Protein AF-G8LY28-F1 (afdb_monomer_lite)

pLDDT: mean 77.8, std 16.33, range [34.12, 98.5]

Structure (mmCIF, N/CA/C/O backbone):
data_AF-G8LY28-F1
#
_entry.id   AF-G8LY28-F1
#
loop_
_atom_site.group_PDB
_atom_site.id
_atom_site.type_symbol
_atom_site.label_atom_id
_atom_site.label_alt_id
_atom_site.label_comp_id
_atom_site.label_asym_id
_atom_site.label_entity_id
_atom_site.label_seq_id
_atom_site.pdbx_PDB_ins_code
_atom_site.Cartn_x
_atom_site.Cartn_y
_atom_site.Cartn_z
_atom_site.occupancy
_atom_site.B_iso_or_equiv
_atom_site.auth_seq_id
_atom_site.auth_comp_id
_atom_site.auth_asym_id
_atom_site.auth_atom_id
_atom_site.pdbx_PDB_model_num
ATOM 1 N N . MET A 1 1 ? 28.890 8.597 -47.815 1.00 50.66 1 MET A N 1
ATOM 2 C CA . MET A 1 1 ? 29.548 8.909 -46.528 1.00 50.66 1 MET A CA 1
ATOM 3 C C . MET A 1 1 ? 30.121 7.610 -45.991 1.00 50.66 1 MET A C 1
ATOM 5 O O . MET A 1 1 ? 29.452 6.596 -46.149 1.00 50.66 1 MET A O 1
ATOM 9 N N . SER A 1 2 ? 31.354 7.601 -45.478 1.00 54.03 2 SER A N 1
ATOM 10 C CA . SER A 1 2 ? 31.939 6.398 -44.869 1.00 54.03 2 SER A CA 1
ATOM 11 C C . SER A 1 2 ? 31.134 5.991 -43.627 1.00 54.03 2 SER A C 1
ATOM 13 O O . SER A 1 2 ? 30.614 6.858 -42.926 1.00 54.03 2 SER A O 1
ATOM 15 N N . GLU A 1 3 ? 31.054 4.688 -43.338 1.00 55.78 3 GLU A N 1
ATOM 16 C CA . GLU A 1 3 ? 30.379 4.094 -42.159 1.00 55.78 3 GLU A CA 1
ATOM 17 C C . GLU A 1 3 ? 30.859 4.662 -40.807 1.00 55.78 3 GLU A C 1
ATOM 19 O O . GLU A 1 3 ? 30.254 4.437 -39.764 1.00 55.78 3 GLU A O 1
ATOM 24 N N . GLN A 1 4 ? 31.944 5.438 -40.810 1.00 58.44 4 GLN A N 1
ATOM 25 C CA . GLN A 1 4 ? 32.496 6.111 -39.640 1.00 58.44 4 GLN A CA 1
ATOM 26 C C . GLN A 1 4 ? 31.625 7.273 -39.118 1.00 58.44 4 GLN A C 1
ATOM 28 O O . GLN A 1 4 ? 31.805 7.676 -37.970 1.00 58.44 4 GLN A O 1
ATOM 33 N N . TYR A 1 5 ? 30.694 7.799 -39.926 1.00 67.06 5 TYR A N 1
ATOM 34 C CA . TYR A 1 5 ? 29.887 8.986 -39.596 1.00 67.06 5 TYR A CA 1
ATOM 35 C C . TYR A 1 5 ? 28.379 8.720 -39.454 1.00 67.06 5 TYR A C 1
ATOM 37 O O . TYR A 1 5 ? 27.598 9.666 -39.477 1.00 67.06 5 TYR A O 1
ATOM 45 N N . SER A 1 6 ? 27.950 7.461 -39.349 1.00 77.81 6 SER A N 1
ATOM 46 C CA . SER A 1 6 ? 26.547 7.113 -39.088 1.00 77.81 6 SER A CA 1
ATOM 47 C C . SER A 1 6 ? 26.377 6.530 -37.695 1.00 77.81 6 SER A C 1
ATOM 49 O O . SER A 1 6 ? 27.221 5.746 -37.259 1.00 77.81 6 SER A O 1
ATOM 51 N N . ASP A 1 7 ? 25.260 6.863 -37.054 1.00 87.38 7 ASP A N 1
ATOM 52 C CA . ASP A 1 7 ? 24.802 6.172 -35.855 1.00 87.38 7 ASP A CA 1
ATOM 53 C C . ASP A 1 7 ? 24.413 4.733 -36.213 1.00 87.38 7 ASP A C 1
ATOM 55 O O . ASP A 1 7 ? 23.784 4.476 -37.247 1.00 87.38 7 ASP A O 1
ATOM 59 N N . VAL A 1 8 ? 24.814 3.784 -35.375 1.00 92.50 8 VAL A N 1
ATOM 60 C CA . VAL A 1 8 ? 24.681 2.349 -35.635 1.00 92.50 8 VAL A CA 1
ATOM 61 C C . VAL A 1 8 ? 24.141 1.645 -34.399 1.00 92.50 8 VAL A C 1
ATOM 63 O O . VAL A 1 8 ? 24.568 1.932 -33.281 1.00 92.50 8 VAL A O 1
ATOM 66 N N . VAL A 1 9 ? 23.230 0.701 -34.628 1.00 95.19 9 VAL A N 1
ATOM 67 C CA . VAL A 1 9 ? 22.677 -0.197 -33.614 1.00 95.19 9 VAL A CA 1
ATOM 68 C C . VAL A 1 9 ? 23.021 -1.632 -33.992 1.00 95.19 9 VAL A C 1
ATOM 70 O O . VAL A 1 9 ? 22.865 -2.024 -35.148 1.00 95.19 9 VAL A O 1
ATOM 73 N N . SER A 1 10 ? 23.480 -2.430 -33.034 1.00 96.12 10 SER A N 1
ATOM 74 C CA . SER A 1 10 ? 23.703 -3.861 -33.227 1.00 96.12 10 SER A CA 1
ATOM 75 C C . SER A 1 10 ? 22.974 -4.702 -32.202 1.00 96.12 10 SER A C 1
ATOM 77 O O . SER A 1 10 ? 22.876 -4.298 -31.050 1.00 96.12 10 SER A O 1
ATOM 79 N N . PHE A 1 11 ? 22.591 -5.907 -32.604 1.00 97.62 11 PHE A N 1
ATOM 80 C CA . PHE A 1 11 ? 21.927 -6.880 -31.749 1.00 97.62 11 PHE A CA 1
ATOM 81 C C . PHE A 1 11 ? 22.709 -8.183 -31.747 1.00 97.62 11 PHE A C 1
ATOM 83 O O . PHE A 1 11 ? 23.014 -8.724 -32.816 1.00 97.62 11 PHE A O 1
ATOM 90 N N . ALA A 1 12 ? 22.987 -8.712 -30.564 1.00 97.12 12 ALA A N 1
ATOM 91 C CA . ALA A 1 12 ? 23.540 -10.046 -30.414 1.00 97.12 12 ALA A CA 1
ATOM 92 C C . ALA A 1 12 ? 22.879 -10.791 -29.257 1.00 97.12 12 ALA A C 1
ATOM 94 O O . ALA A 1 12 ? 22.396 -10.181 -28.314 1.00 97.12 12 ALA A O 1
ATOM 95 N N . ILE A 1 13 ? 22.850 -12.118 -29.335 1.00 96.38 13 ILE A N 1
ATOM 96 C CA . ILE A 1 13 ? 22.366 -12.966 -28.242 1.00 96.38 13 ILE A CA 1
ATOM 97 C C . ILE A 1 13 ? 23.302 -14.155 -28.058 1.00 96.38 13 ILE A C 1
ATOM 99 O O . ILE A 1 13 ? 23.824 -14.690 -29.043 1.00 96.38 13 ILE A O 1
ATOM 103 N N . TYR A 1 14 ? 23.548 -14.561 -26.815 1.00 94.56 14 TYR A N 1
ATOM 104 C CA . TYR A 1 14 ? 24.367 -15.729 -26.501 1.00 94.56 14 TYR A CA 1
ATOM 105 C C . TYR A 1 14 ? 24.056 -16.313 -25.126 1.00 94.56 14 TYR A C 1
ATOM 107 O O . TYR A 1 14 ? 23.357 -15.725 -24.305 1.00 94.56 14 TYR A O 1
ATOM 115 N N . GLY A 1 15 ? 24.641 -17.478 -24.864 1.00 90.50 15 GLY A N 1
ATOM 116 C CA . GLY A 1 15 ? 24.517 -18.157 -23.585 1.00 90.50 15 GLY A CA 1
ATOM 117 C C . GLY A 1 15 ? 23.258 -19.007 -23.485 1.00 90.50 15 GLY A C 1
ATOM 118 O O . GLY A 1 15 ? 22.282 -18.833 -24.214 1.00 90.50 15 GLY A O 1
ATOM 119 N N . GLN A 1 16 ? 23.337 -19.970 -22.577 1.00 88.62 16 GLN A N 1
ATOM 120 C CA . GLN A 1 16 ? 22.248 -20.843 -22.178 1.00 88.62 16 GLN A CA 1
ATOM 121 C C . GLN A 1 16 ? 22.519 -21.243 -20.731 1.00 88.62 16 GLN A C 1
ATOM 123 O O . GLN A 1 16 ? 23.172 -22.251 -20.460 1.00 88.62 16 GLN A O 1
ATOM 128 N N . ASP A 1 17 ? 22.061 -20.416 -19.802 1.00 86.56 17 ASP A N 1
ATOM 129 C CA . ASP A 1 17 ? 22.258 -20.647 -18.378 1.00 86.56 17 ASP A CA 1
ATOM 130 C C . ASP A 1 17 ? 20.928 -21.063 -17.729 1.00 86.56 17 ASP A C 1
ATOM 132 O O . ASP A 1 17 ? 19.919 -20.376 -17.900 1.00 86.56 17 ASP A O 1
ATOM 136 N N . PRO A 1 18 ? 20.876 -22.202 -17.020 1.00 82.25 18 PRO A N 1
ATOM 137 C CA . PRO A 1 18 ? 19.647 -22.644 -16.384 1.00 82.25 18 PRO A CA 1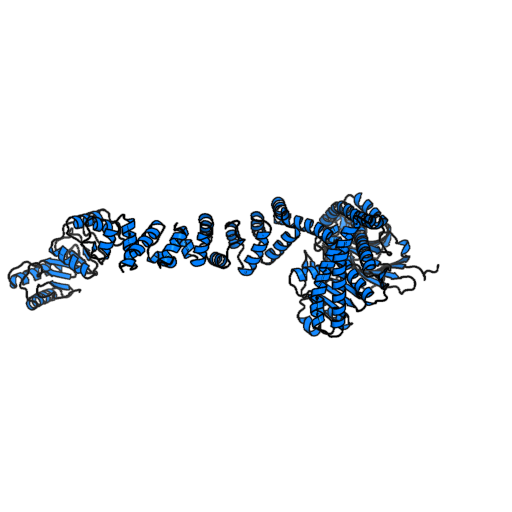
ATOM 138 C C . PRO A 1 18 ? 19.357 -21.935 -15.056 1.00 82.25 18 PRO A C 1
ATOM 140 O O . PRO A 1 18 ? 18.256 -22.113 -14.566 1.00 82.25 18 PRO A O 1
ATOM 143 N N . PHE A 1 19 ? 20.287 -21.209 -14.416 1.00 70.44 19 PHE A N 1
ATOM 144 C CA . PHE A 1 19 ? 20.041 -20.651 -13.074 1.00 70.44 19 PHE A CA 1
ATOM 145 C C . PHE A 1 19 ? 21.019 -19.550 -12.604 1.00 70.44 19 PHE A C 1
ATOM 147 O O . PHE A 1 19 ? 20.589 -18.605 -11.950 1.00 70.44 19 PHE A O 1
ATOM 154 N N . GLY A 1 20 ? 22.324 -19.681 -12.861 1.00 63.56 20 GLY A N 1
ATOM 155 C CA . GLY A 1 20 ? 23.396 -18.902 -12.231 1.00 63.56 20 GLY A CA 1
ATOM 156 C C . GLY A 1 20 ? 23.860 -17.624 -12.941 1.00 63.56 20 GLY A C 1
ATOM 157 O O . GLY A 1 20 ? 24.894 -17.104 -12.533 1.00 63.56 20 GLY A O 1
ATOM 158 N N . LEU A 1 21 ? 23.170 -17.146 -13.989 1.00 66.19 21 LEU A N 1
ATOM 159 C CA . LEU A 1 21 ? 23.538 -15.942 -14.770 1.00 66.19 21 LEU A CA 1
ATOM 160 C C . LEU A 1 21 ? 24.968 -15.975 -15.354 1.00 66.19 21 LEU A C 1
ATOM 162 O O . LEU A 1 21 ? 25.547 -14.950 -15.702 1.00 66.19 21 LEU A O 1
ATOM 166 N N . ASN A 1 22 ? 25.555 -17.166 -15.503 1.00 76.69 22 ASN A N 1
ATOM 167 C CA . ASN A 1 22 ? 26.902 -17.332 -16.043 1.00 76.69 22 ASN A CA 1
ATOM 168 C C . ASN A 1 22 ? 26.842 -17.544 -17.558 1.00 76.69 22 ASN A C 1
ATOM 170 O O . ASN A 1 22 ? 26.911 -18.669 -18.063 1.00 76.69 22 ASN A O 1
ATOM 174 N N . PHE A 1 23 ? 26.716 -16.449 -18.302 1.00 83.25 23 PHE A N 1
ATOM 175 C CA . PHE A 1 23 ? 26.612 -16.506 -19.756 1.00 83.25 23 PHE A CA 1
ATOM 176 C C . PHE A 1 23 ? 27.974 -16.767 -20.405 1.00 83.25 23 PHE A C 1
ATOM 178 O O . PHE A 1 23 ? 28.882 -15.939 -20.381 1.00 83.25 23 PHE A O 1
ATOM 185 N N . THR A 1 24 ? 28.114 -17.938 -21.027 1.00 78.00 24 THR A N 1
ATOM 186 C CA . THR A 1 24 ? 29.304 -18.325 -21.796 1.00 78.00 24 THR A CA 1
ATOM 187 C C . THR A 1 24 ? 28.900 -18.850 -23.170 1.00 78.00 24 THR A C 1
ATOM 189 O O . THR A 1 24 ? 27.778 -19.313 -23.369 1.00 78.00 24 THR A O 1
ATOM 192 N N . GLY A 1 25 ? 29.812 -18.777 -24.140 1.00 82.25 25 GLY A N 1
ATOM 193 C CA . GLY A 1 25 ? 29.595 -19.285 -25.497 1.00 82.25 25 GLY A CA 1
ATOM 194 C C . GLY A 1 25 ? 29.697 -18.213 -26.581 1.00 82.25 25 GLY A C 1
ATOM 195 O O . GLY A 1 25 ? 29.935 -17.040 -26.314 1.00 82.25 25 GLY A O 1
ATOM 196 N N . SER A 1 26 ? 29.569 -18.641 -27.838 1.00 88.12 26 SER A N 1
ATOM 197 C CA . SER A 1 26 ? 29.581 -17.752 -29.006 1.00 88.12 26 SER A CA 1
ATOM 198 C C . SER A 1 26 ? 28.238 -17.043 -29.186 1.00 88.12 26 SER A C 1
ATOM 200 O O . SER A 1 26 ? 27.209 -17.689 -28.996 1.00 88.12 26 SER A O 1
ATOM 202 N N . ARG A 1 27 ? 28.251 -15.809 -29.707 1.00 92.31 27 ARG A N 1
ATOM 203 C CA . ARG A 1 27 ? 27.058 -15.132 -30.252 1.00 92.31 27 ARG A CA 1
ATOM 204 C C . ARG A 1 27 ? 26.339 -16.010 -31.275 1.00 92.31 27 ARG A C 1
ATOM 206 O O . ARG A 1 27 ? 26.961 -16.491 -32.221 1.00 92.31 27 ARG A O 1
ATOM 213 N N . ASP A 1 28 ? 25.045 -16.222 -31.068 1.00 93.31 28 ASP A N 1
ATOM 214 C CA . ASP A 1 28 ? 24.183 -17.000 -31.958 1.00 93.31 28 ASP A CA 1
ATOM 215 C C . ASP A 1 28 ? 23.834 -16.214 -33.219 1.00 93.31 28 ASP A C 1
ATOM 217 O O . ASP A 1 28 ? 23.903 -16.746 -34.325 1.00 93.31 28 ASP A O 1
ATOM 221 N N . PHE A 1 29 ? 23.547 -14.926 -33.053 1.00 95.19 29 PHE A N 1
ATOM 222 C CA . PHE A 1 29 ? 23.546 -13.944 -34.128 1.00 95.19 29 PHE A CA 1
ATOM 223 C C . PHE A 1 29 ? 24.243 -12.664 -33.664 1.00 95.19 29 PHE A C 1
ATOM 225 O O . PHE A 1 29 ? 24.377 -12.407 -32.469 1.00 95.19 29 PHE A O 1
ATOM 232 N N . ASN A 1 30 ? 24.715 -11.880 -34.630 1.00 94.31 30 ASN A N 1
ATOM 233 C CA . ASN A 1 30 ? 25.308 -10.564 -34.421 1.00 94.31 30 ASN A CA 1
ATOM 234 C C . ASN A 1 30 ? 24.987 -9.712 -35.651 1.00 94.31 30 ASN A C 1
ATOM 236 O O . ASN A 1 30 ? 25.624 -9.862 -36.695 1.00 94.31 30 ASN A O 1
ATOM 240 N N . LEU A 1 31 ? 23.950 -8.891 -35.543 1.00 95.69 31 LEU A N 1
ATOM 241 C CA . LEU A 1 31 ? 23.451 -8.044 -36.621 1.00 95.69 31 LEU A CA 1
ATOM 242 C C . LEU A 1 31 ? 23.813 -6.592 -36.348 1.00 95.69 31 LEU A C 1
ATOM 244 O O . LEU A 1 31 ? 23.852 -6.176 -35.196 1.00 95.69 31 LEU A O 1
ATOM 248 N N . GLU A 1 32 ? 24.036 -5.816 -37.402 1.00 95.25 32 GLU A N 1
ATOM 249 C CA . GLU A 1 32 ? 24.336 -4.392 -37.298 1.00 95.25 32 GLU A CA 1
ATOM 250 C C . GLU A 1 32 ? 23.544 -3.613 -38.353 1.00 95.25 32 GLU A C 1
ATOM 252 O O . GLU A 1 32 ? 23.512 -3.987 -39.525 1.00 95.25 32 GLU A O 1
ATOM 257 N N . TYR A 1 33 ? 22.894 -2.537 -37.917 1.00 95.19 33 TYR A N 1
ATOM 258 C CA . TYR A 1 33 ? 22.040 -1.674 -38.723 1.00 95.19 33 TYR A CA 1
ATOM 259 C C . TYR A 1 33 ? 22.451 -0.221 -38.530 1.00 95.19 33 TYR A C 1
ATOM 261 O O . TYR A 1 33 ? 22.824 0.193 -37.430 1.00 95.19 33 TYR A O 1
ATOM 269 N N . LYS A 1 34 ? 22.311 0.603 -39.572 1.00 92.94 34 LYS A N 1
ATOM 270 C CA . LYS A 1 34 ? 22.307 2.051 -39.347 1.00 92.94 34 LYS A CA 1
ATOM 271 C C . LYS A 1 34 ? 21.069 2.383 -38.531 1.00 92.94 34 LYS A C 1
ATOM 273 O O . LYS A 1 34 ? 19.986 1.894 -38.844 1.00 92.94 34 LYS A O 1
ATOM 278 N N . SER A 1 35 ? 21.208 3.235 -37.521 1.00 92.00 35 SER A N 1
ATOM 279 C CA . SER A 1 35 ? 20.084 3.568 -36.641 1.00 92.00 35 SER A CA 1
ATOM 280 C C . SER A 1 35 ? 18.899 4.129 -37.436 1.00 92.00 35 SER A C 1
ATOM 282 O O . SER A 1 35 ? 17.758 3.786 -37.156 1.00 92.00 35 SER A O 1
ATOM 284 N N . VAL A 1 36 ? 19.154 4.911 -38.489 1.00 90.12 36 VAL A N 1
ATOM 285 C CA . VAL A 1 36 ? 18.118 5.468 -39.376 1.00 90.12 36 VAL A CA 1
ATOM 286 C C . VAL A 1 36 ? 17.284 4.406 -40.098 1.00 90.12 36 VAL A C 1
ATOM 288 O O . VAL A 1 36 ? 16.125 4.665 -40.406 1.00 90.12 36 VAL A O 1
ATOM 291 N N . ASP A 1 37 ? 17.826 3.207 -40.329 1.00 92.94 37 ASP A N 1
ATOM 292 C CA . ASP A 1 37 ? 17.098 2.111 -40.982 1.00 92.94 37 ASP A CA 1
ATOM 293 C C . ASP A 1 37 ? 16.100 1.432 -40.026 1.00 92.94 37 ASP A C 1
ATOM 295 O O . ASP A 1 37 ? 15.223 0.688 -40.478 1.00 92.94 37 ASP A O 1
ATOM 299 N N . LEU A 1 38 ? 16.228 1.700 -38.722 1.00 93.81 38 LEU A N 1
ATOM 300 C CA . LEU A 1 38 ? 15.331 1.260 -37.651 1.00 93.81 38 LEU A CA 1
ATOM 301 C C . LEU A 1 38 ? 14.337 2.357 -37.225 1.00 93.81 38 LEU A C 1
ATOM 303 O O . LEU A 1 38 ? 13.468 2.111 -36.391 1.00 93.81 38 LEU A O 1
ATOM 307 N N . PHE A 1 39 ? 14.432 3.566 -37.793 1.00 90.88 39 PHE A N 1
ATOM 308 C CA . PHE A 1 39 ? 13.548 4.674 -37.435 1.00 90.88 39 PHE A CA 1
ATOM 309 C C . PHE A 1 39 ? 12.079 4.321 -37.709 1.00 90.88 39 PHE A C 1
ATOM 311 O O . PHE A 1 39 ? 11.735 3.894 -38.811 1.00 90.88 39 PHE A O 1
ATOM 318 N N . ASN A 1 40 ? 11.213 4.535 -36.710 1.00 87.56 40 ASN A N 1
ATOM 319 C CA . ASN A 1 40 ? 9.778 4.208 -36.744 1.00 87.56 40 ASN A CA 1
ATOM 320 C C . ASN A 1 40 ? 9.458 2.719 -37.012 1.00 87.56 40 ASN A C 1
ATOM 322 O O . ASN A 1 40 ? 8.343 2.388 -37.415 1.00 87.56 40 ASN A O 1
ATOM 326 N N . LYS A 1 41 ? 10.421 1.816 -36.790 1.00 92.56 41 LYS A N 1
ATOM 327 C CA . LYS A 1 41 ? 10.195 0.373 -36.884 1.00 92.56 41 LYS A CA 1
ATOM 328 C C . LYS A 1 41 ? 10.023 -0.243 -35.506 1.00 92.56 41 LYS A C 1
ATOM 330 O O . LYS A 1 41 ? 10.698 0.162 -34.559 1.00 92.56 41 LYS A O 1
ATOM 335 N N . LYS A 1 42 ? 9.149 -1.243 -35.408 1.00 95.56 42 LYS A N 1
ATOM 336 C CA . LYS A 1 42 ? 9.038 -2.096 -34.221 1.00 95.56 42 LYS A CA 1
ATOM 337 C C . LYS A 1 42 ? 10.146 -3.144 -34.266 1.00 95.56 42 LYS A C 1
ATOM 339 O O . LYS A 1 42 ? 10.270 -3.847 -35.268 1.00 95.56 42 LYS A O 1
ATOM 344 N N . VAL A 1 43 ? 10.929 -3.269 -33.199 1.00 98.12 43 VAL A N 1
ATOM 345 C CA . VAL A 1 43 ? 11.979 -4.290 -33.091 1.00 98.12 43 VAL A CA 1
ATOM 346 C C . VAL A 1 43 ? 11.660 -5.188 -31.908 1.00 98.12 43 VAL A C 1
ATOM 348 O O . VAL A 1 43 ? 11.586 -4.710 -30.781 1.00 98.12 43 VAL A O 1
ATOM 351 N N . THR A 1 44 ? 11.475 -6.484 -32.150 1.00 98.44 44 THR A N 1
ATOM 352 C CA . THR A 1 44 ? 11.119 -7.445 -31.098 1.00 98.44 44 THR A CA 1
ATOM 353 C C . THR A 1 44 ? 12.106 -8.597 -31.022 1.00 98.44 44 THR A C 1
ATOM 355 O O . THR A 1 44 ? 12.627 -9.074 -32.033 1.00 98.44 44 THR A O 1
ATOM 358 N N . LEU A 1 45 ? 12.341 -9.061 -29.798 1.00 98.12 45 LEU A N 1
ATOM 359 C CA . LEU A 1 45 ? 13.003 -10.323 -29.501 1.00 98.12 45 LEU A CA 1
ATOM 360 C C . LEU A 1 45 ? 11.969 -11.251 -28.861 1.00 98.12 45 LEU A C 1
ATOM 362 O O . LEU A 1 45 ? 11.398 -10.949 -27.814 1.00 98.12 45 LEU A O 1
ATOM 366 N N . SER A 1 46 ? 11.722 -12.384 -29.505 1.00 96.94 46 SER A N 1
ATOM 367 C CA . SER A 1 46 ? 10.742 -13.385 -29.075 1.00 96.94 46 SER A CA 1
ATOM 368 C C . SER A 1 46 ? 11.304 -14.792 -29.252 1.00 96.94 46 SER A C 1
ATOM 370 O O . SER A 1 46 ? 12.430 -14.960 -29.724 1.00 96.94 46 SER A O 1
ATOM 372 N N . TYR A 1 47 ? 10.536 -15.812 -28.873 1.00 96.88 47 TYR A N 1
ATOM 373 C CA . TYR A 1 47 ? 10.958 -17.205 -28.974 1.00 96.88 47 TYR A CA 1
ATOM 374 C C . TYR A 1 47 ? 9.932 -18.033 -29.737 1.00 96.88 47 TYR A C 1
ATOM 376 O O . TYR A 1 47 ? 8.738 -17.976 -29.456 1.00 96.88 47 TYR A O 1
ATOM 384 N N . GLU A 1 48 ? 10.414 -18.843 -30.673 1.00 96.31 48 GLU A N 1
ATOM 385 C CA . GLU A 1 48 ? 9.596 -19.796 -31.426 1.00 96.31 48 GLU A CA 1
ATOM 386 C C . GLU A 1 48 ? 10.015 -21.235 -31.087 1.00 96.31 48 GLU A C 1
ATOM 388 O O . GLU A 1 48 ? 11.167 -21.443 -30.698 1.00 96.31 48 GLU A O 1
ATOM 393 N N . PRO A 1 49 ? 9.131 -22.241 -31.231 1.00 97.25 49 PRO A N 1
ATOM 394 C CA . PRO A 1 49 ? 9.509 -23.642 -31.039 1.00 97.25 49 PRO A CA 1
ATOM 395 C C . PRO A 1 49 ? 10.699 -24.022 -31.930 1.00 97.25 49 PRO A C 1
ATOM 397 O O . PRO A 1 49 ? 10.728 -23.672 -33.113 1.00 97.25 49 PRO A O 1
ATOM 400 N N . ALA A 1 50 ? 11.686 -24.734 -31.379 1.00 97.38 50 ALA A N 1
ATOM 401 C CA . ALA A 1 50 ? 12.908 -25.065 -32.113 1.00 97.38 50 ALA A CA 1
ATOM 402 C C . ALA A 1 50 ? 12.648 -26.038 -33.276 1.00 97.38 50 ALA A C 1
ATOM 404 O O . ALA A 1 50 ? 13.273 -25.933 -34.334 1.00 97.38 50 ALA A O 1
ATOM 405 N N . THR A 1 51 ? 11.702 -26.963 -33.097 1.00 97.19 51 THR A N 1
ATOM 406 C CA . THR A 1 51 ? 11.317 -27.975 -34.087 1.00 97.19 51 THR A CA 1
ATOM 407 C C . THR A 1 51 ? 9.796 -28.093 -34.241 1.00 97.19 51 THR A C 1
ATOM 409 O O . THR A 1 51 ? 9.015 -27.526 -33.473 1.00 97.19 51 THR A O 1
ATOM 412 N N . LYS A 1 52 ? 9.345 -28.856 -35.249 1.00 97.19 52 LYS A N 1
ATOM 413 C CA . LYS A 1 52 ? 7.914 -29.169 -35.421 1.00 97.19 52 LYS A CA 1
ATOM 414 C C . LYS A 1 52 ? 7.396 -30.045 -34.284 1.00 97.19 52 LYS A C 1
ATOM 416 O O . LYS A 1 52 ? 6.229 -29.948 -33.917 1.00 97.19 52 LYS A O 1
ATOM 421 N N . GLU A 1 53 ? 8.260 -30.893 -33.743 1.00 97.31 53 GLU A N 1
ATOM 422 C CA . GLU A 1 53 ? 7.989 -31.742 -32.596 1.00 97.31 53 GLU A CA 1
ATOM 423 C C . GLU A 1 53 ? 7.775 -30.897 -31.332 1.00 97.31 53 GLU A C 1
ATOM 425 O O . GLU A 1 53 ? 6.779 -31.105 -30.643 1.00 97.31 53 GLU A O 1
ATOM 430 N N . ASP A 1 54 ? 8.627 -29.894 -31.081 1.00 97.88 54 ASP A N 1
ATOM 431 C CA . ASP A 1 54 ? 8.438 -28.935 -29.978 1.00 97.88 54 ASP A CA 1
ATOM 432 C C . ASP A 1 54 ? 7.100 -28.193 -30.111 1.00 97.88 54 ASP A C 1
ATOM 434 O O . ASP A 1 54 ? 6.340 -28.093 -29.147 1.00 97.88 54 ASP A O 1
ATOM 438 N N . ALA A 1 55 ? 6.767 -27.734 -31.325 1.00 96.69 55 ALA A N 1
ATOM 439 C CA . ALA A 1 55 ? 5.499 -27.059 -31.600 1.00 96.69 55 ALA A CA 1
ATOM 440 C C . ALA A 1 55 ? 4.285 -27.963 -31.319 1.00 96.69 55 ALA A C 1
ATOM 442 O O . ALA A 1 55 ? 3.322 -27.522 -30.694 1.00 96.69 55 ALA A O 1
ATOM 443 N N . ALA A 1 56 ? 4.343 -29.236 -31.724 1.00 96.62 56 ALA A N 1
ATOM 444 C CA . ALA A 1 56 ? 3.273 -30.202 -31.478 1.00 96.62 56 ALA A CA 1
ATOM 445 C C . ALA A 1 56 ? 3.108 -30.536 -29.985 1.00 96.62 56 ALA A C 1
ATOM 447 O O . ALA A 1 56 ? 1.992 -30.791 -29.528 1.00 96.62 56 ALA A O 1
ATOM 448 N N . ILE A 1 57 ? 4.201 -30.537 -29.211 1.00 96.75 57 ILE A N 1
ATOM 449 C CA . ILE A 1 57 ? 4.135 -30.699 -27.754 1.00 96.75 57 ILE A CA 1
ATOM 450 C C . ILE A 1 57 ? 3.450 -29.479 -27.133 1.00 96.75 57 ILE A C 1
ATOM 452 O O . ILE A 1 57 ? 2.499 -29.663 -26.379 1.00 96.75 57 ILE A O 1
ATOM 456 N N . ILE A 1 58 ? 3.867 -28.258 -27.477 1.00 94.75 58 ILE A N 1
ATOM 457 C CA . ILE A 1 58 ? 3.247 -27.025 -26.962 1.00 94.75 58 ILE A CA 1
ATOM 458 C C . ILE A 1 58 ? 1.747 -27.000 -27.283 1.00 94.75 58 ILE A C 1
ATOM 460 O O . ILE A 1 58 ? 0.933 -26.824 -26.383 1.00 94.75 58 ILE A O 1
ATOM 464 N N . GLU A 1 59 ? 1.360 -27.284 -28.531 1.00 93.50 59 GLU A N 1
ATOM 465 C CA . GLU A 1 59 ? -0.049 -27.323 -28.946 1.00 93.50 59 GLU A CA 1
ATOM 466 C C . GLU A 1 59 ? -0.863 -28.369 -28.165 1.00 93.50 59 GLU A C 1
ATOM 468 O O . GLU A 1 59 ? -2.000 -28.111 -27.774 1.00 93.50 59 GLU A O 1
ATOM 473 N N . LYS A 1 60 ? -0.277 -29.540 -27.878 1.00 94.75 60 LYS A N 1
ATOM 474 C CA . LYS A 1 60 ? -0.932 -30.594 -27.088 1.00 94.75 60 LYS A CA 1
ATOM 475 C C . LYS A 1 60 ? -1.217 -30.161 -25.647 1.00 94.75 60 LYS A C 1
ATOM 477 O O . LYS A 1 60 ? -2.226 -30.587 -25.086 1.00 94.75 60 LYS A O 1
ATOM 482 N N . TYR A 1 61 ? -0.317 -29.389 -25.042 1.00 92.62 61 TYR A N 1
ATOM 483 C CA . TYR A 1 61 ? -0.493 -28.854 -23.688 1.00 92.62 61 TYR A CA 1
ATOM 484 C C . TYR A 1 61 ? -1.305 -27.550 -23.668 1.00 92.62 61 TYR A C 1
ATOM 486 O O . TYR A 1 61 ? -1.770 -27.156 -22.605 1.00 92.62 61 TYR A O 1
ATOM 494 N N . GLY A 1 62 ? -1.529 -26.928 -24.828 1.00 88.50 62 GLY A N 1
ATOM 495 C CA . GLY A 1 62 ? -2.295 -25.696 -25.012 1.00 88.50 62 GLY A CA 1
ATOM 496 C C . GLY A 1 62 ? -1.396 -24.490 -25.276 1.00 88.50 62 GLY A C 1
ATOM 497 O O . GLY A 1 62 ? -1.607 -23.778 -26.255 1.00 88.50 62 GLY A O 1
ATOM 498 N N . ASP A 1 63 ? -0.372 -24.296 -24.443 1.00 88.25 63 ASP A N 1
ATOM 499 C CA . ASP A 1 63 ? 0.566 -23.174 -24.511 1.00 88.25 63 ASP A CA 1
ATOM 500 C C . ASP A 1 63 ? 1.909 -23.487 -23.811 1.00 88.25 63 ASP A C 1
ATOM 502 O O . ASP A 1 63 ? 2.136 -24.583 -23.286 1.00 88.25 63 ASP A O 1
ATOM 506 N N . ILE A 1 64 ? 2.820 -22.507 -23.815 1.00 91.19 64 ILE A N 1
ATOM 507 C CA . ILE A 1 64 ? 4.147 -22.611 -23.187 1.00 91.19 64 ILE A CA 1
ATOM 508 C C . ILE A 1 64 ? 4.122 -22.541 -21.649 1.00 91.19 64 ILE A C 1
ATOM 510 O O . ILE A 1 64 ? 5.130 -22.854 -21.021 1.00 91.19 64 ILE A O 1
ATOM 514 N N . PHE A 1 65 ? 3.007 -22.133 -21.038 1.00 90.25 65 PHE A N 1
ATOM 515 C CA . PHE A 1 65 ? 2.835 -22.053 -19.580 1.00 90.25 65 PHE A CA 1
ATOM 516 C C . PHE A 1 65 ? 2.311 -23.374 -19.000 1.00 90.25 65 PHE A C 1
ATOM 518 O O . PHE A 1 65 ? 2.506 -23.677 -17.827 1.00 90.25 65 PHE A O 1
ATOM 525 N N . SER A 1 66 ? 1.676 -24.183 -19.845 1.00 90.19 66 SER A N 1
ATOM 526 C CA . SER A 1 66 ? 1.069 -25.465 -19.491 1.00 90.19 66 SER A CA 1
ATOM 527 C C . SER A 1 66 ? 1.992 -26.659 -19.765 1.00 90.19 66 SER A C 1
ATOM 529 O O . SER A 1 66 ? 1.768 -27.755 -19.244 1.00 90.19 66 SER A O 1
ATOM 531 N N . VAL A 1 67 ? 3.035 -26.475 -20.582 1.00 93.25 67 VAL A N 1
ATOM 532 C CA . VAL A 1 67 ? 4.017 -27.520 -20.898 1.00 93.25 67 VAL A CA 1
ATOM 533 C C . VAL A 1 67 ? 5.100 -27.621 -19.809 1.00 93.25 67 VAL A C 1
ATOM 535 O O . VAL A 1 67 ? 5.661 -26.604 -19.398 1.00 93.25 67 VAL A O 1
ATOM 538 N N . PRO A 1 68 ? 5.474 -28.835 -19.357 1.00 94.00 68 PRO A N 1
ATOM 539 C CA . PRO A 1 68 ? 6.679 -29.011 -18.553 1.00 94.00 68 PRO A CA 1
ATOM 540 C C . PRO A 1 68 ? 7.915 -28.509 -19.312 1.00 94.00 68 PRO A C 1
ATOM 542 O O . PRO A 1 68 ? 8.232 -29.019 -20.389 1.00 94.00 68 PRO A O 1
ATOM 545 N N . ALA A 1 69 ? 8.620 -27.523 -18.754 1.00 93.69 69 ALA A N 1
ATOM 546 C CA . ALA A 1 69 ? 9.593 -26.713 -19.495 1.00 93.69 69 ALA A CA 1
ATOM 547 C C . ALA A 1 69 ? 10.733 -27.532 -20.130 1.00 93.69 69 ALA A C 1
ATOM 549 O O . ALA A 1 69 ? 11.151 -27.274 -21.255 1.00 93.69 69 ALA A O 1
ATOM 550 N N . TYR A 1 70 ? 11.190 -28.583 -19.447 1.00 92.12 70 TYR A N 1
ATOM 551 C CA . TYR A 1 70 ? 12.250 -29.476 -19.925 1.00 92.12 70 TYR A CA 1
ATOM 552 C C . TYR A 1 70 ? 11.862 -30.346 -21.137 1.00 92.12 70 TYR A C 1
ATOM 554 O O . TYR A 1 70 ? 12.730 -31.029 -21.680 1.00 92.12 70 TYR A O 1
ATOM 562 N N . LEU A 1 71 ? 10.586 -30.383 -21.546 1.00 95.81 71 LEU A N 1
ATOM 563 C CA . LEU A 1 71 ? 10.134 -31.186 -22.691 1.00 95.81 71 LEU A CA 1
ATOM 564 C C . LEU A 1 71 ? 10.336 -30.502 -24.040 1.00 95.81 71 LEU A C 1
ATOM 566 O O . LEU A 1 71 ? 10.261 -31.190 -25.057 1.00 95.81 71 LEU A O 1
ATOM 570 N N . VAL A 1 72 ? 10.553 -29.185 -24.059 1.00 97.06 72 VAL A N 1
ATOM 571 C CA . VAL A 1 72 ? 10.578 -28.404 -25.298 1.00 97.06 72 VAL A CA 1
ATOM 572 C C . VAL A 1 72 ? 11.764 -27.456 -25.351 1.00 97.06 72 VAL A C 1
ATOM 574 O O . VAL A 1 72 ? 12.226 -26.919 -24.340 1.00 97.06 72 VAL A O 1
ATOM 577 N N . LYS A 1 73 ? 12.259 -27.245 -26.567 1.00 97.31 73 LYS A N 1
ATOM 578 C CA . LYS A 1 73 ? 13.275 -26.243 -26.876 1.00 97.31 73 LYS A CA 1
ATOM 579 C C . LYS A 1 73 ? 12.683 -25.136 -27.734 1.00 97.31 73 LYS A C 1
ATOM 581 O O . LYS A 1 73 ? 11.773 -25.351 -28.533 1.00 97.31 73 LYS A O 1
ATOM 586 N N . MET A 1 74 ? 13.254 -23.951 -27.591 1.00 97.75 74 MET A N 1
ATOM 587 C CA . MET A 1 74 ? 12.889 -22.757 -28.338 1.00 97.75 74 MET A CA 1
ATOM 588 C C . MET A 1 74 ? 14.105 -22.206 -29.082 1.00 97.75 74 MET A C 1
ATOM 590 O O . MET A 1 74 ? 15.243 -22.557 -28.778 1.00 97.75 74 MET A O 1
ATOM 594 N N . VAL A 1 75 ? 13.876 -21.310 -30.034 1.00 97.50 75 VAL A N 1
ATOM 595 C CA . VAL A 1 75 ? 14.913 -20.515 -30.700 1.00 97.50 75 VAL A CA 1
ATOM 596 C C . VAL A 1 75 ? 14.607 -19.029 -30.515 1.00 97.50 75 VAL A C 1
ATOM 598 O O . VAL A 1 75 ? 13.453 -18.638 -30.702 1.00 97.50 75 VAL A O 1
ATOM 601 N N . PRO A 1 76 ? 15.592 -18.183 -30.160 1.00 97.88 76 PRO A N 1
ATOM 602 C CA . PRO A 1 76 ? 15.387 -16.743 -30.126 1.00 97.88 76 PRO A CA 1
ATOM 603 C C . PRO A 1 76 ? 15.246 -16.211 -31.553 1.00 97.88 76 PRO A C 1
ATOM 605 O O . PRO A 1 76 ? 16.003 -16.589 -32.454 1.00 97.88 76 PRO A O 1
ATOM 608 N N . VAL A 1 77 ? 14.284 -15.319 -31.755 1.00 98.19 77 VAL A N 1
ATOM 609 C CA . VAL A 1 77 ? 13.932 -14.731 -33.046 1.00 98.19 77 VAL A CA 1
ATOM 610 C C . VAL A 1 77 ? 13.904 -13.216 -32.904 1.00 98.19 77 VAL A C 1
ATOM 612 O O . VAL A 1 77 ? 13.113 -12.677 -32.131 1.00 98.19 77 VAL A O 1
ATOM 615 N N . LEU A 1 78 ? 14.754 -12.537 -33.676 1.00 98.50 78 LEU A N 1
ATOM 616 C CA . LEU A 1 78 ? 14.732 -11.082 -33.801 1.00 98.50 78 LEU A CA 1
ATOM 617 C C . LEU A 1 78 ? 13.856 -10.707 -34.999 1.00 98.50 78 LEU A C 1
ATOM 619 O O . LEU A 1 78 ? 14.093 -11.197 -36.112 1.00 98.50 78 LEU A O 1
ATOM 623 N N . LYS A 1 79 ? 12.862 -9.843 -34.781 1.00 98.50 79 LYS A N 1
ATOM 624 C CA . LYS A 1 79 ? 11.984 -9.322 -35.833 1.00 98.50 79 LYS A CA 1
ATOM 625 C C . LYS A 1 79 ? 12.097 -7.806 -35.944 1.00 98.50 79 LYS A C 1
ATOM 627 O O . LYS A 1 79 ? 12.283 -7.115 -34.946 1.00 98.50 79 LYS A O 1
ATOM 632 N N . ILE A 1 80 ? 11.972 -7.301 -37.168 1.00 98.06 80 ILE A N 1
ATOM 633 C CA . ILE A 1 80 ? 11.853 -5.873 -37.478 1.00 98.06 80 ILE A CA 1
ATOM 634 C C . ILE A 1 80 ? 10.570 -5.697 -38.291 1.00 98.06 80 ILE A C 1
ATOM 636 O O . ILE A 1 80 ? 10.428 -6.307 -39.346 1.00 98.06 80 ILE A O 1
ATOM 640 N N . ASP A 1 81 ? 9.627 -4.900 -37.786 1.00 94.88 81 ASP A N 1
ATOM 641 C CA . ASP A 1 81 ? 8.274 -4.729 -38.342 1.00 94.88 81 ASP A CA 1
ATOM 642 C C . ASP A 1 81 ? 7.565 -6.064 -38.647 1.00 94.88 81 ASP A C 1
ATOM 644 O O . ASP A 1 81 ? 6.892 -6.225 -39.664 1.00 94.88 81 ASP A O 1
ATOM 648 N N . GLY A 1 82 ? 7.732 -7.044 -37.754 1.00 95.12 82 GLY A N 1
ATOM 649 C CA . GLY A 1 82 ? 7.155 -8.386 -37.877 1.00 95.12 82 GLY A CA 1
ATOM 650 C C . GLY A 1 82 ? 7.938 -9.345 -38.785 1.00 95.12 82 GLY A C 1
ATOM 651 O O . GLY A 1 82 ? 7.702 -10.552 -38.740 1.00 95.12 82 GLY A O 1
ATOM 652 N N . GLU A 1 83 ? 8.915 -8.866 -39.562 1.00 97.19 83 GLU A N 1
ATOM 653 C CA . GLU A 1 83 ? 9.767 -9.719 -40.396 1.00 97.19 83 GLU A CA 1
ATOM 654 C C . GLU A 1 83 ? 10.926 -10.307 -39.582 1.00 97.19 83 GLU A C 1
ATOM 656 O O . GLU A 1 83 ? 11.697 -9.577 -38.961 1.00 97.19 83 GLU A O 1
ATOM 661 N N . THR A 1 84 ? 11.093 -11.633 -39.604 1.00 97.88 84 THR A N 1
ATOM 662 C CA . THR A 1 84 ? 12.244 -12.302 -38.980 1.00 97.88 84 THR A CA 1
ATOM 663 C C . THR A 1 84 ? 13.544 -11.957 -39.701 1.00 97.88 84 THR A C 1
ATOM 665 O O . THR A 1 84 ? 13.763 -12.389 -40.830 1.00 97.88 84 THR A O 1
ATOM 668 N N . VAL A 1 85 ? 14.450 -11.271 -39.003 1.00 97.94 85 VAL A N 1
ATOM 669 C CA . VAL A 1 85 ? 15.772 -10.887 -39.527 1.00 97.94 85 VAL A CA 1
ATOM 670 C C . VAL A 1 85 ? 16.915 -11.747 -38.984 1.00 97.94 85 VAL A C 1
ATOM 672 O O . VAL A 1 85 ? 17.960 -11.852 -39.623 1.00 97.94 85 VAL A O 1
ATOM 675 N N . ALA A 1 86 ? 16.722 -12.406 -37.836 1.00 97.50 86 ALA A N 1
ATOM 676 C CA . ALA A 1 86 ? 17.648 -13.411 -37.315 1.00 97.50 86 ALA A CA 1
ATOM 677 C C . ALA A 1 86 ? 16.942 -14.491 -36.492 1.00 97.50 86 ALA A C 1
ATOM 679 O O . ALA A 1 86 ? 15.908 -14.256 -35.868 1.00 97.50 86 ALA A O 1
ATOM 680 N N . ARG A 1 87 ? 17.563 -15.675 -36.471 1.00 97.31 87 ARG A N 1
ATOM 681 C CA . ARG A 1 87 ? 17.243 -16.800 -35.587 1.00 97.31 87 ARG A CA 1
ATOM 682 C C . ARG A 1 87 ? 18.527 -17.272 -34.914 1.00 97.31 87 ARG A C 1
ATOM 684 O O . ARG A 1 87 ? 19.547 -17.389 -35.594 1.00 97.31 87 ARG A O 1
ATOM 691 N N . GLY A 1 88 ? 18.485 -17.517 -33.607 1.00 95.56 88 GLY A N 1
ATOM 692 C CA . GLY A 1 88 ? 19.613 -18.091 -32.870 1.00 95.56 88 GLY A CA 1
ATOM 693 C C . GLY A 1 88 ? 19.603 -19.619 -32.844 1.00 95.56 88 GLY A C 1
ATOM 694 O O . GLY A 1 88 ? 18.960 -20.261 -33.678 1.00 95.56 88 GLY A O 1
ATOM 695 N N . LYS A 1 89 ? 20.340 -20.209 -31.896 1.00 94.50 89 LYS A N 1
ATOM 696 C CA . LYS A 1 89 ? 20.382 -21.667 -31.704 1.00 94.50 89 LYS A CA 1
ATOM 697 C C . LYS A 1 89 ? 19.240 -22.140 -30.806 1.00 94.50 89 LYS A C 1
ATOM 699 O O . LYS A 1 89 ? 18.527 -21.336 -30.216 1.00 94.50 89 LYS A O 1
ATOM 704 N N . GLU A 1 90 ? 19.053 -23.457 -30.734 1.00 95.88 90 GLU A N 1
ATOM 705 C CA . GLU A 1 90 ? 18.091 -24.064 -29.811 1.00 95.88 90 GLU A CA 1
ATOM 706 C C . GLU A 1 90 ? 18.509 -23.863 -28.347 1.00 95.88 90 GLU A C 1
ATOM 708 O O . GLU A 1 90 ? 19.672 -24.042 -27.988 1.00 95.88 90 GLU A O 1
ATOM 713 N N . VAL A 1 91 ? 17.543 -23.522 -27.499 1.00 95.50 91 VAL A N 1
ATOM 714 C CA . VAL A 1 91 ? 17.724 -23.245 -26.071 1.00 95.50 91 VAL A CA 1
ATOM 715 C C . VAL A 1 91 ? 16.555 -23.858 -25.305 1.00 95.50 91 VAL A C 1
ATOM 717 O O . VAL A 1 91 ? 15.425 -23.875 -25.791 1.00 95.50 91 VAL A O 1
ATOM 720 N N . GLY A 1 92 ? 16.805 -24.399 -24.113 1.00 95.00 92 GLY A N 1
ATOM 721 C CA . GLY A 1 92 ? 15.735 -24.949 -23.273 1.00 95.00 92 GLY A CA 1
ATOM 722 C C . GLY A 1 92 ? 14.737 -23.871 -22.835 1.00 95.00 92 GLY A C 1
ATOM 723 O O . GLY A 1 92 ? 15.142 -22.754 -22.508 1.00 95.00 92 GLY A O 1
ATOM 724 N N . LEU A 1 93 ? 13.442 -24.196 -22.805 1.00 96.00 93 LEU A N 1
ATOM 725 C CA . LEU A 1 93 ? 12.412 -23.278 -22.312 1.00 96.00 93 LEU A CA 1
ATOM 726 C C . LEU A 1 93 ? 12.678 -22.899 -20.839 1.00 96.00 93 LEU A C 1
ATOM 728 O O . LEU A 1 93 ? 13.022 -23.755 -20.024 1.00 96.00 93 LEU A O 1
ATOM 732 N N . GLY A 1 94 ? 12.558 -21.611 -20.499 1.00 92.75 94 GLY A N 1
ATOM 733 C CA . GLY A 1 94 ? 12.832 -21.085 -19.155 1.00 92.75 94 GLY A CA 1
ATOM 734 C C . GLY A 1 94 ? 14.312 -20.876 -18.807 1.00 92.75 94 GLY A C 1
ATOM 735 O O . GLY A 1 94 ? 14.601 -20.369 -17.726 1.00 92.75 94 GLY A O 1
ATOM 736 N N . TYR A 1 95 ? 15.250 -21.228 -19.695 1.00 93.38 95 TYR A N 1
ATOM 737 C CA . TYR A 1 95 ? 16.669 -20.883 -19.531 1.00 93.38 95 TYR A CA 1
ATOM 738 C C . TYR A 1 95 ? 16.877 -19.374 -19.727 1.00 93.38 95 TYR A C 1
ATOM 740 O O . TYR A 1 95 ? 16.030 -18.684 -20.294 1.00 93.38 95 TYR A O 1
ATOM 748 N N . ARG A 1 96 ? 18.022 -18.855 -19.287 1.00 92.25 96 ARG A N 1
ATOM 749 C CA . ARG A 1 96 ? 18.429 -17.459 -19.472 1.00 92.25 96 ARG A CA 1
ATOM 750 C C . ARG A 1 96 ? 19.485 -17.324 -20.568 1.00 92.25 96 ARG A C 1
ATOM 752 O O . ARG A 1 96 ? 20.322 -18.214 -20.749 1.00 92.25 96 ARG A O 1
ATOM 759 N N . GLN A 1 97 ? 19.467 -16.190 -21.260 1.00 94.25 97 GLN A N 1
ATOM 760 C CA . GLN A 1 97 ? 20.479 -15.776 -22.234 1.00 94.25 97 GLN A CA 1
ATOM 761 C C . GLN A 1 97 ? 20.885 -14.318 -21.993 1.00 94.25 97 GLN A C 1
ATOM 763 O O . GLN A 1 97 ? 20.112 -13.551 -21.422 1.00 94.25 97 GLN A O 1
ATOM 768 N N . GLN A 1 98 ? 22.061 -13.933 -22.489 1.00 93.50 98 GLN A N 1
ATOM 769 C CA . GLN A 1 98 ? 22.465 -12.535 -22.573 1.00 93.50 98 GLN A CA 1
ATOM 770 C C . GLN A 1 98 ? 22.065 -11.976 -23.937 1.00 93.50 98 GLN A C 1
ATOM 772 O O . GLN A 1 98 ? 22.476 -12.508 -24.973 1.00 93.50 98 GLN A O 1
ATOM 777 N N . PHE A 1 99 ? 21.301 -10.890 -23.936 1.00 95.56 99 PHE A N 1
ATOM 778 C CA . PHE A 1 99 ? 21.028 -10.062 -25.101 1.00 95.56 99 PHE A CA 1
ATOM 779 C C . PHE A 1 99 ? 21.875 -8.789 -25.038 1.00 95.56 99 PHE A C 1
ATOM 781 O O . PHE A 1 99 ? 21.877 -8.083 -24.037 1.00 95.56 99 PHE A O 1
ATOM 788 N N . GLU A 1 100 ? 22.617 -8.507 -26.102 1.00 95.69 100 GLU A N 1
ATOM 789 C CA . GLU A 1 100 ? 23.473 -7.331 -26.230 1.00 95.69 100 GLU A CA 1
ATOM 790 C C . GLU A 1 100 ? 22.860 -6.344 -27.224 1.00 95.69 100 GLU A C 1
ATOM 792 O O . GLU A 1 100 ? 22.650 -6.682 -28.397 1.00 95.69 100 GLU A O 1
ATOM 797 N N . ILE A 1 101 ? 22.667 -5.101 -26.780 1.00 96.06 101 ILE A N 1
ATOM 798 C CA . ILE A 1 101 ? 22.323 -3.966 -27.637 1.00 96.06 101 ILE A CA 1
ATOM 799 C C . ILE A 1 101 ? 23.547 -3.061 -27.718 1.00 96.06 101 ILE A C 1
ATOM 801 O O . ILE A 1 101 ? 24.005 -2.488 -26.735 1.00 96.06 101 ILE A O 1
ATOM 805 N N . GLY A 1 102 ? 24.122 -2.953 -28.911 1.00 94.75 102 GLY A N 1
ATOM 806 C CA . GLY A 1 102 ? 25.279 -2.102 -29.147 1.00 94.75 102 GLY A CA 1
ATOM 807 C C . GLY A 1 102 ? 24.876 -0.792 -29.799 1.00 94.75 102 GLY A C 1
ATOM 808 O O . GLY A 1 102 ? 24.421 -0.823 -30.937 1.00 94.75 102 GLY A O 1
ATOM 809 N N . ILE A 1 103 ? 25.104 0.344 -29.144 1.00 92.69 103 ILE A N 1
ATOM 810 C CA . ILE A 1 103 ? 24.808 1.676 -29.687 1.00 92.69 103 ILE A CA 1
ATOM 811 C C . ILE A 1 103 ? 26.117 2.410 -29.956 1.00 92.69 103 ILE A C 1
ATOM 813 O O . ILE A 1 103 ? 26.984 2.537 -29.094 1.00 92.69 103 ILE A O 1
ATOM 817 N N . LYS A 1 104 ? 26.281 2.898 -31.182 1.00 90.12 104 LYS A N 1
ATOM 818 C CA . LYS A 1 104 ? 27.431 3.704 -31.586 1.00 90.12 104 LYS A CA 1
ATOM 819 C C . LYS A 1 104 ? 26.940 5.008 -32.191 1.00 90.12 104 LYS A C 1
ATOM 821 O O . LYS A 1 104 ? 26.471 5.007 -33.325 1.00 90.12 104 LYS A O 1
ATOM 826 N N . SER A 1 105 ? 27.117 6.103 -31.460 1.00 84.94 105 SER A N 1
ATOM 827 C CA . SER A 1 105 ? 26.918 7.457 -31.982 1.00 84.94 105 SER A CA 1
ATOM 828 C C . SER A 1 105 ? 28.086 7.865 -32.889 1.00 84.94 105 SER A C 1
ATOM 830 O O . SER A 1 105 ? 29.234 7.446 -32.686 1.00 84.94 105 SER A O 1
ATOM 832 N N . ALA A 1 106 ? 27.826 8.699 -33.893 1.00 79.12 106 ALA A N 1
ATOM 833 C CA . ALA A 1 106 ? 28.840 9.183 -34.821 1.00 79.12 106 ALA A CA 1
ATOM 834 C C . ALA A 1 106 ? 30.014 9.846 -34.074 1.00 79.12 106 ALA A C 1
ATOM 836 O O . ALA A 1 106 ? 29.841 10.755 -33.264 1.00 79.12 106 ALA A O 1
ATOM 837 N N . GLY A 1 107 ? 31.237 9.382 -34.350 1.00 77.69 107 GLY A N 1
ATOM 838 C CA . GLY A 1 107 ? 32.453 9.882 -33.697 1.00 77.69 107 GLY A CA 1
ATOM 839 C C . GLY A 1 107 ? 32.680 9.408 -32.254 1.00 77.69 107 GLY A C 1
ATOM 840 O O . GLY A 1 107 ? 33.690 9.791 -31.668 1.00 77.69 107 GLY A O 1
ATOM 841 N N . GLN A 1 108 ? 31.806 8.564 -31.695 1.00 82.94 108 GLN A N 1
ATOM 842 C CA . GLN A 1 108 ? 31.950 7.991 -30.353 1.00 82.94 108 GLN A CA 1
ATOM 843 C C . GLN A 1 108 ? 32.287 6.493 -30.403 1.00 82.94 108 GLN A C 1
ATOM 845 O O . GLN A 1 108 ? 32.146 5.821 -31.433 1.00 82.94 108 GLN A O 1
ATOM 850 N N . SER A 1 109 ? 32.783 5.964 -29.281 1.00 85.56 109 SER A N 1
ATOM 851 C CA . SER A 1 109 ? 32.952 4.522 -29.096 1.00 85.56 109 SER A CA 1
ATOM 852 C C . SER A 1 109 ? 31.596 3.826 -29.035 1.00 85.56 109 SER A C 1
ATOM 854 O O . SER A 1 109 ? 30.611 4.406 -28.589 1.00 85.56 109 SER A O 1
ATOM 856 N N . LYS A 1 110 ? 31.564 2.565 -29.471 1.00 89.25 110 LYS A N 1
ATOM 857 C CA . LYS A 1 110 ? 30.381 1.718 -29.336 1.00 89.25 110 LYS A CA 1
ATOM 858 C C . LYS A 1 110 ? 30.199 1.336 -27.870 1.00 89.25 110 LYS A C 1
ATOM 860 O O . LYS A 1 110 ? 31.114 0.778 -27.268 1.00 89.25 110 LYS A O 1
ATOM 865 N N . GLU A 1 111 ? 29.032 1.641 -27.342 1.00 91.00 111 GLU A N 1
ATOM 866 C CA . GLU A 1 111 ? 28.550 1.206 -26.041 1.00 91.00 111 GLU A CA 1
ATOM 867 C C . GLU A 1 111 ? 27.826 -0.131 -26.211 1.00 91.00 111 GLU A C 1
ATOM 869 O O . GLU A 1 111 ? 27.147 -0.331 -27.219 1.00 91.00 111 GLU A O 1
ATOM 874 N N . ILE A 1 112 ? 28.017 -1.060 -25.273 1.00 92.12 112 ILE A N 1
ATOM 875 C CA . ILE A 1 112 ? 27.335 -2.357 -25.257 1.00 92.12 112 ILE A CA 1
ATOM 876 C C . ILE A 1 112 ? 26.505 -2.421 -23.982 1.00 92.12 112 ILE A C 1
ATOM 878 O O . ILE A 1 112 ? 27.060 -2.378 -22.885 1.00 92.12 112 ILE A O 1
ATOM 882 N N . ILE A 1 113 ? 25.197 -2.528 -24.162 1.00 91.00 113 ILE A N 1
ATOM 883 C CA . ILE A 1 113 ? 24.199 -2.706 -23.115 1.00 91.00 113 ILE A CA 1
ATOM 884 C C . ILE A 1 113 ? 23.905 -4.202 -23.021 1.00 91.00 113 ILE A C 1
ATOM 886 O O . ILE A 1 113 ? 23.662 -4.844 -24.046 1.00 91.00 113 ILE A O 1
ATOM 890 N N . ASN A 1 114 ? 23.947 -4.750 -21.809 1.00 90.50 114 ASN A N 1
ATOM 891 C CA . ASN A 1 114 ? 23.737 -6.170 -21.540 1.00 90.50 114 ASN A CA 1
ATOM 892 C C . ASN A 1 114 ? 22.408 -6.373 -20.818 1.00 90.50 114 ASN A C 1
ATOM 894 O O . ASN A 1 114 ? 22.208 -5.825 -19.742 1.00 90.50 114 ASN A O 1
ATOM 898 N N . ASN A 1 115 ? 21.550 -7.206 -21.397 1.00 90.00 115 ASN A N 1
ATOM 899 C CA . ASN A 1 115 ? 20.221 -7.514 -20.892 1.00 90.00 115 ASN A CA 1
ATOM 900 C C . ASN A 1 115 ? 20.040 -9.015 -20.655 1.00 90.00 115 ASN A C 1
ATOM 902 O O . ASN A 1 115 ? 20.360 -9.828 -21.527 1.00 90.00 115 ASN A O 1
ATOM 906 N N . ASP A 1 116 ? 19.499 -9.387 -19.497 1.00 88.50 116 ASP A N 1
ATOM 907 C CA . ASP A 1 116 ? 19.259 -10.784 -19.131 1.00 88.50 116 ASP A CA 1
ATOM 908 C C . ASP A 1 116 ? 17.850 -11.217 -19.537 1.00 88.50 116 ASP A C 1
ATOM 910 O O . ASP A 1 116 ? 16.850 -10.910 -18.876 1.00 88.50 116 ASP A O 1
ATOM 914 N N . VAL A 1 117 ? 17.764 -12.001 -20.608 1.00 92.06 117 VAL A N 1
ATOM 915 C CA . VAL A 1 117 ? 16.490 -12.432 -21.191 1.00 92.06 117 VAL A CA 1
ATOM 916 C C . VAL A 1 117 ? 16.163 -13.880 -20.833 1.00 92.06 117 VAL A C 1
ATOM 918 O O . VAL A 1 117 ? 17.045 -14.732 -20.714 1.00 92.06 117 VAL A O 1
ATOM 921 N N . VAL A 1 118 ? 14.877 -14.172 -20.640 1.00 92.94 118 VAL A N 1
ATOM 922 C CA . VAL A 1 118 ? 14.372 -15.503 -20.276 1.00 92.94 118 VAL A CA 1
ATOM 923 C C . VAL A 1 118 ? 13.692 -16.126 -21.488 1.00 92.94 118 VAL A C 1
ATOM 925 O O . VAL A 1 118 ? 12.765 -15.544 -22.054 1.00 92.94 118 VAL A O 1
ATOM 928 N N . VAL A 1 119 ? 14.120 -17.332 -21.855 1.00 95.50 119 VAL A N 1
ATOM 929 C CA . VAL A 1 119 ? 13.574 -18.098 -22.978 1.00 95.50 119 VAL A CA 1
ATOM 930 C C . VAL A 1 119 ? 12.094 -18.374 -22.754 1.00 95.50 119 VAL A C 1
ATOM 932 O O . VAL A 1 119 ? 11.711 -19.000 -21.765 1.00 95.50 119 VAL A O 1
ATOM 935 N N . GLY A 1 120 ? 11.278 -17.935 -23.710 1.00 93.94 120 GLY A N 1
ATOM 936 C CA . GLY A 1 120 ? 9.821 -17.971 -23.625 1.00 93.94 120 GLY A CA 1
ATOM 937 C C . GLY A 1 120 ? 9.189 -16.646 -23.201 1.00 93.94 120 GLY A C 1
ATOM 938 O O . GLY A 1 120 ? 7.983 -16.631 -23.049 1.00 93.94 120 GLY A O 1
ATOM 939 N N . SER A 1 121 ? 9.963 -15.570 -23.013 1.00 94.81 121 SER A N 1
ATOM 940 C CA . SER A 1 121 ? 9.458 -14.196 -22.824 1.00 94.81 121 SER A CA 1
ATOM 941 C C . SER A 1 121 ? 9.249 -13.459 -24.150 1.00 94.81 121 SER A C 1
ATOM 943 O O . SER A 1 121 ? 9.690 -13.913 -25.204 1.00 94.81 121 SER A O 1
ATOM 945 N N . TYR A 1 122 ? 8.622 -12.284 -24.095 1.00 95.56 122 TYR A N 1
ATOM 946 C CA . TYR A 1 122 ? 8.441 -11.411 -25.256 1.00 95.56 122 TYR A CA 1
ATOM 947 C C . TYR A 1 122 ? 9.012 -10.024 -24.960 1.00 95.56 122 TYR A C 1
ATOM 949 O O . TYR A 1 122 ? 8.646 -9.432 -23.948 1.00 95.56 122 TYR A O 1
ATOM 957 N N . TYR A 1 123 ? 9.880 -9.499 -25.826 1.00 96.81 123 TYR A N 1
ATOM 958 C CA . TYR A 1 123 ? 10.549 -8.209 -25.634 1.00 96.81 123 TYR A CA 1
ATOM 959 C C . TYR A 1 123 ? 10.401 -7.314 -26.867 1.00 96.81 123 TYR A C 1
ATOM 961 O O . TYR A 1 123 ? 10.458 -7.787 -28.003 1.00 96.81 123 TYR A O 1
ATOM 969 N N . ASN A 1 124 ? 10.266 -6.014 -26.638 1.00 97.38 124 ASN A N 1
ATOM 970 C CA . ASN A 1 124 ? 10.309 -4.946 -27.625 1.00 97.38 124 ASN A CA 1
ATOM 971 C C . ASN A 1 124 ? 11.422 -3.960 -27.256 1.00 97.38 124 ASN A C 1
ATOM 973 O O . ASN A 1 124 ? 11.519 -3.536 -26.107 1.00 97.38 124 ASN A O 1
ATOM 977 N N . ILE A 1 125 ? 12.211 -3.572 -28.253 1.00 97.06 125 ILE A N 1
ATOM 978 C CA . ILE A 1 125 ? 13.286 -2.593 -28.139 1.00 97.06 125 ILE A CA 1
ATOM 979 C C . ILE A 1 125 ? 12.763 -1.264 -28.690 1.00 97.06 125 ILE A C 1
ATOM 981 O O . ILE A 1 125 ? 12.502 -1.123 -29.889 1.00 97.06 125 ILE A O 1
ATOM 985 N N . GLY A 1 126 ? 12.575 -0.290 -27.805 1.00 94.88 126 GLY A N 1
ATOM 986 C CA . GLY A 1 126 ? 12.058 1.034 -28.115 1.00 94.88 126 GLY A CA 1
ATOM 987 C C . GLY A 1 126 ? 13.173 2.053 -28.295 1.00 94.88 126 GLY A C 1
ATOM 988 O O . GLY A 1 126 ? 13.952 2.289 -27.385 1.00 94.88 126 GLY A O 1
ATOM 989 N N . PHE A 1 127 ? 13.211 2.721 -29.449 1.00 94.25 127 PHE A N 1
ATOM 990 C CA . PHE A 1 127 ? 14.188 3.779 -29.726 1.00 94.25 127 PHE A CA 1
ATOM 991 C C . PHE A 1 127 ? 13.572 5.178 -29.676 1.00 94.25 127 PHE A C 1
ATOM 993 O O . PHE A 1 127 ? 12.493 5.415 -30.236 1.00 94.25 127 PHE A O 1
ATOM 1000 N N . ASN A 1 128 ? 14.314 6.130 -29.110 1.00 91.88 128 ASN A N 1
ATOM 1001 C CA . ASN A 1 128 ? 14.029 7.558 -29.174 1.00 91.88 128 ASN A CA 1
ATOM 1002 C C . ASN A 1 128 ? 15.179 8.304 -29.864 1.00 91.88 128 ASN A C 1
ATOM 1004 O O . ASN A 1 128 ? 16.288 8.409 -29.344 1.00 91.88 128 ASN A O 1
ATOM 1008 N N . TYR A 1 129 ? 14.883 8.852 -31.044 1.00 89.62 129 TYR A N 1
ATOM 1009 C CA . TYR A 1 129 ? 15.846 9.530 -31.919 1.00 89.62 129 TYR A CA 1
ATOM 1010 C C . TYR A 1 129 ? 15.972 11.035 -31.661 1.00 89.62 129 TYR A C 1
ATOM 1012 O O . TYR A 1 129 ? 16.568 11.718 -32.487 1.00 89.62 129 TYR A O 1
ATOM 1020 N N . GLN A 1 130 ? 15.346 11.536 -30.588 1.00 84.69 130 GLN A N 1
ATOM 1021 C CA . GLN A 1 130 ? 15.402 12.891 -30.009 1.00 84.69 130 GLN A CA 1
ATOM 1022 C C . GLN A 1 130 ? 14.017 13.252 -29.460 1.00 84.69 130 GLN A C 1
ATOM 1024 O O . GLN A 1 130 ? 13.902 13.871 -28.404 1.00 84.69 130 GLN A O 1
ATOM 1029 N N . LYS A 1 131 ? 12.970 12.884 -30.202 1.00 84.38 131 LYS A N 1
ATOM 1030 C CA . LYS A 1 131 ? 11.567 13.080 -29.848 1.00 84.38 131 LYS A CA 1
ATOM 1031 C C . LYS A 1 131 ? 10.726 11.995 -30.509 1.00 84.38 131 LYS A C 1
ATOM 1033 O O . LYS A 1 131 ? 10.981 11.649 -31.661 1.00 84.38 131 LYS A O 1
ATOM 1038 N N . ILE A 1 132 ? 9.702 11.521 -29.806 1.00 85.75 132 ILE A N 1
ATOM 1039 C CA . ILE A 1 132 ? 8.660 10.682 -30.401 1.00 85.75 132 ILE A CA 1
ATOM 1040 C C . ILE A 1 132 ? 7.648 11.589 -31.095 1.00 85.75 132 ILE A C 1
ATOM 1042 O O . ILE A 1 132 ? 7.099 12.514 -30.493 1.00 85.75 132 ILE A O 1
ATOM 1046 N N . SER A 1 133 ? 7.434 11.360 -32.386 1.00 79.81 133 SER A N 1
ATOM 1047 C CA . SER A 1 133 ? 6.483 12.142 -33.172 1.00 79.81 133 SER A CA 1
ATOM 1048 C C . SER A 1 133 ? 5.037 11.702 -32.923 1.00 79.81 133 SER A C 1
ATOM 1050 O O . SER A 1 133 ? 4.763 10.541 -32.629 1.00 79.81 133 SER A O 1
ATOM 1052 N N . GLU A 1 134 ? 4.080 12.616 -33.110 1.00 72.50 134 GLU A N 1
ATOM 1053 C CA . GLU A 1 134 ? 2.649 12.271 -33.047 1.00 72.50 134 GLU A CA 1
ATOM 1054 C C . GLU A 1 134 ? 2.290 11.168 -34.053 1.00 72.50 134 GLU A C 1
ATOM 1056 O O . GLU A 1 134 ? 1.512 10.271 -33.744 1.00 72.50 134 GLU A O 1
ATOM 1061 N N . PHE A 1 135 ? 2.915 11.199 -35.233 1.00 81.31 135 PHE A N 1
ATOM 1062 C CA . PHE A 1 135 ? 2.718 10.197 -36.273 1.00 81.31 135 PHE A CA 1
ATOM 1063 C C . PHE A 1 135 ? 3.083 8.778 -35.809 1.00 81.31 135 PHE A C 1
ATOM 1065 O O . PHE A 1 135 ? 2.360 7.839 -36.132 1.00 81.31 135 PHE A O 1
ATOM 1072 N N . GLU A 1 136 ? 4.171 8.615 -35.045 1.00 84.75 136 GLU A N 1
ATOM 1073 C CA . GLU A 1 136 ? 4.559 7.317 -34.475 1.00 84.75 136 GLU A CA 1
ATOM 1074 C C . GLU A 1 136 ? 3.467 6.777 -33.544 1.00 84.75 136 GLU A C 1
ATOM 1076 O O . GLU A 1 136 ? 3.008 5.647 -33.719 1.00 84.75 136 GLU A O 1
ATOM 1081 N N . ILE A 1 137 ? 2.997 7.604 -32.603 1.00 78.12 137 ILE A N 1
ATOM 1082 C CA . ILE A 1 137 ? 1.954 7.220 -31.641 1.00 78.12 137 ILE A CA 1
ATOM 1083 C C . ILE A 1 137 ? 0.630 6.916 -32.347 1.00 78.12 137 ILE A C 1
ATOM 1085 O O . ILE A 1 137 ? -0.007 5.910 -32.036 1.00 78.12 137 ILE A O 1
ATOM 1089 N N . ASP A 1 138 ? 0.220 7.735 -33.319 1.00 77.50 138 ASP A N 1
ATOM 1090 C CA . ASP A 1 138 ? -1.011 7.521 -34.085 1.00 77.50 138 ASP A CA 1
ATOM 1091 C C . ASP A 1 138 ? -0.965 6.230 -34.906 1.00 77.50 138 ASP A C 1
ATOM 1093 O O . ASP A 1 138 ? -1.959 5.503 -34.971 1.00 77.50 138 ASP A O 1
ATOM 1097 N N . ASN A 1 139 ? 0.180 5.920 -35.517 1.00 84.25 139 ASN A N 1
ATOM 1098 C CA . ASN A 1 139 ? 0.353 4.701 -36.299 1.00 84.25 139 ASN A CA 1
ATOM 1099 C C . ASN A 1 139 ? 0.214 3.447 -35.423 1.00 84.25 139 ASN A C 1
ATOM 1101 O O . ASN A 1 139 ? -0.542 2.539 -35.765 1.00 84.25 139 ASN A O 1
ATOM 1105 N N . ILE A 1 140 ? 0.888 3.425 -34.269 1.00 84.19 140 ILE A N 1
ATOM 1106 C CA . ILE A 1 140 ? 0.801 2.321 -33.300 1.00 84.19 140 ILE A CA 1
ATOM 1107 C C . ILE A 1 140 ? -0.631 2.198 -32.763 1.00 84.19 140 ILE A C 1
ATOM 1109 O O . ILE A 1 140 ? -1.221 1.119 -32.759 1.00 84.19 140 ILE A O 1
ATOM 1113 N N . SER A 1 141 ? -1.231 3.329 -32.393 1.00 73.94 141 SER A N 1
ATOM 1114 C CA . SER A 1 141 ? -2.602 3.410 -31.883 1.00 73.94 141 SER A CA 1
ATOM 1115 C C . SER A 1 141 ? -3.633 2.840 -32.854 1.00 73.94 141 SER A C 1
ATOM 1117 O O . SER A 1 141 ? -4.522 2.095 -32.450 1.00 73.94 141 SER A O 1
ATOM 1119 N N . ASN A 1 142 ? -3.537 3.187 -34.140 1.00 81.75 142 ASN A N 1
ATOM 1120 C CA . ASN A 1 142 ? -4.480 2.706 -35.148 1.00 81.75 142 ASN A CA 1
ATOM 1121 C C . ASN A 1 142 ? -4.350 1.194 -35.359 1.00 81.75 142 ASN A C 1
ATOM 1123 O O . ASN A 1 142 ? -5.368 0.519 -35.471 1.00 81.75 142 ASN A O 1
ATOM 1127 N N . LYS A 1 143 ? -3.124 0.648 -35.331 1.00 84.88 143 LYS A N 1
ATOM 1128 C CA . LYS A 1 143 ? -2.918 -0.806 -35.381 1.00 84.88 143 LYS A CA 1
ATOM 1129 C C . LYS A 1 143 ? -3.591 -1.503 -34.201 1.00 84.88 143 LYS A C 1
ATOM 1131 O O . LYS A 1 143 ? -4.303 -2.473 -34.415 1.00 84.88 143 LYS A O 1
ATOM 1136 N N . LEU A 1 144 ? -3.411 -0.993 -32.982 1.00 79.06 144 LEU A N 1
ATOM 1137 C CA . LEU A 1 144 ? -3.971 -1.598 -31.768 1.00 79.06 144 LEU A CA 1
ATOM 1138 C C . LEU A 1 144 ? -5.506 -1.536 -31.704 1.00 79.06 144 LEU A C 1
ATOM 1140 O O . LEU A 1 144 ? -6.126 -2.447 -31.156 1.00 79.06 144 LEU A O 1
ATOM 1144 N N . LYS A 1 145 ? -6.130 -0.495 -32.271 1.00 73.81 145 LYS A N 1
ATOM 1145 C CA . LYS A 1 145 ? -7.597 -0.336 -32.291 1.00 73.81 145 LYS A CA 1
ATOM 1146 C C . LYS A 1 145 ? -8.317 -1.388 -33.136 1.00 73.81 145 LYS A C 1
ATOM 1148 O O . LYS A 1 145 ? -9.434 -1.770 -32.796 1.00 73.81 145 LYS A O 1
ATOM 1153 N N . ASP A 1 146 ? -7.694 -1.849 -34.216 1.00 74.62 146 ASP A N 1
ATOM 1154 C CA . ASP A 1 146 ? -8.326 -2.768 -35.170 1.00 74.62 146 ASP A CA 1
ATOM 1155 C C . ASP A 1 146 ? -8.156 -4.254 -34.788 1.00 74.62 146 ASP A C 1
ATOM 1157 O O . ASP A 1 146 ? -8.693 -5.143 -35.461 1.00 74.62 146 ASP A O 1
ATOM 1161 N N . LEU A 1 147 ? -7.433 -4.548 -33.700 1.00 78.62 147 LEU A N 1
ATOM 1162 C CA . LEU A 1 147 ? -7.163 -5.911 -33.242 1.00 78.62 147 LEU A CA 1
ATOM 1163 C C . LEU A 1 147 ? -8.297 -6.472 -32.378 1.00 78.62 147 LEU A C 1
ATOM 1165 O O . LEU A 1 147 ? -8.921 -5.784 -31.573 1.00 78.62 147 LEU A O 1
ATOM 1169 N N . LYS A 1 148 ? -8.534 -7.780 -32.522 1.00 78.88 148 LYS A N 1
ATOM 1170 C CA . LYS A 1 148 ? -9.377 -8.560 -31.611 1.00 78.88 148 LYS A CA 1
ATOM 1171 C C . LYS A 1 148 ? -8.483 -9.372 -30.690 1.00 78.88 148 LYS A C 1
ATOM 1173 O O . LYS A 1 148 ? -7.753 -10.242 -31.161 1.00 78.88 148 LYS A O 1
ATOM 1178 N N . TYR A 1 149 ? -8.577 -9.106 -29.397 1.00 73.81 149 TYR A N 1
ATOM 1179 C CA . TYR A 1 149 ? -7.737 -9.747 -28.397 1.00 73.81 149 TYR A CA 1
ATOM 1180 C C . TYR A 1 149 ? -8.381 -11.042 -27.901 1.00 73.81 149 TYR A C 1
ATOM 1182 O O . TYR A 1 149 ? -9.560 -11.075 -27.545 1.00 73.81 149 TYR A O 1
ATOM 1190 N N . THR A 1 150 ? -7.609 -12.125 -27.914 1.00 74.56 150 THR A N 1
ATOM 1191 C CA . THR A 1 150 ? -7.993 -13.427 -27.356 1.00 74.56 150 THR A CA 1
ATOM 1192 C C . THR A 1 150 ? -6.800 -14.001 -26.600 1.00 74.56 150 THR A C 1
ATOM 1194 O O . THR A 1 150 ? -5.661 -13.688 -26.933 1.00 74.56 150 THR A O 1
ATOM 1197 N N . GLU A 1 151 ? -7.028 -14.873 -25.618 1.00 73.56 151 GLU A N 1
ATOM 1198 C CA . GLU A 1 151 ? -5.932 -15.529 -24.880 1.00 73.56 151 GLU A CA 1
ATOM 1199 C C . GLU A 1 151 ? -4.983 -16.321 -25.790 1.00 73.56 151 GLU A C 1
ATOM 1201 O O . GLU A 1 151 ? -3.799 -16.453 -25.493 1.00 73.56 151 GLU A O 1
ATOM 1206 N N . LYS A 1 152 ? -5.486 -16.819 -26.925 1.00 78.25 152 LYS A N 1
ATOM 1207 C CA . LYS A 1 152 ? -4.688 -17.561 -27.902 1.00 78.25 152 LYS A CA 1
ATOM 1208 C C . LYS A 1 152 ? -3.802 -16.646 -28.748 1.00 78.25 152 LYS A C 1
ATOM 1210 O O . LYS A 1 152 ? -2.675 -17.014 -29.063 1.00 78.25 152 LYS A O 1
ATOM 1215 N N . ASP A 1 153 ? -4.323 -15.486 -29.141 1.00 83.81 153 ASP A N 1
ATOM 1216 C CA . ASP A 1 153 ? -3.668 -14.599 -30.108 1.00 83.81 153 ASP A CA 1
ATOM 1217 C C . ASP A 1 153 ? -2.840 -13.497 -29.432 1.00 83.81 153 ASP A C 1
ATOM 1219 O O . ASP A 1 153 ? -1.975 -12.900 -30.075 1.00 83.81 153 ASP A O 1
ATOM 1223 N N . ILE A 1 154 ? -3.071 -13.234 -28.139 1.00 82.50 154 ILE A N 1
ATOM 1224 C CA . ILE A 1 154 ? -2.395 -12.162 -27.401 1.00 82.50 154 ILE A CA 1
ATOM 1225 C C . ILE A 1 154 ? -0.886 -12.367 -27.358 1.00 82.50 154 ILE A C 1
ATOM 1227 O O . ILE A 1 154 ? -0.139 -11.405 -27.492 1.00 82.50 154 ILE A O 1
ATOM 1231 N N . TYR A 1 155 ? -0.427 -13.616 -27.261 1.00 87.50 155 TYR A N 1
ATOM 1232 C CA . TYR A 1 155 ? 0.987 -13.974 -27.160 1.00 87.50 155 TYR A CA 1
ATOM 1233 C C . TYR A 1 155 ? 1.703 -14.001 -28.525 1.00 87.50 155 TYR A C 1
ATOM 1235 O O . TYR A 1 155 ? 2.338 -14.987 -28.900 1.00 87.50 155 TYR A O 1
ATOM 1243 N N . SER A 1 156 ? 1.559 -12.924 -29.299 1.00 91.44 156 SER A N 1
ATOM 1244 C CA . SER A 1 156 ? 2.064 -12.780 -30.671 1.00 91.44 156 SER A CA 1
ATOM 1245 C C . SER A 1 156 ? 2.781 -11.447 -30.897 1.00 91.44 156 SER A C 1
ATOM 1247 O O . SER A 1 156 ? 2.690 -10.519 -30.088 1.00 91.44 156 SER A O 1
ATOM 1249 N N . ASP A 1 157 ? 3.479 -11.330 -32.030 1.00 93.62 157 ASP A N 1
ATOM 1250 C CA . ASP A 1 157 ? 4.147 -10.081 -32.408 1.00 93.62 157 ASP A CA 1
ATOM 1251 C C . ASP A 1 157 ? 3.137 -8.983 -32.736 1.00 93.62 157 ASP A C 1
ATOM 1253 O O . ASP A 1 157 ? 3.331 -7.814 -32.395 1.00 93.62 157 ASP A O 1
ATOM 1257 N N . GLU A 1 158 ? 2.052 -9.377 -33.399 1.00 91.00 158 GLU A N 1
ATOM 1258 C CA . GLU A 1 158 ? 0.981 -8.505 -33.853 1.00 91.00 158 GLU A CA 1
ATOM 1259 C C . GLU A 1 158 ? 0.210 -7.886 -32.685 1.00 91.00 158 GLU A C 1
ATOM 1261 O O . GLU A 1 158 ? -0.206 -6.735 -32.797 1.00 91.00 158 GLU A O 1
ATOM 1266 N N . GLN A 1 159 ? 0.037 -8.619 -31.576 1.00 89.81 159 GLN A N 1
ATOM 1267 C CA . GLN A 1 159 ? -0.682 -8.135 -30.394 1.00 89.81 159 GLN A CA 1
ATOM 1268 C C . GLN A 1 159 ? 0.281 -7.688 -29.288 1.00 89.81 159 GLN A C 1
ATOM 1270 O O . GLN A 1 159 ? 0.519 -6.490 -29.139 1.00 89.81 159 GLN A O 1
ATOM 1275 N N . LEU A 1 160 ? 0.873 -8.618 -28.530 1.00 89.50 160 LEU A N 1
ATOM 1276 C CA . LEU A 1 160 ? 1.761 -8.283 -27.411 1.00 89.50 160 LEU A CA 1
ATOM 1277 C C . LEU A 1 160 ? 2.972 -7.459 -27.855 1.00 89.50 160 LEU A C 1
ATOM 1279 O O . LEU A 1 160 ? 3.299 -6.475 -27.198 1.00 89.50 160 LEU A O 1
ATOM 1283 N N . GLY A 1 161 ? 3.594 -7.785 -28.991 1.00 93.69 161 GLY A N 1
ATOM 1284 C CA . GLY A 1 161 ? 4.702 -6.984 -29.519 1.00 93.69 161 GLY A CA 1
ATOM 1285 C C . GLY A 1 161 ? 4.314 -5.519 -29.766 1.00 93.69 161 GLY A C 1
ATOM 1286 O O . GLY A 1 161 ? 5.070 -4.612 -29.422 1.00 93.69 161 GLY A O 1
ATOM 1287 N N . GLU A 1 162 ? 3.124 -5.261 -30.318 1.00 90.94 162 GLU A N 1
ATOM 1288 C CA . GLU A 1 162 ? 2.643 -3.895 -30.567 1.00 90.94 162 GLU A CA 1
ATOM 1289 C C . GLU A 1 162 ? 2.219 -3.172 -29.274 1.00 90.94 162 GLU A C 1
ATOM 1291 O O . GLU A 1 162 ? 2.450 -1.971 -29.150 1.00 90.94 162 GLU A O 1
ATOM 1296 N N . ILE A 1 163 ? 1.677 -3.893 -28.283 1.00 86.62 163 ILE A N 1
ATOM 1297 C CA . ILE A 1 163 ? 1.375 -3.356 -26.942 1.00 86.62 163 ILE A CA 1
ATOM 1298 C C . ILE A 1 163 ? 2.657 -2.881 -26.247 1.00 86.62 163 ILE A C 1
ATOM 1300 O O . ILE A 1 163 ? 2.707 -1.767 -25.723 1.00 86.62 163 ILE A O 1
ATOM 1304 N N . LEU A 1 164 ? 3.710 -3.702 -26.269 1.00 92.31 164 LEU A N 1
ATOM 1305 C CA . LEU A 1 164 ? 5.005 -3.344 -25.688 1.00 92.31 164 LEU A CA 1
ATOM 1306 C C . LEU A 1 164 ? 5.629 -2.149 -26.435 1.00 92.31 164 LEU A C 1
ATOM 1308 O O . LEU A 1 164 ? 6.115 -1.209 -25.808 1.00 92.31 164 LEU A O 1
ATOM 1312 N N . ASN A 1 165 ? 5.524 -2.118 -27.770 1.00 92.88 165 ASN A N 1
ATOM 1313 C CA . ASN A 1 165 ? 5.953 -0.974 -28.583 1.00 92.88 165 ASN A CA 1
ATOM 1314 C C . ASN A 1 165 ? 5.210 0.322 -28.226 1.00 92.88 165 ASN A C 1
ATOM 1316 O O . ASN A 1 165 ? 5.825 1.385 -28.118 1.00 92.88 165 ASN A O 1
ATOM 1320 N N . PHE A 1 166 ? 3.899 0.240 -27.990 1.00 86.12 166 PHE A N 1
ATOM 1321 C CA . PHE A 1 166 ? 3.109 1.374 -27.523 1.00 86.12 166 PHE A CA 1
ATOM 1322 C C . PHE A 1 166 ? 3.587 1.888 -26.165 1.00 86.12 166 PHE A C 1
ATOM 1324 O O . PHE A 1 166 ? 3.774 3.096 -26.021 1.00 86.12 166 PHE A O 1
ATOM 1331 N N . ALA A 1 167 ? 3.840 0.998 -25.200 1.00 83.88 167 ALA A N 1
ATOM 1332 C CA . ALA A 1 167 ? 4.350 1.378 -23.884 1.00 83.88 167 ALA A CA 1
ATOM 1333 C C . ALA A 1 167 ? 5.706 2.101 -23.994 1.00 83.88 167 ALA A C 1
ATOM 1335 O O . ALA A 1 167 ? 5.857 3.209 -23.481 1.00 83.88 167 ALA A O 1
ATOM 1336 N N . ALA A 1 168 ? 6.657 1.544 -24.752 1.00 91.62 168 ALA A N 1
ATOM 1337 C CA . ALA A 1 168 ? 7.982 2.140 -24.940 1.00 91.62 168 ALA A CA 1
ATOM 1338 C C . ALA A 1 168 ? 7.922 3.537 -25.582 1.00 91.62 168 ALA A C 1
ATOM 1340 O O . ALA A 1 168 ? 8.587 4.480 -25.147 1.00 91.62 168 ALA A O 1
ATOM 1341 N N . LYS A 1 169 ? 7.107 3.695 -26.632 1.00 89.12 169 LYS A N 1
ATOM 1342 C CA . LYS A 1 169 ? 6.975 4.973 -27.345 1.00 89.12 169 LYS A CA 1
ATOM 1343 C C . LYS A 1 169 ? 6.218 6.016 -26.530 1.00 89.12 169 LYS A C 1
ATOM 1345 O O . LYS A 1 169 ? 6.586 7.187 -26.578 1.00 89.12 169 LYS A O 1
ATOM 1350 N N . SER A 1 170 ? 5.213 5.602 -25.765 1.00 79.44 170 SER A N 1
ATOM 1351 C CA . SER A 1 170 ? 4.462 6.492 -24.872 1.00 79.44 170 SER A CA 1
ATOM 1352 C C . SER A 1 170 ? 5.344 7.001 -23.734 1.00 79.44 170 SER A C 1
ATOM 1354 O O . SER A 1 170 ? 5.398 8.209 -23.520 1.00 79.44 170 SER A O 1
ATOM 1356 N N . TYR A 1 171 ? 6.143 6.120 -23.117 1.00 84.12 171 TYR A N 1
ATOM 1357 C CA . TYR A 1 171 ? 7.152 6.500 -22.125 1.00 84.12 171 TYR A CA 1
ATOM 1358 C C . TYR A 1 171 ? 8.060 7.632 -22.633 1.00 84.12 171 TYR A C 1
ATOM 1360 O O . TYR A 1 171 ? 8.163 8.692 -22.015 1.00 84.12 171 TYR A O 1
ATOM 1368 N N . PHE A 1 172 ? 8.677 7.453 -23.808 1.00 88.50 172 PHE A N 1
ATOM 1369 C CA . PHE A 1 172 ? 9.573 8.470 -24.363 1.00 88.50 172 PHE A CA 1
ATOM 1370 C C . PHE A 1 172 ? 8.851 9.742 -24.826 1.00 88.50 172 PHE A C 1
ATOM 1372 O O . PHE A 1 172 ? 9.453 10.818 -24.798 1.00 88.50 172 PHE A O 1
ATOM 1379 N N . ALA A 1 173 ? 7.592 9.646 -25.263 1.00 78.62 173 ALA A N 1
ATOM 1380 C CA . ALA A 1 173 ? 6.785 10.808 -25.628 1.00 78.62 173 ALA A CA 1
ATOM 1381 C C . ALA A 1 173 ? 6.455 11.669 -24.398 1.00 78.62 173 ALA A C 1
ATOM 1383 O O . ALA A 1 173 ? 6.637 12.887 -24.436 1.00 78.62 173 ALA A O 1
ATOM 1384 N N . GLU A 1 174 ? 6.021 11.034 -23.308 1.00 73.50 174 GLU A N 1
ATOM 1385 C CA . GLU A 1 174 ? 5.707 11.686 -22.035 1.00 73.50 174 GLU A CA 1
ATOM 1386 C C . GLU A 1 174 ? 6.954 12.306 -21.403 1.00 73.50 174 GLU A C 1
ATOM 1388 O O . GLU A 1 174 ? 6.953 13.497 -21.086 1.00 73.50 174 GLU A O 1
ATOM 1393 N N . LEU A 1 175 ? 8.052 11.548 -21.315 1.00 77.81 175 LEU A N 1
ATOM 1394 C CA . LEU A 1 175 ? 9.313 12.062 -20.784 1.00 77.81 175 LEU A CA 1
ATOM 1395 C C . LEU A 1 175 ? 9.849 13.222 -21.630 1.00 77.81 175 LEU A C 1
ATOM 1397 O O . LEU A 1 175 ? 10.297 14.230 -21.093 1.00 77.81 175 LEU A O 1
ATOM 1401 N N . GLY A 1 176 ? 9.780 13.113 -22.961 1.00 75.50 176 GLY A N 1
ATOM 1402 C CA . GLY A 1 176 ? 10.215 14.173 -23.870 1.00 75.50 176 GLY A CA 1
ATOM 1403 C C . GLY A 1 176 ? 9.430 15.474 -23.689 1.00 75.50 176 GLY A C 1
ATOM 1404 O O . GLY A 1 176 ? 10.011 16.554 -23.762 1.00 75.50 176 GLY A O 1
ATOM 1405 N N . PHE A 1 177 ? 8.128 15.380 -23.413 1.00 69.62 177 PHE A N 1
ATOM 1406 C CA . PHE A 1 177 ? 7.304 16.541 -23.089 1.00 69.62 177 PHE A CA 1
ATOM 1407 C C . PHE A 1 177 ? 7.739 17.205 -21.776 1.00 69.62 177 PHE A C 1
ATOM 1409 O O . PHE A 1 177 ? 7.913 18.423 -21.736 1.00 69.62 177 PHE A O 1
ATOM 1416 N N . MET A 1 178 ? 7.939 16.416 -20.719 1.00 69.31 178 MET A N 1
ATOM 1417 C CA . MET A 1 178 ? 8.353 16.929 -19.407 1.00 69.31 178 MET A CA 1
ATOM 1418 C C . MET A 1 178 ? 9.719 17.602 -19.482 1.00 69.31 178 MET A C 1
ATOM 1420 O O . MET A 1 178 ? 9.881 18.730 -19.018 1.00 69.31 178 MET A O 1
ATOM 1424 N N . ASP A 1 179 ? 10.658 16.945 -20.156 1.00 74.06 179 ASP A N 1
ATOM 1425 C CA . ASP A 1 179 ? 12.005 17.436 -20.412 1.00 74.06 179 ASP A CA 1
ATOM 1426 C C . ASP A 1 179 ? 12.022 18.776 -21.147 1.00 74.06 179 ASP A C 1
ATOM 1428 O O . ASP A 1 179 ? 12.759 19.679 -20.760 1.00 74.06 179 ASP A O 1
ATOM 1432 N N . GLU A 1 180 ? 11.197 18.945 -22.186 1.00 72.00 180 GLU A N 1
ATOM 1433 C CA . GLU A 1 180 ? 11.084 20.220 -22.907 1.00 72.00 180 GLU A CA 1
ATOM 1434 C C . GLU A 1 180 ? 10.608 21.354 -21.982 1.00 72.00 180 GLU A C 1
ATOM 1436 O O . GLU A 1 180 ? 11.123 22.473 -22.060 1.00 72.00 180 GLU A O 1
ATOM 1441 N N . VAL A 1 181 ? 9.664 21.069 -21.078 1.00 63.00 181 VAL A N 1
ATOM 1442 C CA . VAL A 1 181 ? 9.147 22.058 -20.120 1.00 63.00 181 VAL A CA 1
ATOM 1443 C C . VAL A 1 181 ? 10.212 22.448 -19.096 1.00 63.00 181 VAL A C 1
ATOM 1445 O O . VAL A 1 181 ? 10.422 23.643 -18.876 1.00 63.00 181 VAL A O 1
ATOM 1448 N N . ILE A 1 182 ? 10.903 21.481 -18.481 1.00 65.00 182 ILE A N 1
ATOM 1449 C CA . ILE A 1 182 ? 11.951 21.798 -17.498 1.00 65.00 182 ILE A CA 1
ATOM 1450 C C . ILE A 1 182 ? 13.185 22.420 -18.148 1.00 65.00 182 ILE A C 1
ATOM 1452 O O . ILE A 1 182 ? 13.797 23.301 -17.547 1.00 65.00 182 ILE A O 1
ATOM 1456 N N . ALA A 1 183 ? 13.518 22.046 -19.387 1.00 72.00 183 ALA A N 1
ATOM 1457 C CA . ALA A 1 183 ? 14.651 22.618 -20.103 1.00 72.00 183 ALA A CA 1
ATOM 1458 C C . ALA A 1 183 ? 14.498 24.131 -20.285 1.00 72.00 183 ALA A C 1
ATOM 1460 O O . ALA A 1 183 ? 15.429 24.896 -20.025 1.00 72.00 183 ALA A O 1
ATOM 1461 N N . GLU A 1 184 ? 13.309 24.570 -20.704 1.00 69.38 184 GLU A N 1
ATOM 1462 C CA . GLU A 1 184 ? 13.026 25.989 -20.916 1.00 69.38 184 GLU A CA 1
ATOM 1463 C C . GLU A 1 184 ? 13.097 26.787 -19.608 1.00 69.38 184 GLU A C 1
ATOM 1465 O O . GLU A 1 184 ? 13.562 27.923 -19.582 1.00 69.38 184 GLU A O 1
ATOM 1470 N N . GLN A 1 185 ? 12.688 26.169 -18.508 1.00 59.00 185 GLN A N 1
ATOM 1471 C CA . GLN A 1 185 ? 12.533 26.817 -17.210 1.00 59.00 185 GLN A CA 1
ATOM 1472 C C . GLN A 1 185 ? 13.833 26.912 -16.430 1.00 59.00 185 GLN A C 1
ATOM 1474 O O . GLN A 1 185 ? 14.139 27.940 -15.835 1.00 59.00 185 GLN A O 1
ATOM 1479 N N . MET A 1 186 ? 14.644 25.864 -16.517 1.00 69.12 186 MET A N 1
ATOM 1480 C CA . MET A 1 186 ? 16.011 25.856 -16.010 1.00 69.12 186 MET A CA 1
ATOM 1481 C C . MET A 1 186 ? 16.960 26.624 -16.932 1.00 69.12 186 MET A C 1
ATOM 1483 O O . MET A 1 186 ? 18.159 26.661 -16.685 1.00 69.12 186 MET A O 1
ATOM 1487 N N . ASN A 1 187 ? 16.442 27.224 -18.010 1.00 73.31 187 ASN A N 1
ATOM 1488 C CA . ASN A 1 187 ? 17.222 27.945 -19.003 1.00 73.31 187 ASN A CA 1
ATOM 1489 C C . ASN A 1 187 ? 18.408 27.105 -19.519 1.00 73.31 187 ASN A C 1
ATOM 1491 O O . ASN A 1 187 ? 19.524 27.594 -19.690 1.00 73.31 187 ASN A O 1
ATOM 1495 N N . VAL A 1 188 ? 18.173 25.819 -19.786 1.00 83.12 188 VAL A N 1
ATOM 1496 C CA . VAL A 1 188 ? 19.163 24.910 -20.374 1.00 83.12 188 VAL A CA 1
ATOM 1497 C C . VAL A 1 188 ? 18.845 24.639 -21.843 1.00 83.12 188 VAL A C 1
ATOM 1499 O O . VAL A 1 188 ? 17.726 24.809 -22.327 1.00 83.12 188 VAL A O 1
ATOM 1502 N N . SER A 1 189 ? 19.865 24.237 -22.589 1.00 90.44 189 SER A N 1
ATOM 1503 C CA . SER A 1 189 ? 19.750 23.649 -23.916 1.00 90.44 189 SER A CA 1
ATOM 1504 C C . SER A 1 189 ? 20.051 22.163 -23.804 1.00 90.44 189 SER A C 1
ATOM 1506 O O . SER A 1 189 ? 21.092 21.783 -23.267 1.00 90.44 189 SER A O 1
ATOM 1508 N N . VAL A 1 190 ? 19.160 21.334 -24.339 1.00 87.56 190 VAL A N 1
ATOM 1509 C CA . VAL A 1 190 ? 19.229 19.877 -24.212 1.00 87.56 190 VAL A CA 1
ATOM 1510 C C . VAL A 1 190 ? 19.243 19.246 -25.594 1.00 87.56 190 VAL A C 1
ATOM 1512 O O . VAL A 1 190 ? 18.413 19.566 -26.443 1.00 87.56 190 VAL A O 1
ATOM 1515 N N . VAL A 1 191 ? 20.178 18.328 -25.814 1.00 88.12 191 VAL A N 1
ATOM 1516 C CA . VAL A 1 191 ? 20.224 17.452 -26.989 1.00 88.12 191 VAL A CA 1
ATOM 1517 C C . VAL A 1 191 ? 20.294 16.018 -26.489 1.00 88.12 191 VAL A C 1
ATOM 1519 O O . VAL A 1 191 ? 21.056 15.721 -25.574 1.00 88.12 191 VAL A O 1
ATOM 1522 N N . ARG A 1 192 ? 19.496 15.121 -27.062 1.00 86.25 192 ARG A N 1
ATOM 1523 C CA . ARG A 1 192 ? 19.525 13.697 -26.722 1.00 86.25 192 ARG A CA 1
ATOM 1524 C C . ARG A 1 192 ? 20.411 12.968 -27.720 1.00 86.25 192 ARG A C 1
ATOM 1526 O O . ARG A 1 192 ? 20.491 13.339 -28.890 1.00 86.25 192 ARG A O 1
ATOM 1533 N N . GLN A 1 193 ? 21.081 11.927 -27.247 1.00 86.81 193 GLN A N 1
ATOM 1534 C CA . GLN A 1 193 ? 21.628 10.925 -28.155 1.00 86.81 193 GLN A CA 1
ATOM 1535 C C . GLN A 1 193 ? 20.532 9.908 -28.510 1.00 86.81 193 GLN A C 1
ATOM 1537 O O . GLN A 1 193 ? 19.389 10.045 -28.073 1.00 86.81 193 GLN A O 1
ATOM 1542 N N . LEU A 1 194 ? 20.866 8.889 -29.309 1.00 89.94 194 LEU A N 1
ATOM 1543 C CA . LEU A 1 194 ? 19.965 7.759 -29.520 1.00 89.94 194 LEU A CA 1
ATOM 1544 C C . LEU A 1 194 ? 19.711 7.055 -28.182 1.00 89.94 194 LEU A C 1
ATOM 1546 O O . LEU A 1 194 ? 20.609 6.408 -27.641 1.00 89.94 194 LEU A O 1
ATOM 1550 N N . ASN A 1 195 ? 18.498 7.203 -27.667 1.00 91.81 195 ASN A N 1
ATOM 1551 C CA . ASN A 1 195 ? 18.077 6.600 -26.411 1.00 91.81 195 ASN A CA 1
ATOM 1552 C C . ASN A 1 195 ? 17.271 5.337 -26.687 1.00 91.81 195 ASN A C 1
ATOM 1554 O O . ASN A 1 195 ? 16.661 5.196 -27.754 1.00 91.81 195 ASN A O 1
ATOM 1558 N N . GLU A 1 196 ? 17.296 4.421 -25.733 1.00 93.19 196 GLU A N 1
ATOM 1559 C CA . GLU A 1 196 ? 16.738 3.089 -25.879 1.00 93.19 196 GLU A CA 1
ATOM 1560 C C . GLU A 1 196 ? 16.150 2.597 -24.552 1.00 93.19 196 GLU A C 1
ATOM 1562 O O . GLU A 1 196 ? 16.604 2.986 -23.473 1.00 93.19 196 GLU A O 1
ATOM 1567 N N . CYS A 1 197 ? 15.075 1.822 -24.662 1.00 93.31 197 CYS A N 1
ATOM 1568 C CA . CYS A 1 197 ? 14.505 1.061 -23.563 1.00 93.31 197 CYS A CA 1
ATOM 1569 C C . CYS A 1 197 ? 13.994 -0.294 -24.056 1.00 93.31 197 CYS A C 1
ATOM 1571 O O . CYS A 1 197 ? 13.493 -0.411 -25.183 1.00 93.31 197 CYS A O 1
ATOM 1573 N N . ILE A 1 198 ? 14.011 -1.290 -23.176 1.00 94.62 198 ILE A N 1
ATOM 1574 C CA . ILE A 1 198 ? 13.343 -2.566 -23.390 1.00 94.62 198 ILE A CA 1
ATOM 1575 C C . ILE A 1 198 ? 12.012 -2.557 -22.657 1.00 94.62 198 ILE A C 1
ATOM 1577 O O . ILE A 1 198 ? 11.923 -2.296 -21.468 1.00 94.62 198 ILE A O 1
ATOM 1581 N N . THR A 1 199 ? 10.955 -2.912 -23.372 1.00 94.00 199 THR A N 1
ATOM 1582 C CA . THR A 1 199 ? 9.654 -3.247 -22.784 1.00 94.00 199 THR A CA 1
ATOM 1583 C C . THR A 1 199 ? 9.408 -4.724 -22.997 1.00 94.00 199 THR A C 1
ATOM 1585 O O . THR A 1 199 ? 9.663 -5.240 -24.083 1.00 94.00 199 THR A O 1
ATOM 1588 N N . GLY A 1 200 ? 8.919 -5.440 -21.996 1.00 93.44 200 GLY A N 1
ATOM 1589 C CA . GLY A 1 200 ? 8.753 -6.878 -22.125 1.00 93.44 200 GLY A CA 1
ATOM 1590 C C . GLY A 1 200 ? 7.645 -7.456 -21.276 1.00 93.44 200 GLY A C 1
ATOM 1591 O O . GLY A 1 200 ? 7.242 -6.895 -20.266 1.00 93.44 200 GLY A O 1
ATOM 1592 N N . PHE A 1 201 ? 7.184 -8.627 -21.689 1.00 91.50 201 PHE A N 1
ATOM 1593 C CA . PHE A 1 201 ? 6.481 -9.563 -20.834 1.00 91.50 201 PHE A CA 1
ATOM 1594 C C . PHE A 1 201 ? 7.460 -10.672 -20.460 1.00 91.50 201 PHE A C 1
ATOM 1596 O O . PHE A 1 201 ? 7.781 -11.546 -21.276 1.00 91.50 201 PHE A O 1
ATOM 1603 N N . ARG A 1 202 ? 7.971 -10.606 -19.232 1.00 89.69 202 ARG A N 1
ATOM 1604 C CA . ARG A 1 202 ? 8.993 -11.526 -18.735 1.00 89.69 202 ARG A CA 1
ATOM 1605 C C . ARG A 1 202 ? 8.327 -12.693 -18.024 1.00 89.69 202 ARG A C 1
ATOM 1607 O O . ARG A 1 202 ? 7.686 -12.492 -16.998 1.00 89.69 202 ARG A O 1
ATOM 1614 N N . VAL A 1 203 ? 8.505 -13.909 -18.534 1.00 90.31 203 VAL A N 1
ATOM 1615 C CA . VAL A 1 203 ? 7.979 -15.125 -17.892 1.00 90.31 203 VAL A CA 1
ATOM 1616 C C . VAL A 1 203 ? 8.809 -15.515 -16.674 1.00 90.31 203 VAL A C 1
ATOM 1618 O O . VAL A 1 203 ? 10.011 -15.251 -16.608 1.00 90.31 203 VAL A O 1
ATOM 1621 N N . ASN A 1 204 ? 8.173 -16.192 -15.720 1.00 87.69 204 ASN A N 1
ATOM 1622 C CA . ASN A 1 204 ? 8.848 -16.735 -14.547 1.00 87.69 204 ASN A CA 1
ATOM 1623 C C . ASN A 1 204 ? 9.060 -18.238 -14.716 1.00 87.69 204 ASN A C 1
ATOM 1625 O O . ASN A 1 204 ? 8.112 -18.963 -15.000 1.00 87.69 204 ASN A O 1
ATOM 1629 N N . ALA A 1 205 ? 10.282 -18.718 -14.492 1.00 88.12 205 ALA A N 1
ATOM 1630 C CA . ALA A 1 205 ? 10.585 -20.145 -14.479 1.00 88.12 205 ALA A CA 1
ATOM 1631 C C . ALA A 1 205 ? 10.699 -20.655 -13.035 1.00 88.12 205 ALA A C 1
ATOM 1633 O O . ALA A 1 205 ? 11.382 -20.047 -12.208 1.00 88.12 205 ALA A O 1
ATOM 1634 N N . LYS A 1 206 ? 10.055 -21.786 -12.735 1.00 87.12 206 LYS A N 1
ATOM 1635 C CA . LYS A 1 206 ? 10.281 -22.547 -11.500 1.00 87.12 206 LYS A CA 1
ATOM 1636 C C . LYS A 1 206 ? 11.298 -23.647 -11.752 1.00 87.12 206 LYS A C 1
ATOM 1638 O O . LYS A 1 206 ? 11.277 -24.302 -12.796 1.00 87.12 206 LYS A O 1
ATOM 1643 N N . TYR A 1 207 ? 12.142 -23.886 -10.754 1.00 83.69 207 TYR A N 1
ATOM 1644 C CA . TYR A 1 207 ? 13.270 -24.800 -10.861 1.00 83.69 207 TYR A CA 1
ATOM 1645 C C . TYR A 1 207 ? 13.127 -25.981 -9.908 1.00 83.69 207 TYR A C 1
ATOM 1647 O O . TYR A 1 207 ? 12.789 -25.812 -8.737 1.00 83.69 207 TYR A O 1
ATOM 1655 N N . LEU A 1 208 ? 13.468 -27.172 -10.395 1.00 84.62 208 LEU A N 1
ATOM 1656 C CA . LEU A 1 208 ? 13.699 -28.357 -9.575 1.00 84.62 208 LEU A CA 1
ATOM 1657 C C . LEU A 1 208 ? 15.083 -28.906 -9.922 1.00 84.62 208 LEU A C 1
ATOM 1659 O O . LEU A 1 208 ? 15.386 -29.113 -11.094 1.00 84.62 208 LEU A O 1
ATOM 1663 N N . PHE A 1 209 ? 15.942 -29.094 -8.915 1.00 82.44 209 PHE A N 1
ATOM 1664 C CA . PHE A 1 209 ? 17.350 -29.476 -9.109 1.00 82.44 209 PHE A CA 1
ATOM 1665 C C . PHE A 1 209 ? 18.071 -28.603 -10.157 1.00 82.44 209 PHE A C 1
ATOM 1667 O O . PHE A 1 209 ? 18.729 -29.115 -11.060 1.00 82.44 209 PHE A O 1
ATOM 1674 N N . MET A 1 210 ? 17.912 -27.275 -10.052 1.00 80.56 210 MET A N 1
ATOM 1675 C CA . MET A 1 210 ? 18.506 -26.277 -10.963 1.00 80.56 210 MET A CA 1
ATOM 1676 C C . MET A 1 210 ? 18.089 -26.418 -12.439 1.00 80.56 210 MET A C 1
ATOM 1678 O O . MET A 1 210 ? 18.753 -25.882 -13.317 1.00 80.56 210 MET A O 1
ATOM 1682 N N . THR A 1 211 ? 16.999 -27.132 -12.727 1.00 84.94 211 THR A N 1
ATOM 1683 C CA . THR A 1 211 ? 16.446 -27.285 -14.079 1.00 84.94 211 THR A CA 1
ATOM 1684 C C . THR A 1 211 ? 15.069 -26.625 -14.138 1.00 84.94 211 THR A C 1
ATOM 1686 O O . THR A 1 211 ? 14.265 -26.883 -13.235 1.00 84.94 211 THR A O 1
ATOM 1689 N N . PRO A 1 212 ? 14.763 -25.796 -15.156 1.00 89.56 212 PRO A N 1
ATOM 1690 C CA . PRO A 1 212 ? 13.411 -25.285 -15.353 1.00 89.56 212 PRO A CA 1
ATOM 1691 C C . PRO A 1 212 ? 12.413 -26.434 -15.521 1.00 89.56 212 PRO A C 1
ATOM 1693 O O . PRO A 1 212 ? 12.610 -27.323 -16.352 1.00 89.56 212 PRO A O 1
ATOM 1696 N N . VAL A 1 213 ? 11.333 -26.420 -14.743 1.00 91.56 213 VAL A N 1
ATOM 1697 C CA . VAL A 1 213 ? 10.273 -27.441 -14.819 1.00 91.56 213 VAL A CA 1
ATOM 1698 C C . VAL A 1 213 ? 8.912 -26.884 -15.199 1.00 91.56 213 VAL A C 1
ATOM 1700 O O . VAL A 1 213 ? 8.120 -27.602 -15.802 1.00 91.56 213 VAL A O 1
ATOM 1703 N N . GLU A 1 214 ? 8.654 -25.617 -14.900 1.00 89.94 214 GLU A N 1
ATOM 1704 C CA . GLU A 1 214 ? 7.370 -24.957 -15.124 1.00 89.94 214 GLU A CA 1
ATOM 1705 C C . GLU A 1 214 ? 7.629 -23.489 -15.466 1.00 89.94 214 GLU A C 1
ATOM 1707 O O . GLU A 1 214 ? 8.509 -22.865 -14.863 1.00 89.94 214 GLU A O 1
ATOM 1712 N N . LEU A 1 215 ? 6.864 -22.947 -16.413 1.00 89.94 215 LEU A N 1
ATOM 1713 C CA . LEU A 1 215 ? 6.790 -21.512 -16.663 1.00 89.94 215 LEU A CA 1
ATOM 1714 C C . LEU A 1 215 ? 5.451 -20.994 -16.155 1.00 89.94 215 LEU A C 1
ATOM 1716 O O . LEU A 1 215 ? 4.413 -21.586 -16.424 1.00 89.94 215 LEU A O 1
ATOM 1720 N N . THR A 1 216 ? 5.461 -19.854 -15.478 1.00 82.44 216 THR A N 1
ATOM 1721 C CA . THR A 1 216 ? 4.235 -19.122 -15.161 1.00 82.44 216 THR A CA 1
ATOM 1722 C C . THR A 1 216 ? 4.254 -17.760 -15.833 1.00 82.44 216 THR A C 1
ATOM 1724 O O . THR A 1 216 ? 5.323 -17.214 -16.134 1.00 82.44 216 THR A O 1
ATOM 1727 N N . GLY A 1 217 ? 3.062 -17.182 -16.001 1.00 72.44 217 GLY A N 1
ATOM 1728 C CA . GLY A 1 217 ? 2.925 -15.766 -16.325 1.00 72.44 217 GLY A CA 1
ATOM 1729 C C . GLY A 1 217 ? 3.768 -14.908 -15.375 1.00 72.44 217 GLY A C 1
ATOM 1730 O O . GLY A 1 217 ? 3.962 -15.256 -14.198 1.00 72.44 217 GLY A O 1
ATOM 1731 N N . GLY A 1 218 ? 4.353 -13.842 -15.908 1.00 76.88 218 GLY A N 1
ATOM 1732 C CA . GLY A 1 218 ? 5.207 -12.942 -15.140 1.00 76.88 218 GLY A CA 1
ATOM 1733 C C . GLY A 1 218 ? 4.841 -11.483 -15.350 1.00 76.88 218 GLY A C 1
ATOM 1734 O O . GLY A 1 218 ? 3.667 -11.174 -15.510 1.00 76.88 218 GLY A O 1
ATOM 1735 N N . GLY A 1 219 ? 5.808 -10.579 -15.236 1.00 81.06 219 GLY A N 1
ATOM 1736 C CA . GLY A 1 219 ? 5.546 -9.138 -15.210 1.00 81.06 219 GLY A CA 1
ATOM 1737 C C . GLY A 1 219 ? 5.612 -8.499 -16.592 1.00 81.06 219 GLY A C 1
ATOM 1738 O O . GLY A 1 219 ? 6.438 -8.891 -17.422 1.00 81.06 219 GLY A O 1
ATOM 1739 N N . LEU A 1 220 ? 4.775 -7.485 -16.813 1.00 85.25 220 LEU A N 1
ATOM 1740 C CA . LEU A 1 220 ? 5.060 -6.468 -17.822 1.00 85.25 220 LEU A CA 1
ATOM 1741 C C . LEU A 1 220 ? 6.109 -5.533 -17.237 1.00 85.25 220 LEU A C 1
ATOM 1743 O O . LEU A 1 220 ? 5.916 -5.047 -16.131 1.00 85.25 220 LEU A O 1
ATOM 1747 N N . TYR A 1 221 ? 7.208 -5.295 -17.933 1.00 85.25 221 TYR A N 1
ATOM 1748 C CA . TYR A 1 221 ? 8.283 -4.459 -17.415 1.00 85.25 221 TYR A CA 1
ATOM 1749 C C . TYR A 1 221 ? 8.843 -3.542 -18.491 1.00 85.25 221 TYR A C 1
ATOM 1751 O O . TYR A 1 221 ? 8.754 -3.832 -19.683 1.00 85.25 221 TYR A O 1
ATOM 1759 N N . ILE A 1 222 ? 9.396 -2.423 -18.048 1.00 89.06 222 ILE A N 1
ATOM 1760 C CA . ILE A 1 222 ? 10.158 -1.471 -18.838 1.00 89.06 222 ILE A CA 1
ATOM 1761 C C . ILE A 1 222 ? 11.513 -1.294 -18.164 1.00 89.06 222 ILE A C 1
ATOM 1763 O O . ILE A 1 222 ? 11.577 -1.135 -16.952 1.00 89.06 222 ILE A O 1
ATOM 1767 N N . ASP A 1 223 ? 12.580 -1.333 -18.939 1.00 89.19 223 ASP A N 1
ATOM 1768 C CA . ASP A 1 223 ? 13.932 -1.035 -18.491 1.00 89.19 223 ASP A CA 1
ATOM 1769 C C . ASP A 1 223 ? 14.519 0.003 -19.438 1.00 89.19 223 ASP A C 1
ATOM 1771 O O . ASP A 1 223 ? 14.549 -0.202 -20.654 1.00 89.19 223 ASP A O 1
ATOM 1775 N N . VAL A 1 224 ? 14.881 1.166 -18.907 1.00 90.06 224 VAL A N 1
ATOM 1776 C CA . VAL A 1 224 ? 15.392 2.283 -19.702 1.00 90.06 224 VAL A CA 1
ATOM 1777 C C . VAL A 1 224 ? 16.905 2.257 -19.614 1.00 90.06 224 VAL A C 1
ATOM 1779 O O . VAL A 1 224 ? 17.546 3.120 -19.017 1.00 90.06 224 VAL A O 1
ATOM 1782 N N . ASP A 1 225 ? 17.459 1.246 -20.275 1.00 82.56 225 ASP A N 1
ATOM 1783 C CA . ASP A 1 225 ? 18.884 0.941 -20.304 1.00 82.56 225 ASP A CA 1
ATOM 1784 C C . ASP A 1 225 ? 19.757 2.147 -20.679 1.00 82.56 225 ASP A C 1
ATOM 1786 O O . ASP A 1 225 ? 20.886 2.297 -20.201 1.00 82.56 225 ASP A O 1
ATOM 1790 N N . ARG A 1 226 ? 19.255 3.019 -21.568 1.00 88.12 226 ARG A N 1
ATOM 1791 C CA . ARG A 1 226 ? 20.014 4.169 -22.060 1.00 88.12 226 ARG A CA 1
ATOM 1792 C C . ARG A 1 226 ? 19.155 5.399 -22.314 1.00 88.12 226 ARG A C 1
ATOM 1794 O O . ARG A 1 226 ? 18.515 5.537 -23.358 1.00 88.12 226 ARG A O 1
ATOM 1801 N N . ASN A 1 227 ? 19.284 6.396 -21.440 1.00 89.44 227 ASN A N 1
ATOM 1802 C CA . ASN A 1 227 ? 18.677 7.716 -21.615 1.00 89.44 227 ASN A CA 1
ATOM 1803 C C . ASN A 1 227 ? 19.716 8.845 -21.484 1.00 89.44 227 ASN A C 1
ATOM 1805 O O . ASN A 1 227 ? 19.843 9.492 -20.449 1.00 89.44 227 ASN A O 1
ATOM 1809 N N . VAL A 1 228 ? 20.496 9.074 -22.545 1.00 86.62 228 VAL A N 1
ATOM 1810 C CA . VAL A 1 228 ? 21.649 9.984 -22.523 1.00 86.62 228 VAL A CA 1
ATOM 1811 C C . VAL A 1 228 ? 21.280 11.376 -23.031 1.00 86.62 228 VAL A C 1
ATOM 1813 O O . VAL A 1 228 ? 20.742 11.549 -24.132 1.00 86.62 228 VAL A O 1
ATOM 1816 N N . TYR A 1 229 ? 21.668 12.382 -22.248 1.00 85.00 229 TYR A N 1
ATOM 1817 C CA . TYR A 1 229 ? 21.494 13.798 -22.550 1.00 85.00 229 TYR A CA 1
ATOM 1818 C C . TYR A 1 229 ? 22.835 14.513 -22.680 1.00 85.00 229 TYR A C 1
ATOM 1820 O O . TYR A 1 229 ? 23.826 14.188 -22.034 1.00 85.00 229 TYR A O 1
ATOM 1828 N N . SER A 1 230 ? 22.854 15.538 -23.518 1.00 87.44 230 SER A N 1
ATOM 1829 C CA . SER A 1 230 ? 23.855 16.595 -23.526 1.00 87.44 230 SER A CA 1
ATOM 1830 C C . SER A 1 230 ? 23.156 17.879 -23.111 1.00 87.44 230 SER A C 1
ATOM 1832 O O . SER A 1 230 ? 22.343 18.416 -23.865 1.00 87.44 230 SER A O 1
ATOM 1834 N N . VAL A 1 231 ? 23.446 18.334 -21.895 1.00 88.00 231 VAL A N 1
ATOM 1835 C CA . VAL A 1 231 ? 22.777 19.470 -21.255 1.00 88.00 231 VAL A CA 1
ATOM 1836 C C . VAL A 1 231 ? 23.779 20.598 -21.072 1.00 88.00 231 VAL A C 1
ATOM 1838 O O . VAL A 1 231 ? 24.887 20.382 -20.584 1.00 88.00 231 VAL A O 1
ATOM 1841 N N . VAL A 1 232 ? 23.393 21.804 -21.477 1.00 90.44 232 VAL A N 1
ATOM 1842 C CA . VAL A 1 232 ? 24.201 23.012 -21.298 1.00 90.44 232 VAL A CA 1
ATOM 1843 C C . VAL A 1 232 ? 23.311 24.132 -20.785 1.00 90.44 232 VAL A C 1
ATOM 1845 O O . VAL A 1 232 ? 22.372 24.533 -21.467 1.00 90.44 232 VAL A O 1
ATOM 1848 N N . SER A 1 233 ? 23.623 24.678 -19.613 1.00 88.81 233 SER A N 1
ATOM 1849 C CA . SER A 1 233 ? 23.006 25.918 -19.135 1.00 88.81 233 SER A CA 1
ATOM 1850 C C . SER A 1 233 ? 23.301 27.076 -20.083 1.00 88.81 233 SER A C 1
ATOM 1852 O O . SER A 1 233 ? 24.455 27.324 -20.442 1.00 88.81 233 SER A O 1
ATOM 1854 N N . LYS A 1 234 ? 22.254 27.811 -20.469 1.00 88.19 234 LYS A N 1
ATOM 1855 C CA . LYS A 1 234 ? 22.370 29.020 -21.295 1.00 88.19 234 LYS A CA 1
ATOM 1856 C C . LYS A 1 234 ? 23.038 30.166 -20.520 1.00 88.19 234 LYS A C 1
ATOM 1858 O O . LYS A 1 234 ? 23.607 31.055 -21.148 1.00 88.19 234 LYS A O 1
ATOM 1863 N N . ASP A 1 235 ? 23.053 30.087 -19.188 1.00 86.81 235 ASP A N 1
ATOM 1864 C CA . ASP A 1 235 ? 23.739 31.026 -18.292 1.00 86.81 235 ASP A CA 1
ATOM 1865 C C . ASP A 1 235 ? 25.167 30.574 -17.925 1.00 86.81 235 ASP A C 1
ATOM 1867 O O . ASP A 1 235 ? 25.899 31.290 -17.242 1.00 86.81 235 ASP A O 1
ATOM 1871 N N . GLY A 1 236 ? 25.598 29.397 -18.398 1.00 83.56 236 GLY A N 1
ATOM 1872 C CA . GLY A 1 236 ? 26.928 28.839 -18.137 1.00 83.56 236 GLY A CA 1
ATOM 1873 C C . GLY A 1 236 ? 27.089 28.180 -16.763 1.00 83.56 236 GLY A C 1
ATOM 1874 O O . GLY A 1 236 ? 28.198 27.763 -16.422 1.00 83.56 236 GLY A O 1
ATOM 1875 N N . ASP A 1 237 ? 26.006 28.053 -15.994 1.00 80.56 237 ASP A N 1
ATOM 1876 C CA . ASP A 1 237 ? 26.008 27.373 -14.702 1.00 80.56 237 ASP A CA 1
ATOM 1877 C C . ASP A 1 237 ? 25.954 25.843 -14.868 1.00 80.56 237 ASP A C 1
ATOM 1879 O O . ASP A 1 237 ? 24.987 25.262 -15.375 1.00 80.56 237 ASP A O 1
ATOM 1883 N N . LYS A 1 238 ? 27.024 25.169 -14.436 1.00 77.31 238 LYS A N 1
ATOM 1884 C CA . LYS A 1 238 ? 27.119 23.705 -14.493 1.00 77.31 238 LYS A CA 1
ATOM 1885 C C . LYS A 1 238 ? 26.146 23.028 -13.538 1.00 77.31 238 LYS A C 1
ATOM 1887 O O . LYS A 1 238 ? 25.683 21.938 -13.865 1.00 77.31 238 LYS A O 1
ATOM 1892 N N . ASP A 1 239 ? 25.812 23.674 -12.426 1.00 70.69 239 ASP A N 1
ATOM 1893 C CA . ASP A 1 239 ? 24.886 23.117 -11.446 1.00 70.69 239 ASP A CA 1
ATOM 1894 C C . ASP A 1 239 ? 23.509 23.013 -12.075 1.00 70.69 239 ASP A C 1
ATOM 1896 O O . ASP A 1 239 ? 22.986 21.918 -12.208 1.00 70.69 239 ASP A O 1
ATOM 1900 N N . THR A 1 240 ? 23.008 24.104 -12.654 1.00 69.44 240 THR A N 1
ATOM 1901 C CA . THR A 1 240 ? 21.767 24.114 -13.442 1.00 69.44 240 THR A CA 1
ATOM 1902 C C . THR A 1 240 ? 21.677 22.970 -14.475 1.00 69.44 240 THR A C 1
ATOM 1904 O O . THR A 1 240 ? 20.601 22.413 -14.690 1.00 69.44 240 THR A O 1
ATOM 1907 N N . SER A 1 241 ? 22.798 22.561 -15.084 1.00 79.81 241 SER A N 1
ATOM 1908 C CA . SER A 1 241 ? 22.825 21.424 -16.023 1.00 79.81 241 SER A CA 1
ATOM 1909 C C . SER A 1 241 ? 22.713 20.063 -15.318 1.00 79.81 241 SER A C 1
ATOM 1911 O O . SER A 1 241 ? 21.972 19.203 -15.787 1.00 79.81 241 SER A O 1
ATOM 1913 N N . SER A 1 242 ? 23.410 19.879 -14.191 1.00 71.88 242 SER A N 1
ATOM 1914 C CA . SER A 1 242 ? 23.304 18.686 -13.330 1.00 71.88 242 SER A CA 1
ATOM 1915 C C . SER A 1 242 ? 21.885 18.522 -12.777 1.00 71.88 242 SER A C 1
ATOM 1917 O O . SER A 1 242 ? 21.281 17.457 -12.880 1.00 71.88 242 SER A O 1
ATOM 1919 N N . ASN A 1 243 ? 21.292 19.620 -12.318 1.00 68.81 243 ASN A N 1
ATOM 1920 C CA . ASN A 1 243 ? 19.951 19.671 -11.739 1.00 68.81 243 ASN A CA 1
ATOM 1921 C C . ASN A 1 243 ? 18.886 19.195 -12.724 1.00 68.81 243 ASN A C 1
ATOM 1923 O O . ASN A 1 243 ? 17.971 18.461 -12.356 1.00 68.81 243 ASN A O 1
ATOM 1927 N N . TYR A 1 244 ? 19.015 19.614 -13.986 1.00 74.00 244 TYR A N 1
ATOM 1928 C CA . TYR A 1 244 ? 18.133 19.160 -15.050 1.00 74.00 244 TYR A CA 1
ATOM 1929 C C . TYR A 1 244 ? 18.225 17.637 -15.210 1.00 74.00 244 TYR A C 1
ATOM 1931 O O . TYR A 1 244 ? 17.198 16.981 -15.362 1.00 74.00 244 TYR A O 1
ATOM 1939 N N . MET A 1 245 ? 19.434 17.063 -15.160 1.00 76.69 245 MET A N 1
ATOM 1940 C CA . MET A 1 245 ? 19.620 15.616 -15.316 1.00 76.69 245 MET A CA 1
ATOM 1941 C C . MET A 1 245 ? 19.012 14.833 -14.150 1.00 76.69 245 MET A C 1
ATOM 1943 O O . MET A 1 245 ? 18.340 13.835 -14.395 1.00 76.69 245 MET A O 1
ATOM 1947 N N . ILE A 1 246 ? 19.153 15.325 -12.916 1.00 72.25 246 ILE A N 1
ATOM 1948 C CA . ILE A 1 246 ? 18.528 14.726 -11.726 1.00 72.25 246 ILE A CA 1
ATOM 1949 C C . ILE A 1 246 ? 16.998 14.760 -11.843 1.00 72.25 246 ILE A C 1
ATOM 1951 O O . ILE A 1 246 ? 16.336 13.741 -11.649 1.00 72.25 246 ILE A O 1
ATOM 1955 N N . ALA A 1 247 ? 16.432 15.916 -12.205 1.00 69.56 247 ALA A N 1
ATOM 1956 C CA . ALA A 1 247 ? 14.988 16.083 -12.356 1.00 69.56 247 ALA A CA 1
ATOM 1957 C C . ALA A 1 247 ? 14.426 15.189 -13.473 1.00 69.56 247 ALA A C 1
ATOM 1959 O O . ALA A 1 247 ? 13.453 14.464 -13.262 1.00 69.56 247 ALA A O 1
ATOM 1960 N N . SER A 1 248 ? 15.074 15.190 -14.640 1.00 77.12 248 SER A N 1
ATOM 1961 C CA . SER A 1 248 ? 14.712 14.341 -15.778 1.00 77.12 248 SER A CA 1
ATOM 1962 C C . SER A 1 248 ? 14.814 12.851 -15.431 1.00 77.12 248 SER A C 1
ATOM 1964 O O . SER A 1 248 ? 13.913 12.082 -15.759 1.00 77.12 248 SER A O 1
ATOM 1966 N N . GLY A 1 249 ? 15.853 12.438 -14.698 1.00 78.00 249 GLY A N 1
ATOM 1967 C CA . GLY A 1 249 ? 16.022 11.060 -14.235 1.00 78.00 249 GLY A CA 1
ATOM 1968 C C . GLY A 1 249 ? 14.923 10.613 -13.268 1.00 78.00 249 GLY A C 1
ATOM 1969 O O . GLY A 1 249 ? 14.360 9.533 -13.435 1.00 78.00 249 GLY A O 1
ATOM 1970 N N . MET A 1 250 ? 14.545 11.458 -12.301 1.00 71.81 250 MET A N 1
ATOM 1971 C CA . MET A 1 250 ? 13.446 11.159 -11.371 1.00 71.81 250 MET A CA 1
ATOM 1972 C C . MET A 1 250 ? 12.105 11.048 -12.099 1.00 71.81 250 MET A C 1
ATOM 1974 O O . MET A 1 250 ? 11.333 10.131 -11.825 1.00 71.81 250 MET A O 1
ATOM 1978 N N . MET A 1 251 ? 11.836 11.945 -13.054 1.00 72.62 251 MET A N 1
ATOM 1979 C CA . MET A 1 251 ? 10.644 11.860 -13.906 1.00 72.62 251 MET A CA 1
ATOM 1980 C C . MET A 1 251 ? 10.656 10.595 -14.757 1.00 72.62 251 MET A C 1
ATOM 1982 O O . MET A 1 251 ? 9.640 9.909 -14.845 1.00 72.62 251 MET A O 1
ATOM 1986 N N . GLY A 1 252 ? 11.810 10.263 -15.337 1.00 78.69 252 GLY A N 1
ATOM 1987 C CA . GLY A 1 252 ? 12.022 9.037 -16.090 1.00 78.69 252 GLY A CA 1
ATOM 1988 C C . GLY A 1 252 ? 11.697 7.808 -15.252 1.00 78.69 252 GLY A C 1
ATOM 1989 O O . GLY A 1 252 ? 10.879 6.999 -15.673 1.00 78.69 252 GLY A O 1
ATOM 1990 N N . SER A 1 253 ? 12.236 7.702 -14.038 1.00 83.62 253 SER A N 1
ATOM 1991 C CA . SER A 1 253 ? 11.953 6.559 -13.166 1.00 83.62 253 SER A CA 1
ATOM 1992 C C . SER A 1 253 ? 10.508 6.536 -12.658 1.00 83.62 253 SER A C 1
ATOM 1994 O O . SER A 1 253 ? 9.900 5.475 -12.535 1.00 83.62 253 SER A O 1
ATOM 1996 N N . ALA A 1 254 ? 9.881 7.685 -12.404 1.00 74.75 254 ALA A N 1
ATOM 1997 C CA . ALA A 1 254 ? 8.451 7.723 -12.097 1.00 74.75 254 ALA A CA 1
ATOM 1998 C C . ALA A 1 254 ? 7.591 7.242 -13.283 1.00 74.75 254 ALA A C 1
ATOM 2000 O O . ALA A 1 254 ? 6.599 6.536 -13.102 1.00 74.75 254 ALA A O 1
ATOM 2001 N N . LEU A 1 255 ? 7.980 7.579 -14.511 1.00 76.31 255 LEU A N 1
ATOM 2002 C CA . LEU A 1 255 ? 7.268 7.139 -15.705 1.00 76.31 255 LEU A CA 1
ATOM 2003 C C . LEU A 1 255 ? 7.346 5.626 -15.937 1.00 76.31 255 LEU A C 1
ATOM 2005 O O . LEU A 1 255 ? 6.424 5.066 -16.527 1.00 76.31 255 LEU A O 1
ATOM 2009 N N . GLU A 1 256 ? 8.391 4.956 -15.449 1.00 83.00 256 GLU A N 1
ATOM 2010 C CA . GLU A 1 256 ? 8.570 3.508 -15.614 1.00 83.00 256 GLU A CA 1
ATOM 2011 C C . GLU A 1 256 ? 7.477 2.684 -14.925 1.00 83.00 256 GLU A C 1
ATOM 2013 O O . GLU A 1 256 ? 7.036 1.678 -15.479 1.00 83.00 256 GLU A O 1
ATOM 2018 N N . HIS A 1 257 ? 6.984 3.109 -13.755 1.00 75.12 257 HIS A N 1
ATOM 2019 C CA . HIS A 1 257 ? 5.792 2.484 -13.171 1.00 75.12 257 HIS A CA 1
ATOM 2020 C C . HIS A 1 257 ? 4.521 3.050 -13.808 1.00 75.12 257 HIS A C 1
ATOM 2022 O O . HIS A 1 257 ? 3.649 2.286 -14.220 1.00 75.12 257 HIS A O 1
ATOM 2028 N N . SER A 1 258 ? 4.443 4.379 -13.961 1.00 70.62 258 SER A N 1
ATOM 2029 C CA . SER A 1 258 ? 3.256 5.075 -14.469 1.00 70.62 258 SER A CA 1
ATOM 2030 C C . SER A 1 258 ? 2.765 4.493 -15.790 1.00 70.62 258 SER A C 1
ATOM 2032 O O . SER A 1 258 ? 1.574 4.239 -15.927 1.00 70.62 258 SER A O 1
ATOM 2034 N N . ILE A 1 259 ? 3.652 4.215 -16.751 1.00 73.12 259 ILE A N 1
ATOM 2035 C CA . ILE A 1 259 ? 3.232 3.698 -18.057 1.00 73.12 259 ILE A CA 1
ATOM 2036 C C . ILE A 1 259 ? 2.502 2.356 -17.941 1.00 73.12 259 ILE A C 1
ATOM 2038 O O . ILE A 1 259 ? 1.497 2.137 -18.617 1.00 73.12 259 ILE A O 1
ATOM 2042 N N . TRP A 1 260 ? 2.945 1.475 -17.042 1.00 73.00 260 TRP A N 1
ATOM 2043 C CA . TRP A 1 260 ? 2.264 0.210 -16.792 1.00 73.00 260 TRP A CA 1
ATOM 2044 C C . TRP A 1 260 ? 0.969 0.407 -16.017 1.00 73.00 260 TRP A C 1
ATOM 2046 O O . TRP A 1 260 ? -0.007 -0.267 -16.332 1.00 73.00 260 TRP A O 1
ATOM 2056 N N . GLU A 1 261 ? 0.892 1.354 -15.084 1.00 67.69 261 GLU A N 1
ATOM 2057 C CA . GLU A 1 261 ? -0.375 1.693 -14.419 1.00 67.69 261 GLU A CA 1
ATOM 2058 C C . GLU A 1 261 ? -1.396 2.282 -15.399 1.00 67.69 261 GLU A C 1
ATOM 2060 O O . GLU A 1 261 ? -2.578 1.950 -15.335 1.00 67.69 261 GLU A O 1
ATOM 2065 N N . GLN A 1 262 ? -0.948 3.106 -16.346 1.00 58.88 262 GLN A N 1
ATOM 2066 C CA . GLN A 1 262 ? -1.780 3.684 -17.401 1.00 58.88 262 GLN A CA 1
ATOM 2067 C C . GLN A 1 262 ? -2.285 2.608 -18.365 1.00 58.88 262 GLN A C 1
ATOM 2069 O O . GLN A 1 262 ? -3.473 2.558 -18.677 1.00 58.88 262 GLN A O 1
ATOM 2074 N N . VAL A 1 263 ? -1.383 1.738 -18.829 1.00 60.66 263 VAL A N 1
ATOM 2075 C CA . VAL A 1 263 ? -1.690 0.684 -19.803 1.00 60.66 263 VAL A CA 1
ATOM 2076 C C . VAL A 1 263 ? -2.542 -0.414 -19.171 1.00 60.66 263 VAL A C 1
ATOM 2078 O O . VAL A 1 263 ? -3.507 -0.863 -19.785 1.00 60.66 263 VAL A O 1
ATOM 2081 N N . THR A 1 264 ? -2.219 -0.829 -17.943 1.00 63.91 264 THR A N 1
ATOM 2082 C CA . THR A 1 264 ? -2.816 -2.007 -17.292 1.00 63.91 264 THR A CA 1
ATOM 2083 C C . THR A 1 264 ? -3.897 -1.698 -16.270 1.00 63.91 264 THR A C 1
ATOM 2085 O O . THR A 1 264 ? -4.688 -2.576 -15.920 1.00 63.91 264 THR A O 1
ATOM 2088 N N . GLY A 1 265 ? -3.945 -0.465 -15.771 1.00 55.03 265 GLY A N 1
ATOM 2089 C CA . GLY A 1 265 ? -4.781 -0.097 -14.638 1.00 55.03 265 GLY A CA 1
ATOM 2090 C C . GLY A 1 265 ? -4.359 -0.763 -13.332 1.00 55.03 265 GLY A C 1
ATOM 2091 O O . GLY A 1 265 ? -5.104 -0.647 -12.367 1.00 55.03 265 GLY A O 1
ATOM 2092 N N . VAL A 1 266 ? -3.230 -1.477 -13.283 1.00 62.50 266 VAL A N 1
ATOM 2093 C CA . VAL A 1 266 ? -2.713 -2.131 -12.080 1.00 62.50 266 VAL A CA 1
ATOM 2094 C C . VAL A 1 266 ? -1.474 -1.413 -11.588 1.00 62.50 266 VAL A C 1
ATOM 2096 O O . VAL A 1 266 ? -0.666 -0.958 -12.385 1.00 62.50 266 VAL A O 1
ATOM 2099 N N . GLU A 1 267 ? -1.342 -1.360 -10.266 1.00 66.38 267 GLU A N 1
ATOM 2100 C CA . GLU A 1 267 ? -0.186 -0.834 -9.555 1.00 66.38 267 GLU A CA 1
ATOM 2101 C C . GLU A 1 267 ? 1.106 -1.406 -10.149 1.00 66.38 267 GLU A C 1
ATOM 2103 O O . GLU A 1 267 ? 1.200 -2.604 -10.446 1.00 66.38 267 GLU A O 1
ATOM 2108 N N . ALA A 1 268 ? 2.093 -0.551 -10.346 1.00 73.62 268 ALA A N 1
ATOM 2109 C CA . ALA A 1 268 ? 3.391 -0.916 -10.888 1.00 73.62 268 ALA A CA 1
ATOM 2110 C C . ALA A 1 268 ? 4.492 -0.400 -9.962 1.00 73.62 268 ALA A C 1
ATOM 2112 O O . ALA A 1 268 ? 4.236 0.355 -9.029 1.00 73.62 268 ALA A O 1
ATOM 2113 N N . ILE A 1 269 ? 5.720 -0.837 -10.198 1.00 82.06 269 ILE A N 1
ATOM 2114 C CA . ILE A 1 269 ? 6.884 -0.517 -9.390 1.00 82.06 269 ILE A CA 1
ATOM 2115 C C . ILE A 1 269 ? 7.937 0.189 -10.229 1.00 82.06 269 ILE A C 1
ATOM 2117 O O . ILE A 1 269 ? 8.094 -0.106 -11.410 1.00 82.06 269 ILE A O 1
ATOM 2121 N N . SER A 1 270 ? 8.645 1.116 -9.601 1.00 85.50 270 SER A N 1
ATOM 2122 C CA . SER A 1 270 ? 9.907 1.709 -10.039 1.00 85.50 270 SER A CA 1
ATOM 2123 C C . SER A 1 270 ? 10.633 2.225 -8.798 1.00 85.50 270 SER A C 1
ATOM 2125 O O . SER A 1 270 ? 10.054 2.232 -7.706 1.00 85.50 270 SER A O 1
ATOM 2127 N N . THR A 1 271 ? 11.873 2.690 -8.926 1.00 85.88 271 THR A N 1
ATOM 2128 C CA . THR A 1 271 ? 12.633 3.228 -7.786 1.00 85.88 271 THR A CA 1
ATOM 2129 C C . THR A 1 271 ? 11.881 4.338 -7.065 1.00 85.88 271 THR A C 1
ATOM 2131 O O . THR A 1 271 ? 11.753 4.305 -5.844 1.00 85.88 271 THR A O 1
ATOM 2134 N N . ILE A 1 272 ? 11.324 5.290 -7.816 1.00 81.06 272 ILE A N 1
ATOM 2135 C CA . ILE A 1 272 ? 10.563 6.402 -7.237 1.00 81.06 272 ILE A CA 1
ATOM 2136 C C . ILE A 1 272 ? 9.300 5.906 -6.530 1.00 81.06 272 ILE A C 1
ATOM 2138 O O . ILE A 1 272 ? 8.976 6.413 -5.459 1.00 81.06 272 ILE A O 1
ATOM 2142 N N . LYS A 1 273 ? 8.627 4.877 -7.065 1.00 78.69 273 LYS A N 1
ATOM 2143 C CA . LYS A 1 273 ? 7.449 4.293 -6.411 1.00 78.69 273 LYS A CA 1
ATOM 2144 C C . LYS A 1 273 ? 7.798 3.598 -5.097 1.00 78.69 273 LYS A C 1
ATOM 2146 O O . LYS A 1 273 ? 7.059 3.719 -4.126 1.00 78.69 273 LYS A O 1
ATOM 2151 N N . VAL A 1 2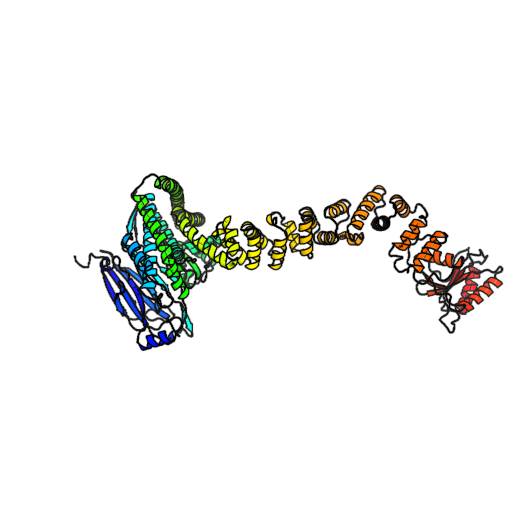74 ? 8.928 2.892 -5.052 1.00 84.94 274 VAL A N 1
ATOM 2152 C CA . VAL A 1 274 ? 9.416 2.259 -3.820 1.00 84.94 274 VAL A CA 1
ATOM 2153 C C . VAL A 1 274 ? 9.716 3.309 -2.755 1.00 84.94 274 VAL A C 1
ATOM 2155 O O . VAL A 1 274 ? 9.288 3.147 -1.617 1.00 84.94 274 VAL A O 1
ATOM 2158 N N . LEU A 1 275 ? 10.405 4.394 -3.120 1.00 79.56 275 LEU A N 1
ATOM 2159 C CA . LEU A 1 275 ? 10.714 5.477 -2.184 1.00 79.56 275 LEU A CA 1
ATOM 2160 C C . LEU A 1 275 ? 9.445 6.207 -1.709 1.00 79.56 275 LEU A C 1
ATOM 2162 O O . LEU A 1 275 ? 9.337 6.514 -0.526 1.00 79.56 275 LEU A O 1
ATOM 2166 N N . GLU A 1 276 ? 8.458 6.420 -2.588 1.00 74.06 276 GLU A N 1
ATOM 2167 C CA . GLU A 1 276 ? 7.142 6.960 -2.206 1.00 74.06 276 GLU A CA 1
ATOM 2168 C C . GLU A 1 276 ? 6.455 6.060 -1.169 1.00 74.06 276 GLU A C 1
ATOM 2170 O O . GLU A 1 276 ? 5.991 6.541 -0.139 1.00 74.06 276 GLU A O 1
ATOM 2175 N N . ILE A 1 277 ? 6.419 4.746 -1.404 1.00 75.06 277 ILE A N 1
ATOM 2176 C CA . ILE A 1 277 ? 5.782 3.794 -0.485 1.00 75.06 277 ILE A CA 1
ATOM 2177 C C . ILE A 1 277 ? 6.542 3.709 0.835 1.00 75.06 277 ILE A C 1
ATOM 2179 O O . ILE A 1 277 ? 5.910 3.682 1.886 1.00 75.06 277 ILE A O 1
ATOM 2183 N N . ALA A 1 278 ? 7.875 3.704 0.802 1.00 79.75 278 ALA A N 1
ATOM 2184 C CA . ALA A 1 278 ? 8.682 3.738 2.014 1.00 79.75 278 ALA A CA 1
ATOM 2185 C C . ALA A 1 278 ? 8.324 4.960 2.873 1.00 79.75 278 ALA A C 1
ATOM 2187 O O . ALA A 1 278 ? 8.074 4.816 4.065 1.00 79.75 278 ALA A O 1
ATOM 2188 N N . GLN A 1 279 ? 8.172 6.134 2.253 1.00 69.38 279 GLN A N 1
ATOM 2189 C CA . GLN A 1 279 ? 7.707 7.337 2.940 1.00 69.38 279 GLN A CA 1
ATOM 2190 C C . GLN A 1 279 ? 6.277 7.194 3.486 1.00 69.38 279 GLN A C 1
ATOM 2192 O O . GLN A 1 279 ? 6.025 7.550 4.633 1.00 69.38 279 GLN A O 1
ATOM 2197 N N . GLU A 1 280 ? 5.329 6.691 2.687 1.00 67.75 280 GLU A N 1
ATOM 2198 C CA . GLU A 1 280 ? 3.934 6.493 3.120 1.00 67.75 280 GLU A CA 1
ATOM 2199 C C . GLU A 1 280 ? 3.796 5.505 4.290 1.00 67.75 280 GLU A C 1
ATOM 2201 O O . GLU A 1 280 ? 2.802 5.547 5.025 1.00 67.75 280 GLU A O 1
ATOM 2206 N N . GLU A 1 281 ? 4.756 4.592 4.421 1.00 75.19 281 GLU A N 1
ATOM 2207 C CA . GLU A 1 281 ? 4.791 3.527 5.420 1.00 75.19 281 GLU A CA 1
ATOM 2208 C C . GLU A 1 281 ? 5.737 3.836 6.592 1.00 75.19 281 GLU A C 1
ATOM 2210 O O . GLU A 1 281 ? 5.989 2.950 7.406 1.00 75.19 281 GLU A O 1
ATOM 2215 N N . ASP A 1 282 ? 6.224 5.080 6.698 1.00 78.25 282 ASP A N 1
ATOM 2216 C CA . ASP A 1 282 ? 7.167 5.544 7.725 1.00 78.25 282 ASP A CA 1
ATOM 2217 C C . ASP A 1 282 ? 8.468 4.706 7.790 1.00 78.25 282 ASP A C 1
ATOM 2219 O O . ASP A 1 282 ? 9.138 4.632 8.824 1.00 78.25 282 ASP A O 1
ATOM 2223 N N . ILE A 1 283 ? 8.852 4.080 6.670 1.00 83.75 283 ILE A N 1
ATOM 2224 C CA . ILE A 1 283 ? 10.123 3.369 6.504 1.00 83.75 283 ILE A CA 1
ATOM 2225 C C . ILE A 1 283 ? 11.222 4.417 6.268 1.00 83.75 283 ILE A C 1
ATOM 2227 O O . ILE A 1 283 ? 11.120 5.207 5.323 1.00 83.75 283 ILE A O 1
ATOM 2231 N N . PRO A 1 284 ? 12.302 4.435 7.073 1.00 86.06 284 PRO A N 1
ATOM 2232 C CA . PRO A 1 284 ? 13.376 5.406 6.903 1.00 86.06 284 PRO A CA 1
ATOM 2233 C C . PRO A 1 284 ? 14.011 5.332 5.511 1.00 86.06 284 PRO A C 1
ATOM 2235 O O . PRO A 1 284 ? 14.299 4.250 5.006 1.00 86.06 284 PRO A O 1
ATOM 2238 N N . ILE A 1 285 ? 14.291 6.485 4.907 1.00 82.75 285 ILE A N 1
ATOM 2239 C CA . ILE A 1 285 ? 15.062 6.590 3.663 1.00 82.75 285 ILE A CA 1
ATOM 2240 C C . ILE A 1 285 ? 16.410 7.206 4.009 1.00 82.75 285 ILE A C 1
ATOM 2242 O O . ILE A 1 285 ? 16.476 8.235 4.675 1.00 82.75 285 ILE A O 1
ATOM 2246 N N . TYR A 1 286 ? 17.494 6.571 3.573 1.00 84.38 286 TYR A N 1
ATOM 2247 C CA . TYR A 1 286 ? 18.850 7.020 3.842 1.00 84.38 286 TYR A CA 1
ATOM 2248 C C . TYR A 1 286 ? 19.529 7.519 2.578 1.00 84.38 286 TYR A C 1
ATOM 2250 O O . TYR A 1 286 ? 19.569 6.822 1.567 1.00 84.38 286 TYR A O 1
ATOM 2258 N N . THR A 1 287 ? 20.171 8.677 2.694 1.00 82.81 287 THR A N 1
ATOM 2259 C CA . THR A 1 287 ? 21.275 9.059 1.816 1.00 82.81 287 THR A CA 1
ATOM 2260 C C . THR A 1 287 ? 22.574 8.520 2.406 1.00 82.81 287 THR A C 1
ATOM 2262 O O . THR A 1 287 ? 22.848 8.713 3.596 1.00 82.81 287 THR A O 1
ATOM 2265 N N . LEU A 1 288 ? 23.331 7.810 1.575 1.00 86.19 288 LEU A N 1
ATOM 2266 C CA . LEU A 1 288 ? 24.562 7.109 1.900 1.00 86.19 288 LEU A CA 1
ATOM 2267 C C . LEU A 1 288 ? 25.678 7.587 0.978 1.00 86.19 288 LEU A C 1
ATOM 2269 O O . LEU A 1 288 ? 25.546 7.625 -0.246 1.00 86.19 288 LEU A O 1
ATOM 2273 N N . SER A 1 289 ? 26.815 7.890 1.574 1.00 84.44 289 SER A N 1
ATOM 2274 C CA . SER A 1 289 ? 28.059 8.201 0.892 1.00 84.44 289 SER A CA 1
ATOM 2275 C C . SER A 1 289 ? 29.206 7.496 1.604 1.00 84.44 289 SER A C 1
ATOM 2277 O O . SER A 1 289 ? 29.029 6.786 2.595 1.00 84.44 289 SER A O 1
ATOM 2279 N N . LYS A 1 290 ? 30.434 7.710 1.129 1.00 86.19 290 LYS A N 1
ATOM 2280 C CA . LYS A 1 290 ? 31.616 7.119 1.767 1.00 86.19 290 LYS A CA 1
ATOM 2281 C C . LYS A 1 290 ? 31.804 7.589 3.217 1.00 86.19 290 LYS A C 1
ATOM 2283 O O . LYS A 1 290 ? 32.541 6.962 3.969 1.00 86.19 290 LYS A O 1
ATOM 2288 N N . ILE A 1 291 ? 31.167 8.700 3.578 1.00 82.69 291 ILE A N 1
ATOM 2289 C CA . ILE A 1 291 ? 31.272 9.352 4.878 1.00 82.69 291 ILE A CA 1
ATOM 2290 C C . ILE A 1 291 ? 30.512 8.562 5.956 1.00 82.69 291 ILE A C 1
ATOM 2292 O O . ILE A 1 291 ? 31.043 8.350 7.041 1.00 82.69 291 ILE A O 1
ATOM 2296 N N . ASP A 1 292 ? 29.299 8.097 5.661 1.00 77.75 292 ASP A N 1
ATOM 2297 C CA . ASP A 1 292 ? 28.349 7.574 6.652 1.00 77.75 292 ASP A CA 1
ATOM 2298 C C . ASP A 1 292 ? 27.887 6.133 6.391 1.00 77.75 292 ASP A C 1
ATOM 2300 O O . ASP A 1 292 ? 27.226 5.538 7.245 1.00 77.75 292 ASP A O 1
ATOM 2304 N N . PHE A 1 293 ? 28.262 5.539 5.254 1.00 87.50 293 PHE A N 1
ATOM 2305 C CA . PHE A 1 293 ? 27.877 4.171 4.911 1.00 87.50 293 PHE A CA 1
ATOM 2306 C C . PHE A 1 293 ? 28.272 3.152 5.982 1.00 87.50 293 PHE A C 1
ATOM 2308 O O . PHE A 1 293 ? 27.459 2.306 6.337 1.00 87.50 293 PHE A O 1
ATOM 2315 N N . GLU A 1 294 ? 29.470 3.253 6.564 1.00 86.62 294 GLU A N 1
ATOM 2316 C CA . GLU A 1 294 ? 29.910 2.301 7.593 1.00 86.62 294 GLU A CA 1
ATOM 2317 C C . GLU A 1 294 ? 29.070 2.359 8.879 1.00 86.62 294 GLU A C 1
ATOM 2319 O O . GLU A 1 294 ? 28.921 1.335 9.538 1.00 86.62 294 GLU A O 1
ATOM 2324 N N . GLU A 1 295 ? 28.494 3.516 9.222 1.00 84.56 295 GLU A N 1
ATOM 2325 C CA . GLU A 1 295 ? 27.615 3.668 10.392 1.00 84.56 295 GLU A CA 1
ATOM 2326 C C . GLU A 1 295 ? 26.163 3.276 10.077 1.00 84.56 295 GLU A C 1
ATOM 2328 O O . GLU A 1 295 ? 25.442 2.752 10.928 1.00 84.56 295 GLU A O 1
ATOM 2333 N N . LYS A 1 296 ? 25.704 3.560 8.854 1.00 84.75 296 LYS A N 1
ATOM 2334 C CA . LYS A 1 296 ? 24.306 3.371 8.454 1.00 84.75 296 LYS A CA 1
ATOM 2335 C C . LYS A 1 296 ? 24.021 2.005 7.831 1.00 84.75 296 LYS A C 1
ATOM 2337 O O . LYS A 1 296 ? 22.864 1.603 7.846 1.00 84.75 296 LYS A O 1
ATOM 2342 N N . LYS A 1 297 ? 25.020 1.268 7.328 1.00 87.12 297 LYS A N 1
ATOM 2343 C CA . LYS A 1 297 ? 24.807 -0.033 6.661 1.00 87.12 297 LYS A CA 1
ATOM 2344 C C . LYS A 1 297 ? 24.088 -1.051 7.549 1.00 87.12 297 LYS A C 1
ATOM 2346 O O . LYS A 1 297 ? 23.244 -1.782 7.053 1.00 87.12 297 LYS A O 1
ATOM 2351 N N . ASP A 1 298 ? 24.362 -1.047 8.855 1.00 88.62 298 ASP A N 1
ATOM 2352 C CA . ASP A 1 298 ? 23.744 -1.975 9.810 1.00 88.62 298 ASP A CA 1
ATOM 2353 C C . ASP A 1 298 ? 22.271 -1.613 10.104 1.00 88.62 298 ASP A C 1
ATOM 2355 O O . ASP A 1 298 ? 21.552 -2.395 10.721 1.00 88.62 298 ASP A O 1
ATOM 2359 N N . LYS A 1 299 ? 21.814 -0.430 9.660 1.00 90.75 299 LYS A N 1
ATOM 2360 C CA . LYS A 1 299 ? 20.416 0.030 9.727 1.00 90.75 299 LYS A CA 1
ATOM 2361 C C . LYS A 1 299 ? 19.614 -0.359 8.475 1.00 90.75 299 LYS A C 1
ATOM 2363 O O . LYS A 1 299 ? 18.417 -0.099 8.435 1.00 90.75 299 LYS A O 1
ATOM 2368 N N . LEU A 1 300 ? 20.258 -0.942 7.458 1.00 93.06 300 LEU A N 1
ATOM 2369 C CA . LEU A 1 300 ? 19.611 -1.405 6.231 1.00 93.06 300 LEU A CA 1
ATOM 2370 C C . LEU A 1 300 ? 19.243 -2.887 6.365 1.00 93.06 300 LEU A C 1
ATOM 2372 O O . LEU A 1 300 ? 20.116 -3.747 6.475 1.00 93.06 300 LEU A O 1
ATOM 2376 N N . ASN A 1 301 ? 17.954 -3.194 6.299 1.00 93.62 301 ASN A N 1
ATOM 2377 C CA . ASN A 1 301 ? 17.422 -4.549 6.245 1.00 93.62 301 ASN A CA 1
ATOM 2378 C C . ASN A 1 301 ? 17.083 -4.926 4.793 1.00 93.62 301 ASN A C 1
ATOM 2380 O O . ASN A 1 301 ? 15.917 -5.002 4.407 1.00 93.62 301 ASN A O 1
ATOM 2384 N N . LEU A 1 302 ? 18.126 -5.116 3.981 1.00 92.81 302 LEU A N 1
ATOM 2385 C CA . LEU A 1 302 ? 18.034 -5.405 2.546 1.00 92.81 302 LEU A CA 1
ATOM 2386 C C . LEU A 1 302 ? 18.779 -6.700 2.202 1.00 92.81 302 LEU A C 1
ATOM 2388 O O . LEU A 1 302 ? 19.665 -7.139 2.938 1.00 92.81 302 LEU A O 1
ATOM 2392 N N . SER A 1 303 ? 18.470 -7.303 1.052 1.00 89.44 303 SER A N 1
ATOM 2393 C CA . SER A 1 303 ? 19.218 -8.468 0.561 1.00 89.44 303 SER A CA 1
ATOM 2394 C C . SER A 1 303 ? 20.726 -8.201 0.383 1.00 89.44 303 SER A C 1
ATOM 2396 O O . SER A 1 303 ? 21.155 -7.116 -0.015 1.00 89.44 303 SER A O 1
ATOM 2398 N N . ASN A 1 304 ? 21.551 -9.231 0.617 1.00 87.81 304 ASN A N 1
ATOM 2399 C CA . ASN A 1 304 ? 23.016 -9.131 0.527 1.00 87.81 304 ASN A CA 1
ATOM 2400 C C . ASN A 1 304 ? 23.510 -8.614 -0.833 1.00 87.81 304 ASN A C 1
ATOM 2402 O O . ASN A 1 304 ? 24.484 -7.869 -0.876 1.00 87.81 304 ASN A O 1
ATOM 2406 N N . SER A 1 305 ? 22.843 -8.989 -1.931 1.00 84.19 305 SER A N 1
ATOM 2407 C CA . SER A 1 305 ? 23.185 -8.508 -3.274 1.00 84.19 305 SER A CA 1
ATOM 2408 C C . SER A 1 305 ? 23.000 -6.996 -3.399 1.00 84.19 305 SER A C 1
ATOM 2410 O O . SER A 1 305 ? 23.880 -6.314 -3.911 1.00 84.19 305 SER A O 1
ATOM 2412 N N . VAL A 1 306 ? 21.900 -6.457 -2.865 1.00 89.31 306 VAL A N 1
ATOM 2413 C CA . VAL A 1 306 ? 21.637 -5.011 -2.875 1.00 89.31 306 VAL A CA 1
ATOM 2414 C C . VAL A 1 306 ? 22.656 -4.279 -2.001 1.00 89.31 306 VAL A C 1
ATOM 2416 O O . VAL A 1 306 ? 23.218 -3.274 -2.426 1.00 89.31 306 VAL A O 1
ATOM 2419 N N . ILE A 1 307 ? 22.970 -4.803 -0.811 1.00 91.69 307 ILE A N 1
ATOM 2420 C CA . ILE A 1 307 ? 24.002 -4.218 0.062 1.00 91.69 307 ILE A CA 1
ATOM 2421 C C . ILE A 1 307 ? 25.376 -4.185 -0.625 1.00 91.69 307 ILE A C 1
ATOM 2423 O O . ILE A 1 307 ? 26.096 -3.192 -0.503 1.00 91.69 307 ILE A O 1
ATOM 2427 N N . GLU A 1 308 ? 25.743 -5.233 -1.364 1.00 89.94 308 GLU A N 1
ATOM 2428 C CA . GLU A 1 308 ? 26.998 -5.286 -2.120 1.00 89.94 308 GLU A CA 1
ATOM 2429 C C . GLU A 1 308 ? 27.036 -4.237 -3.242 1.00 89.94 308 GLU A C 1
ATOM 2431 O O . GLU A 1 308 ? 28.025 -3.511 -3.377 1.00 89.94 308 GLU A O 1
ATOM 2436 N N . GLU A 1 309 ? 25.952 -4.089 -4.007 1.00 88.50 309 GLU A N 1
ATOM 2437 C CA . GLU A 1 309 ? 25.836 -3.059 -5.046 1.00 88.50 309 GLU A CA 1
ATOM 2438 C C . GLU A 1 309 ? 25.948 -1.639 -4.476 1.00 88.50 309 GLU A C 1
ATOM 2440 O O . GLU A 1 309 ? 26.720 -0.821 -4.989 1.00 88.50 309 GLU A O 1
ATOM 2445 N N . ILE A 1 310 ? 25.245 -1.362 -3.374 1.00 92.31 310 ILE A N 1
ATOM 2446 C CA . ILE A 1 310 ? 25.306 -0.078 -2.666 1.00 92.31 310 ILE A CA 1
ATOM 2447 C C . ILE A 1 310 ? 26.724 0.177 -2.152 1.00 92.31 310 ILE A C 1
ATOM 2449 O O . ILE A 1 310 ? 27.267 1.265 -2.354 1.00 92.31 310 ILE A O 1
ATOM 2453 N N . SER A 1 311 ? 27.362 -0.826 -1.541 1.00 92.69 311 SER A N 1
ATOM 2454 C CA . SER A 1 311 ? 28.736 -0.710 -1.049 1.00 92.69 311 SER A CA 1
ATOM 2455 C C . SER A 1 311 ? 29.712 -0.382 -2.179 1.00 92.69 311 SER A C 1
ATOM 2457 O O . SER A 1 311 ? 30.545 0.516 -2.043 1.00 92.69 311 SER A O 1
ATOM 2459 N N . ASN A 1 312 ? 29.592 -1.052 -3.327 1.00 90.69 312 ASN A N 1
ATOM 2460 C CA . ASN A 1 312 ? 30.433 -0.804 -4.498 1.00 90.69 312 ASN A CA 1
ATOM 2461 C C . ASN A 1 312 ? 30.223 0.603 -5.075 1.00 90.69 312 ASN A C 1
ATOM 2463 O O . ASN A 1 312 ? 31.199 1.287 -5.414 1.00 90.69 312 ASN A O 1
ATOM 2467 N N . ALA A 1 313 ? 28.972 1.063 -5.153 1.00 90.00 313 ALA A N 1
ATOM 2468 C CA . ALA A 1 313 ? 28.636 2.414 -5.590 1.00 90.00 313 ALA A CA 1
ATOM 2469 C C . ALA A 1 313 ? 29.246 3.474 -4.660 1.00 90.00 313 ALA A C 1
ATOM 2471 O O . ALA A 1 313 ? 29.979 4.356 -5.120 1.00 90.00 313 ALA A O 1
ATOM 2472 N N . VAL A 1 314 ? 29.024 3.335 -3.353 1.00 91.06 314 VAL A N 1
ATOM 2473 C CA . VAL A 1 314 ? 29.557 4.237 -2.328 1.00 91.06 314 VAL A CA 1
ATOM 2474 C C . VAL A 1 314 ? 31.089 4.260 -2.335 1.00 91.06 314 VAL A C 1
ATOM 2476 O O . VAL A 1 314 ? 31.706 5.329 -2.328 1.00 91.06 314 VAL A O 1
ATOM 2479 N N . ASN A 1 315 ? 31.734 3.093 -2.408 1.00 90.31 315 ASN A N 1
ATOM 2480 C CA . ASN A 1 315 ? 33.194 2.988 -2.460 1.00 90.31 315 ASN A CA 1
ATOM 2481 C C . ASN A 1 315 ? 33.793 3.645 -3.711 1.00 90.31 315 ASN A C 1
ATOM 2483 O O . ASN A 1 315 ? 34.921 4.147 -3.659 1.00 90.31 315 ASN A O 1
ATOM 2487 N N . SER A 1 316 ? 33.021 3.700 -4.799 1.00 89.31 316 SER A N 1
ATOM 2488 C CA . SER A 1 316 ? 33.368 4.396 -6.042 1.00 89.31 316 SER A CA 1
ATOM 2489 C C . SER A 1 316 ? 33.139 5.914 -5.979 1.00 89.31 316 SER A C 1
ATOM 2491 O O . SER A 1 316 ? 33.322 6.598 -6.983 1.00 89.31 316 SER A O 1
ATOM 2493 N N . GLY A 1 317 ? 32.762 6.456 -4.816 1.00 85.19 317 GLY A N 1
ATOM 2494 C CA . GLY A 1 317 ? 32.535 7.886 -4.604 1.00 85.19 317 GLY A CA 1
ATOM 2495 C C . GLY A 1 317 ? 31.160 8.379 -5.055 1.00 85.19 317 GLY A C 1
ATOM 2496 O O . GLY A 1 317 ? 30.962 9.590 -5.117 1.00 85.19 317 GLY A O 1
ATOM 2497 N N . LYS A 1 318 ? 30.234 7.465 -5.368 1.00 86.81 318 LYS A N 1
ATOM 2498 C CA . LYS A 1 318 ? 28.841 7.795 -5.683 1.00 86.81 318 LYS A CA 1
ATOM 2499 C C . LYS A 1 318 ? 28.031 7.966 -4.401 1.00 86.81 318 LYS A C 1
ATOM 2501 O O . LYS A 1 318 ? 28.414 7.469 -3.340 1.00 86.81 318 LYS A O 1
ATOM 2506 N N . ILE A 1 319 ? 26.900 8.647 -4.522 1.00 83.88 319 ILE A N 1
ATOM 2507 C CA . ILE A 1 319 ? 25.902 8.767 -3.461 1.00 83.88 319 ILE A CA 1
ATOM 2508 C C . ILE A 1 319 ? 24.755 7.808 -3.764 1.00 83.88 319 ILE A C 1
ATOM 2510 O O . ILE A 1 319 ? 24.366 7.645 -4.922 1.00 83.88 319 ILE A O 1
ATOM 2514 N N . VAL A 1 320 ? 24.241 7.161 -2.722 1.00 88.25 320 VAL A N 1
ATOM 2515 C CA . VAL A 1 320 ? 23.113 6.239 -2.807 1.00 88.25 320 VAL A CA 1
ATOM 2516 C C . VAL A 1 320 ? 21.964 6.746 -1.949 1.00 88.25 320 VAL A C 1
ATOM 2518 O O . VAL A 1 320 ? 22.169 7.039 -0.779 1.00 88.25 320 VAL A O 1
ATOM 2521 N N . ILE A 1 321 ? 20.761 6.819 -2.508 1.00 85.50 321 ILE A N 1
ATOM 2522 C CA . ILE A 1 321 ? 19.524 7.060 -1.753 1.00 85.50 321 ILE A CA 1
ATOM 2523 C C . ILE A 1 321 ? 18.743 5.753 -1.724 1.00 85.50 321 ILE A C 1
ATOM 2525 O O . ILE A 1 321 ? 18.500 5.186 -2.784 1.00 85.50 321 ILE A O 1
ATOM 2529 N N . VAL A 1 322 ? 18.357 5.263 -0.549 1.00 90.31 322 VAL A N 1
ATOM 2530 C CA . VAL A 1 322 ? 17.763 3.926 -0.403 1.00 90.31 322 VAL A CA 1
ATOM 2531 C C . VAL A 1 322 ? 16.762 3.857 0.749 1.00 90.31 322 VAL A C 1
ATOM 2533 O O . VAL A 1 322 ? 16.991 4.446 1.804 1.00 90.31 322 VAL A O 1
ATOM 2536 N N . ALA A 1 323 ? 15.664 3.121 0.564 1.00 90.25 323 ALA A N 1
ATOM 2537 C CA . ALA A 1 323 ? 14.767 2.752 1.660 1.00 90.25 323 ALA A CA 1
ATOM 2538 C C . ALA A 1 323 ? 15.452 1.742 2.598 1.00 90.25 323 ALA A C 1
ATOM 2540 O O . ALA A 1 323 ? 16.106 0.810 2.140 1.00 90.25 323 ALA A O 1
ATOM 2541 N N . ALA A 1 324 ? 15.309 1.917 3.910 1.00 91.19 324 ALA A N 1
ATOM 2542 C CA . ALA A 1 324 ? 15.972 1.082 4.909 1.00 91.19 324 ALA A CA 1
ATOM 2543 C C . ALA A 1 324 ? 15.502 -0.377 4.889 1.00 91.19 324 ALA A C 1
ATOM 2545 O O . ALA A 1 324 ? 16.238 -1.256 5.327 1.00 91.19 324 ALA A O 1
ATOM 2546 N N . GLU A 1 325 ? 14.302 -0.632 4.375 1.00 93.56 325 GLU A N 1
ATOM 2547 C CA . GLU A 1 325 ? 13.684 -1.952 4.308 1.00 93.56 325 GLU A CA 1
ATOM 2548 C C . GLU A 1 325 ? 13.129 -2.207 2.901 1.00 93.56 325 GLU A C 1
ATOM 2550 O O . GLU A 1 325 ? 12.820 -1.274 2.154 1.00 93.56 325 GLU A O 1
ATOM 2555 N N . GLU A 1 326 ? 13.000 -3.483 2.535 1.00 91.88 326 GLU A N 1
ATOM 2556 C CA . GLU A 1 326 ? 12.281 -3.874 1.322 1.00 91.88 326 GLU A CA 1
ATOM 2557 C C . GLU A 1 326 ? 10.783 -3.566 1.470 1.00 91.88 326 GLU A C 1
ATOM 2559 O O . GLU A 1 326 ? 10.177 -3.837 2.507 1.00 91.88 326 GLU A O 1
ATOM 2564 N N . VAL A 1 327 ? 10.169 -3.020 0.420 1.00 86.19 327 VAL A N 1
ATOM 2565 C CA . VAL A 1 327 ? 8.734 -2.716 0.393 1.00 86.19 327 VAL A CA 1
ATOM 2566 C C . VAL A 1 327 ? 7.975 -3.793 -0.371 1.00 86.19 327 VAL A C 1
ATOM 2568 O O . VAL A 1 327 ? 8.499 -4.399 -1.309 1.00 86.19 327 VAL A O 1
ATOM 2571 N N . GLN A 1 328 ? 6.708 -3.991 -0.008 1.00 81.81 328 GLN A N 1
ATOM 2572 C CA . GLN A 1 328 ? 5.810 -4.901 -0.713 1.00 81.81 328 GLN A CA 1
ATOM 2573 C C . GLN A 1 328 ? 4.756 -4.132 -1.516 1.00 81.81 328 GLN A C 1
ATOM 2575 O O . GLN A 1 328 ? 3.979 -3.342 -0.970 1.00 81.81 328 GLN A O 1
ATOM 2580 N N . VAL A 1 329 ? 4.684 -4.431 -2.814 1.00 72.50 329 VAL A N 1
ATOM 2581 C CA . VAL A 1 329 ? 3.733 -3.842 -3.763 1.00 72.50 329 VAL A CA 1
ATOM 2582 C C . VAL A 1 329 ? 3.134 -4.960 -4.603 1.00 72.50 329 VAL A C 1
ATOM 2584 O O . VAL A 1 329 ? 3.831 -5.583 -5.396 1.00 72.50 329 VAL A O 1
ATOM 2587 N N . GLY A 1 330 ? 1.843 -5.244 -4.419 1.00 73.00 330 GLY A N 1
ATOM 2588 C CA . GLY A 1 330 ? 1.207 -6.399 -5.059 1.00 73.00 330 GLY A CA 1
ATOM 2589 C C . GLY A 1 330 ? 1.923 -7.719 -4.727 1.00 73.00 330 GLY A C 1
ATOM 2590 O O . GLY A 1 330 ? 2.084 -8.067 -3.556 1.00 73.00 330 GLY A O 1
ATOM 2591 N N . ASP A 1 331 ? 2.349 -8.431 -5.772 1.00 72.94 331 ASP A N 1
ATOM 2592 C CA . ASP A 1 331 ? 3.149 -9.663 -5.713 1.00 72.94 331 ASP A CA 1
ATOM 2593 C C . ASP A 1 331 ? 4.666 -9.396 -5.661 1.00 72.94 331 ASP A C 1
ATOM 2595 O O . ASP A 1 331 ? 5.451 -10.335 -5.494 1.00 72.94 331 ASP A O 1
ATOM 2599 N N . TRP A 1 332 ? 5.096 -8.148 -5.860 1.00 82.00 332 TRP A N 1
ATOM 2600 C CA . TRP A 1 332 ? 6.500 -7.751 -5.846 1.00 82.00 332 TRP A CA 1
ATOM 2601 C C . TRP A 1 332 ? 6.948 -7.369 -4.429 1.00 82.00 332 TRP A C 1
ATOM 2603 O O . TRP A 1 332 ? 6.235 -6.688 -3.692 1.00 82.00 332 TRP A O 1
ATOM 2613 N N . SER A 1 333 ? 8.153 -7.801 -4.059 1.00 84.25 333 SER A N 1
ATOM 2614 C CA . SER A 1 333 ? 8.827 -7.434 -2.813 1.00 84.25 333 SER A CA 1
ATOM 2615 C C . SER A 1 333 ? 10.277 -7.126 -3.129 1.00 84.25 333 SER A C 1
ATOM 2617 O O . SER A 1 333 ? 10.916 -7.901 -3.849 1.00 84.25 333 SER A O 1
ATOM 2619 N N . GLY A 1 334 ? 10.788 -6.018 -2.603 1.00 88.69 334 GLY A N 1
ATOM 2620 C CA . GLY A 1 334 ? 12.152 -5.628 -2.899 1.00 88.69 334 GLY A CA 1
ATOM 2621 C C . GLY A 1 334 ? 12.553 -4.229 -2.453 1.00 88.69 334 GLY A C 1
ATOM 2622 O O . GLY A 1 334 ? 11.771 -3.473 -1.883 1.00 88.69 334 GLY A O 1
ATOM 2623 N N . ALA A 1 335 ? 13.802 -3.883 -2.746 1.00 90.06 335 ALA A N 1
ATOM 2624 C CA . ALA A 1 335 ? 14.397 -2.584 -2.462 1.00 90.06 335 ALA A CA 1
ATOM 2625 C C . ALA A 1 335 ? 14.345 -1.667 -3.689 1.00 90.06 335 ALA A C 1
ATOM 2627 O O . ALA A 1 335 ? 14.432 -2.132 -4.825 1.00 90.06 335 ALA A O 1
ATOM 2628 N N . GLY A 1 336 ? 14.286 -0.360 -3.462 1.00 88.56 336 GLY A N 1
ATOM 2629 C CA . GLY A 1 336 ? 14.473 0.666 -4.483 1.00 88.56 336 GLY A CA 1
ATOM 2630 C C . GLY A 1 336 ? 15.556 1.632 -4.027 1.00 88.56 336 GLY A C 1
ATOM 2631 O O . GLY A 1 336 ? 15.538 2.076 -2.876 1.00 88.56 336 GLY A O 1
ATOM 2632 N N . TYR A 1 337 ? 16.515 1.926 -4.903 1.00 89.75 337 TYR A N 1
ATOM 2633 C CA . TYR A 1 337 ? 17.617 2.833 -4.594 1.00 89.75 337 TYR A CA 1
ATOM 2634 C C . TYR A 1 337 ? 18.095 3.610 -5.816 1.00 89.75 337 TYR A C 1
ATOM 2636 O O . TYR A 1 337 ? 18.083 3.121 -6.942 1.00 89.75 337 TYR A O 1
ATOM 2644 N N . ILE A 1 338 ? 18.534 4.841 -5.581 1.00 87.88 338 ILE A N 1
ATOM 2645 C CA . ILE A 1 338 ? 19.106 5.729 -6.592 1.00 87.88 338 ILE A CA 1
ATOM 2646 C C . ILE A 1 338 ? 20.613 5.743 -6.386 1.00 87.88 338 ILE A C 1
ATOM 2648 O O . ILE A 1 338 ? 21.069 5.958 -5.268 1.00 87.88 338 ILE A O 1
ATOM 2652 N N . VAL A 1 339 ? 21.386 5.551 -7.452 1.00 88.44 339 VAL A N 1
ATOM 2653 C CA . VAL A 1 339 ? 22.850 5.637 -7.440 1.00 88.44 339 VAL A CA 1
ATOM 2654 C C . VAL A 1 339 ? 23.279 6.799 -8.321 1.00 88.44 339 VAL A C 1
ATOM 2656 O O . VAL A 1 339 ? 23.121 6.730 -9.534 1.00 88.44 339 VAL A O 1
ATOM 2659 N N . MET A 1 340 ? 23.856 7.846 -7.739 1.00 84.88 340 MET A N 1
ATOM 2660 C CA . MET A 1 340 ? 24.106 9.114 -8.428 1.00 84.88 340 MET A CA 1
ATOM 2661 C C . MET A 1 340 ? 25.560 9.575 -8.313 1.00 84.88 340 MET A C 1
ATOM 2663 O O . MET A 1 340 ? 26.197 9.413 -7.268 1.00 84.88 340 MET A O 1
ATOM 2667 N N . ASP A 1 341 ? 26.082 10.166 -9.388 1.00 81.88 341 ASP A N 1
ATOM 2668 C CA . ASP A 1 341 ? 27.381 10.843 -9.408 1.00 81.88 341 ASP A CA 1
ATOM 2669 C C . ASP A 1 341 ? 27.262 12.380 -9.364 1.00 81.88 341 ASP A C 1
ATOM 2671 O O . ASP A 1 341 ? 26.172 12.947 -9.416 1.00 81.88 341 ASP A O 1
ATOM 2675 N N . ASP A 1 342 ? 28.407 13.064 -9.276 1.00 72.50 342 ASP A N 1
ATOM 2676 C CA . ASP A 1 342 ? 28.490 14.531 -9.160 1.00 72.50 342 ASP A CA 1
ATOM 2677 C C . ASP A 1 342 ? 27.956 15.299 -10.362 1.00 72.50 342 ASP A C 1
ATOM 2679 O O . ASP A 1 342 ? 27.672 16.495 -10.270 1.00 72.50 342 ASP A O 1
ATOM 2683 N N . SER A 1 343 ? 27.913 14.645 -11.522 1.00 71.12 343 SER A N 1
ATOM 2684 C CA . SER A 1 343 ? 27.439 15.279 -12.739 1.00 71.12 343 SER A CA 1
ATOM 2685 C C . SER A 1 343 ? 25.921 15.373 -12.765 1.00 71.12 343 SER A C 1
ATOM 2687 O O . SER A 1 343 ? 25.417 16.155 -13.559 1.00 71.12 343 SER A O 1
ATOM 2689 N N . GLY A 1 344 ? 25.217 14.634 -11.896 1.00 69.56 344 GLY A N 1
ATOM 2690 C CA . GLY A 1 344 ? 23.766 14.454 -11.934 1.00 69.56 344 GLY A CA 1
ATOM 2691 C C . GLY A 1 344 ? 23.343 13.232 -12.752 1.00 69.56 344 GLY A C 1
ATOM 2692 O O . GLY A 1 344 ? 22.150 12.993 -12.919 1.00 69.56 344 GLY A O 1
ATOM 2693 N N . ALA A 1 345 ? 24.300 12.449 -13.265 1.00 81.44 345 ALA A N 1
ATOM 2694 C CA . ALA A 1 345 ? 24.005 11.158 -13.863 1.00 81.44 345 ALA A CA 1
ATOM 2695 C C . ALA A 1 345 ? 23.648 10.162 -12.753 1.00 81.44 345 ALA A C 1
ATOM 2697 O O . ALA A 1 345 ? 24.395 9.989 -11.784 1.00 81.44 345 ALA A O 1
ATOM 2698 N N . ALA A 1 346 ? 22.496 9.512 -12.897 1.00 83.81 346 ALA A N 1
ATOM 2699 C CA . ALA A 1 346 ? 21.956 8.611 -11.893 1.00 83.81 346 ALA A CA 1
ATOM 2700 C C . ALA A 1 346 ? 21.392 7.336 -12.525 1.00 83.81 346 ALA A C 1
ATOM 2702 O O . ALA A 1 346 ? 20.809 7.374 -13.607 1.00 83.81 346 ALA A O 1
ATOM 2703 N N . GLY A 1 347 ? 21.568 6.216 -11.827 1.00 86.00 347 GLY A N 1
ATOM 2704 C CA . GLY A 1 347 ? 20.831 4.978 -12.050 1.00 86.00 347 GLY A CA 1
ATOM 2705 C C . GLY A 1 347 ? 19.702 4.862 -11.031 1.00 86.00 347 GLY A C 1
ATOM 2706 O O . GLY A 1 347 ? 19.913 5.123 -9.844 1.00 86.00 347 GLY A O 1
ATOM 2707 N N . TYR A 1 348 ? 18.519 4.473 -11.492 1.00 86.62 348 TYR A N 1
ATOM 2708 C CA . TYR A 1 348 ? 17.331 4.277 -10.667 1.00 86.62 348 TYR A CA 1
ATOM 2709 C C . TYR A 1 348 ? 17.056 2.778 -10.620 1.00 86.62 348 TYR A C 1
ATOM 2711 O O . TYR A 1 348 ? 16.598 2.189 -11.591 1.00 86.62 348 TYR A O 1
ATOM 2719 N N . MET A 1 349 ? 17.427 2.154 -9.506 1.00 87.38 349 MET A N 1
ATOM 2720 C CA . MET A 1 349 ? 17.490 0.704 -9.369 1.00 87.38 349 MET A CA 1
ATOM 2721 C C . MET A 1 349 ? 1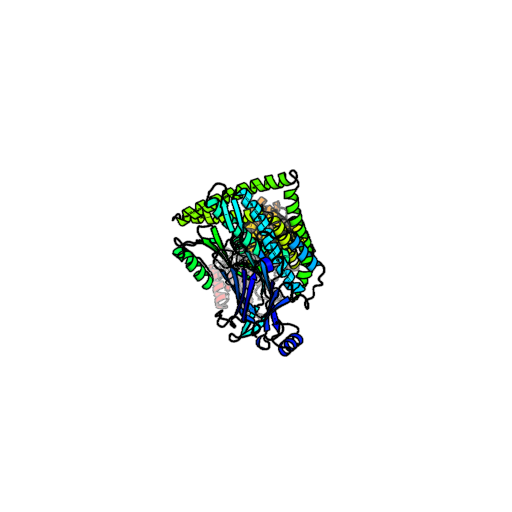6.307 0.160 -8.568 1.00 87.38 349 MET A C 1
ATOM 2723 O O . MET A 1 349 ? 15.870 0.771 -7.582 1.00 87.38 349 MET A O 1
ATOM 2727 N N . ILE A 1 350 ? 15.837 -1.026 -8.950 1.00 84.25 350 ILE A N 1
ATOM 2728 C CA . ILE A 1 350 ? 14.985 -1.888 -8.127 1.00 84.25 350 ILE A CA 1
ATOM 2729 C C . ILE A 1 350 ? 15.673 -3.245 -7.926 1.00 84.25 350 ILE A C 1
ATOM 2731 O O . ILE A 1 350 ? 16.370 -3.757 -8.807 1.00 84.25 350 ILE A O 1
ATOM 2735 N N . SER A 1 351 ? 15.500 -3.851 -6.752 1.00 73.44 351 SER A N 1
ATOM 2736 C CA . SER A 1 351 ? 16.113 -5.143 -6.438 1.00 73.44 351 SER A CA 1
ATOM 2737 C C . SER A 1 351 ? 15.657 -6.225 -7.419 1.00 73.44 351 SER A C 1
ATOM 2739 O O . SER A 1 351 ? 14.479 -6.300 -7.773 1.00 73.44 351 SER A O 1
ATOM 2741 N N . GLY A 1 352 ? 16.589 -7.092 -7.815 1.00 62.25 352 GLY A N 1
ATOM 2742 C CA . GLY A 1 352 ? 16.412 -8.026 -8.932 1.00 62.25 352 GLY A CA 1
ATOM 2743 C C . GLY A 1 352 ? 17.309 -7.719 -10.136 1.00 62.25 352 GLY A C 1
ATOM 2744 O O . GLY A 1 352 ? 17.227 -8.442 -11.129 1.00 62.25 352 GLY A O 1
ATOM 2745 N N . GLY A 1 353 ? 18.171 -6.698 -10.025 1.00 54.62 353 GLY A N 1
ATOM 2746 C CA . GLY A 1 353 ? 19.168 -6.324 -11.033 1.00 54.62 353 GLY A CA 1
ATOM 2747 C C . GLY A 1 353 ? 18.589 -5.531 -12.204 1.00 54.62 353 GLY A C 1
ATOM 2748 O O . GLY A 1 353 ? 19.110 -5.638 -13.307 1.00 54.62 353 GLY A O 1
ATOM 2749 N N . ILE A 1 354 ? 17.490 -4.804 -11.985 1.00 56.09 354 ILE A N 1
ATOM 2750 C CA . ILE A 1 354 ? 16.756 -4.068 -13.023 1.00 56.09 354 ILE A CA 1
ATOM 2751 C C . ILE A 1 354 ? 16.878 -2.569 -12.720 1.00 56.09 354 ILE A C 1
ATOM 2753 O O . ILE A 1 354 ? 16.658 -2.153 -11.578 1.00 56.09 354 ILE A O 1
ATOM 2757 N N . ALA A 1 355 ? 17.212 -1.764 -13.729 1.00 54.66 355 ALA A N 1
ATOM 2758 C CA . ALA A 1 355 ? 17.252 -0.301 -13.653 1.00 54.66 355 ALA A CA 1
ATOM 2759 C C . ALA A 1 355 ? 15.988 0.296 -14.302 1.00 54.66 355 ALA A C 1
ATOM 2761 O O . ALA A 1 355 ? 16.064 1.082 -15.241 1.00 54.66 355 ALA A O 1
ATOM 2762 N N . GLY A 1 356 ? 14.816 -0.146 -13.833 1.00 55.06 356 GLY A N 1
ATOM 2763 C CA . GLY A 1 356 ? 13.551 0.056 -14.535 1.00 55.06 356 GLY A CA 1
ATOM 2764 C C . GLY A 1 356 ? 12.307 -0.159 -13.673 1.00 55.06 356 GLY A C 1
ATOM 2765 O O . GLY A 1 356 ? 12.364 -0.197 -12.442 1.00 55.06 356 GLY A O 1
ATOM 2766 N N . GLY A 1 357 ? 11.159 -0.341 -14.326 1.00 52.28 357 GLY A N 1
ATOM 2767 C CA . GLY A 1 357 ? 9.866 -0.560 -13.684 1.00 52.28 357 GLY A CA 1
ATOM 2768 C C . GLY A 1 357 ? 9.118 -1.793 -14.179 1.00 52.28 357 GLY A C 1
ATOM 2769 O O . GLY A 1 357 ? 9.372 -2.321 -15.256 1.00 52.28 357 GLY A O 1
ATOM 2770 N N . SER A 1 358 ? 8.173 -2.284 -13.380 1.00 60.41 358 SER A N 1
ATOM 2771 C CA . SER A 1 358 ? 7.398 -3.497 -13.679 1.00 60.41 358 SER A CA 1
ATOM 2772 C C . SER A 1 358 ? 5.985 -3.417 -13.121 1.00 60.41 358 SER A C 1
ATOM 2774 O O . SER A 1 358 ? 5.761 -2.789 -12.096 1.00 60.41 358 SER A O 1
ATOM 2776 N N . SER A 1 359 ? 5.024 -4.115 -13.723 1.00 51.66 359 SER A N 1
ATOM 2777 C CA . SER A 1 359 ? 3.740 -4.392 -13.084 1.00 51.66 359 SER A CA 1
ATOM 2778 C C . SER A 1 359 ? 3.975 -5.069 -11.732 1.00 51.66 359 SER A C 1
ATOM 2780 O O . SER A 1 359 ? 4.830 -5.951 -11.614 1.00 51.66 359 SER A O 1
ATOM 2782 N N . SER A 1 360 ? 3.219 -4.659 -10.713 1.00 50.91 360 SER A N 1
ATOM 2783 C CA . SER A 1 360 ? 3.353 -5.200 -9.354 1.00 50.91 360 SER A CA 1
ATOM 2784 C C . SER A 1 360 ? 2.680 -6.563 -9.186 1.00 50.91 360 SER A C 1
ATOM 2786 O O . SER A 1 360 ? 2.952 -7.265 -8.219 1.00 50.91 360 SER A O 1
ATOM 2788 N N . ILE A 1 361 ? 1.815 -6.958 -10.125 1.00 46.72 361 ILE A N 1
ATOM 2789 C CA . ILE A 1 361 ? 1.168 -8.273 -10.153 1.00 46.72 361 ILE A CA 1
ATOM 2790 C C . ILE A 1 361 ? 1.691 -9.115 -11.312 1.00 46.72 361 ILE A C 1
ATOM 2792 O O . ILE A 1 361 ? 2.150 -8.584 -12.333 1.00 46.72 361 ILE A O 1
ATOM 2796 N N . LYS A 1 362 ? 1.553 -10.436 -11.181 1.00 62.25 362 LYS A N 1
ATOM 2797 C CA . LYS A 1 362 ? 1.775 -11.367 -12.293 1.00 62.25 362 LYS A CA 1
ATOM 2798 C C . LYS A 1 362 ? 0.664 -11.231 -13.333 1.00 62.25 362 LYS A C 1
ATOM 2800 O O . LYS A 1 362 ? -0.515 -11.358 -13.017 1.00 62.25 362 LYS A O 1
ATOM 2805 N N . ALA A 1 363 ? 1.056 -11.024 -14.582 1.00 54.38 363 ALA A N 1
ATOM 2806 C CA . ALA A 1 363 ? 0.181 -11.056 -15.737 1.00 54.38 363 ALA A CA 1
ATOM 2807 C C . ALA A 1 363 ? 0.138 -12.482 -16.315 1.00 54.38 363 ALA A C 1
ATOM 2809 O O . ALA A 1 363 ? 1.162 -13.063 -16.685 1.00 54.38 363 ALA A O 1
ATOM 2810 N N . ASP A 1 364 ? -1.057 -13.062 -16.377 1.00 63.97 364 ASP A N 1
ATOM 2811 C CA . ASP A 1 364 ? -1.340 -14.289 -17.121 1.00 63.97 364 ASP A CA 1
ATOM 2812 C C . ASP A 1 364 ? -1.947 -13.964 -18.501 1.00 63.97 364 ASP A C 1
ATOM 2814 O O . ASP A 1 364 ? -2.137 -12.801 -18.868 1.00 63.97 364 ASP A O 1
ATOM 2818 N N . LEU A 1 365 ? -2.230 -14.990 -19.309 1.00 61.44 365 LEU A N 1
ATOM 2819 C CA . LEU A 1 365 ? -2.791 -14.796 -20.651 1.00 61.44 365 LEU A CA 1
ATOM 2820 C C . LEU A 1 365 ? -4.166 -14.115 -20.629 1.00 61.44 365 LEU A C 1
ATOM 2822 O O . LEU A 1 365 ? -4.446 -13.283 -21.494 1.00 61.44 365 LEU A O 1
ATOM 2826 N N . ALA A 1 366 ? -4.999 -14.418 -19.631 1.00 54.50 366 ALA A N 1
ATOM 2827 C CA . ALA A 1 366 ? -6.308 -13.795 -19.459 1.00 54.50 366 ALA A CA 1
ATOM 2828 C C . ALA A 1 366 ? -6.178 -12.300 -19.126 1.00 54.50 366 ALA A C 1
ATOM 2830 O O . ALA A 1 366 ? -6.896 -11.464 -19.682 1.00 54.50 366 ALA A O 1
ATOM 2831 N N . PHE A 1 367 ? -5.225 -11.939 -18.265 1.00 58.59 367 PHE A N 1
ATOM 2832 C CA . PHE A 1 367 ? -4.884 -10.557 -17.958 1.00 58.59 367 PHE A CA 1
ATOM 2833 C C . PHE A 1 367 ? -4.416 -9.806 -19.205 1.00 58.59 367 PHE A C 1
ATOM 2835 O O . PHE A 1 367 ? -4.931 -8.726 -19.489 1.00 58.59 367 PHE A O 1
ATOM 2842 N N . LEU A 1 368 ? -3.502 -10.384 -19.991 1.00 58.56 368 LEU A N 1
ATOM 2843 C CA . LEU A 1 368 ? -3.017 -9.765 -21.228 1.00 58.56 368 LEU A CA 1
ATOM 2844 C C . LEU A 1 368 ? -4.126 -9.628 -22.288 1.00 58.56 368 LEU A C 1
ATOM 2846 O O . LEU A 1 368 ? -4.182 -8.627 -23.000 1.00 58.56 368 LEU A O 1
ATOM 2850 N N . ALA A 1 369 ? -5.035 -10.599 -22.403 1.00 56.09 369 ALA A N 1
ATOM 2851 C CA . ALA A 1 369 ? -6.162 -10.500 -23.332 1.00 56.09 369 ALA A CA 1
ATOM 2852 C C . ALA A 1 369 ? -7.127 -9.370 -22.926 1.00 56.09 369 ALA A C 1
ATOM 2854 O O . ALA A 1 369 ? -7.558 -8.584 -23.772 1.00 56.09 369 ALA A O 1
ATOM 2855 N N . ASN A 1 370 ? -7.410 -9.237 -21.625 1.00 53.84 370 ASN A N 1
ATOM 2856 C CA . ASN A 1 370 ? -8.198 -8.132 -21.070 1.00 53.84 370 ASN A CA 1
ATOM 2857 C C . ASN A 1 370 ? -7.508 -6.771 -21.237 1.00 53.84 370 ASN A C 1
ATOM 2859 O O . ASN A 1 370 ? -8.175 -5.770 -21.502 1.00 53.84 370 ASN A O 1
ATOM 2863 N N . LEU A 1 371 ? -6.178 -6.744 -21.134 1.00 57.81 371 LEU A N 1
ATOM 2864 C CA . LEU A 1 371 ? -5.361 -5.560 -21.373 1.00 57.81 371 LEU A CA 1
ATOM 2865 C C . LEU A 1 371 ? -5.560 -5.013 -22.787 1.00 57.81 371 LEU A C 1
ATOM 2867 O O . LEU A 1 371 ? -5.764 -3.814 -22.960 1.00 57.81 371 LEU A O 1
ATOM 2871 N N . GLY A 1 372 ? -5.557 -5.891 -23.790 1.00 51.81 372 GLY A N 1
ATOM 2872 C CA . GLY A 1 372 ? -5.791 -5.505 -25.178 1.00 51.81 372 GLY A CA 1
ATOM 2873 C C . GLY A 1 372 ? -7.126 -4.779 -25.384 1.00 51.81 372 GLY A C 1
ATOM 2874 O O . GLY A 1 372 ? -7.175 -3.762 -26.075 1.00 51.81 372 GLY A O 1
ATOM 2875 N N . PHE A 1 373 ? -8.197 -5.224 -24.713 1.00 49.84 373 PHE A N 1
ATOM 2876 C CA . PHE A 1 373 ? -9.488 -4.523 -24.741 1.00 49.84 373 PHE A CA 1
ATOM 2877 C C . PHE A 1 373 ? -9.429 -3.133 -24.080 1.00 49.84 373 PHE A C 1
ATOM 2879 O O . PHE A 1 373 ? -10.051 -2.205 -24.589 1.00 49.84 373 PHE A O 1
ATOM 2886 N N . GLY A 1 374 ? -8.675 -2.971 -22.984 1.00 45.94 374 GLY A N 1
ATOM 2887 C CA . GLY A 1 374 ? -8.523 -1.694 -22.268 1.00 45.94 374 GLY A CA 1
ATOM 2888 C C . GLY A 1 374 ? -7.582 -0.687 -22.944 1.00 45.94 374 GLY A C 1
ATOM 2889 O O . GLY A 1 374 ? -7.802 0.520 -22.861 1.00 45.94 374 GLY A O 1
ATOM 2890 N N . ILE A 1 375 ? -6.568 -1.160 -23.672 1.00 50.41 375 ILE A N 1
ATOM 2891 C CA . ILE A 1 375 ? -5.606 -0.314 -24.396 1.00 50.41 375 ILE A CA 1
ATOM 2892 C C . ILE A 1 375 ? -6.293 0.564 -25.449 1.00 50.41 375 ILE A C 1
ATOM 2894 O O . ILE A 1 375 ? -5.875 1.702 -25.652 1.00 50.41 375 ILE A O 1
ATOM 2898 N N . ALA A 1 376 ? -7.380 0.099 -26.073 1.00 46.91 376 ALA A N 1
ATOM 2899 C CA . ALA A 1 376 ? -8.157 0.906 -27.016 1.00 46.91 376 ALA A CA 1
ATOM 2900 C C . ALA A 1 376 ? -8.740 2.189 -26.377 1.00 46.91 376 ALA A C 1
ATOM 2902 O O . ALA A 1 376 ? -8.782 3.227 -27.045 1.00 46.91 376 ALA A O 1
ATOM 2903 N N . ASP A 1 377 ? -9.106 2.138 -25.089 1.00 44.16 377 ASP A N 1
ATOM 2904 C CA . ASP A 1 377 ? -9.595 3.284 -24.306 1.00 44.16 377 ASP A CA 1
ATOM 2905 C C . ASP A 1 377 ? -8.435 4.194 -23.840 1.00 44.16 377 ASP A C 1
ATOM 2907 O O . ASP A 1 377 ? -8.532 5.425 -23.867 1.00 44.16 377 ASP A O 1
ATOM 2911 N N . VAL A 1 378 ? -7.292 3.608 -23.457 1.00 47.28 378 VAL A N 1
ATOM 2912 C CA . VAL A 1 378 ? -6.072 4.345 -23.057 1.00 47.28 378 VAL A CA 1
ATOM 2913 C C . VAL A 1 378 ? -5.481 5.121 -24.239 1.00 47.28 378 VAL A C 1
ATOM 2915 O O . VAL A 1 378 ? -5.071 6.272 -24.089 1.00 47.28 378 VAL A O 1
ATOM 2918 N N . VAL A 1 379 ? -5.531 4.551 -25.446 1.00 50.03 379 VAL A N 1
ATOM 2919 C CA . VAL A 1 379 ? -5.112 5.198 -26.699 1.00 50.03 379 VAL A CA 1
ATOM 2920 C C . VAL A 1 379 ? -5.831 6.536 -26.931 1.00 50.03 379 VAL A C 1
ATOM 2922 O O . VAL A 1 379 ? -5.217 7.491 -27.407 1.00 50.03 379 VAL A O 1
ATOM 2925 N N . GLU A 1 380 ? -7.119 6.656 -26.591 1.00 47.22 380 GLU A N 1
ATOM 2926 C CA . GLU A 1 380 ? -7.841 7.935 -26.715 1.00 47.22 380 GLU A CA 1
ATOM 2927 C C . GLU A 1 380 ? -7.386 8.976 -25.685 1.00 47.22 380 GLU A C 1
ATOM 2929 O O . GLU A 1 380 ? -7.375 10.173 -25.976 1.00 47.22 380 GLU A O 1
ATOM 2934 N N . SER A 1 381 ? -6.920 8.518 -24.524 1.00 42.28 381 SER A N 1
ATOM 2935 C CA . SER A 1 381 ? -6.367 9.345 -23.445 1.00 42.28 381 SER A CA 1
ATOM 2936 C C . SER A 1 381 ? -4.990 9.910 -23.817 1.00 42.28 381 SER A C 1
ATOM 2938 O O . SER A 1 381 ? -4.738 11.103 -23.654 1.00 42.28 381 SER A O 1
ATOM 2940 N N . VAL A 1 382 ? -4.122 9.088 -24.415 1.00 46.91 382 VAL A N 1
ATOM 2941 C CA . VAL A 1 382 ? -2.795 9.506 -24.910 1.00 46.91 382 VAL A CA 1
ATOM 2942 C C . VAL A 1 382 ? -2.917 10.496 -26.082 1.00 46.91 382 VAL A C 1
ATOM 2944 O O . VAL A 1 382 ? -2.148 11.455 -26.176 1.00 46.91 382 VAL A O 1
ATOM 2947 N N . LYS A 1 383 ? -3.955 10.371 -26.925 1.00 48.22 383 LYS A N 1
ATOM 2948 C CA . LYS A 1 383 ? -4.285 11.390 -27.944 1.00 48.22 383 LYS A CA 1
ATOM 2949 C C . LYS A 1 383 ? -4.693 12.740 -27.339 1.00 48.22 383 LYS A C 1
ATOM 2951 O O . LYS A 1 383 ? -4.442 13.770 -27.957 1.00 48.22 383 LYS A O 1
ATOM 2956 N N . LEU A 1 384 ? -5.284 12.783 -26.139 1.00 42.00 384 LEU A N 1
ATOM 2957 C CA . LEU A 1 384 ? -5.572 14.047 -25.439 1.00 42.00 384 LEU A CA 1
ATOM 2958 C C . LEU A 1 384 ? -4.291 14.725 -24.931 1.00 42.00 384 LEU A C 1
ATOM 2960 O O . LEU A 1 384 ? -4.209 15.953 -24.962 1.00 42.00 384 LEU A O 1
ATOM 2964 N N . ILE A 1 385 ? -3.277 13.943 -24.547 1.00 43.00 385 ILE A N 1
ATOM 2965 C CA . ILE A 1 385 ? -1.935 14.449 -24.220 1.00 43.00 385 ILE A CA 1
ATOM 2966 C C . ILE A 1 385 ? -1.283 15.043 -25.484 1.00 43.00 385 ILE A C 1
ATOM 2968 O O . ILE A 1 385 ? -0.801 16.176 -25.437 1.00 43.00 385 ILE A O 1
ATOM 2972 N N . SER A 1 386 ? -1.381 14.377 -26.648 1.00 44.00 386 SER A N 1
ATOM 2973 C CA . SER A 1 386 ? -0.913 14.944 -27.934 1.00 44.00 386 SER A CA 1
ATOM 2974 C C . SER A 1 386 ? -1.681 16.216 -28.343 1.00 44.00 386 SER A C 1
ATOM 2976 O O . SER A 1 386 ? -1.093 17.173 -28.858 1.00 44.00 386 SER A O 1
ATOM 2978 N N . LEU A 1 387 ? -2.985 16.289 -28.050 1.00 42.62 387 LEU A N 1
ATOM 2979 C CA . LEU A 1 387 ? -3.804 17.490 -28.241 1.00 42.62 387 LEU A CA 1
ATOM 2980 C C . LEU A 1 387 ? -3.388 18.638 -27.300 1.00 42.62 387 LEU A C 1
ATOM 2982 O O . LEU A 1 387 ? -3.413 19.804 -27.699 1.00 42.62 387 LEU A O 1
ATOM 2986 N N . GLY A 1 388 ? -2.964 18.320 -26.073 1.00 42.03 388 GLY A N 1
ATOM 2987 C CA . GLY A 1 388 ? -2.373 19.265 -25.120 1.00 42.03 388 GLY A CA 1
ATOM 2988 C C . GLY A 1 388 ? -1.052 19.858 -25.622 1.00 42.03 388 GLY A C 1
ATOM 2989 O O . GLY A 1 388 ? -0.858 21.075 -25.550 1.00 42.03 388 GLY A O 1
ATOM 2990 N N . ILE A 1 389 ? -0.202 19.034 -26.251 1.00 44.75 389 ILE A N 1
ATOM 2991 C CA . ILE A 1 389 ? 1.024 19.475 -26.944 1.00 44.75 389 ILE A CA 1
ATOM 2992 C C . ILE A 1 389 ? 0.689 20.474 -28.073 1.00 44.75 389 ILE A C 1
ATOM 2994 O O . ILE A 1 389 ? 1.379 21.481 -28.239 1.00 44.75 389 ILE A O 1
ATOM 2998 N N . LYS A 1 390 ? -0.413 20.270 -28.815 1.00 45.09 390 LYS A N 1
ATOM 2999 C CA . LYS A 1 390 ? -0.895 21.212 -29.852 1.00 45.09 390 LYS A CA 1
ATOM 3000 C C . LYS A 1 390 ? -1.399 22.538 -29.281 1.00 45.09 390 LYS A C 1
ATOM 3002 O O . LYS A 1 390 ? -1.187 23.588 -29.889 1.00 45.09 390 LYS A O 1
ATOM 3007 N N . ALA A 1 391 ? -2.060 22.515 -28.125 1.00 41.25 391 ALA A N 1
ATOM 3008 C CA . ALA A 1 391 ? -2.591 23.721 -27.492 1.00 41.25 391 ALA A CA 1
ATOM 3009 C C . ALA A 1 391 ? -1.479 24.691 -27.041 1.00 41.25 391 ALA A C 1
ATOM 3011 O O . ALA A 1 391 ? -1.661 25.909 -27.134 1.00 41.25 391 ALA A O 1
ATOM 3012 N N . LEU A 1 392 ? -0.311 24.164 -26.648 1.00 43.69 392 LEU A N 1
ATOM 3013 C CA . LEU A 1 392 ? 0.890 24.943 -26.308 1.00 43.69 392 LEU A CA 1
ATOM 3014 C C . LEU A 1 392 ? 1.477 25.710 -27.503 1.00 43.69 392 LEU A C 1
ATOM 3016 O O . LEU A 1 392 ? 2.026 26.795 -27.324 1.00 43.69 392 LEU A O 1
ATOM 3020 N N . ALA A 1 393 ? 1.312 25.200 -28.727 1.00 41.72 393 ALA A N 1
ATOM 3021 C CA . ALA A 1 393 ? 1.845 25.832 -29.932 1.00 41.72 393 ALA A CA 1
ATOM 3022 C C . ALA A 1 393 ? 0.956 26.963 -30.503 1.00 41.72 393 ALA A C 1
ATOM 3024 O O . ALA A 1 393 ? 1.429 27.715 -31.356 1.00 41.72 393 ALA A O 1
ATOM 3025 N N . ILE A 1 394 ? -0.320 27.098 -30.086 1.00 40.72 394 ILE A N 1
ATOM 3026 C CA . ILE A 1 394 ? -1.321 27.868 -30.864 1.00 40.72 394 ILE A CA 1
ATOM 3027 C C . ILE A 1 394 ? -2.077 28.983 -30.090 1.00 40.72 394 ILE A C 1
ATOM 3029 O O . ILE A 1 394 ? -2.516 29.928 -30.745 1.00 40.72 394 ILE A O 1
ATOM 3033 N N . SER A 1 395 ? -2.230 29.003 -28.747 1.00 40.41 395 SER A N 1
ATOM 3034 C CA . SER A 1 395 ? -2.993 30.115 -28.103 1.00 40.41 395 SER A CA 1
ATOM 3035 C C . SER A 1 395 ? -2.571 30.561 -26.685 1.00 40.41 395 SER A C 1
ATOM 3037 O O . SER A 1 395 ? -2.447 29.767 -25.759 1.00 40.41 395 SER A O 1
ATOM 3039 N N . ARG A 1 396 ? -2.421 31.886 -26.499 1.00 46.50 396 ARG A N 1
ATOM 3040 C CA . ARG A 1 396 ? -1.889 32.574 -25.299 1.00 46.50 396 ARG A CA 1
ATOM 3041 C C . ARG A 1 396 ? -2.917 32.952 -24.205 1.00 46.50 396 ARG A C 1
ATOM 3043 O O . ARG A 1 396 ? -2.614 33.838 -23.421 1.00 46.50 396 ARG A O 1
ATOM 3050 N N . ILE A 1 397 ? -4.127 32.381 -24.125 1.00 40.06 397 ILE A N 1
ATOM 3051 C CA . ILE A 1 397 ? -5.126 32.831 -23.110 1.00 40.06 397 ILE A CA 1
ATOM 3052 C C . ILE A 1 397 ? -5.616 31.707 -22.183 1.00 40.06 397 ILE A C 1
ATOM 3054 O O . ILE A 1 397 ? -5.641 31.918 -20.975 1.00 40.06 397 ILE A O 1
ATOM 3058 N N . LEU A 1 398 ? -5.897 30.495 -22.681 1.00 34.69 398 LEU A N 1
ATOM 3059 C CA . LEU A 1 398 ? -6.153 29.338 -21.799 1.00 34.69 398 LEU A CA 1
ATOM 3060 C C . LEU A 1 398 ? -4.857 28.757 -21.216 1.00 34.69 398 LEU A C 1
ATOM 3062 O O . LEU A 1 398 ? -4.847 28.307 -20.075 1.00 34.69 398 LEU A O 1
ATOM 3066 N N . GLY A 1 399 ? -3.752 28.857 -21.963 1.00 35.47 399 GLY A N 1
ATOM 3067 C CA . GLY A 1 399 ? -2.423 28.510 -21.472 1.00 35.47 399 GLY A CA 1
ATOM 3068 C C . GLY A 1 399 ? -2.007 29.348 -20.265 1.00 35.47 399 GLY A C 1
ATOM 3069 O O . GLY A 1 399 ? -1.353 28.823 -19.391 1.00 35.47 399 GLY A O 1
ATOM 3070 N N . VAL A 1 400 ? -2.425 30.613 -20.135 1.00 35.62 400 VAL A N 1
ATOM 3071 C CA . VAL A 1 400 ? -1.914 31.528 -19.093 1.00 35.62 400 VAL A CA 1
ATOM 3072 C C . VAL A 1 400 ? -2.334 31.141 -17.670 1.00 35.62 400 VAL A C 1
ATOM 3074 O O . VAL A 1 400 ? -1.558 31.359 -16.752 1.00 35.62 400 VAL A O 1
ATOM 3077 N N . ILE A 1 401 ? -3.501 30.525 -17.453 1.00 34.12 401 ILE A N 1
ATOM 3078 C CA . ILE A 1 401 ? -3.924 30.091 -16.104 1.00 34.12 401 ILE A CA 1
ATOM 3079 C C . ILE A 1 401 ? -3.176 28.815 -15.689 1.00 34.12 401 ILE A C 1
ATOM 3081 O O . ILE A 1 401 ? -2.654 28.748 -14.577 1.00 34.12 401 ILE A O 1
ATOM 3085 N N . THR A 1 402 ? -3.033 27.852 -16.604 1.00 39.31 402 THR A N 1
ATOM 3086 C CA . THR A 1 402 ? -2.199 26.653 -16.410 1.00 39.31 402 THR A CA 1
ATOM 3087 C C . THR A 1 402 ? -0.714 27.008 -16.307 1.00 39.31 402 THR A C 1
ATOM 3089 O O . THR A 1 402 ? 0.007 26.390 -15.539 1.00 39.31 402 THR A O 1
ATOM 3092 N N . ILE A 1 403 ? -0.264 28.043 -17.024 1.00 38.72 403 ILE A N 1
ATOM 3093 C CA . ILE A 1 403 ? 1.104 28.570 -17.004 1.00 38.72 403 ILE A CA 1
ATOM 3094 C C . ILE A 1 403 ? 1.359 29.378 -15.735 1.00 38.72 403 ILE A C 1
ATOM 3096 O O . ILE A 1 403 ? 2.437 29.251 -15.204 1.00 38.72 403 ILE A O 1
ATOM 3100 N N . ILE A 1 404 ? 0.436 30.176 -15.191 1.00 35.88 404 ILE A N 1
ATOM 3101 C CA . ILE A 1 404 ? 0.692 30.911 -13.934 1.00 35.88 404 ILE A CA 1
ATOM 3102 C C . ILE A 1 404 ? 0.730 29.946 -12.747 1.00 35.88 404 ILE A C 1
ATOM 3104 O O . ILE A 1 404 ? 1.637 30.029 -11.926 1.00 35.88 404 ILE A O 1
ATOM 3108 N N . VAL A 1 405 ? -0.212 29.001 -12.676 1.00 37.03 405 VAL A N 1
ATOM 3109 C CA . VAL A 1 405 ? -0.207 27.949 -11.648 1.00 37.03 405 VAL A CA 1
ATOM 3110 C C . VAL A 1 405 ? 1.009 27.036 -11.835 1.00 37.03 405 VAL A C 1
ATOM 3112 O O . VAL A 1 405 ? 1.728 26.776 -10.876 1.00 37.03 405 VAL A O 1
ATOM 3115 N N . GLY A 1 406 ? 1.302 26.655 -13.081 1.00 38.91 406 GLY A N 1
ATOM 3116 C CA . GLY A 1 406 ? 2.501 25.920 -13.469 1.00 38.91 406 GLY A CA 1
ATOM 3117 C C . GLY A 1 406 ? 3.789 26.652 -13.101 1.00 38.91 406 GLY A C 1
ATOM 3118 O O . GLY A 1 406 ? 4.623 26.045 -12.466 1.00 38.91 406 GLY A O 1
ATOM 3119 N N . LEU A 1 407 ? 3.934 27.949 -13.394 1.00 38.34 407 LEU A N 1
ATOM 3120 C CA . LEU A 1 407 ? 5.105 28.787 -13.083 1.00 38.34 407 LEU A CA 1
ATOM 3121 C C . LEU A 1 407 ? 5.296 28.998 -11.576 1.00 38.34 407 LEU A C 1
ATOM 3123 O O . LEU A 1 407 ? 6.431 29.133 -11.133 1.00 38.34 407 LEU A O 1
ATOM 3127 N N . VAL A 1 408 ? 4.219 29.027 -10.782 1.00 39.62 408 VAL A N 1
ATOM 3128 C CA . VAL A 1 408 ? 4.302 29.105 -9.313 1.00 39.62 408 VAL A CA 1
ATOM 3129 C C . VAL A 1 408 ? 4.739 27.764 -8.721 1.00 39.62 408 VAL A C 1
ATOM 3131 O O . VAL A 1 408 ? 5.693 27.738 -7.950 1.00 39.62 408 VAL A O 1
ATOM 3134 N N . PHE A 1 409 ? 4.103 26.652 -9.107 1.00 42.88 409 PHE A N 1
ATOM 3135 C CA . PHE A 1 409 ? 4.514 25.312 -8.660 1.00 42.88 409 PHE A CA 1
ATOM 3136 C C . PHE A 1 409 ? 5.918 24.947 -9.136 1.00 42.88 409 PHE A C 1
ATOM 3138 O O . PHE A 1 409 ? 6.703 24.360 -8.402 1.00 42.88 409 PHE A O 1
ATOM 3145 N N . LEU A 1 410 ? 6.261 25.380 -10.337 1.00 42.31 410 LEU A N 1
ATOM 3146 C CA . LEU A 1 410 ? 7.577 25.225 -10.911 1.00 42.31 410 LEU A CA 1
ATOM 3147 C C . LEU A 1 410 ? 8.618 26.135 -10.253 1.00 42.31 410 LEU A C 1
ATOM 3149 O O . LEU A 1 410 ? 9.730 25.688 -10.029 1.00 42.31 410 LEU A O 1
ATOM 3153 N N . GLY A 1 411 ? 8.288 27.380 -9.901 1.00 40.16 411 GLY A N 1
ATOM 3154 C CA . GLY A 1 411 ? 9.184 28.239 -9.122 1.00 40.16 411 GLY A CA 1
ATOM 3155 C C . GLY A 1 411 ? 9.490 27.647 -7.743 1.00 40.16 411 GLY A C 1
ATOM 3156 O O . GLY A 1 411 ? 10.629 27.710 -7.288 1.00 40.16 411 GLY A O 1
ATOM 3157 N N . LEU A 1 412 ? 8.497 27.007 -7.114 1.00 43.78 412 LEU A N 1
ATOM 3158 C CA . LEU A 1 412 ? 8.671 26.244 -5.874 1.00 43.78 412 LEU A CA 1
ATOM 3159 C C . LEU A 1 412 ? 9.525 24.984 -6.091 1.00 43.78 412 LEU A C 1
ATOM 3161 O O . LEU A 1 412 ? 10.416 24.722 -5.290 1.00 43.78 412 LEU A O 1
ATOM 3165 N N . ALA A 1 413 ? 9.313 24.256 -7.192 1.00 45.84 413 ALA A N 1
ATOM 3166 C CA . ALA A 1 413 ? 10.094 23.066 -7.537 1.00 45.84 413 ALA A CA 1
ATOM 3167 C C . ALA A 1 413 ? 11.552 23.402 -7.857 1.00 45.84 413 ALA A C 1
ATOM 3169 O O . ALA A 1 413 ? 12.452 22.702 -7.421 1.00 45.84 413 ALA A O 1
ATOM 3170 N N . LEU A 1 414 ? 11.806 24.504 -8.564 1.00 45.56 414 LEU A N 1
ATOM 3171 C CA . LEU A 1 414 ? 13.155 24.972 -8.879 1.00 45.56 414 LEU A CA 1
ATOM 3172 C C . LEU A 1 414 ? 13.891 25.490 -7.637 1.00 45.56 414 LEU A C 1
ATOM 3174 O O . LEU A 1 414 ? 15.096 25.286 -7.524 1.00 45.56 414 LEU A O 1
ATOM 3178 N N . TYR A 1 415 ? 13.180 26.129 -6.702 1.00 49.19 415 TYR A N 1
ATOM 3179 C CA . TYR A 1 415 ? 13.744 26.558 -5.420 1.00 49.19 415 TYR A CA 1
ATOM 3180 C C . TYR A 1 415 ? 14.083 25.370 -4.508 1.00 49.19 415 TYR A C 1
ATOM 3182 O O . TYR A 1 415 ? 15.164 25.339 -3.927 1.00 49.19 415 TYR A O 1
ATOM 3190 N N . SER A 1 416 ? 13.195 24.377 -4.416 1.00 47.50 416 SER A N 1
ATOM 3191 C CA . SER A 1 416 ? 13.459 23.155 -3.649 1.00 47.50 416 SER A CA 1
ATOM 3192 C C . SER A 1 416 ? 14.557 22.319 -4.311 1.00 47.50 416 SER A C 1
ATOM 3194 O O . SER A 1 416 ? 15.507 21.947 -3.642 1.00 47.50 416 SER A O 1
ATOM 3196 N N . LEU A 1 417 ? 14.561 22.152 -5.638 1.00 48.66 417 LEU A N 1
ATOM 3197 C CA . LEU A 1 417 ? 15.674 21.501 -6.342 1.00 48.66 417 LEU A CA 1
ATOM 3198 C C . LEU A 1 417 ? 17.007 22.189 -6.033 1.00 48.66 417 LEU A C 1
ATOM 3200 O O . LEU A 1 417 ? 17.948 21.496 -5.664 1.00 48.66 417 LEU A O 1
ATOM 3204 N N . TRP A 1 418 ? 17.075 23.528 -6.116 1.00 50.56 418 TRP A N 1
ATOM 3205 C CA . TRP A 1 418 ? 18.263 24.319 -5.758 1.00 50.56 418 TRP A CA 1
ATOM 3206 C C . TRP A 1 418 ? 18.783 23.999 -4.347 1.00 50.56 418 TRP A C 1
ATOM 3208 O O . TRP A 1 418 ? 19.992 23.821 -4.165 1.00 50.56 418 TRP A O 1
ATOM 3218 N N . ASN A 1 419 ? 17.885 23.881 -3.364 1.00 55.72 419 ASN A N 1
ATOM 3219 C CA . ASN A 1 419 ? 18.238 23.506 -1.995 1.00 55.72 419 ASN A CA 1
ATOM 3220 C C . ASN A 1 419 ? 18.795 22.074 -1.925 1.00 55.72 419 ASN A C 1
ATOM 3222 O O . ASN A 1 419 ? 19.870 21.893 -1.353 1.00 55.72 419 ASN A O 1
ATOM 3226 N N . THR A 1 420 ? 18.171 21.096 -2.596 1.00 54.41 420 THR A N 1
ATOM 3227 C CA . THR A 1 420 ? 18.648 19.698 -2.672 1.00 54.41 420 THR A CA 1
ATOM 3228 C C . THR A 1 420 ? 20.102 19.638 -3.143 1.00 54.41 420 THR A C 1
ATOM 3230 O O . THR A 1 420 ? 20.899 18.870 -2.617 1.00 54.41 420 THR A O 1
ATOM 3233 N N . ILE A 1 421 ? 20.502 20.465 -4.111 1.00 52.69 421 ILE A N 1
ATOM 3234 C CA . ILE A 1 421 ? 21.871 20.426 -4.656 1.00 52.69 421 ILE A CA 1
ATOM 3235 C C . ILE A 1 421 ? 22.878 21.110 -3.737 1.00 52.69 421 ILE A C 1
ATOM 3237 O O . ILE A 1 421 ? 24.018 20.652 -3.644 1.00 52.69 421 ILE A O 1
ATOM 3241 N N . SER A 1 422 ? 22.487 22.202 -3.070 1.00 60.56 422 SER A N 1
ATOM 3242 C CA . SER A 1 422 ? 23.340 22.815 -2.045 1.00 60.56 422 SER A CA 1
ATOM 3243 C C . SER A 1 422 ? 23.622 21.795 -0.946 1.00 60.56 422 SER A C 1
ATOM 3245 O O . SER A 1 422 ? 24.780 21.505 -0.659 1.00 60.56 422 SER A O 1
ATOM 3247 N N . LEU A 1 423 ? 22.564 21.151 -0.449 1.00 63.75 423 LEU A N 1
ATOM 3248 C CA . LEU A 1 423 ? 22.642 20.111 0.570 1.00 63.75 423 LEU A CA 1
ATOM 3249 C C . LEU A 1 423 ? 23.450 18.899 0.092 1.00 63.75 423 LEU A C 1
ATOM 3251 O O . LEU A 1 423 ? 24.286 18.391 0.829 1.00 63.75 423 LEU A O 1
ATOM 3255 N N . TYR A 1 424 ? 23.296 18.487 -1.170 1.00 59.59 424 TYR A N 1
ATOM 3256 C CA . TYR A 1 424 ? 24.099 17.435 -1.801 1.00 59.59 424 TYR A CA 1
ATOM 3257 C C . TYR A 1 424 ? 25.598 17.768 -1.822 1.00 59.59 424 TYR A C 1
ATOM 3259 O O . TYR A 1 424 ? 26.434 16.920 -1.497 1.00 59.59 424 TYR A O 1
ATOM 3267 N N . LYS A 1 425 ? 25.961 19.001 -2.195 1.00 65.44 425 LYS A N 1
ATOM 3268 C CA . LYS A 1 425 ? 27.360 19.447 -2.245 1.00 65.44 425 LYS A CA 1
ATOM 3269 C C . LYS A 1 425 ? 27.975 19.543 -0.859 1.00 65.44 425 LYS A C 1
ATOM 3271 O O . LYS A 1 425 ? 29.108 19.098 -0.675 1.00 65.44 425 LYS A O 1
ATOM 3276 N N . ASP A 1 426 ? 27.243 20.107 0.092 1.00 70.06 426 ASP A N 1
ATOM 3277 C CA . ASP A 1 426 ? 27.695 20.265 1.471 1.00 70.06 426 ASP A CA 1
ATOM 3278 C C . ASP A 1 426 ? 27.849 18.889 2.139 1.00 70.06 426 ASP A C 1
ATOM 3280 O O . ASP A 1 426 ? 28.905 18.586 2.704 1.00 70.06 426 ASP A O 1
ATOM 3284 N N . TYR A 1 427 ? 26.885 17.988 1.921 1.00 68.06 427 TYR A N 1
ATOM 3285 C CA . TYR A 1 427 ? 26.934 16.599 2.376 1.00 68.06 427 TYR A CA 1
ATOM 3286 C C . TYR A 1 427 ? 28.136 15.833 1.812 1.00 68.06 427 TYR A C 1
ATOM 3288 O O . TYR A 1 427 ? 28.890 15.211 2.563 1.00 68.06 427 TYR A O 1
ATOM 3296 N N . LYS A 1 428 ? 28.414 15.945 0.507 1.00 61.88 428 LYS A N 1
ATOM 3297 C CA . LYS A 1 428 ? 29.603 15.324 -0.099 1.00 61.88 428 LYS A CA 1
ATOM 3298 C C . LYS A 1 428 ? 30.920 15.892 0.453 1.00 61.88 428 LYS A C 1
ATOM 3300 O O . LYS A 1 428 ? 31.932 15.189 0.502 1.00 61.88 428 LYS A O 1
ATOM 3305 N N . ASN A 1 429 ? 30.920 17.154 0.874 1.00 72.50 429 ASN A N 1
ATOM 3306 C CA . ASN A 1 429 ? 32.084 17.818 1.456 1.00 72.50 429 ASN A CA 1
ATOM 3307 C C . ASN A 1 429 ? 32.269 17.538 2.961 1.00 72.50 429 ASN A C 1
ATOM 3309 O O . ASN A 1 429 ? 33.229 18.045 3.544 1.00 72.50 429 ASN A O 1
ATOM 3313 N N . GLY A 1 430 ? 31.425 16.698 3.576 1.00 65.62 430 GLY A N 1
ATOM 3314 C CA . GLY A 1 430 ? 31.571 16.257 4.967 1.00 65.62 430 GLY A CA 1
ATOM 3315 C C . GLY A 1 430 ? 30.540 16.817 5.948 1.00 65.62 430 GLY A C 1
ATOM 3316 O O . GLY A 1 430 ? 30.699 16.589 7.148 1.00 65.62 430 GLY A O 1
ATOM 3317 N N . ASP A 1 431 ? 29.520 17.540 5.478 1.00 74.25 431 ASP A N 1
ATOM 3318 C CA . ASP A 1 431 ? 28.451 18.074 6.327 1.00 74.25 431 ASP A CA 1
ATOM 3319 C C . ASP A 1 431 ? 27.348 17.027 6.571 1.00 74.25 431 ASP A C 1
ATOM 3321 O O . ASP A 1 431 ? 26.514 16.738 5.713 1.00 74.25 431 ASP A O 1
ATOM 3325 N N . TYR A 1 432 ? 27.347 16.427 7.762 1.00 65.88 432 TYR A N 1
ATOM 3326 C CA . TYR A 1 432 ? 26.381 15.390 8.129 1.00 65.88 432 TYR A CA 1
ATOM 3327 C C . TYR A 1 432 ? 24.957 15.926 8.345 1.00 65.88 432 TYR A C 1
ATOM 3329 O O . TYR A 1 432 ? 24.007 15.169 8.138 1.00 65.88 432 TYR A O 1
ATOM 3337 N N . GLU A 1 433 ? 24.795 17.190 8.755 1.00 69.31 433 GLU A N 1
ATOM 3338 C CA . GLU A 1 433 ? 23.476 17.805 8.975 1.00 69.31 433 GLU A CA 1
ATOM 3339 C C . GLU A 1 433 ? 22.792 18.068 7.628 1.00 69.31 433 GLU A C 1
ATOM 3341 O O . GLU A 1 433 ? 21.626 17.707 7.448 1.00 69.31 433 GLU A O 1
ATOM 3346 N N . ALA A 1 434 ? 23.563 18.522 6.633 1.00 64.50 434 ALA A N 1
ATOM 3347 C CA . ALA A 1 434 ? 23.091 18.676 5.257 1.00 64.50 434 ALA A CA 1
ATOM 3348 C C . ALA A 1 434 ? 22.561 17.360 4.652 1.00 64.50 434 ALA A C 1
ATOM 3350 O O . ALA A 1 434 ? 21.636 17.370 3.843 1.00 64.50 434 ALA A O 1
ATOM 3351 N N . GLY A 1 435 ? 23.098 16.208 5.070 1.00 55.94 435 GLY A N 1
ATOM 3352 C CA . GLY A 1 435 ? 22.635 14.891 4.625 1.00 55.94 435 GLY A CA 1
ATOM 3353 C C . GLY A 1 435 ? 21.240 14.494 5.119 1.00 55.94 435 GLY A C 1
ATOM 3354 O O . GLY A 1 435 ? 20.573 13.710 4.446 1.00 55.94 435 GLY A O 1
ATOM 3355 N N . GLN A 1 436 ? 20.799 15.008 6.272 1.00 59.00 436 GLN A N 1
ATOM 3356 C CA . GLN A 1 436 ? 19.445 14.779 6.799 1.00 59.00 436 GLN A CA 1
ATOM 3357 C C . GLN A 1 436 ? 18.435 15.719 6.132 1.00 59.00 436 GLN A C 1
ATOM 3359 O O . GLN A 1 436 ? 17.393 15.262 5.667 1.00 59.00 436 GLN A O 1
ATOM 3364 N N . GLU A 1 437 ? 18.783 17.001 5.987 1.00 61.78 437 GLU A N 1
ATOM 3365 C CA . GLU A 1 437 ? 17.956 17.979 5.264 1.00 61.78 437 GLU A CA 1
ATOM 3366 C C . GLU A 1 437 ? 17.773 17.591 3.785 1.00 61.78 437 GLU A C 1
ATOM 3368 O O . GLU A 1 437 ? 16.701 17.780 3.211 1.00 61.78 437 GLU A O 1
ATOM 3373 N N . LEU A 1 438 ? 18.790 16.967 3.176 1.00 60.88 438 LEU A N 1
ATOM 3374 C CA . LEU A 1 438 ? 18.729 16.442 1.811 1.00 60.88 438 LEU A CA 1
ATOM 3375 C C . LEU A 1 438 ? 17.629 15.386 1.631 1.00 60.88 438 LEU A C 1
ATOM 3377 O O . LEU A 1 438 ? 17.015 15.326 0.569 1.00 60.88 438 LEU A O 1
ATOM 3381 N N . ILE A 1 439 ? 17.386 14.546 2.643 1.00 55.12 439 ILE A N 1
ATOM 3382 C CA . ILE A 1 439 ? 16.350 13.503 2.593 1.00 55.12 439 ILE A CA 1
ATOM 3383 C C . ILE A 1 439 ? 14.963 14.154 2.595 1.00 55.12 439 ILE A C 1
ATOM 3385 O O . ILE A 1 439 ? 14.127 13.808 1.764 1.00 55.12 439 ILE A O 1
ATOM 3389 N N . GLU A 1 440 ? 14.725 15.122 3.481 1.00 57.34 440 GLU A N 1
ATOM 3390 C CA . GLU A 1 440 ? 13.431 15.810 3.580 1.00 57.34 440 GLU A CA 1
ATOM 3391 C C . GLU A 1 440 ? 13.092 16.603 2.308 1.00 57.34 440 GLU A C 1
ATOM 3393 O O . GLU A 1 440 ? 11.962 16.538 1.814 1.00 57.34 440 GLU A O 1
ATOM 3398 N N . ASP A 1 441 ? 14.073 17.304 1.736 1.00 58.62 441 ASP A N 1
ATOM 3399 C CA . ASP A 1 441 ? 13.892 18.108 0.524 1.00 58.62 441 ASP A CA 1
ATOM 3400 C C . ASP A 1 441 ? 13.743 17.233 -0.739 1.00 58.62 441 ASP A C 1
ATOM 3402 O O . ASP A 1 441 ? 12.924 17.522 -1.614 1.00 58.62 441 ASP A O 1
ATOM 3406 N N . LEU A 1 442 ? 14.432 16.086 -0.802 1.00 54.09 442 LEU A N 1
ATOM 3407 C CA . LEU A 1 442 ? 14.244 15.083 -1.853 1.00 54.09 442 LEU A CA 1
ATOM 3408 C C . LEU A 1 442 ? 12.818 14.507 -1.858 1.00 54.09 442 LEU A C 1
ATOM 3410 O O . LEU A 1 442 ? 12.204 14.386 -2.921 1.00 54.09 442 LEU A O 1
ATOM 3414 N N . LEU A 1 443 ? 12.280 14.167 -0.681 1.00 50.06 443 LEU A N 1
ATOM 3415 C CA . LEU A 1 443 ? 10.920 13.634 -0.535 1.00 50.06 443 LEU A CA 1
ATOM 3416 C C . LEU A 1 443 ? 9.867 14.655 -0.977 1.00 50.06 443 LEU A C 1
ATOM 3418 O O . LEU A 1 443 ? 8.907 14.316 -1.677 1.00 50.06 443 LEU A O 1
ATOM 3422 N N . TRP A 1 444 ? 10.086 15.928 -0.644 1.00 51.06 444 TRP A N 1
ATOM 3423 C CA . TRP A 1 444 ? 9.256 17.031 -1.121 1.00 51.06 444 TRP A CA 1
ATOM 3424 C C . TRP A 1 444 ? 9.323 17.190 -2.646 1.00 51.06 444 TRP A C 1
ATOM 3426 O O . TRP A 1 444 ? 8.286 17.342 -3.299 1.00 51.06 444 TRP A O 1
ATOM 3436 N N . ASN A 1 445 ? 10.518 17.099 -3.233 1.00 52.31 445 ASN A N 1
ATOM 3437 C CA . ASN A 1 445 ? 10.730 17.256 -4.672 1.00 52.31 445 ASN A CA 1
ATOM 3438 C C . ASN A 1 445 ? 10.142 16.122 -5.512 1.00 52.31 445 ASN A C 1
ATOM 3440 O O . ASN A 1 445 ? 9.602 16.391 -6.588 1.00 52.31 445 ASN A O 1
ATOM 3444 N N . ILE A 1 446 ? 10.178 14.876 -5.031 1.00 49.44 446 ILE A N 1
ATOM 3445 C CA . ILE A 1 446 ? 9.510 13.742 -5.687 1.00 49.44 446 ILE A CA 1
ATOM 3446 C C . ILE A 1 446 ? 7.993 13.990 -5.747 1.00 49.44 446 ILE A C 1
ATOM 3448 O O . ILE A 1 446 ? 7.396 13.940 -6.827 1.00 49.44 446 ILE A O 1
ATOM 3452 N N . GLY A 1 447 ? 7.373 14.350 -4.617 1.00 47.75 447 GLY A N 1
ATOM 3453 C CA . GLY A 1 447 ? 5.937 14.648 -4.551 1.00 47.75 447 GLY A CA 1
ATOM 3454 C C . GLY A 1 447 ? 5.526 15.864 -5.393 1.00 47.75 447 GLY A C 1
ATOM 3455 O O . GLY A 1 447 ? 4.501 15.841 -6.081 1.00 47.75 447 GLY A O 1
ATOM 3456 N N . LEU A 1 448 ? 6.345 16.917 -5.399 1.00 48.78 448 LEU A N 1
ATOM 3457 C CA . LEU A 1 448 ? 6.107 18.142 -6.164 1.00 48.78 448 LEU A CA 1
ATOM 3458 C C . LEU A 1 448 ? 6.315 17.945 -7.672 1.00 48.78 448 LEU A C 1
ATOM 3460 O O . LEU A 1 448 ? 5.549 18.493 -8.467 1.00 48.78 448 LEU A O 1
ATOM 3464 N N . THR A 1 449 ? 7.289 17.126 -8.076 1.00 48.06 449 THR A N 1
ATOM 3465 C CA . THR A 1 449 ? 7.521 16.727 -9.474 1.00 48.06 449 THR A CA 1
ATOM 3466 C C . THR A 1 449 ? 6.311 15.981 -10.028 1.00 48.06 449 THR A C 1
ATOM 3468 O O . THR A 1 449 ? 5.768 16.355 -11.070 1.00 48.06 449 THR A O 1
ATOM 3471 N N . LEU A 1 450 ? 5.799 14.998 -9.286 1.00 47.38 450 LEU A N 1
ATOM 3472 C CA . LEU A 1 450 ? 4.574 14.291 -9.656 1.00 47.38 450 LEU A CA 1
ATOM 3473 C C . LEU A 1 450 ? 3.372 15.252 -9.733 1.00 47.38 450 LEU A C 1
ATOM 3475 O O . LEU A 1 450 ? 2.563 15.166 -10.661 1.00 47.38 450 LEU A O 1
ATOM 3479 N N . ALA A 1 451 ? 3.254 16.204 -8.800 1.00 43.81 451 ALA A N 1
ATOM 3480 C CA . ALA A 1 451 ? 2.149 17.163 -8.747 1.00 43.81 451 ALA A CA 1
ATOM 3481 C C . ALA A 1 451 ? 2.149 18.202 -9.888 1.00 43.81 451 ALA A C 1
ATOM 3483 O O . ALA A 1 451 ? 1.094 18.467 -10.468 1.00 43.81 451 ALA A O 1
ATOM 3484 N N . THR A 1 452 ? 3.312 18.770 -10.219 1.00 44.81 452 THR A N 1
ATOM 3485 C CA . THR A 1 452 ? 3.459 19.974 -11.062 1.00 44.81 452 THR A CA 1
ATOM 3486 C C . THR A 1 452 ? 3.262 19.704 -12.554 1.00 44.81 452 THR A C 1
ATOM 3488 O O . THR A 1 452 ? 2.671 20.526 -13.254 1.00 44.81 452 THR A O 1
ATOM 3491 N N . PHE A 1 453 ? 3.695 18.546 -13.058 1.00 45.75 453 PHE A N 1
ATOM 3492 C CA . PHE A 1 453 ? 3.659 18.234 -14.496 1.00 45.75 453 PHE A CA 1
ATOM 3493 C C . PHE A 1 453 ? 2.364 17.556 -14.963 1.00 45.75 453 PHE A C 1
ATOM 3495 O O . PHE A 1 453 ? 2.284 17.067 -16.086 1.00 45.75 453 PHE A O 1
ATOM 3502 N N . GLY A 1 454 ? 1.330 17.512 -14.117 1.00 41.78 454 GLY A N 1
ATOM 3503 C CA . GLY A 1 454 ? 0.065 16.857 -14.455 1.00 41.78 454 GLY A CA 1
ATOM 3504 C C . GLY A 1 454 ? 0.137 15.325 -14.498 1.00 41.78 454 GLY A C 1
ATOM 3505 O O . GLY A 1 454 ? -0.886 14.694 -14.765 1.00 41.78 454 GLY A O 1
ATOM 3506 N N . LEU A 1 455 ? 1.281 14.705 -14.160 1.00 43.34 455 LEU A N 1
ATOM 3507 C CA . LEU A 1 455 ? 1.313 13.261 -13.912 1.00 43.34 455 LEU A CA 1
ATOM 3508 C C . LEU A 1 455 ? 0.423 12.923 -12.731 1.00 43.34 455 LEU A C 1
ATOM 3510 O O . LEU A 1 455 ? -0.293 11.946 -12.808 1.00 43.34 455 LEU A O 1
ATOM 3514 N N . SER A 1 456 ? 0.394 13.730 -11.665 1.00 40.44 456 SER A N 1
ATOM 3515 C CA . SER A 1 456 ? -0.453 13.416 -10.515 1.00 40.44 456 SER A CA 1
ATOM 3516 C C . SER A 1 456 ? -1.932 13.414 -10.863 1.00 40.44 456 SER A C 1
ATOM 3518 O O . SER A 1 456 ? -2.651 12.647 -10.257 1.00 40.44 456 SER A O 1
ATOM 3520 N N . SER A 1 457 ? -2.431 14.217 -11.807 1.00 41.53 457 SER A N 1
ATOM 3521 C CA . SER A 1 457 ? -3.850 14.172 -12.188 1.00 41.53 457 SER A CA 1
ATOM 3522 C C . SER A 1 457 ? -4.166 12.976 -13.090 1.00 41.53 457 SER A C 1
ATOM 3524 O O . SER A 1 457 ? -5.254 12.419 -12.964 1.00 41.53 457 SER A O 1
ATOM 3526 N N . LEU A 1 458 ? -3.222 12.540 -13.934 1.00 40.66 458 LEU A N 1
ATOM 3527 C CA . LEU A 1 458 ? -3.308 11.301 -14.721 1.00 40.66 458 LEU A CA 1
ATOM 3528 C C . LEU A 1 458 ? -3.148 10.048 -13.839 1.00 40.66 458 LEU A C 1
ATOM 3530 O O . LEU A 1 458 ? -4.031 9.198 -13.820 1.00 40.66 458 LEU A O 1
ATOM 3534 N N . LEU A 1 459 ? -2.096 9.972 -13.023 1.00 41.34 459 LEU A N 1
ATOM 3535 C CA . LEU A 1 459 ? -1.878 8.955 -11.993 1.00 41.34 459 LEU A CA 1
ATOM 3536 C C . LEU A 1 459 ? -3.030 8.928 -10.994 1.00 41.34 459 LEU A C 1
ATOM 3538 O O . LEU A 1 459 ? -3.556 7.862 -10.743 1.00 41.34 459 LEU A O 1
ATOM 3542 N N . LYS A 1 460 ? -3.516 10.064 -10.474 1.00 46.72 460 LYS A N 1
ATOM 3543 C CA . LYS A 1 460 ? -4.715 10.087 -9.613 1.00 46.72 460 LYS A CA 1
ATOM 3544 C C . LYS A 1 460 ? -5.945 9.618 -10.367 1.00 46.72 460 LYS A C 1
ATOM 3546 O O . LYS A 1 460 ? -6.774 8.967 -9.755 1.00 46.72 460 LYS A O 1
ATOM 3551 N N . TYR A 1 461 ? -6.091 9.905 -11.660 1.00 45.00 461 TYR A N 1
ATOM 3552 C CA . TYR A 1 461 ? -7.200 9.377 -12.458 1.00 45.00 461 TYR A CA 1
ATOM 3553 C C . TYR A 1 461 ? -7.150 7.840 -12.555 1.00 45.00 461 TYR A C 1
ATOM 3555 O O . TYR A 1 461 ? -8.167 7.180 -12.319 1.00 45.00 461 TYR A O 1
ATOM 3563 N N . PHE A 1 462 ? -5.975 7.260 -12.821 1.00 45.22 462 PHE A N 1
ATOM 3564 C CA . PHE A 1 462 ? -5.785 5.807 -12.899 1.00 45.22 462 PHE A CA 1
ATOM 3565 C C . PHE A 1 462 ? -5.784 5.127 -11.525 1.00 45.22 462 PHE A C 1
ATOM 3567 O O . PHE A 1 462 ? -6.530 4.173 -11.330 1.00 45.22 462 PHE A O 1
ATOM 3574 N N . ALA A 1 463 ? -5.068 5.664 -10.540 1.00 46.22 463 ALA A N 1
ATOM 3575 C CA . ALA A 1 463 ? -5.101 5.245 -9.143 1.00 46.22 463 ALA A CA 1
ATOM 3576 C C . ALA A 1 463 ? -6.515 5.345 -8.564 1.00 46.22 463 ALA A C 1
ATOM 3578 O O . ALA A 1 463 ? -6.928 4.451 -7.839 1.00 46.22 463 ALA A O 1
ATOM 3579 N N . LYS A 1 464 ? -7.313 6.356 -8.937 1.00 53.38 464 LYS A N 1
ATOM 3580 C CA . LYS A 1 464 ? -8.742 6.433 -8.590 1.00 53.38 464 LYS A CA 1
ATOM 3581 C C . LYS A 1 464 ? -9.531 5.294 -9.218 1.00 53.38 464 LYS A C 1
ATOM 3583 O O . LYS A 1 464 ? -10.357 4.710 -8.528 1.00 53.38 464 LYS A O 1
ATOM 3588 N N . ARG A 1 465 ? -9.289 4.940 -10.487 1.00 52.22 465 ARG A N 1
ATOM 3589 C CA . ARG A 1 465 ? -9.935 3.777 -11.125 1.00 52.22 465 ARG A CA 1
ATOM 3590 C C . ARG A 1 465 ? -9.517 2.452 -10.488 1.00 52.22 465 ARG A C 1
ATOM 3592 O O . ARG A 1 465 ? -10.385 1.624 -10.223 1.00 52.22 465 ARG A O 1
ATOM 3599 N N . LEU A 1 466 ? -8.228 2.255 -10.229 1.00 49.56 466 LEU A N 1
ATOM 3600 C CA . LEU A 1 466 ? -7.695 1.049 -9.601 1.00 49.56 466 LEU A CA 1
ATOM 3601 C C . LEU A 1 466 ? -8.184 0.915 -8.161 1.00 49.56 466 LEU A C 1
ATOM 3603 O O . LEU A 1 466 ? -8.700 -0.133 -7.785 1.00 49.56 466 LEU A O 1
ATOM 3607 N N . ALA A 1 467 ? -8.079 1.985 -7.375 1.00 55.41 467 ALA A N 1
ATOM 3608 C CA . ALA A 1 467 ? -8.608 2.034 -6.024 1.00 55.41 467 ALA A CA 1
ATOM 3609 C C . ALA A 1 467 ? -10.112 1.770 -6.034 1.00 55.41 467 ALA A C 1
ATOM 3611 O O . ALA A 1 467 ? -10.575 0.934 -5.274 1.00 55.41 467 ALA A O 1
ATOM 3612 N N . LEU A 1 468 ? -10.878 2.376 -6.949 1.00 63.84 468 LEU A N 1
ATOM 3613 C CA . LEU A 1 468 ? -12.308 2.099 -7.076 1.00 63.84 468 LEU A CA 1
ATOM 3614 C C . LEU A 1 468 ? -12.586 0.628 -7.417 1.00 63.84 468 LEU A C 1
ATOM 3616 O O . LEU A 1 468 ? -13.521 0.054 -6.863 1.00 63.84 468 LEU A O 1
ATOM 3620 N N . LYS A 1 469 ? -11.779 -0.001 -8.279 1.00 61.53 469 LYS A N 1
ATOM 3621 C CA . LYS A 1 469 ? -11.890 -1.432 -8.595 1.00 61.53 469 LYS A CA 1
ATOM 3622 C C . LYS A 1 469 ? -11.596 -2.301 -7.367 1.00 61.53 469 LYS A C 1
ATOM 3624 O O . LYS A 1 469 ? -12.439 -3.115 -7.009 1.00 61.53 469 LYS A O 1
ATOM 3629 N N . LYS A 1 470 ? -10.473 -2.079 -6.676 1.00 63.72 470 LYS A N 1
ATOM 3630 C CA . LYS A 1 470 ? -10.112 -2.814 -5.450 1.00 63.72 470 LYS A CA 1
ATOM 3631 C C . LYS A 1 470 ? -11.151 -2.604 -4.342 1.00 63.72 470 LYS A C 1
ATOM 3633 O O . LYS A 1 470 ? -11.579 -3.555 -3.705 1.00 63.72 470 LYS A O 1
ATOM 3638 N N . LEU A 1 471 ? -11.642 -1.379 -4.159 1.00 71.94 471 LEU A N 1
ATOM 3639 C CA . LEU A 1 471 ? -12.737 -1.081 -3.231 1.00 71.94 471 LEU A CA 1
ATOM 3640 C C . LEU A 1 471 ? -14.038 -1.777 -3.639 1.00 71.94 471 LEU A C 1
ATOM 3642 O O . LEU A 1 471 ? -14.791 -2.203 -2.775 1.00 71.94 471 LEU A O 1
ATOM 3646 N N . THR A 1 472 ? -14.305 -1.922 -4.937 1.00 74.62 472 THR A N 1
ATOM 3647 C CA . THR A 1 472 ? -15.462 -2.677 -5.441 1.00 74.62 472 THR A CA 1
ATOM 3648 C C . THR A 1 472 ? -15.318 -4.173 -5.168 1.00 74.62 472 THR A C 1
ATOM 3650 O O . THR A 1 472 ? -16.310 -4.818 -4.849 1.00 74.62 472 THR A O 1
ATOM 3653 N N . GLU A 1 473 ? -14.107 -4.724 -5.244 1.00 71.38 473 GLU A N 1
ATOM 3654 C CA . GLU A 1 473 ? -13.822 -6.119 -4.882 1.00 71.38 473 GLU A CA 1
ATOM 3655 C C . GLU A 1 473 ? -13.996 -6.362 -3.374 1.00 71.38 473 GLU A C 1
ATOM 3657 O O . GLU A 1 473 ? -14.597 -7.360 -2.986 1.00 71.38 473 GLU A O 1
ATOM 3662 N N . ILE A 1 474 ? -13.538 -5.429 -2.531 1.00 74.38 474 ILE A N 1
ATOM 3663 C CA . ILE A 1 474 ? -13.627 -5.536 -1.064 1.00 74.38 474 ILE A CA 1
ATOM 3664 C C . ILE A 1 474 ? -15.065 -5.281 -0.581 1.00 74.38 474 ILE A C 1
ATOM 3666 O O . ILE A 1 474 ? -15.641 -6.067 0.169 1.00 74.38 474 ILE A O 1
ATOM 3670 N N . PHE A 1 475 ? -15.670 -4.171 -1.007 1.00 83.75 475 PHE A N 1
ATOM 3671 C CA . PHE A 1 475 ? -16.936 -3.685 -0.455 1.00 83.75 475 PHE A CA 1
ATOM 3672 C C . PHE A 1 475 ? -18.165 -4.049 -1.293 1.00 83.75 475 PHE A C 1
ATOM 3674 O O . PHE A 1 475 ? -19.288 -4.054 -0.784 1.00 83.75 475 PHE A O 1
ATOM 3681 N N . GLY A 1 476 ? -17.982 -4.397 -2.564 1.00 82.00 476 GLY A N 1
ATOM 3682 C CA . GLY A 1 476 ? -19.058 -4.450 -3.547 1.00 82.00 476 GLY A CA 1
ATOM 3683 C C . GLY A 1 476 ? -19.349 -3.075 -4.156 1.00 82.00 476 GLY A C 1
ATOM 3684 O O . GLY A 1 476 ? -19.092 -2.022 -3.569 1.00 82.00 476 GLY A O 1
ATOM 3685 N N . GLU A 1 477 ? -19.921 -3.082 -5.360 1.00 82.75 477 GLU A N 1
ATOM 3686 C CA . GLU A 1 477 ? -20.042 -1.889 -6.211 1.00 82.75 477 GLU A CA 1
ATOM 3687 C C . GLU A 1 477 ? -20.847 -0.750 -5.565 1.00 82.75 477 GLU A C 1
ATOM 3689 O O . GLU A 1 477 ? -20.476 0.419 -5.673 1.00 82.75 477 GLU A O 1
ATOM 3694 N N . ASN A 1 478 ? -21.930 -1.084 -4.858 1.00 85.12 478 ASN A N 1
ATOM 3695 C CA . ASN A 1 478 ? -22.802 -0.092 -4.226 1.00 85.12 478 ASN A CA 1
ATOM 3696 C C . ASN A 1 478 ? -22.088 0.678 -3.108 1.00 85.12 478 ASN A C 1
ATOM 3698 O O . ASN A 1 478 ? -22.185 1.902 -3.033 1.00 85.12 478 ASN A O 1
ATOM 3702 N N . VAL A 1 479 ? -21.357 -0.039 -2.257 1.00 83.81 479 VAL A N 1
ATOM 3703 C CA . VAL A 1 479 ? -20.678 0.527 -1.088 1.00 83.81 479 VAL A CA 1
ATOM 3704 C C . VAL A 1 479 ? -19.478 1.352 -1.532 1.00 83.81 479 VAL A C 1
ATOM 3706 O O . VAL A 1 479 ? -19.355 2.514 -1.148 1.00 83.81 479 VAL A O 1
ATOM 3709 N N . ALA A 1 480 ? -18.658 0.804 -2.435 1.00 82.75 480 ALA A N 1
ATOM 3710 C CA . ALA A 1 480 ? -17.519 1.512 -3.005 1.00 82.75 480 ALA A CA 1
ATOM 3711 C C . ALA A 1 480 ? -17.944 2.841 -3.654 1.00 82.75 480 ALA A C 1
ATOM 3713 O O . ALA A 1 480 ? -17.334 3.877 -3.392 1.00 82.75 480 ALA A O 1
ATOM 3714 N N . LYS A 1 481 ? -19.033 2.854 -4.438 1.00 84.62 481 LYS A N 1
ATOM 3715 C CA . LYS A 1 481 ? -19.564 4.091 -5.040 1.00 84.62 481 LYS A CA 1
ATOM 3716 C C . LYS A 1 481 ? -20.088 5.089 -4.009 1.00 84.62 481 LYS A C 1
ATOM 3718 O O . LYS A 1 481 ? -19.890 6.287 -4.191 1.00 84.62 481 LYS A O 1
ATOM 3723 N N . ASN A 1 482 ? -20.755 4.627 -2.951 1.00 84.38 482 ASN A N 1
ATOM 3724 C CA . ASN A 1 482 ? -21.279 5.519 -1.916 1.00 84.38 482 ASN A CA 1
ATOM 3725 C C . ASN A 1 482 ? -20.158 6.206 -1.129 1.00 84.38 482 ASN A C 1
ATOM 3727 O O . ASN A 1 482 ? -20.202 7.423 -0.963 1.00 84.38 482 ASN A O 1
ATOM 3731 N N . ILE A 1 483 ? -19.136 5.459 -0.701 1.00 83.94 483 ILE A N 1
ATOM 3732 C CA . ILE A 1 483 ? -18.014 6.016 0.072 1.00 83.94 483 ILE A CA 1
ATOM 3733 C C . ILE A 1 483 ? -17.214 7.000 -0.790 1.00 83.94 483 ILE A C 1
ATOM 3735 O O . ILE A 1 483 ? -16.899 8.111 -0.366 1.00 83.94 483 ILE A O 1
ATOM 3739 N N . THR A 1 484 ? -16.947 6.628 -2.044 1.00 82.12 484 THR A N 1
ATOM 3740 C CA . THR A 1 484 ? -16.145 7.446 -2.972 1.00 82.12 484 THR A CA 1
ATOM 3741 C C . THR A 1 484 ? -16.902 8.628 -3.586 1.00 82.12 484 THR A C 1
ATOM 3743 O O . THR A 1 484 ? -16.359 9.370 -4.405 1.00 82.12 484 THR A O 1
ATOM 3746 N N . LYS A 1 485 ? -18.162 8.845 -3.185 1.00 82.94 485 LYS A N 1
ATOM 3747 C CA . LYS A 1 485 ? -18.942 10.030 -3.560 1.00 82.94 485 LYS A CA 1
ATOM 3748 C C . LYS A 1 485 ? -18.448 11.290 -2.849 1.00 82.94 485 LYS A C 1
ATOM 3750 O O . LYS A 1 485 ? -18.478 12.366 -3.440 1.00 82.94 485 LYS A O 1
ATOM 3755 N N . ASN A 1 486 ? -18.019 11.137 -1.596 1.00 75.56 486 ASN A N 1
ATOM 3756 C CA . ASN A 1 486 ? -17.616 12.238 -0.719 1.00 75.56 486 ASN A CA 1
ATOM 3757 C C . ASN A 1 486 ? -16.116 12.210 -0.370 1.00 75.56 486 ASN A C 1
ATOM 3759 O O . ASN A 1 486 ? -15.631 13.136 0.270 1.00 75.56 486 ASN A O 1
ATOM 3763 N N . ALA A 1 487 ? -15.386 11.176 -0.794 1.00 77.12 487 ALA A N 1
ATOM 3764 C CA . ALA A 1 487 ? -13.947 11.029 -0.601 1.00 77.12 487 ALA A CA 1
ATOM 3765 C C . ALA A 1 487 ? -13.288 10.481 -1.875 1.00 77.12 487 ALA A C 1
ATOM 3767 O O . ALA A 1 487 ? -13.913 9.750 -2.644 1.00 77.12 487 ALA A O 1
ATOM 3768 N N . GLU A 1 488 ? -12.017 10.807 -2.107 1.00 76.44 488 GLU A N 1
ATOM 3769 C CA . GLU A 1 488 ? -11.287 10.256 -3.248 1.00 76.44 488 GLU A CA 1
ATOM 3770 C C . GLU A 1 488 ? -11.021 8.757 -3.051 1.00 76.44 488 GLU A C 1
ATOM 3772 O O . GLU A 1 488 ? -10.600 8.317 -1.982 1.00 76.44 488 GLU A O 1
ATOM 3777 N N . ALA A 1 489 ? -11.251 7.955 -4.098 1.00 69.50 489 ALA A N 1
ATOM 3778 C CA . ALA A 1 489 ? -11.155 6.492 -4.013 1.00 69.50 489 ALA A CA 1
ATOM 3779 C C . ALA A 1 489 ? -9.780 6.014 -3.535 1.00 69.50 489 ALA A C 1
ATOM 3781 O O . ALA A 1 489 ? -9.682 5.043 -2.789 1.00 69.50 489 ALA A O 1
ATOM 3782 N N . TYR A 1 490 ? -8.727 6.720 -3.934 1.00 60.72 490 TYR A N 1
ATOM 3783 C CA . TYR A 1 490 ? -7.368 6.411 -3.517 1.00 60.72 490 TYR A CA 1
ATOM 3784 C C . TYR A 1 490 ? -7.160 6.585 -2.007 1.00 60.72 490 TYR A C 1
ATOM 3786 O O . TYR A 1 490 ? -6.605 5.694 -1.368 1.00 60.72 490 TYR A O 1
ATOM 3794 N N . ASP A 1 491 ? -7.670 7.667 -1.415 1.00 73.19 491 ASP A N 1
ATOM 3795 C CA . ASP A 1 491 ? -7.530 7.919 0.024 1.00 73.19 491 ASP A CA 1
ATOM 3796 C C . ASP A 1 491 ? -8.286 6.874 0.851 1.00 73.19 491 ASP A C 1
ATOM 3798 O O . ASP A 1 491 ? -7.773 6.385 1.857 1.00 73.19 491 ASP A O 1
ATOM 3802 N N . VAL A 1 492 ? -9.471 6.469 0.384 1.00 79.38 492 VAL A N 1
ATOM 3803 C CA . VAL A 1 492 ? -10.255 5.389 1.001 1.00 79.38 492 VAL A CA 1
ATOM 3804 C C . VAL A 1 492 ? -9.476 4.073 0.948 1.00 79.38 492 VAL A C 1
ATOM 3806 O O . VAL A 1 492 ? -9.324 3.401 1.963 1.00 79.38 492 VAL A O 1
ATOM 3809 N N . TYR A 1 493 ? -8.940 3.707 -0.219 1.00 72.50 493 TYR A N 1
ATOM 3810 C CA . TYR A 1 493 ? -8.152 2.483 -0.373 1.00 72.50 493 TYR A CA 1
ATOM 3811 C C . TYR A 1 493 ? -6.877 2.494 0.485 1.00 72.50 493 TYR A C 1
ATOM 3813 O O . TYR A 1 493 ? -6.516 1.470 1.069 1.00 72.50 493 TYR A O 1
ATOM 3821 N N . ARG A 1 494 ? -6.223 3.653 0.625 1.00 72.56 494 ARG A N 1
ATOM 3822 C CA . ARG A 1 494 ? -5.060 3.819 1.503 1.00 72.56 494 ARG A CA 1
ATOM 3823 C C . ARG A 1 494 ? -5.420 3.560 2.971 1.00 72.56 494 ARG A C 1
ATOM 3825 O O . ARG A 1 494 ? -4.707 2.800 3.624 1.00 72.56 494 ARG A O 1
ATOM 3832 N N . ALA A 1 495 ? -6.523 4.125 3.469 1.00 81.62 495 ALA A N 1
ATOM 3833 C CA . ALA A 1 495 ? -7.004 3.865 4.831 1.00 81.62 495 ALA A CA 1
ATOM 3834 C C . ALA A 1 495 ? -7.265 2.363 5.052 1.00 81.62 495 ALA A C 1
ATOM 3836 O O . ALA A 1 495 ? -6.782 1.775 6.018 1.00 81.62 495 ALA A O 1
ATOM 3837 N N . VAL A 1 496 ? -7.911 1.697 4.088 1.00 83.00 496 VAL A N 1
ATOM 3838 C CA . VAL A 1 496 ? -8.136 0.241 4.125 1.00 83.00 496 VAL A CA 1
ATOM 3839 C C . VAL A 1 496 ? -6.823 -0.544 4.225 1.00 83.00 496 VAL A C 1
ATOM 3841 O O . VAL A 1 496 ? -6.718 -1.448 5.054 1.00 83.00 496 VAL A O 1
ATOM 3844 N N . LYS A 1 497 ? -5.798 -0.196 3.431 1.00 77.06 497 LYS A N 1
ATOM 3845 C CA . LYS A 1 497 ? -4.480 -0.863 3.479 1.00 77.06 497 LYS A CA 1
ATOM 3846 C C . LYS A 1 497 ? -3.846 -0.741 4.869 1.00 77.06 497 LYS A C 1
ATOM 3848 O O . LYS A 1 497 ? -3.324 -1.730 5.384 1.00 77.06 497 LYS A O 1
ATOM 3853 N N . LYS A 1 498 ? -3.910 0.446 5.483 1.00 82.19 498 LYS A N 1
ATOM 3854 C CA . LYS A 1 498 ? -3.375 0.694 6.831 1.00 82.19 498 LYS A CA 1
ATOM 3855 C C . LYS A 1 498 ? -4.106 -0.129 7.890 1.00 82.19 498 LYS A C 1
ATOM 3857 O O . LYS A 1 498 ? -3.458 -0.808 8.679 1.00 82.19 498 LYS A O 1
ATOM 3862 N N . ILE A 1 499 ? -5.436 -0.151 7.855 1.00 89.00 499 ILE A N 1
ATOM 3863 C CA . ILE A 1 499 ? -6.261 -0.912 8.805 1.00 89.00 499 ILE A CA 1
ATOM 3864 C C . ILE A 1 499 ? -6.025 -2.424 8.663 1.00 89.00 499 ILE A C 1
ATOM 3866 O O . ILE A 1 499 ? -5.856 -3.125 9.661 1.00 89.00 499 ILE A O 1
ATOM 3870 N N . ARG A 1 500 ? -5.908 -2.929 7.429 1.00 83.50 500 ARG A N 1
ATOM 3871 C CA . ARG A 1 500 ? -5.602 -4.342 7.162 1.00 83.50 500 ARG A CA 1
ATOM 3872 C C . ARG A 1 500 ? -4.243 -4.758 7.730 1.00 83.50 500 ARG A C 1
ATOM 3874 O O . ARG A 1 500 ? -4.117 -5.845 8.286 1.00 83.50 500 ARG A O 1
ATOM 3881 N N . LYS A 1 501 ? -3.227 -3.890 7.642 1.00 81.50 501 LYS A N 1
ATOM 3882 C CA . LYS A 1 501 ? -1.906 -4.131 8.254 1.00 81.50 501 LYS A CA 1
ATOM 3883 C C . LYS A 1 501 ? -1.965 -4.250 9.779 1.00 81.50 501 LYS A C 1
ATOM 3885 O O . LYS A 1 501 ? -1.140 -4.946 10.358 1.00 81.50 501 LYS A O 1
ATOM 3890 N N . LEU A 1 502 ? -2.955 -3.629 10.421 1.00 87.31 502 LEU A N 1
ATOM 3891 C CA . LEU A 1 502 ? -3.213 -3.778 11.857 1.00 87.31 502 LEU A CA 1
ATOM 3892 C C . LEU A 1 502 ? -3.951 -5.087 12.204 1.00 87.31 502 LEU A C 1
ATOM 3894 O O . LEU A 1 502 ? -4.301 -5.307 13.363 1.00 87.31 502 LEU A O 1
ATOM 3898 N N . GLY A 1 503 ? -4.191 -5.958 11.219 1.00 88.38 503 GLY A N 1
ATOM 3899 C CA . GLY A 1 503 ? -4.799 -7.275 11.401 1.00 88.38 503 GLY A CA 1
ATOM 3900 C C . GLY A 1 503 ? -6.326 -7.280 11.416 1.00 88.38 503 GLY A C 1
ATOM 3901 O O . GLY A 1 503 ? -6.900 -8.268 11.859 1.00 88.38 503 GLY A O 1
ATOM 3902 N N . VAL A 1 504 ? -6.977 -6.204 10.963 1.00 93.38 504 VAL A N 1
ATOM 3903 C CA . VAL A 1 504 ? -8.444 -6.134 10.860 1.00 93.38 504 VAL A CA 1
ATOM 3904 C C . VAL A 1 504 ? -8.903 -6.760 9.544 1.00 93.38 504 VAL A C 1
ATOM 3906 O O . VAL A 1 504 ? -8.336 -6.478 8.483 1.00 93.38 504 VAL A O 1
ATOM 3909 N N . SER A 1 505 ? -9.932 -7.601 9.607 1.00 93.00 505 SER A N 1
ATOM 3910 C CA . SER A 1 505 ? -10.504 -8.270 8.437 1.00 93.00 505 SER A CA 1
ATOM 3911 C C . SER A 1 505 ? -11.310 -7.339 7.521 1.00 93.00 505 SER A C 1
ATOM 3913 O O . SER A 1 505 ? -11.908 -6.347 7.944 1.00 93.00 505 SER A O 1
ATOM 3915 N N . ASP A 1 506 ? -11.342 -7.676 6.230 1.00 88.81 506 ASP A N 1
ATOM 3916 C CA . ASP A 1 506 ? -11.999 -6.874 5.189 1.00 88.81 506 ASP A CA 1
ATOM 3917 C C . ASP A 1 506 ? -13.504 -6.683 5.419 1.00 88.81 506 ASP A C 1
ATOM 3919 O O . ASP A 1 506 ? -14.065 -5.655 5.044 1.00 88.81 506 ASP A O 1
ATOM 3923 N N . ASP A 1 507 ? -14.166 -7.651 6.044 1.00 91.19 507 ASP A N 1
ATOM 3924 C CA . ASP A 1 5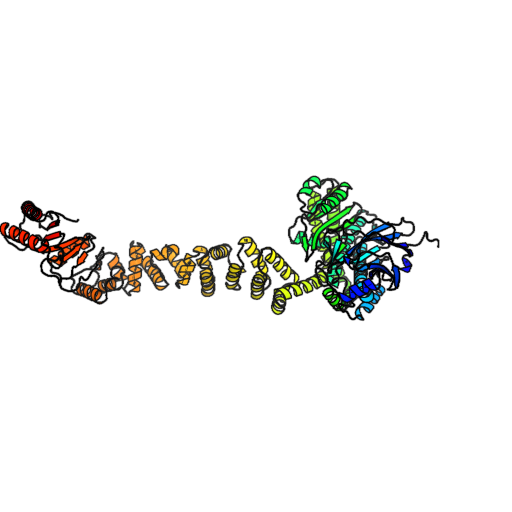07 ? -15.584 -7.601 6.378 1.00 91.19 507 ASP A CA 1
ATOM 3925 C C . ASP A 1 507 ? -15.881 -6.680 7.566 1.00 91.19 507 ASP A C 1
ATOM 3927 O O . ASP A 1 507 ? -16.877 -5.960 7.518 1.00 91.19 507 ASP A O 1
ATOM 3931 N N . VAL A 1 508 ? -15.001 -6.601 8.570 1.00 93.44 508 VAL A N 1
ATOM 3932 C CA . VAL A 1 508 ? -15.107 -5.563 9.612 1.00 93.44 508 VAL A CA 1
ATOM 3933 C C . VAL A 1 508 ? -14.877 -4.180 9.008 1.00 93.44 508 VAL A C 1
ATOM 3935 O O . VAL A 1 508 ? -15.681 -3.274 9.221 1.00 93.44 508 VAL A O 1
ATOM 3938 N N . ILE A 1 509 ? -13.827 -4.015 8.194 1.00 92.69 509 ILE A N 1
ATOM 3939 C CA . ILE A 1 509 ? -13.548 -2.749 7.495 1.00 92.69 509 ILE A CA 1
ATOM 3940 C C . ILE A 1 509 ? -14.771 -2.314 6.679 1.00 92.69 509 ILE A C 1
ATOM 3942 O O . ILE A 1 509 ? -15.166 -1.148 6.720 1.00 92.69 509 ILE A O 1
ATOM 3946 N N . LYS A 1 510 ? -15.395 -3.257 5.965 1.00 90.81 510 LYS A N 1
ATOM 3947 C CA . LYS A 1 510 ? -16.605 -3.016 5.183 1.00 90.81 510 LYS A CA 1
ATOM 3948 C C . LYS A 1 510 ? -17.764 -2.514 6.043 1.00 90.81 510 LYS A C 1
ATOM 3950 O O . LYS A 1 510 ? -18.398 -1.548 5.637 1.00 90.81 510 LYS A O 1
ATOM 3955 N N . GLU A 1 511 ? -18.033 -3.113 7.201 1.00 90.81 511 GLU A N 1
ATOM 3956 C CA . GLU A 1 511 ? -19.126 -2.681 8.090 1.00 90.81 511 GLU A CA 1
ATOM 3957 C C . GLU A 1 511 ? -18.949 -1.232 8.567 1.00 90.81 511 GLU A C 1
ATOM 3959 O O . GLU A 1 511 ? -19.895 -0.441 8.524 1.00 90.81 511 GLU A O 1
ATOM 3964 N N . PHE A 1 512 ? -17.727 -0.847 8.945 1.00 90.50 512 PHE A N 1
ATOM 3965 C CA . PHE A 1 512 ? -17.414 0.542 9.303 1.00 90.50 512 PHE A CA 1
ATOM 3966 C C . PHE A 1 512 ? -17.591 1.494 8.116 1.00 90.50 512 PHE A C 1
ATOM 3968 O O . PHE A 1 512 ? -18.170 2.577 8.262 1.00 90.50 512 PHE A O 1
ATOM 3975 N N . ALA A 1 513 ? -17.125 1.085 6.936 1.00 87.81 513 ALA A N 1
ATOM 3976 C CA . ALA A 1 513 ? -17.204 1.888 5.725 1.00 87.81 513 ALA A CA 1
ATOM 3977 C C . ALA A 1 513 ? -18.654 2.066 5.229 1.00 87.81 513 ALA A C 1
ATOM 3979 O O . ALA A 1 513 ? -19.036 3.158 4.808 1.00 87.81 513 ALA A O 1
ATOM 3980 N N . GLU A 1 514 ? -19.477 1.013 5.300 1.00 87.44 514 GLU A N 1
ATOM 3981 C CA . GLU A 1 514 ? -20.901 1.029 4.934 1.00 87.44 514 GLU A CA 1
ATOM 3982 C C . GLU A 1 514 ? -21.705 1.999 5.792 1.00 87.44 514 GLU A C 1
ATOM 3984 O O . GLU A 1 514 ? -22.625 2.650 5.291 1.00 87.44 514 GLU A O 1
ATOM 3989 N N . ARG A 1 515 ? -21.358 2.093 7.078 1.00 81.50 515 ARG A N 1
ATOM 3990 C CA . ARG A 1 515 ? -22.132 2.862 8.042 1.00 81.50 515 ARG A CA 1
ATOM 3991 C C . ARG A 1 515 ? -21.904 4.367 7.912 1.00 81.50 515 ARG A C 1
ATOM 3993 O O . ARG A 1 515 ? -22.865 5.128 7.906 1.00 81.50 515 ARG A O 1
ATOM 4000 N N . MET A 1 516 ? -20.646 4.796 7.798 1.00 75.62 516 MET A N 1
ATOM 4001 C CA . MET A 1 516 ? -20.282 6.217 7.936 1.00 75.62 516 MET A CA 1
ATOM 4002 C C . MET A 1 516 ? -19.262 6.719 6.905 1.00 75.62 516 MET A C 1
ATOM 4004 O O . MET A 1 516 ? -18.843 7.874 6.951 1.00 75.62 516 MET A O 1
ATOM 4008 N N . GLY A 1 517 ? -18.879 5.898 5.928 1.00 84.38 517 GLY A N 1
ATOM 4009 C CA . GLY A 1 517 ? -17.982 6.324 4.861 1.00 84.38 517 GLY A CA 1
ATOM 4010 C C . GLY A 1 517 ? -16.504 6.297 5.248 1.00 84.38 517 GLY A C 1
ATOM 4011 O O . GLY A 1 517 ? -16.016 5.333 5.822 1.00 84.38 517 GLY A O 1
ATOM 4012 N N . LYS A 1 518 ? -15.758 7.327 4.840 1.00 84.94 518 LYS A N 1
ATOM 4013 C CA . LYS A 1 518 ? -14.293 7.379 4.982 1.00 84.94 518 LYS A CA 1
ATOM 4014 C C . LYS A 1 518 ? -13.851 7.759 6.398 1.00 84.94 518 LYS A C 1
ATOM 4016 O O . LYS A 1 518 ? -12.843 7.247 6.868 1.00 84.94 518 LYS A O 1
ATOM 4021 N N . ASP A 1 519 ? -14.619 8.596 7.089 1.00 85.06 519 ASP A N 1
ATOM 4022 C CA . ASP A 1 519 ? -14.247 9.109 8.414 1.00 85.06 519 ASP A CA 1
ATOM 4023 C C . ASP A 1 519 ? -14.227 8.000 9.481 1.00 85.06 519 ASP A C 1
ATOM 4025 O O . ASP A 1 519 ? -13.382 8.008 10.375 1.00 85.06 519 ASP A O 1
ATOM 4029 N N . SER A 1 520 ? -15.088 6.983 9.351 1.00 85.25 520 SER A N 1
ATOM 4030 C CA . SER A 1 520 ? -15.051 5.800 10.222 1.00 85.25 520 SER A CA 1
ATOM 4031 C C . SER A 1 520 ? -13.832 4.917 9.989 1.00 85.25 520 SER A C 1
ATOM 4033 O O . SER A 1 520 ? -13.404 4.245 10.922 1.00 85.25 520 SER A O 1
ATOM 4035 N N . LEU A 1 521 ? -13.256 4.913 8.783 1.00 89.38 521 LEU A N 1
ATOM 4036 C CA . LEU A 1 521 ? -12.020 4.184 8.499 1.00 89.38 521 LEU A CA 1
ATOM 4037 C C . LEU A 1 521 ? -10.826 4.860 9.179 1.00 89.38 521 LEU A C 1
ATOM 4039 O O . LEU A 1 521 ? -10.040 4.182 9.836 1.00 89.38 521 LEU A O 1
ATOM 4043 N N . ASP A 1 522 ? -10.728 6.188 9.089 1.00 86.88 522 ASP A N 1
ATOM 4044 C CA . ASP A 1 522 ? -9.671 6.943 9.773 1.00 86.88 522 ASP A CA 1
ATOM 4045 C C . ASP A 1 522 ? -9.773 6.775 11.302 1.00 86.88 522 ASP A C 1
ATOM 4047 O O . ASP A 1 522 ? -8.773 6.546 11.986 1.00 86.88 522 ASP A O 1
ATOM 4051 N N . TRP A 1 523 ? -10.993 6.834 11.848 1.00 89.06 523 TRP A N 1
ATOM 4052 C CA . TRP A 1 523 ? -11.248 6.569 13.266 1.00 89.06 523 TRP A CA 1
ATOM 4053 C C . TRP A 1 523 ? -10.871 5.132 13.660 1.00 89.06 523 TRP A C 1
ATOM 4055 O O . TRP A 1 523 ? -10.175 4.930 14.655 1.00 89.06 523 TRP A O 1
ATOM 4065 N N . LEU A 1 524 ? -11.263 4.140 12.852 1.00 91.38 524 LEU A N 1
ATOM 4066 C CA . LEU A 1 524 ? -10.961 2.725 13.076 1.00 91.38 524 LEU A CA 1
ATOM 4067 C C . LEU A 1 524 ? -9.452 2.461 13.101 1.00 91.38 524 LEU A C 1
ATOM 4069 O O . LEU A 1 524 ? -8.979 1.711 13.956 1.00 91.38 524 LEU A O 1
ATOM 4073 N N . GLU A 1 525 ? -8.690 3.088 12.202 1.00 90.50 525 GLU A N 1
ATOM 4074 C CA . GLU A 1 525 ? -7.229 2.996 12.189 1.00 90.50 525 GLU A CA 1
ATOM 4075 C C . GLU A 1 525 ? -6.635 3.437 13.537 1.00 90.50 525 GLU A C 1
ATOM 4077 O O . GLU A 1 525 ? -5.828 2.713 14.129 1.00 90.50 525 GLU A O 1
ATOM 4082 N N . ASN A 1 526 ? -7.062 4.594 14.048 1.00 89.88 526 ASN A N 1
ATOM 4083 C CA . ASN A 1 526 ? -6.563 5.149 15.307 1.00 89.88 526 ASN A CA 1
ATOM 4084 C C . ASN A 1 526 ? -6.962 4.292 16.510 1.00 89.88 526 ASN A C 1
ATOM 4086 O O . ASN A 1 526 ? -6.116 3.930 17.329 1.00 89.88 526 ASN A O 1
ATOM 4090 N N . VAL A 1 527 ? -8.233 3.902 16.590 1.00 89.62 527 VAL A N 1
ATOM 4091 C CA . VAL A 1 527 ? -8.756 3.090 17.694 1.00 89.62 527 VAL A CA 1
ATOM 4092 C C . VAL A 1 527 ? -8.095 1.715 17.739 1.00 89.62 527 VAL A C 1
ATOM 4094 O O . VAL A 1 527 ? -7.710 1.242 18.811 1.00 89.62 527 VAL A O 1
ATOM 4097 N N . LYS A 1 528 ? -7.875 1.082 16.581 1.00 91.69 528 LYS A N 1
ATOM 4098 C CA . LYS A 1 528 ? -7.152 -0.190 16.504 1.00 91.69 528 LYS A CA 1
ATOM 4099 C C . LYS A 1 528 ? -5.692 -0.043 16.941 1.00 91.69 528 LYS A C 1
ATOM 4101 O O . LYS A 1 528 ? -5.195 -0.930 17.630 1.00 91.69 528 LYS A O 1
ATOM 4106 N N . LYS A 1 529 ? -5.013 1.058 16.598 1.00 89.88 529 LYS A N 1
ATOM 4107 C CA . LYS A 1 529 ? -3.632 1.329 17.043 1.00 89.88 529 LYS A CA 1
ATOM 4108 C C . LYS A 1 529 ? -3.521 1.517 18.556 1.00 89.88 529 LYS A C 1
ATOM 4110 O O . LYS A 1 529 ? -2.604 0.968 19.157 1.00 89.88 529 LYS A O 1
ATOM 4115 N N . ILE A 1 530 ? -4.435 2.280 19.157 1.00 88.81 530 ILE A N 1
ATOM 4116 C CA . ILE A 1 530 ? -4.374 2.651 20.580 1.00 88.81 530 ILE A CA 1
ATOM 4117 C C . ILE A 1 530 ? -4.834 1.490 21.463 1.00 88.81 530 ILE A C 1
ATOM 4119 O O . ILE A 1 530 ? -4.131 1.076 22.383 1.00 88.81 530 ILE A O 1
ATOM 4123 N N . PHE A 1 531 ? -6.007 0.935 21.163 1.00 89.56 531 PHE A N 1
ATOM 4124 C CA . PHE A 1 531 ? -6.674 -0.019 22.043 1.00 89.56 531 PHE A CA 1
ATOM 4125 C C . PHE A 1 531 ? -6.515 -1.468 21.586 1.00 89.56 531 PHE A C 1
ATOM 4127 O O . PHE A 1 531 ? -6.792 -2.371 22.366 1.00 89.56 531 PHE A O 1
ATOM 4134 N N . ASN A 1 532 ? -6.058 -1.733 20.360 1.00 91.56 532 ASN A N 1
ATOM 4135 C CA . ASN A 1 532 ? -5.885 -3.085 19.819 1.00 91.56 532 ASN A CA 1
ATOM 4136 C C . ASN A 1 532 ? -7.132 -3.989 19.953 1.00 91.56 532 ASN A C 1
ATOM 4138 O O . ASN A 1 532 ? -7.019 -5.163 20.303 1.00 91.56 532 ASN A O 1
ATOM 4142 N N . PHE A 1 533 ? -8.321 -3.449 19.672 1.00 92.75 533 PHE A N 1
ATOM 4143 C CA . PHE A 1 533 ? -9.573 -4.215 19.649 1.00 92.75 533 PHE A CA 1
ATOM 4144 C C . PHE A 1 533 ? -9.518 -5.395 18.673 1.00 92.75 533 PHE A C 1
ATOM 4146 O O . PHE A 1 533 ? -8.967 -5.288 17.576 1.00 92.75 533 PHE A O 1
ATOM 4153 N N . THR A 1 534 ? -10.107 -6.519 19.055 1.00 93.50 534 THR A N 1
ATOM 4154 C CA . THR A 1 534 ? -10.361 -7.670 18.182 1.00 93.50 534 THR A CA 1
ATOM 4155 C C . THR A 1 534 ? -11.492 -7.376 17.198 1.00 93.50 534 THR A C 1
ATOM 4157 O O . THR A 1 534 ? -12.308 -6.484 17.420 1.00 93.50 534 THR A O 1
ATOM 4160 N N . ASP A 1 535 ? -11.577 -8.151 16.118 1.00 94.19 535 ASP A N 1
ATOM 4161 C CA . ASP A 1 535 ? -12.645 -8.009 15.122 1.00 94.19 535 ASP A CA 1
ATOM 4162 C C . ASP A 1 535 ? -14.050 -8.137 15.736 1.00 94.19 535 ASP A C 1
ATOM 4164 O O . ASP A 1 535 ? -14.951 -7.382 15.372 1.00 94.19 535 ASP A O 1
ATOM 4168 N N . ASP A 1 536 ? -14.237 -9.029 16.713 1.00 92.62 536 ASP A N 1
ATOM 4169 C CA . ASP A 1 536 ? -15.518 -9.191 17.412 1.00 92.62 536 ASP A CA 1
ATOM 4170 C C . ASP A 1 536 ? -15.881 -7.956 18.250 1.00 92.62 536 ASP A C 1
ATOM 4172 O O . ASP A 1 536 ? -17.030 -7.510 18.240 1.00 92.62 536 ASP A O 1
ATOM 4176 N N . GLU A 1 537 ? -14.910 -7.357 18.942 1.00 92.06 537 GLU A N 1
ATOM 4177 C CA . GLU A 1 537 ? -15.128 -6.121 19.702 1.00 92.06 537 GLU A CA 1
ATOM 4178 C C . GLU A 1 537 ? -15.382 -4.926 18.774 1.00 92.06 537 GLU A C 1
ATOM 4180 O O . GLU A 1 537 ? -16.253 -4.103 19.053 1.00 92.06 537 GLU A O 1
ATOM 4185 N N . LEU A 1 538 ? -14.694 -4.854 17.631 1.00 93.12 538 LEU A N 1
ATOM 4186 C CA . LEU A 1 538 ? -14.924 -3.829 16.610 1.00 93.12 538 LEU A CA 1
ATOM 4187 C C . LEU A 1 538 ? -16.350 -3.907 16.040 1.00 93.12 538 LEU A C 1
ATOM 4189 O O . LEU A 1 538 ? -17.003 -2.876 15.874 1.00 93.12 538 LEU A O 1
ATOM 4193 N N . ARG A 1 539 ? -16.887 -5.113 15.823 1.00 92.44 539 ARG A N 1
ATOM 4194 C CA . ARG A 1 539 ? -18.296 -5.318 15.424 1.00 92.44 539 ARG A CA 1
ATOM 4195 C C . ARG A 1 539 ? -19.297 -4.928 16.499 1.00 92.44 539 ARG A C 1
ATOM 4197 O O . ARG A 1 539 ? -20.458 -4.654 16.197 1.00 92.44 539 ARG A O 1
ATOM 4204 N N . LYS A 1 540 ? -18.901 -4.959 17.767 1.00 91.25 540 LYS A N 1
ATOM 4205 C CA . LYS A 1 540 ? -19.732 -4.453 18.859 1.00 91.25 540 LYS A CA 1
ATOM 4206 C C . LYS A 1 540 ? -19.678 -2.929 18.902 1.00 91.25 540 LYS A C 1
ATOM 4208 O O . LYS A 1 540 ? -20.731 -2.301 18.909 1.00 91.25 540 LYS A O 1
ATOM 4213 N N . LEU A 1 541 ? -18.486 -2.342 18.809 1.00 89.38 541 LEU A N 1
ATOM 4214 C CA . LEU A 1 541 ? -18.298 -0.892 18.733 1.00 89.38 541 LEU A CA 1
ATOM 4215 C C . LEU A 1 541 ? -19.085 -0.282 17.584 1.00 89.38 541 LEU A C 1
ATOM 4217 O O . LEU A 1 541 ? -19.836 0.661 17.811 1.00 89.38 541 LEU A O 1
ATOM 4221 N N . VAL A 1 542 ? -18.996 -0.855 16.376 1.00 87.62 542 VAL A N 1
ATOM 4222 C CA . VAL A 1 542 ? -19.691 -0.291 15.216 1.00 87.62 542 VAL A CA 1
ATOM 4223 C C . VAL A 1 542 ? -21.188 -0.163 15.466 1.00 87.62 542 VAL A C 1
ATOM 4225 O O . VAL A 1 542 ? -21.786 0.711 14.864 1.00 87.62 542 VAL A O 1
ATOM 4228 N N . LYS A 1 543 ? -21.799 -0.968 16.359 1.00 88.12 543 LYS A N 1
ATOM 4229 C CA . LYS A 1 543 ? -23.230 -0.913 16.711 1.00 88.12 543 LYS A CA 1
ATOM 4230 C C . LYS A 1 543 ? -23.620 0.299 17.557 1.00 88.12 543 LYS A C 1
ATOM 4232 O O . LYS A 1 543 ? -24.793 0.664 17.486 1.00 88.12 543 LYS A O 1
ATOM 4237 N N . LEU A 1 544 ? -22.688 0.925 18.282 1.00 84.31 544 LEU A N 1
ATOM 4238 C CA . LEU A 1 544 ? -22.967 2.030 19.212 1.00 84.31 544 LEU A CA 1
ATOM 4239 C C . LEU A 1 544 ? -23.647 3.231 18.555 1.00 84.31 544 LEU A C 1
ATOM 4241 O O . LEU A 1 544 ? -24.415 3.926 19.211 1.00 84.31 544 LEU A O 1
ATOM 4245 N N . GLY A 1 545 ? -23.437 3.450 17.260 1.00 76.50 545 GLY A N 1
ATOM 4246 C CA . GLY A 1 545 ? -24.104 4.542 16.570 1.00 76.50 545 GLY A CA 1
ATOM 4247 C C . GLY A 1 545 ? -23.224 5.209 15.540 1.00 76.50 545 GLY A C 1
ATOM 4248 O O . GLY A 1 545 ? -22.101 4.787 15.288 1.00 76.50 545 GLY A O 1
ATOM 4249 N N . ASP A 1 546 ? -23.759 6.286 14.981 1.00 71.81 546 ASP A N 1
ATOM 4250 C CA . ASP A 1 546 ? -23.039 7.125 14.028 1.00 71.81 546 ASP A CA 1
ATOM 4251 C C . ASP A 1 546 ? -22.198 8.203 14.748 1.00 71.81 546 ASP A C 1
ATOM 4253 O O . ASP A 1 546 ? -21.466 8.940 14.107 1.00 71.81 546 ASP A O 1
ATOM 4257 N N . ASP A 1 547 ? -22.253 8.274 16.083 1.00 74.75 547 ASP A N 1
ATOM 4258 C CA . ASP A 1 547 ? -21.484 9.211 16.918 1.00 74.75 547 ASP A CA 1
ATOM 4259 C C . ASP A 1 547 ? -20.180 8.592 17.461 1.00 74.75 547 ASP A C 1
ATOM 4261 O O . ASP A 1 547 ? -19.615 9.072 18.441 1.00 74.75 547 ASP A O 1
ATOM 4265 N N . LEU A 1 548 ? -19.677 7.531 16.815 1.00 75.94 548 LEU A N 1
ATOM 4266 C CA . LEU A 1 548 ? -18.469 6.794 17.225 1.00 75.94 548 LEU A CA 1
ATOM 4267 C C . LEU A 1 548 ? -17.248 7.690 17.469 1.00 75.94 548 LEU A C 1
ATOM 4269 O O . LEU A 1 548 ? -16.447 7.419 18.360 1.00 75.94 548 LEU A O 1
ATOM 4273 N N . TYR A 1 549 ? -17.131 8.776 16.707 1.00 77.88 549 TYR A N 1
ATOM 4274 C CA . TYR A 1 549 ? -16.036 9.740 16.805 1.00 77.88 549 TYR A CA 1
ATOM 4275 C C . TYR A 1 549 ? -16.110 10.664 18.033 1.00 77.88 549 TYR A C 1
ATOM 4277 O O . TYR A 1 549 ? -15.140 11.366 18.303 1.00 77.88 549 TYR A O 1
ATOM 4285 N N . ASN A 1 550 ? -17.227 10.684 18.767 1.00 83.69 550 ASN A N 1
ATOM 4286 C CA . ASN A 1 550 ? -17.415 11.545 19.939 1.00 83.69 550 ASN A CA 1
ATOM 4287 C C . ASN A 1 550 ? -17.092 10.850 21.267 1.00 83.69 550 ASN A C 1
ATOM 4289 O O . ASN A 1 550 ? -17.034 11.520 22.298 1.00 83.69 550 ASN A O 1
ATOM 4293 N N . TYR A 1 551 ? -16.910 9.529 21.267 1.00 87.31 551 TYR A N 1
ATOM 4294 C CA . TYR A 1 551 ? -16.605 8.803 22.494 1.00 87.31 551 TYR A CA 1
ATOM 4295 C C . TYR A 1 551 ? -15.169 9.071 22.950 1.00 87.31 551 TYR A C 1
ATOM 4297 O O . TYR A 1 551 ? -14.236 9.028 22.148 1.00 87.31 551 TYR A O 1
ATOM 4305 N N . SER A 1 552 ? -15.004 9.351 24.243 1.00 89.88 552 SER A N 1
ATOM 4306 C CA . SER A 1 552 ? -13.698 9.579 24.858 1.00 89.88 552 SER A CA 1
ATOM 4307 C C . SER A 1 552 ? -12.883 8.289 24.953 1.00 89.88 552 SER A C 1
ATOM 4309 O O . SER A 1 552 ? -13.435 7.186 24.996 1.00 89.88 552 SER A O 1
ATOM 4311 N N . ASP A 1 553 ? -11.563 8.437 25.056 1.00 91.25 553 ASP A N 1
ATOM 4312 C CA . ASP A 1 553 ? -10.655 7.312 25.291 1.00 91.25 553 ASP A CA 1
ATOM 4313 C C . ASP A 1 553 ? -11.017 6.552 26.580 1.00 91.25 553 ASP A C 1
ATOM 4315 O O . ASP A 1 553 ? -11.020 5.322 26.575 1.00 91.25 553 ASP A O 1
ATOM 4319 N N . ASP A 1 554 ? -11.426 7.267 27.636 1.00 92.56 554 ASP A N 1
ATOM 4320 C CA . ASP A 1 554 ? -11.867 6.674 28.907 1.00 92.56 554 ASP A CA 1
ATOM 4321 C C . ASP A 1 554 ? -13.102 5.772 28.721 1.00 92.56 554 ASP A C 1
ATOM 4323 O O . ASP A 1 554 ? -13.164 4.667 29.265 1.00 92.56 554 ASP A O 1
ATOM 4327 N N . PHE A 1 555 ? -14.076 6.199 27.905 1.00 93.69 555 PHE A N 1
ATOM 4328 C CA . PHE A 1 555 ? -15.242 5.373 27.588 1.00 93.69 555 PHE A CA 1
ATOM 4329 C C . PHE A 1 555 ? -14.853 4.143 26.764 1.00 93.69 555 PHE A C 1
ATOM 4331 O O . PHE A 1 555 ? -15.337 3.043 27.031 1.00 93.69 555 PHE A O 1
ATOM 4338 N N . LEU A 1 556 ? -13.988 4.305 25.757 1.00 93.00 556 LEU A N 1
ATOM 4339 C CA . LEU A 1 556 ? -13.543 3.195 24.910 1.00 93.00 556 LEU A CA 1
ATOM 4340 C C . LEU A 1 556 ? -12.741 2.162 25.711 1.00 93.00 556 LEU A C 1
ATOM 4342 O O . LEU A 1 556 ? -12.902 0.959 25.493 1.00 93.00 556 LEU A O 1
ATOM 4346 N N . GLU A 1 557 ? -11.927 2.607 26.668 1.00 92.69 557 GLU A N 1
ATOM 4347 C CA . GLU A 1 557 ? -11.219 1.732 27.600 1.00 92.69 557 GLU A CA 1
ATOM 4348 C C . GLU A 1 557 ? -12.189 0.995 28.535 1.00 92.69 557 GLU A C 1
ATOM 4350 O O . GLU A 1 557 ? -12.085 -0.229 28.680 1.00 92.69 557 GLU A O 1
ATOM 4355 N N . ALA A 1 558 ? -13.175 1.698 29.104 1.00 92.44 558 ALA A N 1
ATOM 4356 C CA . ALA A 1 558 ? -14.224 1.089 29.922 1.00 92.44 558 ALA A CA 1
ATOM 4357 C C . ALA A 1 558 ? -15.028 0.046 29.126 1.00 92.44 558 ALA A C 1
ATOM 4359 O O . ALA A 1 558 ? -15.222 -1.075 29.593 1.00 92.44 558 ALA A O 1
ATOM 4360 N N . PHE A 1 559 ? -15.425 0.371 27.892 1.00 93.19 559 PHE A N 1
ATOM 4361 C CA . PHE A 1 559 ? -16.124 -0.541 26.988 1.00 93.19 559 PHE A CA 1
ATOM 4362 C C . PHE A 1 559 ? -15.292 -1.789 26.674 1.00 93.19 559 PHE A C 1
ATOM 4364 O O . PHE A 1 559 ? -15.795 -2.913 26.733 1.00 93.19 559 PHE A O 1
ATOM 4371 N N . LYS A 1 560 ? -14.007 -1.614 26.350 1.00 91.50 560 LYS A N 1
ATOM 4372 C CA . LYS A 1 560 ? -13.107 -2.726 26.029 1.00 91.50 560 LYS A CA 1
ATOM 4373 C C . LYS A 1 560 ? -12.980 -3.707 27.187 1.00 91.50 560 LYS A C 1
ATOM 4375 O O . LYS A 1 560 ? -13.051 -4.913 26.981 1.00 91.50 560 LYS A O 1
ATOM 4380 N N . ASN A 1 561 ? -12.783 -3.182 28.390 1.00 91.31 561 ASN A N 1
ATOM 4381 C CA . ASN A 1 561 ? -12.519 -3.990 29.575 1.00 91.31 561 ASN A CA 1
ATOM 4382 C C . ASN A 1 561 ? -13.801 -4.538 30.228 1.00 91.31 561 ASN A C 1
ATOM 4384 O O . ASN A 1 561 ? -13.713 -5.267 31.217 1.00 91.31 561 ASN A O 1
ATOM 4388 N N . SER A 1 562 ? -14.976 -4.199 29.687 1.00 91.12 562 SER A N 1
ATOM 4389 C CA . SER A 1 562 ? -16.270 -4.564 30.252 1.00 91.12 562 SER A CA 1
ATOM 4390 C C . SER A 1 562 ? -16.702 -5.990 29.910 1.00 91.12 562 SER A C 1
ATOM 4392 O O . SER A 1 562 ? -16.603 -6.435 28.765 1.00 91.12 562 SER A O 1
ATOM 4394 N N . ASN A 1 563 ? -17.302 -6.680 30.885 1.00 91.75 563 ASN A N 1
ATOM 4395 C CA . ASN A 1 563 ? -18.005 -7.948 30.643 1.00 91.75 563 ASN A CA 1
ATOM 4396 C C . ASN A 1 563 ? -19.454 -7.758 30.156 1.00 91.75 563 ASN A C 1
ATOM 4398 O O . ASN A 1 563 ? -20.130 -8.744 29.869 1.00 91.75 563 ASN A O 1
ATOM 4402 N N . TYR A 1 564 ? -19.920 -6.511 30.059 1.00 91.19 564 TYR A N 1
ATOM 4403 C CA . TYR A 1 564 ? -21.300 -6.120 29.756 1.00 91.19 564 TYR A CA 1
ATOM 4404 C C . TYR A 1 564 ? -21.389 -5.261 28.483 1.00 91.19 564 TYR A C 1
ATOM 4406 O O . TYR A 1 564 ? -22.197 -4.341 28.384 1.00 91.19 564 TYR A O 1
ATOM 4414 N N . GLN A 1 565 ? -20.528 -5.514 27.490 1.00 92.75 565 GLN A N 1
ATOM 4415 C CA . GLN A 1 565 ? -20.473 -4.730 26.246 1.00 92.75 565 GLN A CA 1
ATOM 4416 C C . GLN A 1 565 ? -21.817 -4.659 25.506 1.00 92.75 565 GLN A C 1
ATOM 4418 O O . GLN A 1 565 ? -22.137 -3.631 24.912 1.00 92.75 565 GLN A O 1
ATOM 4423 N N . ASP A 1 566 ? -22.601 -5.739 25.521 1.00 91.12 566 ASP A N 1
ATOM 4424 C CA . ASP A 1 566 ? -23.893 -5.781 24.833 1.00 91.12 566 ASP A CA 1
ATOM 4425 C C . ASP A 1 566 ? -24.940 -4.932 25.576 1.00 91.12 566 ASP A C 1
ATOM 4427 O O . ASP A 1 566 ? -25.685 -4.174 24.950 1.00 91.12 566 ASP A O 1
ATOM 4431 N N . GLU A 1 567 ? -24.931 -4.964 26.910 1.00 92.25 567 GLU A N 1
ATOM 4432 C CA . GLU A 1 567 ? -25.742 -4.092 27.760 1.00 92.25 567 GLU A CA 1
ATOM 4433 C C . GLU A 1 567 ? -25.315 -2.627 27.644 1.00 92.25 567 GLU A C 1
ATOM 4435 O O . GLU A 1 567 ? -26.171 -1.747 27.638 1.00 92.25 567 GLU A O 1
ATOM 4440 N N . ILE A 1 568 ? -24.014 -2.348 27.503 1.00 93.31 568 ILE A N 1
ATOM 4441 C CA . ILE A 1 568 ? -23.509 -0.998 27.230 1.00 93.31 568 ILE A CA 1
ATOM 4442 C C . ILE A 1 568 ? -24.074 -0.483 25.902 1.00 93.31 568 ILE A C 1
ATOM 4444 O O . ILE A 1 568 ? -24.544 0.652 25.843 1.00 93.31 568 ILE A O 1
ATOM 4448 N N . ILE A 1 569 ? -24.091 -1.303 24.847 1.00 91.75 569 ILE A N 1
ATOM 4449 C CA . ILE A 1 569 ? -24.664 -0.904 23.551 1.00 91.75 569 ILE A CA 1
ATOM 4450 C C . ILE A 1 569 ? -26.151 -0.568 23.691 1.00 91.75 569 ILE A C 1
ATOM 4452 O O . ILE A 1 569 ? -26.607 0.456 23.175 1.00 91.75 569 ILE A O 1
ATOM 4456 N N . GLU A 1 570 ? -26.911 -1.395 24.411 1.00 90.19 570 GLU A N 1
ATOM 4457 C CA . GLU A 1 570 ? -28.325 -1.128 24.685 1.00 90.19 570 GLU A CA 1
ATOM 4458 C C . GLU A 1 570 ? -28.511 0.155 25.514 1.00 90.19 570 GLU A C 1
ATOM 4460 O O . GLU A 1 570 ? -29.363 0.991 25.193 1.00 90.19 570 GLU A O 1
ATOM 4465 N N . ALA A 1 571 ? -27.680 0.350 26.540 1.00 90.12 571 ALA A N 1
ATOM 4466 C CA . ALA A 1 571 ? -27.696 1.517 27.412 1.00 90.12 571 ALA A CA 1
ATOM 4467 C C . ALA A 1 571 ? -27.425 2.810 26.637 1.00 90.12 571 ALA A C 1
ATOM 4469 O O . ALA A 1 571 ? -28.209 3.753 26.735 1.00 90.12 571 ALA A O 1
AT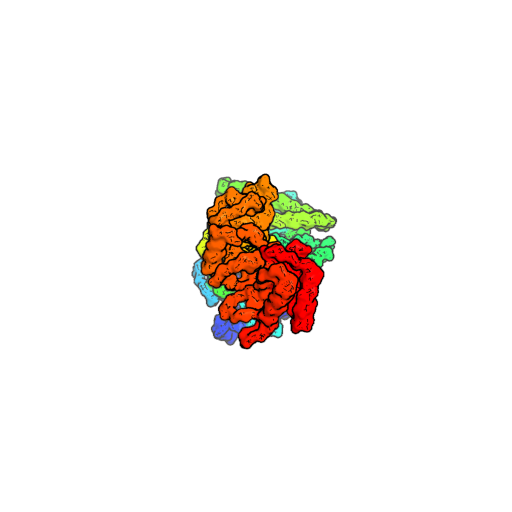OM 4470 N N . VAL A 1 572 ? -26.371 2.843 25.820 1.00 91.31 572 VAL A N 1
ATOM 4471 C CA . VAL A 1 572 ? -26.020 4.000 24.984 1.00 91.31 572 VAL A CA 1
ATOM 4472 C C . VAL A 1 572 ? -27.114 4.273 23.954 1.00 91.31 572 VAL A C 1
ATOM 4474 O O . VAL A 1 572 ? -27.515 5.422 23.774 1.00 91.31 572 VAL A O 1
ATOM 4477 N N . SER A 1 573 ? -27.698 3.236 23.346 1.00 89.25 573 SER A N 1
ATOM 4478 C CA . SER A 1 573 ? -28.824 3.419 22.422 1.00 89.25 573 SER A CA 1
ATOM 4479 C C . SER A 1 573 ? -30.060 4.029 23.097 1.00 89.25 573 SER A C 1
ATOM 4481 O O . SER A 1 573 ? -30.836 4.717 22.427 1.00 89.25 573 SER A O 1
ATOM 4483 N N . LYS A 1 574 ? -30.285 3.750 24.386 1.00 90.25 574 LYS A N 1
ATOM 4484 C CA . LYS A 1 574 ? -31.470 4.198 25.131 1.00 90.25 574 LYS A CA 1
ATOM 4485 C C . LYS A 1 574 ? -31.273 5.560 25.801 1.00 90.25 574 LYS A C 1
ATOM 4487 O O . LYS A 1 574 ? -32.187 6.381 25.756 1.00 90.25 574 LYS A O 1
ATOM 4492 N N . TYR A 1 575 ? -30.111 5.787 26.406 1.00 91.00 575 TYR A N 1
ATOM 4493 C CA . TYR A 1 575 ? -29.828 6.932 27.276 1.00 91.00 575 TYR A CA 1
ATOM 4494 C C . TYR A 1 575 ? -28.740 7.876 26.736 1.00 91.00 575 TYR A C 1
ATOM 4496 O O . TYR A 1 575 ? -28.541 8.941 27.306 1.00 91.00 575 TYR A O 1
ATOM 4504 N N . LYS A 1 576 ? -28.080 7.542 25.616 1.00 90.50 576 LYS A N 1
ATOM 4505 C CA . LYS A 1 576 ? -27.070 8.384 24.947 1.00 90.50 576 LYS A CA 1
ATOM 4506 C C . LYS A 1 576 ? -25.947 8.822 25.900 1.00 90.50 576 LYS A C 1
ATOM 4508 O O . LYS A 1 576 ? -25.377 7.968 26.577 1.00 90.50 576 LYS A O 1
ATOM 4513 N N . ASP A 1 577 ? -25.636 10.117 25.937 1.00 90.06 577 ASP A N 1
ATOM 4514 C CA . ASP A 1 577 ? -24.530 10.716 26.691 1.00 90.06 577 ASP A CA 1
ATOM 4515 C C . ASP A 1 577 ? -24.607 10.390 28.189 1.00 90.06 577 ASP A C 1
ATOM 4517 O O . ASP A 1 577 ? -23.584 10.102 28.800 1.00 90.06 577 ASP A O 1
ATOM 4521 N N . ASP A 1 578 ? -25.811 10.297 28.766 1.00 92.38 578 ASP A N 1
ATOM 4522 C CA . ASP A 1 578 ? -25.969 9.970 30.187 1.00 92.38 578 ASP A CA 1
ATOM 4523 C C . ASP A 1 578 ? -25.470 8.545 30.500 1.00 92.38 578 ASP A C 1
ATOM 4525 O O . ASP A 1 578 ? -24.877 8.297 31.552 1.00 92.38 578 ASP A O 1
ATOM 4529 N N . ALA A 1 579 ? -25.670 7.590 29.579 1.00 92.62 579 ALA A N 1
ATOM 4530 C CA . ALA A 1 579 ? -25.104 6.247 29.720 1.00 92.62 579 ALA A CA 1
ATOM 4531 C C . ALA A 1 579 ? -23.586 6.248 29.523 1.00 92.62 579 ALA A C 1
ATOM 4533 O O . ALA A 1 579 ? -22.893 5.556 30.266 1.00 92.62 579 ALA A O 1
ATOM 4534 N N . VAL A 1 580 ? -23.071 7.019 28.562 1.00 92.94 580 VAL A N 1
ATOM 4535 C CA . VAL A 1 580 ? -21.623 7.163 28.329 1.00 92.94 580 VAL A CA 1
ATOM 4536 C C . VAL A 1 580 ? -20.939 7.690 29.588 1.00 92.94 580 VAL A C 1
ATOM 4538 O O . VAL A 1 580 ? -19.974 7.083 30.049 1.00 92.94 580 VAL A O 1
ATOM 4541 N N . ASP A 1 581 ? -21.479 8.745 30.198 1.00 93.62 581 ASP A N 1
ATOM 4542 C CA . ASP A 1 581 ? -20.957 9.336 31.431 1.00 93.62 581 ASP A CA 1
ATOM 4543 C C . ASP A 1 581 ? -20.993 8.339 32.596 1.00 93.62 581 ASP A C 1
ATOM 4545 O O . ASP A 1 581 ? -20.007 8.185 33.320 1.00 93.62 581 ASP A O 1
ATOM 4549 N N . ALA A 1 582 ? -22.105 7.621 32.782 1.00 94.44 582 ALA A N 1
ATOM 4550 C CA . ALA A 1 582 ? -22.211 6.627 33.849 1.00 94.44 582 ALA A CA 1
ATOM 4551 C C . ALA A 1 582 ? -21.233 5.455 33.653 1.00 94.44 582 ALA A C 1
ATOM 4553 O O . ALA A 1 582 ? -20.573 5.036 34.601 1.00 94.44 582 ALA A O 1
ATOM 4554 N N . ILE A 1 583 ? -21.095 4.940 32.431 1.00 95.50 583 ILE A N 1
ATOM 4555 C CA . ILE A 1 583 ? -20.180 3.830 32.128 1.00 95.50 583 ILE A CA 1
ATOM 4556 C C . ILE A 1 583 ? -18.722 4.270 32.267 1.00 95.50 583 ILE A C 1
ATOM 4558 O O . ILE A 1 583 ? -17.907 3.515 32.787 1.00 95.50 583 ILE A O 1
ATOM 4562 N N . THR A 1 584 ? -18.394 5.494 31.861 1.00 94.62 584 THR A N 1
ATOM 4563 C CA . THR A 1 584 ? -17.036 6.038 32.002 1.00 94.62 584 THR A CA 1
ATOM 4564 C C . THR A 1 584 ? -16.632 6.144 33.473 1.00 94.62 584 THR A C 1
ATOM 4566 O O . THR A 1 584 ? -15.509 5.799 33.830 1.00 94.62 584 THR A O 1
ATOM 4569 N N . ASN A 1 585 ? -17.551 6.579 34.340 1.00 93.62 585 ASN A N 1
ATOM 4570 C CA . ASN A 1 585 ? -17.257 6.780 35.759 1.00 93.62 585 ASN A CA 1
ATOM 4571 C C . ASN A 1 585 ? -17.298 5.485 36.587 1.00 93.62 585 ASN A C 1
ATOM 4573 O O . ASN A 1 585 ? -16.504 5.346 37.514 1.00 93.62 585 ASN A O 1
ATOM 4577 N N . TYR A 1 586 ? -18.201 4.547 36.269 1.00 94.00 586 TYR A N 1
ATOM 4578 C CA . TYR A 1 586 ? -18.475 3.383 37.129 1.00 94.00 586 TYR A CA 1
ATOM 4579 C C . TYR A 1 586 ? -18.378 2.015 36.419 1.00 94.00 586 TYR A C 1
ATOM 4581 O O . TYR A 1 586 ? -18.649 0.983 37.033 1.00 94.00 586 TYR A O 1
ATOM 4589 N N . GLY A 1 587 ? -18.013 1.965 35.134 1.00 93.50 587 GLY A N 1
ATOM 4590 C CA . GLY A 1 587 ? -17.734 0.730 34.388 1.00 93.50 587 GLY A CA 1
ATOM 4591 C C . GLY A 1 587 ? -18.859 -0.316 34.412 1.00 93.50 587 GLY A C 1
ATOM 4592 O O . GLY A 1 587 ? -20.031 -0.016 34.162 1.00 93.50 587 GLY A O 1
ATOM 4593 N N . ASP A 1 588 ? -18.489 -1.566 34.717 1.00 94.69 588 ASP A N 1
ATOM 4594 C CA . ASP A 1 588 ? -19.393 -2.726 34.764 1.00 94.69 588 ASP A CA 1
ATOM 4595 C C . ASP A 1 588 ? -20.543 -2.554 35.770 1.00 94.69 588 ASP A C 1
ATOM 4597 O O . ASP A 1 588 ? -21.644 -3.062 35.536 1.00 94.69 588 ASP A O 1
ATOM 4601 N N . ASP A 1 589 ? -20.333 -1.820 36.867 1.00 94.75 589 ASP A N 1
ATOM 4602 C CA . ASP A 1 589 ? -21.369 -1.618 37.883 1.00 94.75 589 ASP A CA 1
ATOM 4603 C C . ASP A 1 589 ? -22.492 -0.705 37.369 1.00 94.75 589 ASP A C 1
ATOM 4605 O O . ASP A 1 589 ? -23.674 -1.001 37.581 1.00 94.75 589 ASP A O 1
ATOM 4609 N N . ALA A 1 590 ? -22.155 0.344 36.605 1.00 95.19 590 ALA A N 1
ATOM 4610 C CA . ALA A 1 590 ? -23.153 1.144 35.894 1.00 95.19 590 ALA A CA 1
ATOM 4611 C C . ALA A 1 590 ? -23.878 0.320 34.823 1.00 95.19 590 ALA A C 1
ATOM 4613 O O . ALA A 1 590 ? -25.109 0.348 34.774 1.00 95.19 590 ALA A O 1
ATOM 4614 N N . ALA A 1 591 ? -23.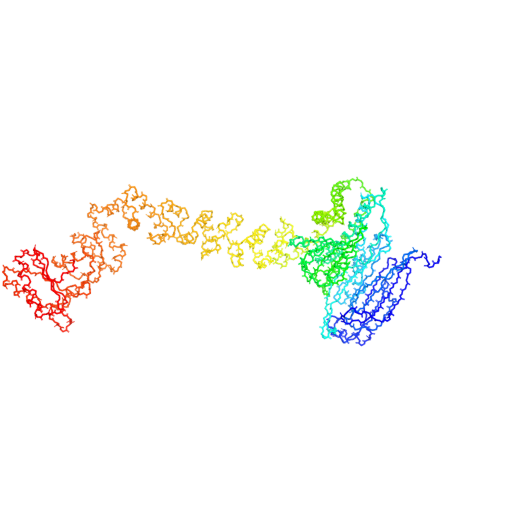157 -0.459 34.009 1.00 94.12 591 ALA A N 1
ATOM 4615 C CA . ALA A 1 591 ? -23.777 -1.309 32.987 1.00 94.12 591 ALA A CA 1
ATOM 4616 C C . ALA A 1 591 ? -24.779 -2.310 33.604 1.00 94.12 591 ALA A C 1
ATOM 4618 O O . ALA A 1 591 ? -25.918 -2.438 33.142 1.00 94.12 591 ALA A O 1
ATOM 4619 N N . LYS A 1 592 ? -24.406 -2.948 34.722 1.00 93.88 592 LYS A N 1
ATOM 4620 C CA . LYS A 1 592 ? -25.266 -3.850 35.509 1.00 93.88 592 LYS A CA 1
ATOM 4621 C C . LYS A 1 592 ? -26.458 -3.127 36.148 1.00 93.88 592 LYS A C 1
ATOM 4623 O O . LYS A 1 592 ? -27.537 -3.709 36.266 1.00 93.88 592 LYS A O 1
ATOM 4628 N N . ALA A 1 593 ? -26.297 -1.886 36.602 1.00 94.38 593 ALA A N 1
ATOM 4629 C CA . ALA A 1 593 ? -27.401 -1.095 37.145 1.00 94.38 593 ALA A CA 1
ATOM 4630 C C . ALA A 1 593 ? -28.406 -0.699 36.049 1.00 94.38 593 ALA A C 1
ATOM 4632 O O . ALA A 1 593 ? -29.618 -0.856 36.231 1.00 94.38 593 ALA A O 1
ATOM 4633 N N . ILE A 1 594 ? -27.911 -0.267 34.888 1.00 94.19 594 ILE A N 1
ATOM 4634 C CA . ILE A 1 594 ? -28.739 0.127 33.745 1.00 94.19 594 ILE A CA 1
ATOM 4635 C C . ILE A 1 594 ? -29.515 -1.071 33.187 1.00 94.19 594 ILE A C 1
ATOM 4637 O O . ILE A 1 594 ? -30.709 -0.940 32.904 1.00 94.19 594 ILE A O 1
ATOM 4641 N N . SER A 1 595 ? -28.907 -2.262 33.119 1.00 90.75 595 SER A N 1
ATOM 4642 C CA . SER A 1 595 ? -29.609 -3.487 32.698 1.00 90.75 595 SER A CA 1
ATOM 4643 C C . SER A 1 595 ? -30.741 -3.894 33.657 1.00 90.75 595 SER A C 1
ATOM 4645 O O . SER A 1 595 ? -31.724 -4.512 33.246 1.00 90.75 595 SER A O 1
ATOM 4647 N N . LYS A 1 596 ? -30.687 -3.454 34.924 1.00 91.50 596 LYS A N 1
ATOM 4648 C CA . LYS A 1 596 ? -31.786 -3.541 35.909 1.00 91.50 596 LYS A CA 1
ATOM 4649 C C . LYS A 1 596 ? -32.786 -2.373 35.814 1.00 91.50 596 LYS A C 1
ATOM 4651 O O . LYS A 1 596 ? -33.596 -2.166 36.725 1.00 91.50 596 LYS A O 1
ATOM 4656 N N . ASN A 1 597 ? -32.757 -1.624 34.711 1.00 91.81 597 ASN A N 1
ATOM 4657 C CA . ASN A 1 597 ? -33.623 -0.485 34.407 1.00 91.81 597 ASN A CA 1
ATOM 4658 C C . ASN A 1 597 ? -33.470 0.691 35.396 1.00 91.81 597 ASN A C 1
ATOM 4660 O O . ASN A 1 597 ? -34.440 1.405 35.654 1.00 91.81 597 ASN A O 1
ATOM 4664 N N . ILE A 1 598 ? -32.279 0.867 35.982 1.00 94.81 598 ILE A N 1
ATOM 4665 C CA . ILE A 1 598 ? -31.922 2.044 36.787 1.00 94.81 598 ILE A CA 1
ATOM 4666 C C . ILE A 1 598 ? -31.340 3.094 35.837 1.00 94.81 598 ILE A C 1
ATOM 4668 O O . ILE A 1 598 ? -30.328 2.845 35.189 1.00 94.81 598 ILE A O 1
ATOM 4672 N N . ASP A 1 599 ? -31.994 4.250 35.732 1.00 94.25 599 ASP A N 1
ATOM 4673 C CA . ASP A 1 599 ? -31.566 5.306 34.810 1.00 94.25 599 ASP A CA 1
ATOM 4674 C C . ASP A 1 599 ? -30.209 5.910 35.243 1.00 94.25 599 ASP A C 1
ATOM 4676 O O . ASP A 1 599 ? -29.982 6.056 36.450 1.00 94.25 599 ASP A O 1
ATOM 4680 N N . PRO A 1 600 ? -29.338 6.330 34.305 1.00 95.50 600 PRO A N 1
ATOM 4681 C CA . PRO A 1 600 ? -28.044 6.939 34.635 1.00 95.50 600 PRO A CA 1
ATOM 4682 C C . PRO A 1 600 ? -28.126 8.159 35.570 1.00 95.50 600 PRO A C 1
ATOM 4684 O O . PRO A 1 600 ? -27.327 8.286 36.496 1.00 95.50 600 PRO A O 1
ATOM 4687 N N . ASP A 1 601 ? -29.150 9.003 35.419 1.00 94.38 601 ASP A N 1
ATOM 4688 C CA . ASP A 1 601 ? -29.407 10.128 36.333 1.00 94.38 601 ASP A CA 1
ATOM 4689 C C . ASP A 1 601 ? -29.636 9.676 37.781 1.00 94.38 601 ASP A C 1
ATOM 4691 O O . ASP A 1 601 ? -29.218 10.332 38.739 1.00 94.38 601 ASP A O 1
ATOM 4695 N N . LEU A 1 602 ? -30.321 8.543 37.956 1.00 95.19 602 LEU A N 1
ATOM 4696 C CA . LEU A 1 602 ? -30.596 7.983 39.273 1.00 95.19 602 LEU A CA 1
ATOM 4697 C C . LEU A 1 602 ? -29.341 7.342 39.870 1.00 95.19 602 LEU A C 1
ATOM 4699 O O . LEU A 1 602 ? -29.151 7.421 41.083 1.00 95.19 602 LEU A O 1
ATOM 4703 N N . ILE A 1 603 ? -28.479 6.772 39.021 1.00 96.94 603 ILE A N 1
ATOM 4704 C CA . ILE A 1 603 ? -27.154 6.287 39.418 1.00 96.94 603 ILE A CA 1
ATOM 4705 C C . ILE A 1 603 ? -26.322 7.434 39.987 1.00 96.94 603 ILE A C 1
ATOM 4707 O O . ILE A 1 603 ? -25.872 7.361 41.129 1.00 96.94 603 ILE A O 1
ATOM 4711 N N . LYS A 1 604 ? -26.214 8.528 39.231 1.00 95.00 604 LYS A N 1
ATOM 4712 C CA . LYS A 1 604 ? -25.486 9.728 39.645 1.00 95.00 604 LYS A CA 1
ATOM 4713 C C . LYS A 1 604 ? -26.039 10.327 40.937 1.00 95.00 604 LYS A C 1
ATOM 4715 O O . LYS A 1 604 ? -25.282 10.669 41.836 1.00 95.00 604 LYS A O 1
ATOM 4720 N N . ARG A 1 605 ? -27.367 10.396 41.082 1.00 95.44 605 ARG A N 1
ATOM 4721 C CA . ARG A 1 605 ? -27.996 10.906 42.311 1.00 95.44 605 ARG A CA 1
ATOM 4722 C C . ARG A 1 605 ? -27.706 10.032 43.533 1.00 95.44 605 ARG A C 1
ATOM 4724 O O . ARG A 1 605 ? -27.605 10.560 44.637 1.00 95.44 605 ARG A O 1
ATOM 4731 N N . LEU A 1 606 ? -27.620 8.712 43.369 1.00 95.69 606 LEU A N 1
ATOM 4732 C CA . LEU A 1 606 ? -27.229 7.809 44.454 1.00 95.69 606 LEU A CA 1
ATOM 4733 C C . LEU A 1 606 ? -25.761 8.008 44.842 1.00 95.69 606 LEU A C 1
ATOM 4735 O O . LEU A 1 606 ? -25.473 8.079 46.037 1.00 95.69 606 LEU A O 1
ATOM 4739 N N . ASP A 1 607 ? -24.876 8.190 43.864 1.00 95.69 607 ASP A N 1
ATOM 4740 C CA . ASP A 1 607 ? -23.459 8.478 44.102 1.00 95.69 607 ASP A CA 1
ATOM 4741 C C . ASP A 1 607 ? -23.246 9.836 44.797 1.00 95.69 607 ASP A C 1
ATOM 4743 O O . ASP A 1 607 ? -22.568 9.911 45.820 1.00 95.69 607 ASP A O 1
ATOM 4747 N N . ASP A 1 608 ? -23.953 10.889 44.368 1.00 94.75 608 ASP A N 1
ATOM 4748 C CA . ASP A 1 608 ? -23.979 12.196 45.052 1.00 94.75 608 ASP A CA 1
ATOM 4749 C C . ASP A 1 608 ? -24.448 12.077 46.517 1.00 94.75 608 ASP A C 1
ATOM 4751 O O . ASP A 1 608 ? -24.096 12.877 47.392 1.00 94.75 608 ASP A O 1
ATOM 4755 N N . LEU A 1 609 ? -25.269 11.062 46.802 1.00 94.00 609 LEU A N 1
ATOM 4756 C CA . LEU A 1 609 ? -25.731 10.719 48.141 1.00 94.00 609 LEU A CA 1
ATOM 4757 C C . LEU A 1 609 ? -24.800 9.738 48.870 1.00 94.00 609 LEU A C 1
ATOM 4759 O O . LEU A 1 609 ? -25.085 9.415 50.023 1.00 94.00 609 LEU A O 1
ATOM 4763 N N . GLY A 1 610 ? -23.681 9.331 48.280 1.00 91.69 610 GLY A N 1
ATOM 4764 C CA . GLY A 1 610 ? -22.662 8.464 48.869 1.00 91.69 610 GLY A CA 1
ATOM 4765 C C . GLY A 1 610 ? -22.939 6.966 48.731 1.00 91.69 610 GLY A C 1
ATOM 4766 O O . GLY A 1 610 ? -22.431 6.196 49.544 1.00 91.69 610 GLY A O 1
ATOM 4767 N N . ILE A 1 611 ? -23.769 6.555 47.768 1.00 93.44 611 ILE A N 1
ATOM 4768 C CA . ILE A 1 611 ? -23.961 5.150 47.388 1.00 93.44 611 ILE A CA 1
ATOM 4769 C C . ILE A 1 611 ? -23.455 4.947 45.960 1.00 93.44 611 ILE A C 1
ATOM 4771 O O . ILE A 1 611 ? -24.178 5.194 44.993 1.00 93.44 611 ILE A O 1
ATOM 4775 N N . ASP A 1 612 ? -22.234 4.435 45.858 1.00 95.19 612 ASP A N 1
ATOM 4776 C CA . ASP A 1 612 ? -21.620 4.034 44.594 1.00 95.19 612 ASP A CA 1
ATOM 4777 C C . ASP A 1 612 ? -22.340 2.797 43.997 1.00 95.19 612 ASP A C 1
ATOM 4779 O O . ASP A 1 612 ? -22.827 1.943 44.753 1.00 95.19 612 ASP A O 1
ATOM 4783 N N . PRO A 1 613 ? -22.433 2.657 42.659 1.00 95.25 613 PRO A N 1
ATOM 4784 C CA . PRO A 1 613 ? -22.987 1.470 41.997 1.00 95.25 613 PRO A CA 1
ATOM 4785 C C . PRO A 1 613 ? -22.446 0.125 42.492 1.00 95.25 613 PRO A C 1
ATOM 4787 O O . PRO A 1 613 ? -23.216 -0.835 42.612 1.00 95.25 613 PRO A O 1
ATOM 4790 N N . SER A 1 614 ? -21.162 0.055 42.847 1.00 94.50 614 SER A N 1
ATOM 4791 C CA . SER A 1 614 ? -20.524 -1.147 43.401 1.00 94.50 614 SER A CA 1
ATOM 4792 C C . SER A 1 614 ? -21.126 -1.587 44.747 1.00 94.50 614 SER A C 1
ATOM 4794 O O . SER A 1 614 ? -21.102 -2.771 45.093 1.00 94.50 614 SER A O 1
ATOM 4796 N N . ASP A 1 615 ? -21.763 -0.670 45.485 1.00 94.12 615 ASP A N 1
ATOM 4797 C CA . ASP A 1 615 ? -22.431 -0.929 46.763 1.00 94.12 615 ASP A CA 1
ATOM 4798 C C . ASP A 1 615 ? -23.923 -1.306 46.609 1.00 94.12 615 ASP A C 1
ATOM 4800 O O . ASP A 1 615 ? -24.609 -1.582 47.599 1.00 94.12 615 ASP A O 1
ATOM 4804 N N . TYR A 1 616 ? -24.486 -1.362 45.398 1.00 93.56 616 TYR A N 1
ATOM 4805 C CA . TYR A 1 616 ? -25.934 -1.573 45.227 1.00 93.56 616 TYR A CA 1
ATOM 4806 C C . TYR A 1 616 ? -26.438 -2.887 45.831 1.00 93.56 616 TYR A C 1
ATOM 4808 O O . TYR A 1 616 ? -27.524 -2.920 46.418 1.00 93.56 616 TYR A O 1
ATOM 4816 N N . ASP A 1 617 ? -25.650 -3.960 45.754 1.00 86.25 617 ASP A N 1
ATOM 4817 C CA . ASP A 1 617 ? -26.025 -5.255 46.330 1.00 86.25 617 ASP A CA 1
ATOM 4818 C C . ASP A 1 617 ? -26.075 -5.186 47.877 1.00 86.25 617 ASP A C 1
ATOM 4820 O O . ASP A 1 617 ? -26.980 -5.759 48.494 1.00 86.25 617 ASP A O 1
ATOM 4824 N N . LYS A 1 618 ? -25.196 -4.390 48.504 1.00 84.25 618 LYS A N 1
ATOM 4825 C CA . LYS A 1 618 ? -25.172 -4.114 49.953 1.00 84.25 618 LYS A CA 1
ATOM 4826 C C . LYS A 1 618 ? -26.428 -3.362 50.408 1.00 84.25 618 LYS A C 1
ATOM 4828 O O . LYS A 1 618 ? -27.066 -3.744 51.389 1.00 84.25 618 LYS A O 1
ATOM 4833 N N . PHE A 1 619 ? -26.866 -2.372 49.629 1.00 83.12 619 PHE A N 1
ATOM 4834 C CA . PHE A 1 619 ? -28.104 -1.624 49.888 1.00 83.12 619 PHE A CA 1
ATOM 4835 C C . PHE A 1 619 ? -29.375 -2.298 49.342 1.00 83.12 619 PHE A C 1
ATOM 4837 O O . PHE A 1 619 ? -30.479 -1.770 49.503 1.00 83.12 619 PHE A O 1
ATOM 4844 N N . ARG A 1 620 ? -29.254 -3.490 48.739 1.00 83.12 620 ARG A N 1
ATOM 4845 C CA . ARG A 1 620 ? -30.350 -4.240 48.099 1.00 83.12 620 ARG A CA 1
ATOM 4846 C C . ARG A 1 620 ? -31.097 -3.425 47.032 1.00 83.12 620 ARG A C 1
ATOM 4848 O O . ARG A 1 620 ? -32.319 -3.545 46.882 1.00 83.12 620 ARG A O 1
ATOM 4855 N N . ILE A 1 621 ? -30.357 -2.616 46.281 1.00 89.06 621 ILE A N 1
ATOM 4856 C CA . ILE A 1 621 ? -30.839 -1.863 45.125 1.00 89.06 621 ILE A CA 1
ATOM 4857 C C . ILE A 1 621 ? -30.820 -2.805 43.916 1.00 89.06 621 ILE A C 1
ATOM 4859 O O . ILE A 1 621 ? -29.782 -3.126 43.344 1.00 89.06 621 ILE A O 1
ATOM 4863 N N . VAL A 1 622 ? -31.996 -3.309 43.549 1.00 88.19 622 VAL A N 1
ATOM 4864 C CA . VAL A 1 622 ? -32.167 -4.369 42.537 1.00 88.19 622 VAL A CA 1
ATOM 4865 C C . VAL A 1 622 ? -32.896 -3.899 41.276 1.00 88.19 622 VAL A C 1
ATOM 4867 O O . VAL A 1 622 ? -33.118 -4.692 40.369 1.00 88.19 622 VAL A O 1
ATOM 4870 N N . GLY A 1 623 ? -33.267 -2.622 41.219 1.00 91.44 623 GLY A N 1
ATOM 4871 C CA . GLY A 1 623 ? -33.953 -1.987 40.098 1.00 91.44 623 GLY A CA 1
ATOM 4872 C C . GLY A 1 623 ? -34.462 -0.593 40.465 1.00 91.44 623 GLY A C 1
ATOM 4873 O O . GLY A 1 623 ? -34.300 -0.147 41.608 1.00 91.44 623 GLY A O 1
ATOM 4874 N N . ARG A 1 624 ? -35.106 0.083 39.507 1.00 93.44 624 ARG A N 1
ATOM 4875 C CA . ARG A 1 624 ? -35.537 1.489 39.620 1.00 93.44 624 ARG A CA 1
ATOM 4876 C C . ARG A 1 624 ? -36.259 1.830 40.924 1.00 93.44 624 ARG A C 1
ATOM 4878 O O . ARG A 1 624 ? -35.829 2.723 41.640 1.00 93.44 624 ARG A O 1
ATOM 4885 N N . GLU A 1 625 ? -37.309 1.084 41.271 1.00 89.69 625 GLU A N 1
ATOM 4886 C CA . GLU A 1 625 ? -38.121 1.365 42.467 1.00 89.69 625 GLU A CA 1
ATOM 4887 C C . GLU A 1 625 ? -37.303 1.301 43.766 1.00 89.69 625 GLU A C 1
ATOM 4889 O O . GLU A 1 625 ? -37.503 2.097 44.678 1.00 89.69 625 GLU A O 1
ATOM 4894 N N . SER A 1 626 ? -36.372 0.345 43.873 1.00 87.69 626 SER A N 1
ATOM 4895 C CA . SER A 1 626 ? -35.485 0.255 45.041 1.00 87.69 626 SER A CA 1
ATOM 4896 C C . SER A 1 626 ? -34.428 1.352 45.073 1.00 87.69 626 SER A C 1
ATOM 4898 O O . SER A 1 626 ? -34.073 1.785 46.162 1.00 87.69 626 SER A O 1
ATOM 4900 N N . ALA A 1 627 ? -33.960 1.815 43.913 1.00 94.19 627 ALA A N 1
ATOM 4901 C CA . ALA A 1 627 ? -33.038 2.940 43.820 1.00 94.19 627 ALA A CA 1
ATOM 4902 C C . ALA A 1 627 ? -33.728 4.251 44.243 1.00 94.19 627 ALA A C 1
ATOM 4904 O O . ALA A 1 627 ? -33.210 4.969 45.094 1.00 94.19 627 ALA A O 1
ATOM 4905 N N . GLU A 1 628 ? -34.942 4.515 43.748 1.00 94.56 628 GLU A N 1
ATOM 4906 C CA . GLU A 1 628 ? -35.750 5.682 44.141 1.00 94.56 628 GLU A CA 1
ATOM 4907 C C . GLU A 1 628 ? -36.064 5.676 45.648 1.00 94.56 628 GLU A C 1
ATOM 4909 O O . GLU A 1 628 ? -35.924 6.697 46.324 1.00 94.56 628 GLU A O 1
ATOM 4914 N N . ALA A 1 629 ? -36.416 4.514 46.206 1.00 88.44 629 ALA A N 1
ATOM 4915 C CA . ALA A 1 629 ? -36.679 4.379 47.636 1.00 88.44 629 ALA A CA 1
ATOM 4916 C C . ALA A 1 629 ? -35.409 4.514 48.505 1.00 88.44 629 ALA A C 1
ATOM 4918 O O . ALA A 1 629 ? -35.499 5.005 49.631 1.00 88.44 629 ALA A O 1
ATOM 4919 N N . ALA A 1 630 ? -34.231 4.131 47.999 1.00 91.94 630 ALA A N 1
ATOM 4920 C CA . ALA A 1 630 ? -32.956 4.348 48.686 1.00 91.94 630 ALA A CA 1
ATOM 4921 C C . ALA A 1 630 ? -32.573 5.837 48.719 1.00 91.94 630 ALA A C 1
ATOM 4923 O O . ALA A 1 630 ? -32.175 6.341 49.770 1.00 91.94 630 ALA A O 1
ATOM 4924 N N . VAL A 1 631 ? -32.779 6.563 47.613 1.00 95.56 631 VAL A N 1
ATOM 4925 C CA . VAL A 1 631 ? -32.640 8.029 47.569 1.00 95.56 631 VAL A CA 1
ATOM 4926 C C . VAL A 1 631 ? -33.542 8.685 48.620 1.00 95.56 631 VAL A C 1
ATOM 4928 O O . VAL A 1 631 ? -33.065 9.462 49.448 1.00 95.56 631 VAL A O 1
ATOM 4931 N N . GLU A 1 632 ? -34.830 8.319 48.650 1.00 93.75 632 GLU A N 1
ATOM 4932 C CA . GLU A 1 632 ? -35.783 8.845 49.636 1.00 93.75 632 GLU A CA 1
ATOM 4933 C C . GLU A 1 632 ? -35.353 8.530 51.079 1.00 93.75 632 GLU A C 1
ATOM 4935 O O . GLU A 1 632 ? -35.462 9.386 51.966 1.00 93.75 632 GLU A O 1
ATOM 4940 N N . ALA A 1 633 ? -34.845 7.318 51.326 1.00 89.75 633 ALA A N 1
ATOM 4941 C CA . ALA A 1 633 ? -34.363 6.898 52.636 1.00 89.75 633 ALA A CA 1
ATOM 4942 C C . ALA A 1 633 ? -33.230 7.798 53.135 1.00 89.75 633 ALA A C 1
ATOM 4944 O O . ALA A 1 633 ? -33.285 8.286 54.264 1.00 89.75 633 ALA A O 1
ATOM 4945 N N . ILE A 1 634 ? -32.227 8.055 52.298 1.00 92.69 634 ILE A N 1
ATOM 4946 C CA . ILE A 1 634 ? -31.066 8.869 52.665 1.00 92.69 634 ILE A CA 1
ATOM 4947 C C . ILE A 1 634 ? -31.479 10.315 52.928 1.00 92.69 634 ILE A C 1
ATOM 4949 O O . ILE A 1 634 ? -31.173 10.859 53.990 1.00 92.69 634 ILE A O 1
ATOM 4953 N N . GLU A 1 635 ? -32.223 10.921 52.000 1.00 93.44 635 GLU A N 1
ATOM 4954 C CA . GLU A 1 635 ? -32.700 12.305 52.124 1.00 93.44 635 GLU A CA 1
ATOM 4955 C C . GLU A 1 635 ? -33.567 12.503 53.377 1.00 93.44 635 GLU A C 1
ATOM 4957 O O . GLU A 1 635 ? -33.629 13.595 53.945 1.00 93.44 635 GLU A O 1
ATOM 4962 N N . THR A 1 636 ? -34.214 11.434 53.844 1.00 91.06 636 THR A N 1
ATOM 4963 C CA . THR A 1 636 ? -35.036 11.432 55.053 1.00 91.06 636 THR A CA 1
ATOM 4964 C C . THR A 1 636 ? -34.236 11.215 56.335 1.00 91.06 636 THR A C 1
ATOM 4966 O O . THR A 1 636 ? -34.472 11.903 57.329 1.00 91.06 636 THR A O 1
ATOM 4969 N N . LEU A 1 637 ? -33.343 10.227 56.352 1.00 87.81 637 LEU A N 1
ATOM 4970 C CA . LEU A 1 637 ? -32.691 9.751 57.571 1.00 87.81 637 LEU A CA 1
ATOM 4971 C C . LEU A 1 637 ? -31.428 10.541 57.910 1.00 87.81 637 LEU A C 1
ATOM 4973 O O . LEU A 1 637 ? -31.130 10.726 59.091 1.00 87.81 637 LEU A O 1
ATOM 4977 N N . ARG A 1 638 ? -30.716 11.054 56.902 1.00 91.62 638 ARG A N 1
ATOM 4978 C CA . ARG A 1 638 ? -29.465 11.796 57.090 1.00 91.62 638 ARG A CA 1
ATOM 4979 C C . ARG A 1 638 ? -29.643 13.078 57.905 1.00 91.62 638 ARG A C 1
ATOM 4981 O O . ARG A 1 638 ? -28.885 13.265 58.855 1.00 91.62 638 ARG A O 1
ATOM 4988 N N . PRO A 1 639 ? -30.667 13.926 57.663 1.00 91.50 639 PRO A N 1
ATOM 4989 C CA . PRO A 1 639 ? -30.920 15.090 58.519 1.00 91.50 639 PRO A CA 1
ATOM 4990 C C . PRO A 1 639 ? -31.219 14.730 59.982 1.00 91.50 639 PRO A C 1
ATOM 4992 O O . PRO A 1 639 ? -31.113 15.583 60.859 1.00 91.50 639 PRO A O 1
ATOM 4995 N N . LEU A 1 640 ? -31.607 13.477 60.245 1.00 86.50 640 LEU A N 1
ATOM 4996 C CA . LEU A 1 640 ? -31.917 12.956 61.575 1.00 86.50 640 LEU A CA 1
ATOM 4997 C C . LEU A 1 640 ? -30.733 12.212 62.218 1.00 86.50 640 LEU A C 1
ATOM 4999 O O . LEU A 1 640 ? -30.853 11.789 63.365 1.00 86.50 640 LEU A O 1
ATOM 5003 N N . GLY A 1 641 ? -29.614 12.036 61.503 1.00 85.88 641 GLY A N 1
ATOM 5004 C CA . GLY A 1 641 ? -28.469 11.237 61.951 1.00 85.88 641 GLY A CA 1
ATOM 5005 C C . GLY A 1 641 ? -28.765 9.735 62.046 1.00 85.88 641 GLY A C 1
ATOM 5006 O O . GLY A 1 641 ? -28.216 9.057 62.912 1.00 85.88 641 GLY A O 1
ATOM 5007 N N . LEU A 1 642 ? -29.680 9.226 61.213 1.00 82.88 642 LEU A N 1
ATOM 5008 C CA . LEU A 1 642 ? -30.175 7.842 61.250 1.00 82.88 642 LEU A CA 1
ATOM 5009 C C . LEU A 1 642 ? -29.857 7.041 59.979 1.00 82.88 642 LEU A C 1
ATOM 5011 O O . LEU A 1 642 ? -30.355 5.926 59.834 1.00 82.88 642 LEU A O 1
ATOM 5015 N N . ASP A 1 643 ? -29.064 7.577 59.055 1.00 84.25 643 ASP A N 1
ATOM 5016 C CA . ASP A 1 643 ? -28.748 7.007 57.738 1.00 84.25 643 ASP A CA 1
ATOM 5017 C C . ASP A 1 643 ? -27.689 5.893 57.786 1.00 84.25 643 ASP A C 1
ATOM 5019 O O . ASP A 1 643 ? -26.786 5.824 56.958 1.00 84.25 643 ASP A O 1
ATOM 5023 N N . THR A 1 644 ? -27.808 4.975 58.747 1.00 83.38 644 THR A N 1
ATOM 5024 C CA . THR A 1 644 ? -27.017 3.740 58.723 1.00 83.38 644 THR A CA 1
ATOM 5025 C C . THR A 1 644 ? -27.478 2.841 57.576 1.00 83.38 644 THR A C 1
ATOM 5027 O O . THR A 1 644 ? -28.650 2.849 57.198 1.00 83.38 644 THR A O 1
ATOM 5030 N N . GLU A 1 645 ? -26.580 2.004 57.055 1.00 76.69 645 GLU A N 1
ATOM 5031 C CA . GLU A 1 645 ? -26.884 1.023 56.002 1.00 76.69 645 GLU A CA 1
ATOM 5032 C C . GLU A 1 645 ? -28.126 0.180 56.326 1.00 76.69 645 GLU A C 1
ATOM 5034 O O . GLU A 1 645 ? -29.058 0.089 55.526 1.00 76.69 645 GLU A O 1
ATOM 5039 N N . GLN A 1 646 ? -28.189 -0.369 57.544 1.00 75.94 646 GLN A N 1
ATOM 5040 C CA . GLN A 1 646 ? -29.335 -1.155 58.006 1.00 75.94 646 GLN A CA 1
ATOM 5041 C C . GLN A 1 646 ? -30.637 -0.347 57.972 1.00 75.94 646 GLN A C 1
ATOM 5043 O O . GLN A 1 646 ? -31.676 -0.867 57.560 1.00 75.94 646 GLN A O 1
ATOM 5048 N N . ASN A 1 647 ? -30.591 0.926 58.369 1.00 78.62 647 ASN A N 1
ATOM 5049 C CA . ASN A 1 647 ? -31.762 1.792 58.379 1.00 78.62 647 ASN A CA 1
ATOM 5050 C C . ASN A 1 647 ? -32.197 2.194 56.969 1.00 78.62 647 ASN A C 1
ATOM 5052 O O . ASN A 1 647 ? -33.397 2.214 56.705 1.00 78.62 647 ASN A O 1
ATOM 5056 N N . ILE A 1 648 ? -31.258 2.443 56.053 1.00 80.94 648 ILE A N 1
ATOM 5057 C CA . ILE A 1 648 ? -31.547 2.723 54.640 1.00 80.94 648 ILE A CA 1
ATOM 5058 C C . ILE A 1 648 ? -32.219 1.508 53.994 1.00 80.94 648 ILE A C 1
ATOM 5060 O O . ILE A 1 648 ? -33.283 1.642 53.386 1.00 80.94 648 ILE A O 1
ATOM 5064 N N . VAL A 1 649 ? -31.676 0.302 54.196 1.00 77.56 649 VAL A N 1
ATOM 5065 C CA . VAL A 1 649 ? -32.278 -0.947 53.696 1.00 77.56 649 VAL A CA 1
ATOM 5066 C C . VAL A 1 649 ? -33.675 -1.156 54.292 1.00 77.56 649 VAL A C 1
ATOM 5068 O O . VAL A 1 649 ? -34.616 -1.515 53.576 1.00 77.56 649 VAL A O 1
ATOM 5071 N N . ARG A 1 650 ? -33.842 -0.910 55.598 1.00 74.12 650 ARG A N 1
ATOM 5072 C CA . ARG A 1 650 ? -35.132 -1.039 56.294 1.00 74.12 650 ARG A CA 1
ATOM 5073 C C . ARG A 1 650 ? -36.161 -0.040 55.767 1.00 74.12 650 ARG A C 1
ATOM 5075 O O . ARG A 1 650 ? -37.301 -0.429 55.510 1.00 74.12 650 ARG A O 1
ATOM 5082 N N . PHE A 1 651 ? -35.760 1.213 55.573 1.00 83.81 651 PHE A N 1
ATOM 5083 C CA . PHE A 1 651 ? -36.610 2.265 55.027 1.00 83.81 651 PHE A CA 1
ATOM 5084 C C . PHE A 1 651 ? -37.050 1.928 53.606 1.00 83.81 651 PHE A C 1
ATOM 5086 O O . PHE A 1 651 ? -38.245 1.916 53.324 1.00 83.81 651 PHE A O 1
ATOM 5093 N N . THR A 1 652 ? -36.101 1.562 52.746 1.00 81.19 652 THR A N 1
ATOM 5094 C CA . THR A 1 652 ? -36.344 1.202 51.343 1.00 81.19 652 THR A CA 1
ATOM 5095 C C . THR A 1 652 ? -37.385 0.084 51.231 1.00 81.19 652 THR A C 1
ATOM 5097 O O . THR A 1 652 ? -38.349 0.194 50.474 1.00 81.19 652 THR A O 1
ATOM 5100 N N . LYS A 1 653 ? -37.254 -0.981 52.038 1.00 76.06 653 LYS A N 1
ATOM 5101 C CA . LYS A 1 653 ? -38.218 -2.097 52.073 1.00 76.06 653 LYS A CA 1
ATOM 5102 C C . LYS A 1 653 ? -39.618 -1.660 52.509 1.00 76.06 653 LYS A C 1
ATOM 5104 O O . LYS A 1 653 ? -40.602 -2.067 51.898 1.00 76.06 653 LYS A O 1
ATOM 5109 N N . LEU A 1 654 ? -39.715 -0.856 53.568 1.00 74.75 654 LEU A N 1
ATOM 5110 C CA . LEU A 1 654 ? -41.000 -0.409 54.111 1.00 74.75 654 LEU A CA 1
ATOM 5111 C C . LEU A 1 654 ? -41.695 0.603 53.190 1.00 74.75 654 LEU A C 1
ATOM 5113 O O . LEU A 1 654 ? -42.909 0.501 53.007 1.00 74.75 654 LEU A O 1
ATOM 5117 N N . SER A 1 655 ? -40.941 1.515 52.570 1.00 81.12 655 SER A N 1
ATOM 5118 C CA . SER A 1 655 ? -41.465 2.474 51.587 1.00 81.12 655 SER A CA 1
ATOM 5119 C C . SER A 1 655 ? -42.072 1.725 50.395 1.00 81.12 655 SER A C 1
ATOM 5121 O O . SER A 1 655 ? -43.256 1.887 50.094 1.00 81.12 655 SER A O 1
ATOM 5123 N N . ARG A 1 656 ? -41.345 0.746 49.832 1.00 78.75 656 ARG A N 1
ATOM 5124 C CA . ARG A 1 656 ? -41.856 -0.142 48.766 1.00 78.75 656 ARG A CA 1
ATOM 5125 C C . ARG A 1 656 ? -43.071 -0.975 49.181 1.00 78.75 656 ARG A C 1
ATOM 5127 O O . ARG A 1 656 ? -43.893 -1.333 48.344 1.00 78.75 656 ARG A O 1
ATOM 5134 N N . ALA A 1 657 ? -43.217 -1.274 50.471 1.00 70.31 657 ALA A N 1
ATOM 5135 C CA . ALA A 1 657 ? -44.385 -1.969 51.010 1.00 70.31 657 ALA A CA 1
ATOM 5136 C C . ALA A 1 657 ? -45.607 -1.052 51.232 1.00 70.31 657 ALA A C 1
ATOM 5138 O O . ALA A 1 657 ? -46.653 -1.540 51.687 1.00 70.31 657 ALA A O 1
ATOM 5139 N N . GLY A 1 658 ? -45.490 0.245 50.924 1.00 74.69 658 GLY A N 1
ATOM 5140 C CA . GLY A 1 658 ? -46.535 1.258 51.071 1.00 74.69 658 GLY A CA 1
ATOM 5141 C C . GLY A 1 658 ? -46.673 1.808 52.492 1.00 74.69 658 GLY A C 1
ATOM 5142 O O . GLY A 1 658 ? -47.757 2.254 52.872 1.00 74.69 658 GLY A O 1
ATOM 5143 N N . VAL A 1 659 ? -45.625 1.724 53.317 1.00 72.12 659 VAL A N 1
ATOM 5144 C CA . VAL A 1 659 ? -45.638 2.300 54.668 1.00 72.12 659 VAL A CA 1
ATOM 5145 C C . VAL A 1 659 ? -45.314 3.798 54.583 1.00 72.12 659 VAL A C 1
ATOM 5147 O O . VAL A 1 659 ? -44.292 4.151 54.003 1.00 72.12 659 VAL A O 1
ATOM 5150 N N . PRO A 1 660 ? -46.136 4.692 55.168 1.00 79.12 660 PRO A N 1
ATOM 5151 C CA . PRO A 1 660 ? -45.862 6.128 55.160 1.00 79.12 660 PRO A CA 1
ATOM 5152 C C . PRO A 1 660 ? -44.523 6.475 55.816 1.00 79.12 660 PRO A C 1
ATOM 5154 O O . PRO A 1 660 ? -44.179 5.917 56.861 1.00 79.12 660 PRO A O 1
ATOM 5157 N N . LYS A 1 661 ? -43.808 7.443 55.241 1.00 81.75 661 LYS A N 1
ATOM 5158 C CA . LYS A 1 661 ? -42.485 7.905 55.682 1.00 81.75 661 LYS A CA 1
ATOM 5159 C C . LYS A 1 661 ? -42.409 8.207 57.183 1.00 81.75 661 LYS A C 1
ATOM 5161 O O . LYS A 1 661 ? -41.482 7.754 57.851 1.00 81.75 661 LYS A O 1
ATOM 5166 N N . GLU A 1 662 ? -43.397 8.905 57.742 1.00 79.00 662 GLU A N 1
ATOM 5167 C CA . GLU A 1 662 ? -43.437 9.263 59.168 1.00 79.00 662 GLU A CA 1
ATOM 5168 C C . GLU A 1 662 ? -43.457 8.019 60.067 1.00 79.00 662 GLU A C 1
ATOM 5170 O O . GLU A 1 662 ? -42.830 7.981 61.127 1.00 79.00 662 GLU A O 1
ATOM 5175 N N . ASN A 1 663 ? -44.141 6.966 59.621 1.00 69.94 663 ASN A N 1
ATOM 5176 C CA . ASN A 1 663 ? -44.242 5.710 60.352 1.00 69.94 663 ASN A CA 1
ATOM 5177 C C . ASN A 1 663 ? -42.938 4.910 60.298 1.00 69.94 663 ASN A C 1
ATOM 5179 O O . ASN A 1 663 ? -42.578 4.271 61.283 1.00 69.94 663 ASN A O 1
ATOM 5183 N N . ILE A 1 664 ? -42.215 4.970 59.179 1.00 73.62 664 ILE A N 1
ATOM 5184 C CA . ILE A 1 664 ? -40.902 4.332 59.040 1.00 73.62 664 ILE A CA 1
ATOM 5185 C C . ILE A 1 664 ? -39.885 4.987 59.987 1.00 73.62 664 ILE A C 1
ATOM 5187 O O . ILE A 1 664 ? -39.154 4.278 60.679 1.00 73.62 664 ILE A O 1
ATOM 5191 N N . ILE A 1 665 ? -39.879 6.323 60.082 1.00 77.25 665 ILE A N 1
ATOM 5192 C CA . ILE A 1 665 ? -38.997 7.068 61.000 1.00 77.25 665 ILE A CA 1
ATOM 5193 C C . ILE A 1 665 ? -39.254 6.653 62.455 1.00 77.25 665 ILE A C 1
ATOM 5195 O O . ILE A 1 665 ? -38.307 6.361 63.185 1.00 77.25 665 ILE A O 1
ATOM 5199 N N . ASN A 1 666 ? -40.524 6.550 62.862 1.00 71.19 666 ASN A N 1
ATOM 5200 C CA . ASN A 1 666 ? -40.894 6.124 64.217 1.00 71.19 666 ASN A CA 1
ATOM 5201 C C . ASN A 1 666 ? -40.401 4.706 64.549 1.00 71.19 666 ASN A C 1
ATOM 5203 O O . ASN A 1 666 ? -39.959 4.459 65.672 1.00 71.19 666 ASN A O 1
ATOM 5207 N N . VAL A 1 667 ? -40.454 3.791 63.574 1.00 66.12 667 VAL A N 1
ATOM 5208 C CA . VAL A 1 667 ? -39.934 2.420 63.706 1.00 66.12 667 VAL A CA 1
ATOM 5209 C C . VAL A 1 667 ? -38.412 2.417 63.859 1.00 66.12 667 VAL A C 1
ATOM 5211 O O . VAL A 1 667 ? -37.888 1.677 64.684 1.00 66.12 667 VAL A O 1
ATOM 5214 N N . ILE A 1 668 ? -37.697 3.243 63.092 1.00 71.38 668 ILE A N 1
ATOM 5215 C CA . ILE A 1 668 ? -36.231 3.337 63.158 1.00 71.38 668 ILE A CA 1
ATOM 5216 C C . ILE A 1 668 ? -35.765 3.967 64.482 1.00 71.38 668 ILE A C 1
ATOM 5218 O O . ILE A 1 668 ? -34.763 3.540 65.046 1.00 71.38 668 ILE A O 1
ATOM 5222 N N . GLN A 1 669 ? -36.501 4.944 65.018 1.00 69.19 669 GLN A N 1
ATOM 5223 C CA . GLN A 1 669 ? -36.161 5.630 66.271 1.00 69.19 669 GLN A CA 1
ATOM 5224 C C . GLN A 1 669 ? -36.514 4.847 67.552 1.00 69.19 669 GLN A C 1
ATOM 5226 O O . GLN A 1 669 ? -36.272 5.360 68.642 1.00 69.19 669 GLN A O 1
ATOM 5231 N N . ASN A 1 670 ? -37.093 3.640 67.458 1.00 60.44 670 ASN A N 1
ATOM 5232 C CA . ASN A 1 670 ? -37.574 2.844 68.605 1.00 60.44 670 ASN A CA 1
ATOM 5233 C C . ASN A 1 670 ? -38.527 3.605 69.560 1.00 60.44 670 ASN A C 1
ATOM 5235 O O . ASN A 1 670 ? -38.684 3.229 70.721 1.00 60.44 670 ASN A O 1
ATOM 5239 N N . ASN A 1 671 ? -39.174 4.680 69.096 1.00 47.66 671 ASN A N 1
ATOM 5240 C CA . ASN A 1 671 ? -39.855 5.628 69.984 1.00 47.66 671 ASN A CA 1
ATOM 5241 C C . ASN A 1 671 ? -41.305 5.246 70.337 1.00 47.66 671 ASN A C 1
ATOM 5243 O O . ASN A 1 671 ? -41.876 5.850 71.243 1.00 47.66 671 ASN A O 1
ATOM 5247 N N . ILE A 1 672 ? -41.924 4.262 69.667 1.00 44.59 672 ILE A N 1
ATOM 5248 C CA . ILE A 1 672 ? -43.290 3.781 69.958 1.00 44.59 672 ILE A CA 1
ATOM 5249 C C . ILE A 1 672 ? -43.393 2.294 69.563 1.00 44.59 672 ILE A C 1
ATOM 5251 O O . ILE A 1 672 ? -42.854 1.914 68.524 1.00 44.59 672 ILE A O 1
ATOM 5255 N N . ARG A 1 673 ? -44.129 1.467 70.335 1.00 52.53 673 ARG A N 1
ATOM 5256 C CA . ARG A 1 673 ? -44.653 0.169 69.852 1.00 52.53 673 ARG A CA 1
ATOM 5257 C C . ARG A 1 673 ? -45.280 0.398 68.476 1.00 52.53 673 ARG A C 1
ATOM 5259 O O . ARG A 1 673 ? -46.264 1.133 68.373 1.00 52.53 673 ARG A O 1
ATOM 5266 N N . SER A 1 674 ? -44.699 -0.159 67.418 1.00 57.00 674 SER A N 1
ATOM 5267 C CA . SER A 1 674 ? -45.223 0.068 66.069 1.00 57.00 674 SER A CA 1
ATOM 5268 C C . SER A 1 674 ? -46.685 -0.399 65.989 1.00 57.00 674 SER A C 1
ATOM 5270 O O . SER A 1 674 ? -47.087 -1.325 66.694 1.00 57.00 674 SER A O 1
ATOM 5272 N N . SER A 1 675 ? -47.533 0.272 65.205 1.00 60.69 675 SER A N 1
ATOM 5273 C CA . SER A 1 675 ? -48.955 -0.100 65.142 1.00 60.69 675 SER A CA 1
ATOM 5274 C C . SER A 1 675 ? -49.118 -1.537 64.634 1.00 60.69 675 SER A C 1
ATOM 5276 O O . SER A 1 675 ? -48.291 -2.014 63.854 1.00 60.69 675 SER A O 1
ATOM 5278 N N . SER A 1 676 ? -50.198 -2.226 65.023 1.00 62.69 676 SER A N 1
ATOM 5279 C CA . SER A 1 676 ? -50.465 -3.598 64.557 1.00 62.69 676 SER A CA 1
ATOM 5280 C C . SER A 1 676 ? -50.433 -3.698 63.027 1.00 62.69 676 SER A C 1
ATOM 5282 O O . SER A 1 676 ? -49.916 -4.663 62.477 1.00 62.69 676 SER A O 1
ATOM 5284 N N . TYR A 1 677 ? -50.874 -2.654 62.319 1.00 63.66 677 TYR A N 1
ATOM 5285 C CA . TYR A 1 677 ? -50.752 -2.544 60.864 1.00 63.66 677 TYR A CA 1
ATOM 5286 C C . TYR A 1 677 ? -49.297 -2.639 60.363 1.00 63.66 677 TYR A C 1
ATOM 5288 O O . TYR A 1 677 ? -49.007 -3.395 59.436 1.00 63.66 677 TYR A O 1
ATOM 5296 N N . ILE A 1 678 ? -48.374 -1.900 60.984 1.00 62.75 678 ILE A N 1
ATOM 5297 C CA . ILE A 1 678 ? -46.954 -1.871 60.605 1.00 62.75 678 ILE A CA 1
ATOM 5298 C C . ILE A 1 678 ? -46.282 -3.204 60.942 1.00 62.75 678 ILE A C 1
ATOM 5300 O O . ILE A 1 678 ? -45.572 -3.765 60.111 1.00 62.75 678 ILE A O 1
ATOM 5304 N N . GLN A 1 679 ? -46.559 -3.745 62.127 1.00 70.56 679 GLN A N 1
ATOM 5305 C CA . GLN A 1 679 ? -46.056 -5.047 62.567 1.00 70.56 679 GLN A CA 1
ATOM 5306 C C . GLN A 1 679 ? -46.465 -6.184 61.618 1.00 70.56 679 GLN A C 1
ATOM 5308 O O . GLN A 1 679 ? -45.643 -7.018 61.245 1.00 70.56 679 GLN A O 1
ATOM 5313 N N . LYS A 1 680 ? -47.710 -6.175 61.129 1.00 70.56 680 LYS A N 1
ATOM 5314 C CA . LYS A 1 680 ? -48.185 -7.135 60.120 1.00 70.56 680 LYS A CA 1
ATOM 5315 C C . LYS A 1 680 ? -47.472 -6.995 58.777 1.00 70.56 680 LYS A C 1
ATOM 5317 O O . LYS A 1 680 ? -47.159 -8.002 58.151 1.00 70.56 680 LYS A O 1
ATOM 5322 N N . LYS A 1 681 ? -47.191 -5.761 58.345 1.00 69.81 681 LYS A N 1
ATOM 5323 C CA . LYS A 1 681 ? -46.408 -5.495 57.128 1.00 69.81 681 LYS A CA 1
ATOM 5324 C C . LYS A 1 681 ? -44.963 -5.978 57.255 1.00 69.81 681 LYS A C 1
ATOM 5326 O O . LYS A 1 681 ? -44.428 -6.492 56.276 1.00 69.81 681 LYS A O 1
ATOM 5331 N N . ILE A 1 682 ? -44.358 -5.868 58.440 1.00 67.25 682 ILE A N 1
ATOM 5332 C CA . ILE A 1 682 ? -43.033 -6.438 58.728 1.00 67.25 682 ILE A CA 1
ATOM 5333 C C . ILE A 1 682 ? -43.066 -7.961 58.531 1.00 67.25 682 ILE A C 1
ATOM 5335 O O . ILE A 1 682 ? -42.264 -8.471 57.754 1.00 67.25 682 ILE A O 1
ATOM 5339 N N . ILE A 1 683 ? -44.049 -8.657 59.120 1.00 66.81 683 ILE A N 1
ATOM 5340 C CA . ILE A 1 683 ? -44.235 -10.117 58.967 1.00 66.81 683 ILE A CA 1
ATOM 5341 C C . ILE A 1 683 ? -44.376 -10.532 57.492 1.00 66.81 683 ILE A C 1
ATOM 5343 O O . ILE A 1 683 ? -43.875 -11.578 57.085 1.00 66.81 683 ILE A O 1
ATOM 5347 N N . ASP A 1 684 ? -45.050 -9.719 56.677 1.00 68.00 684 ASP A N 1
ATOM 5348 C CA . ASP A 1 684 ? -45.250 -10.022 55.255 1.00 68.00 684 ASP A CA 1
ATOM 5349 C C . ASP A 1 684 ? -44.019 -9.798 54.383 1.00 68.00 684 ASP A C 1
ATOM 5351 O O . ASP A 1 684 ? -43.849 -10.484 53.376 1.00 68.00 684 ASP A O 1
ATOM 5355 N N . THR A 1 685 ? -43.185 -8.825 54.744 1.00 61.44 685 THR A N 1
ATOM 5356 C CA . THR A 1 685 ? -42.202 -8.251 53.815 1.00 61.44 685 THR A CA 1
ATOM 5357 C C . THR A 1 685 ? -40.760 -8.594 54.190 1.00 61.44 685 THR A C 1
ATOM 5359 O O . THR A 1 685 ? -39.874 -8.562 53.337 1.00 61.44 685 THR A O 1
ATOM 5362 N N . PHE A 1 686 ? -40.479 -8.886 55.462 1.00 62.00 686 PHE A N 1
ATOM 5363 C CA . PHE A 1 686 ? -39.109 -9.066 55.936 1.00 62.00 686 PHE A CA 1
ATOM 5364 C C . PHE A 1 686 ? -38.653 -10.514 55.734 1.00 62.00 686 PHE A C 1
ATOM 5366 O O . PHE A 1 686 ? -39.376 -11.468 56.006 1.00 62.00 686 PHE A O 1
ATOM 5373 N N . GLU A 1 687 ? -37.419 -10.668 55.256 1.00 55.47 687 GLU A N 1
ATOM 5374 C CA . GLU A 1 687 ? -36.812 -11.958 54.902 1.00 55.47 687 GLU A CA 1
ATOM 5375 C C . GLU A 1 687 ? -36.685 -12.900 56.106 1.00 55.47 687 GLU A C 1
ATOM 5377 O O . GLU A 1 687 ? -36.835 -14.109 55.964 1.00 55.47 687 GLU A O 1
ATOM 5382 N N . GLU A 1 688 ? -36.528 -12.336 57.302 1.00 51.78 688 GLU A N 1
ATOM 5383 C CA . GLU A 1 688 ? -36.555 -13.045 58.587 1.00 51.78 688 GLU A CA 1
ATOM 5384 C C . GLU A 1 688 ? -37.884 -13.761 58.867 1.00 51.78 688 GLU A C 1
ATOM 5386 O O . GLU A 1 688 ? -37.930 -14.598 59.755 1.00 51.78 688 GLU A O 1
ATOM 5391 N N . PHE A 1 689 ? -38.952 -13.458 58.121 1.00 58.66 689 PHE A N 1
ATOM 5392 C CA . PHE A 1 689 ? -40.248 -14.141 58.195 1.00 58.66 689 PHE A CA 1
ATOM 5393 C C . PHE A 1 689 ? -40.603 -14.876 56.896 1.00 58.66 689 PHE A C 1
ATOM 5395 O O . PHE A 1 689 ? -41.711 -15.394 56.754 1.00 58.66 689 PHE A O 1
ATOM 5402 N N . SER A 1 690 ? -39.697 -14.903 55.914 1.00 57.91 690 SER A N 1
ATOM 5403 C CA . SER A 1 690 ? -39.963 -15.476 54.588 1.00 57.91 690 SER A CA 1
ATOM 5404 C C . SER A 1 690 ? -40.169 -16.989 54.612 1.00 57.91 690 SER A C 1
ATOM 5406 O O . SER A 1 690 ? -40.888 -17.511 53.764 1.00 57.91 690 SER A O 1
ATOM 5408 N N . HIS A 1 691 ? -39.598 -17.676 55.603 1.00 51.59 691 HIS A N 1
ATOM 5409 C CA . HIS A 1 691 ? -39.734 -19.117 55.802 1.00 51.59 691 HIS A CA 1
ATOM 5410 C C . HIS A 1 691 ? -41.068 -19.528 56.442 1.00 51.59 691 HIS A C 1
ATOM 5412 O O . HIS A 1 691 ? -41.366 -20.719 56.493 1.00 51.59 691 HIS A O 1
ATOM 5418 N N . PHE A 1 692 ? -41.875 -18.573 56.916 1.00 51.84 692 PHE A N 1
ATOM 5419 C CA . PHE A 1 692 ? -43.229 -18.841 57.397 1.00 51.84 692 PHE A CA 1
ATOM 5420 C C . PHE A 1 692 ? -44.220 -18.928 56.233 1.00 51.84 692 PHE A C 1
ATOM 5422 O O . PHE A 1 692 ? -44.272 -18.039 55.378 1.00 51.84 692 PHE A O 1
ATOM 5429 N N . ASP A 1 693 ? -45.048 -19.973 56.234 1.00 55.66 693 ASP A N 1
ATOM 5430 C CA . ASP A 1 693 ? -46.175 -20.104 55.312 1.00 55.66 693 ASP A CA 1
ATOM 5431 C C . ASP A 1 693 ? -47.316 -19.117 55.650 1.00 55.66 693 ASP A C 1
ATOM 5433 O O . ASP A 1 693 ? -47.300 -18.421 56.672 1.00 55.66 693 ASP A O 1
ATOM 5437 N N . ASP A 1 694 ? -48.323 -19.022 54.778 1.00 62.28 694 ASP A N 1
ATOM 5438 C CA . ASP A 1 694 ? -49.429 -18.067 54.949 1.00 62.28 694 ASP A CA 1
ATOM 5439 C C . ASP A 1 694 ? -50.230 -18.317 56.234 1.00 62.28 694 ASP A C 1
ATOM 5441 O O . ASP A 1 694 ? -50.699 -17.371 56.875 1.00 62.28 694 ASP A O 1
ATOM 5445 N N . ALA A 1 695 ? -50.360 -19.583 56.643 1.00 51.28 695 ALA A N 1
ATOM 5446 C CA . ALA A 1 695 ? -51.022 -19.956 57.887 1.00 51.28 695 ALA A CA 1
ATOM 5447 C C . ALA A 1 695 ? -50.221 -19.471 59.102 1.00 51.28 695 ALA A C 1
ATOM 5449 O O . ALA A 1 695 ? -50.804 -18.979 60.075 1.00 51.28 695 ALA A O 1
ATOM 5450 N N . ALA A 1 696 ? -48.894 -19.558 59.034 1.00 50.91 696 ALA A N 1
ATOM 5451 C CA . ALA A 1 696 ? -48.007 -19.133 60.092 1.00 50.91 696 ALA A CA 1
ATOM 5452 C C . ALA A 1 696 ? -47.950 -17.609 60.223 1.00 50.91 696 ALA A C 1
ATOM 5454 O O . ALA A 1 696 ? -48.127 -17.054 61.314 1.00 50.91 696 ALA A O 1
ATOM 5455 N N . LYS A 1 697 ? -47.825 -16.920 59.085 1.00 60.38 697 LYS A N 1
ATOM 5456 C CA . LYS A 1 697 ? -47.901 -15.459 59.008 1.00 60.38 697 LYS A CA 1
ATOM 5457 C C . LYS A 1 697 ? -49.249 -14.944 59.498 1.00 60.38 697 LYS A C 1
ATOM 5459 O O . LYS A 1 697 ? -49.282 -13.975 60.249 1.00 60.38 697 LYS A O 1
ATOM 5464 N N . TRP A 1 698 ? -50.365 -15.585 59.143 1.00 61.03 698 TRP A N 1
ATOM 5465 C CA . TRP A 1 698 ? -51.694 -15.183 59.622 1.00 61.03 698 TRP A CA 1
ATOM 5466 C C . TRP A 1 698 ? -51.806 -15.222 61.152 1.00 61.03 698 TRP A C 1
ATOM 5468 O O . TRP A 1 698 ? -52.331 -14.288 61.758 1.00 61.03 698 TRP A O 1
ATOM 5478 N N . LYS A 1 699 ? -51.257 -16.251 61.803 1.00 54.69 699 LYS A N 1
ATOM 5479 C CA . LYS A 1 699 ? -51.311 -16.367 63.268 1.00 54.69 699 LYS A CA 1
ATOM 5480 C C . LYS A 1 699 ? -50.367 -15.393 63.972 1.00 54.69 699 LYS A C 1
ATOM 5482 O O . LYS A 1 699 ? -50.767 -14.819 64.980 1.00 54.69 699 LYS A O 1
ATOM 5487 N N . LEU A 1 700 ? -49.178 -15.134 63.420 1.00 59.75 700 LEU A N 1
ATOM 5488 C CA . LEU A 1 700 ? -48.295 -14.053 63.885 1.00 59.75 700 LEU A CA 1
ATOM 5489 C C . LEU A 1 700 ? -49.014 -12.697 63.831 1.00 59.75 700 LEU A C 1
ATOM 5491 O O . LEU A 1 700 ? -49.012 -11.944 64.801 1.00 59.75 700 LEU A O 1
ATOM 5495 N N . LYS A 1 701 ? -49.710 -12.413 62.726 1.00 66.19 701 LYS A N 1
ATOM 5496 C CA . LYS A 1 701 ? -50.500 -11.185 62.564 1.00 66.19 701 LYS A CA 1
ATOM 5497 C C . LYS A 1 701 ? -51.662 -11.085 63.560 1.00 66.19 701 LYS A C 1
ATOM 5499 O O . LYS A 1 701 ? -51.947 -9.982 64.018 1.00 66.19 701 LYS A O 1
ATOM 5504 N N . ASN A 1 702 ? -52.307 -12.201 63.907 1.00 60.00 702 ASN A N 1
ATOM 5505 C CA . ASN A 1 702 ? -53.337 -12.228 64.951 1.00 60.00 702 ASN A CA 1
ATOM 5506 C C . ASN A 1 702 ? -52.750 -12.027 66.350 1.00 60.00 702 ASN A C 1
ATOM 5508 O O . ASN A 1 702 ? -53.312 -11.280 67.137 1.00 60.00 702 ASN A O 1
ATOM 5512 N N . ALA A 1 703 ? -51.609 -12.642 66.666 1.00 56.53 703 ALA A N 1
ATOM 5513 C CA . ALA A 1 703 ? -50.942 -12.438 67.951 1.00 56.53 703 ALA A CA 1
ATOM 5514 C C . ALA A 1 703 ? -50.497 -10.973 68.132 1.00 56.53 703 ALA A C 1
ATOM 5516 O O . ALA A 1 703 ? -50.579 -10.431 69.234 1.00 56.53 703 ALA A O 1
ATOM 5517 N N . VAL A 1 704 ? -50.102 -10.313 67.037 1.00 61.03 704 VAL A N 1
ATOM 5518 C CA . VAL A 1 704 ? -49.881 -8.860 66.979 1.00 61.03 704 VAL A CA 1
ATOM 5519 C C . VAL A 1 704 ? -51.178 -8.077 67.238 1.00 61.03 704 VAL A C 1
ATOM 5521 O O . VAL A 1 704 ? -51.159 -7.120 68.010 1.00 61.03 704 VAL A O 1
ATOM 5524 N N . ASP A 1 705 ? -52.311 -8.460 66.635 1.00 58.53 705 ASP A N 1
ATOM 5525 C CA . ASP A 1 705 ? -53.613 -7.811 66.892 1.00 58.53 705 ASP A CA 1
ATOM 5526 C C . ASP A 1 705 ? -54.086 -7.962 68.338 1.00 58.53 705 ASP A C 1
ATOM 5528 O O . ASP A 1 705 ? -54.677 -7.040 68.898 1.00 58.53 705 ASP A O 1
ATOM 5532 N N . GLU A 1 706 ? -53.821 -9.119 68.939 1.00 58.88 706 GLU A N 1
ATOM 5533 C CA . GLU A 1 706 ? -54.167 -9.433 70.325 1.00 58.88 706 GLU A CA 1
ATOM 5534 C C . GLU A 1 706 ? -53.176 -8.819 71.333 1.00 58.88 706 GLU A C 1
ATOM 5536 O O . GLU A 1 706 ? -53.392 -8.905 72.542 1.00 58.88 706 GLU A O 1
ATOM 5541 N N . GLY A 1 707 ? -52.104 -8.169 70.859 1.00 53.78 707 GLY A N 1
ATOM 5542 C CA . GLY A 1 707 ? -51.078 -7.544 71.697 1.00 53.78 707 GLY A CA 1
ATOM 5543 C C . GLY A 1 707 ? -50.214 -8.541 72.474 1.00 53.78 707 GLY A C 1
ATOM 5544 O O . GLY A 1 707 ? -49.586 -8.159 73.461 1.00 53.78 707 GLY A O 1
ATOM 5545 N N . LEU A 1 708 ? -50.198 -9.807 72.047 1.00 48.88 708 LEU A N 1
ATOM 5546 C CA . LEU A 1 708 ? -49.465 -10.902 72.688 1.00 48.88 708 LEU A CA 1
ATOM 5547 C C . LEU A 1 708 ? -47.972 -10.880 72.356 1.00 48.88 708 LEU A C 1
ATOM 5549 O O . LEU A 1 708 ? -47.166 -11.398 73.121 1.00 48.88 708 LEU A O 1
ATOM 5553 N N . ILE A 1 709 ? -47.610 -10.293 71.215 1.00 56.72 709 ILE A N 1
ATOM 5554 C CA . ILE A 1 709 ? -46.231 -10.179 70.739 1.00 56.72 709 ILE A CA 1
ATOM 5555 C C . ILE A 1 709 ? -45.984 -8.793 70.135 1.00 56.72 709 ILE A C 1
ATOM 5557 O O . ILE A 1 709 ? -46.904 -8.169 69.607 1.00 56.72 709 ILE A O 1
ATOM 5561 N N . ASP A 1 710 ? -44.733 -8.330 70.187 1.00 59.59 710 ASP A N 1
ATOM 5562 C CA . ASP A 1 710 ? -44.270 -7.134 69.474 1.00 59.59 710 ASP A CA 1
ATOM 5563 C C . ASP A 1 710 ? -43.097 -7.491 68.555 1.00 59.59 710 ASP A C 1
ATOM 5565 O O . ASP A 1 710 ? -41.929 -7.476 68.958 1.00 59.59 710 ASP A O 1
ATOM 5569 N N . VAL A 1 711 ? -43.425 -7.804 67.300 1.00 61.44 711 VAL A N 1
ATOM 5570 C CA . VAL A 1 711 ? -42.445 -8.252 66.295 1.00 61.44 711 VAL A CA 1
ATOM 5571 C C . VAL A 1 711 ? -41.483 -7.147 65.868 1.00 61.44 711 VAL A C 1
ATOM 5573 O O . VAL A 1 711 ? -40.467 -7.426 65.241 1.00 61.44 711 VAL A O 1
ATOM 5576 N N . SER A 1 712 ? -41.766 -5.883 66.204 1.00 55.97 712 SER A N 1
ATOM 5577 C CA . SER A 1 712 ? -40.881 -4.771 65.843 1.00 55.97 712 SER A CA 1
ATOM 5578 C C . SER A 1 712 ? -39.630 -4.664 66.714 1.00 55.97 712 SER A C 1
ATOM 5580 O O . SER A 1 712 ? -38.719 -3.913 66.365 1.00 55.97 712 SER A O 1
ATOM 5582 N N . THR A 1 713 ? -39.576 -5.449 67.795 1.00 52.69 713 THR A N 1
ATOM 5583 C CA . THR A 1 713 ? -38.472 -5.501 68.768 1.00 52.69 713 THR A CA 1
ATOM 5584 C C . THR A 1 713 ? -37.623 -6.777 68.681 1.00 52.69 713 THR A C 1
ATOM 5586 O O . THR A 1 713 ? -36.719 -6.961 69.493 1.00 52.69 713 THR A O 1
ATOM 5589 N N . TRP A 1 714 ? -37.915 -7.677 67.735 1.00 63.00 714 TRP A N 1
ATOM 5590 C CA . TRP A 1 714 ? -37.255 -8.982 67.607 1.00 63.00 714 TRP A CA 1
ATOM 5591 C C . TRP A 1 714 ? -35.856 -8.872 66.992 1.00 63.00 714 TRP A C 1
ATOM 5593 O O . TRP A 1 714 ? -35.624 -8.038 66.119 1.00 63.00 714 TRP A O 1
ATOM 5603 N N . VAL A 1 715 ? -34.927 -9.712 67.468 1.00 48.84 715 VAL A N 1
ATOM 5604 C CA . VAL A 1 715 ? -33.501 -9.681 67.081 1.00 48.84 715 VAL A CA 1
ATOM 5605 C C . VAL A 1 715 ? -32.927 -11.081 66.759 1.00 48.84 715 VAL A C 1
ATOM 5607 O O . VAL A 1 715 ? -31.712 -11.246 66.729 1.00 48.84 715 VAL A O 1
ATOM 5610 N N . GLY A 1 716 ? -33.772 -12.096 66.513 1.00 51.75 716 GLY A N 1
ATOM 5611 C CA . GLY A 1 716 ? -33.356 -13.497 66.279 1.00 51.75 716 GLY A CA 1
ATOM 5612 C C . GLY A 1 716 ? -34.319 -14.305 65.389 1.00 51.75 716 GLY A C 1
ATOM 5613 O O . GLY A 1 716 ? -35.408 -13.820 65.072 1.00 51.75 716 GLY A O 1
ATOM 5614 N N . LYS A 1 717 ? -33.930 -15.523 64.961 1.00 50.75 717 LYS A N 1
ATOM 5615 C CA . LYS A 1 717 ? -34.736 -16.380 64.064 1.00 50.75 717 LYS A CA 1
ATOM 5616 C C . LYS A 1 717 ? -35.692 -17.280 64.856 1.00 50.75 717 LYS A C 1
ATOM 5618 O O . LYS A 1 717 ? -35.315 -17.965 65.797 1.00 50.75 717 LYS A O 1
ATOM 5623 N N . LEU A 1 718 ? -36.944 -17.340 64.415 1.00 53.84 718 LEU A N 1
ATOM 5624 C CA . LEU A 1 718 ? -37.940 -18.306 64.889 1.00 53.84 718 LEU A CA 1
ATOM 5625 C C . LEU A 1 718 ? -38.047 -19.439 63.877 1.00 53.84 718 LEU A C 1
ATOM 5627 O O . LEU A 1 718 ? -38.246 -19.143 62.709 1.00 53.84 718 LEU A O 1
ATOM 5631 N N . ASN A 1 719 ? -37.989 -20.706 64.276 1.00 48.16 719 ASN A N 1
ATOM 5632 C CA . ASN A 1 719 ? -38.119 -21.826 63.339 1.00 48.16 719 ASN A CA 1
ATOM 5633 C C . ASN A 1 719 ? -39.043 -22.915 63.904 1.00 48.16 719 ASN A C 1
ATOM 5635 O O . ASN A 1 719 ? -38.983 -23.242 65.082 1.00 48.16 719 ASN A O 1
ATOM 5639 N N . GLY A 1 720 ? -39.879 -23.517 63.056 1.00 53.72 720 GLY A N 1
ATOM 5640 C CA . GLY A 1 720 ? -40.773 -24.618 63.436 1.00 53.72 720 GLY A CA 1
ATOM 5641 C C . GLY A 1 720 ? -42.240 -24.224 63.636 1.00 53.72 720 GLY A C 1
ATOM 5642 O O . GLY A 1 720 ? -42.624 -23.055 63.571 1.00 53.72 720 GLY A O 1
ATOM 5643 N N . ASP A 1 721 ? -43.071 -25.246 63.837 1.00 49.75 721 ASP A N 1
ATOM 5644 C CA . ASP A 1 721 ? -44.534 -25.175 63.838 1.00 49.75 721 ASP A CA 1
ATOM 5645 C C . ASP A 1 721 ? -45.052 -24.643 65.190 1.00 49.75 721 ASP A C 1
ATOM 5647 O O . ASP A 1 721 ? -45.617 -25.348 66.022 1.00 49.75 721 ASP A O 1
ATOM 5651 N N . ILE A 1 722 ? -44.820 -23.353 65.440 1.00 52.44 722 ILE A N 1
ATOM 5652 C CA . ILE A 1 722 ? -45.143 -22.632 66.689 1.00 52.44 722 ILE A CA 1
ATOM 5653 C C . ILE A 1 722 ? -46.656 -22.629 67.014 1.00 52.44 722 ILE A C 1
ATOM 5655 O O . ILE A 1 722 ? -47.092 -22.187 68.078 1.00 52.44 722 ILE A O 1
ATOM 5659 N N . LEU A 1 723 ? -47.494 -23.122 66.106 1.00 47.12 723 LEU A N 1
ATOM 5660 C CA . LEU A 1 723 ? -48.765 -22.482 65.822 1.00 47.12 723 LEU A CA 1
ATOM 5661 C C . LEU A 1 723 ? -49.998 -23.376 65.913 1.00 47.12 723 LEU A C 1
ATOM 5663 O O . LEU A 1 723 ? -51.061 -22.986 65.422 1.00 47.12 723 LEU A O 1
ATOM 5667 N N . THR A 1 724 ? -49.923 -24.537 66.553 1.00 46.53 724 THR A N 1
ATOM 5668 C CA . THR A 1 724 ? -51.108 -25.396 66.676 1.00 46.53 724 THR A CA 1
ATOM 5669 C C . THR A 1 724 ? -52.004 -25.057 67.871 1.00 46.53 724 THR A C 1
ATOM 5671 O O . THR A 1 724 ? -53.208 -25.247 67.739 1.00 46.53 724 THR A O 1
ATOM 5674 N N . GLU A 1 725 ? -51.509 -24.461 68.969 1.00 53.75 725 GLU A N 1
ATOM 5675 C CA . GLU A 1 725 ? -52.328 -24.098 70.150 1.00 53.75 725 GLU A CA 1
ATOM 5676 C C . GLU A 1 725 ? -51.781 -22.881 70.928 1.00 53.75 725 GLU A C 1
ATOM 5678 O O . GLU A 1 725 ? -50.593 -22.557 70.826 1.00 53.75 725 GLU A O 1
ATOM 5683 N N . LYS A 1 726 ? -52.649 -22.202 71.707 1.00 54.94 726 LYS A N 1
ATOM 5684 C CA . LYS A 1 726 ? -52.275 -21.050 72.556 1.00 54.94 726 LYS A CA 1
ATOM 5685 C C . LYS A 1 726 ? -51.174 -21.462 73.534 1.00 54.94 726 LYS A C 1
ATOM 5687 O O . LYS A 1 726 ? -51.354 -22.430 74.263 1.00 54.94 726 LYS A O 1
ATOM 5692 N N . PHE A 1 727 ? -50.080 -20.706 73.565 1.00 58.62 727 PHE A N 1
ATOM 5693 C CA . PHE A 1 727 ? -49.071 -20.835 74.614 1.00 58.62 727 PHE A CA 1
ATOM 5694 C C . PHE A 1 727 ? -49.699 -20.631 75.988 1.00 58.62 727 PHE A C 1
ATOM 5696 O O . PHE A 1 727 ? -50.565 -19.760 76.157 1.00 58.62 727 PHE A O 1
ATOM 5703 N N . THR A 1 728 ? -49.236 -21.397 76.972 1.00 63.97 728 THR A N 1
ATOM 5704 C CA . THR A 1 728 ? -49.458 -21.000 78.361 1.00 63.97 728 THR A CA 1
ATOM 5705 C C . THR A 1 728 ? -48.715 -19.682 78.627 1.00 63.97 728 THR A C 1
ATOM 5707 O O . THR A 1 728 ? -47.704 -19.394 77.976 1.00 63.97 728 THR A O 1
ATOM 5710 N N . PRO A 1 729 ? -49.207 -18.823 79.537 1.00 60.34 729 PRO A N 1
ATOM 5711 C CA . PRO A 1 729 ? -48.492 -17.607 79.921 1.00 60.34 729 PRO A CA 1
ATOM 5712 C C . PRO A 1 729 ? -47.028 -17.856 80.311 1.00 60.34 729 PRO A C 1
ATOM 5714 O O . PRO A 1 729 ? -46.170 -17.015 80.056 1.00 60.34 729 PRO A O 1
ATOM 5717 N N . GLU A 1 730 ? -46.747 -19.012 80.904 1.00 66.06 730 GLU A N 1
ATOM 5718 C CA . GLU A 1 730 ? -45.426 -19.406 81.363 1.00 66.06 730 GLU A CA 1
ATOM 5719 C C . GLU A 1 730 ? -44.510 -19.847 80.202 1.00 66.06 730 GLU A C 1
ATOM 5721 O O . GLU A 1 730 ? -43.368 -19.398 80.125 1.00 66.06 730 GLU A O 1
ATOM 5726 N N . GLU A 1 731 ? -45.021 -20.618 79.233 1.00 69.62 731 GLU A N 1
ATOM 5727 C CA . GLU A 1 731 ? -44.308 -20.939 77.981 1.00 69.62 731 GLU A CA 1
ATOM 5728 C C . GLU A 1 731 ? -43.996 -19.684 77.155 1.00 69.62 731 GLU A C 1
ATOM 5730 O O . GLU A 1 731 ? -42.898 -19.538 76.616 1.00 69.62 731 GLU A O 1
ATOM 5735 N N . ALA A 1 732 ? -44.958 -18.758 77.066 1.00 67.06 732 ALA A N 1
ATOM 5736 C CA . ALA A 1 732 ? -44.791 -17.503 76.339 1.00 67.06 732 ALA A CA 1
ATOM 5737 C C . ALA A 1 732 ? -43.701 -16.628 76.975 1.00 67.06 732 ALA A C 1
ATOM 5739 O O . ALA A 1 732 ? -42.863 -16.066 76.268 1.00 67.06 732 ALA A O 1
ATOM 5740 N N . PHE A 1 733 ? -43.684 -16.557 78.309 1.00 67.50 733 PHE A N 1
ATOM 5741 C CA . PHE A 1 733 ? -42.666 -15.834 79.064 1.00 67.50 733 PHE A CA 1
ATOM 5742 C C . PHE A 1 733 ? -41.270 -16.444 78.877 1.00 67.50 733 PHE A C 1
ATOM 5744 O O . PHE A 1 733 ? -40.299 -15.719 78.651 1.00 67.50 733 PHE A O 1
ATOM 5751 N N . ALA A 1 734 ? -41.167 -17.775 78.911 1.00 69.50 734 ALA A N 1
ATOM 5752 C CA . ALA A 1 734 ? -39.909 -18.475 78.684 1.00 69.50 734 ALA A CA 1
ATOM 5753 C C . ALA A 1 734 ? -39.362 -18.230 77.268 1.00 69.50 734 ALA A C 1
ATOM 5755 O O . ALA A 1 734 ? -38.201 -17.850 77.108 1.00 69.50 734 ALA A O 1
ATOM 5756 N N . MET A 1 735 ? -40.214 -18.367 76.250 1.00 71.88 735 MET A N 1
ATOM 5757 C CA . MET A 1 735 ? -39.862 -18.104 74.854 1.00 71.88 735 MET A CA 1
ATOM 5758 C C . MET A 1 735 ? -39.367 -16.665 74.658 1.00 71.88 735 MET A C 1
ATOM 5760 O O . MET A 1 735 ? -38.311 -16.448 74.063 1.00 71.88 735 MET A O 1
ATOM 5764 N N . GLU A 1 736 ? -40.097 -15.677 75.185 1.00 66.12 736 GLU A N 1
ATOM 5765 C CA . GLU A 1 736 ? -39.709 -14.268 75.094 1.00 66.12 736 GLU A CA 1
ATOM 5766 C C . GLU A 1 736 ? -38.326 -14.028 75.715 1.00 66.12 736 GLU A C 1
ATOM 5768 O O . GLU A 1 736 ? -37.495 -13.314 75.147 1.00 66.12 736 GLU A O 1
ATOM 5773 N N . ARG A 1 737 ? -38.050 -14.655 76.861 1.00 72.56 737 ARG A N 1
ATOM 5774 C CA . ARG A 1 737 ? -36.782 -14.507 77.576 1.00 72.56 737 ARG A CA 1
ATOM 5775 C C . ARG A 1 737 ? -35.596 -15.061 76.782 1.00 72.56 737 ARG A C 1
ATOM 5777 O O . ARG A 1 737 ? -34.566 -14.394 76.725 1.00 72.56 737 ARG A O 1
ATOM 5784 N N . TYR A 1 738 ? -35.730 -16.216 76.133 1.00 70.56 738 TYR A N 1
ATOM 5785 C CA . TYR A 1 738 ? -34.662 -16.787 75.300 1.00 70.56 738 TYR A CA 1
ATOM 5786 C C . TYR A 1 738 ? -34.448 -16.004 73.998 1.00 70.56 738 TYR A C 1
ATOM 5788 O O . TYR A 1 738 ? -33.309 -15.689 73.654 1.00 70.56 738 TYR A O 1
ATOM 5796 N N . LEU A 1 739 ? -35.525 -15.581 73.331 1.00 61.75 739 LEU A N 1
ATOM 5797 C CA . LEU A 1 739 ? -35.428 -14.759 72.119 1.00 61.75 739 LEU A CA 1
ATOM 5798 C C . LEU A 1 739 ? -34.768 -13.398 72.395 1.00 61.75 739 LEU A C 1
ATOM 5800 O O . LEU A 1 739 ? -33.950 -12.935 71.604 1.00 61.75 739 LEU A O 1
ATOM 5804 N N . ARG A 1 740 ? -35.069 -12.766 73.542 1.00 61.19 740 ARG A N 1
ATOM 5805 C CA . ARG A 1 740 ? -34.423 -11.508 73.975 1.00 61.19 740 ARG A CA 1
ATOM 5806 C C . ARG A 1 740 ? -32.921 -11.653 74.213 1.00 61.19 740 ARG A C 1
ATOM 5808 O O . ARG A 1 740 ? -32.203 -10.667 74.080 1.00 61.19 740 ARG A O 1
ATOM 5815 N N . ASN A 1 741 ? -32.463 -12.852 74.560 1.00 59.50 741 ASN A N 1
ATOM 5816 C CA . ASN A 1 741 ? -31.048 -13.158 74.758 1.00 59.50 741 ASN A CA 1
ATOM 5817 C C . ASN A 1 741 ? -30.385 -13.756 73.500 1.00 59.50 741 ASN A C 1
ATOM 5819 O O . ASN A 1 741 ? -29.256 -14.225 73.578 1.00 59.50 741 ASN A O 1
ATOM 5823 N N . GLY A 1 742 ? -31.054 -13.701 72.339 1.00 57.28 742 GLY A N 1
ATOM 5824 C CA . GLY A 1 742 ? -30.465 -14.046 71.041 1.00 57.28 742 GLY A CA 1
ATOM 5825 C C . GLY A 1 742 ? -30.457 -15.536 70.697 1.00 57.28 742 GLY A C 1
ATOM 5826 O O . GLY A 1 742 ? -29.754 -15.926 69.770 1.00 57.28 742 GLY A O 1
ATOM 5827 N N . PHE A 1 743 ? -31.217 -16.365 71.417 1.00 61.72 743 PHE A N 1
ATOM 5828 C CA . PHE A 1 743 ? -31.317 -17.796 71.132 1.00 61.72 743 PHE A CA 1
ATOM 5829 C C . PHE A 1 743 ? -32.369 -18.089 70.058 1.00 61.72 743 PHE A C 1
ATOM 5831 O O . PHE A 1 743 ? -33.463 -17.521 70.082 1.00 61.72 743 PHE A O 1
ATOM 5838 N N . ASP A 1 744 ? -32.066 -19.036 69.169 1.00 62.94 744 ASP A N 1
ATOM 5839 C CA . ASP A 1 744 ? -33.050 -19.616 68.254 1.00 62.94 744 ASP A CA 1
ATOM 5840 C C . ASP A 1 744 ? -33.950 -20.593 69.028 1.00 62.94 744 ASP A C 1
ATOM 5842 O O . ASP A 1 744 ? -33.465 -21.511 69.698 1.00 62.94 744 ASP A O 1
ATOM 5846 N N . VAL A 1 745 ? -35.268 -20.401 68.930 1.00 67.25 745 VAL A N 1
ATOM 5847 C CA . VAL A 1 745 ? -36.269 -21.203 69.651 1.00 67.25 745 VAL A CA 1
ATOM 5848 C C . VAL A 1 745 ? -37.159 -21.943 68.659 1.00 67.25 745 VAL A C 1
ATOM 5850 O O . VAL A 1 745 ? -37.758 -21.334 67.769 1.00 67.25 745 VAL A O 1
ATOM 5853 N N . PHE A 1 746 ? -37.280 -23.254 68.851 1.00 60.84 746 PHE A N 1
ATOM 5854 C CA . PHE A 1 746 ? -38.153 -24.132 68.080 1.00 60.84 746 PHE A CA 1
ATOM 5855 C C . PHE A 1 746 ? -39.176 -24.776 69.014 1.00 60.84 746 PHE A C 1
ATOM 5857 O O . PHE A 1 746 ? -38.806 -25.227 70.088 1.00 60.84 746 PHE A O 1
ATOM 5864 N N . ARG A 1 747 ? -40.455 -24.852 68.636 1.00 69.25 747 ARG A N 1
ATOM 5865 C CA . ARG A 1 747 ? -41.487 -25.552 69.428 1.00 69.25 747 ARG A CA 1
ATOM 5866 C C . ARG A 1 747 ? -41.638 -26.994 68.943 1.00 69.25 747 ARG A C 1
ATOM 5868 O O . ARG A 1 747 ? -41.718 -27.219 67.735 1.00 69.25 747 ARG A O 1
ATOM 5875 N N . ILE A 1 748 ? -41.725 -27.951 69.862 1.00 62.34 748 ILE A N 1
ATOM 5876 C CA . ILE A 1 748 ? -42.035 -29.352 69.543 1.00 62.34 748 ILE A CA 1
ATOM 5877 C C . ILE A 1 748 ? -43.565 -29.527 69.566 1.00 62.34 748 ILE A C 1
ATOM 5879 O O . ILE A 1 748 ? -44.262 -28.974 70.415 1.00 62.34 748 ILE A O 1
ATOM 5883 N N . SER A 1 749 ? -44.121 -30.233 68.576 1.00 54.09 749 SER A N 1
ATOM 5884 C CA . SER A 1 749 ? -45.577 -30.362 68.402 1.00 54.09 749 SER A CA 1
ATOM 5885 C C . SER A 1 749 ? -46.236 -31.110 69.581 1.00 54.09 749 SER A C 1
ATOM 5887 O O . SER A 1 749 ? -45.803 -32.219 69.896 1.00 54.09 749 SER A O 1
ATOM 5889 N N . PRO A 1 750 ? -47.333 -30.598 70.178 1.00 51.62 750 PRO A N 1
ATOM 5890 C CA . PRO A 1 750 ? -47.959 -31.178 71.375 1.00 51.62 750 PRO A CA 1
ATOM 5891 C C . PRO A 1 750 ? -48.755 -32.480 71.135 1.00 51.62 750 PRO A C 1
ATOM 5893 O O . PRO A 1 750 ? -49.433 -32.961 72.038 1.00 51.62 750 PRO A O 1
ATOM 5896 N N . MET A 1 751 ? -48.713 -33.077 69.934 1.00 44.84 751 MET A N 1
ATOM 5897 C CA . MET A 1 751 ? -49.375 -34.370 69.671 1.00 44.84 751 MET A CA 1
ATOM 5898 C C . MET A 1 751 ? -48.604 -35.590 70.205 1.00 44.84 751 MET A C 1
ATOM 5900 O O . MET A 1 751 ? -49.078 -36.717 70.039 1.00 44.84 751 MET A O 1
ATOM 5904 N N . GLN A 1 752 ? -47.449 -35.401 70.843 1.00 49.06 752 GLN A N 1
ATOM 5905 C CA . GLN A 1 752 ? -46.756 -36.480 71.541 1.00 49.06 752 GLN A CA 1
ATOM 5906 C C . GLN A 1 752 ? -47.160 -36.519 73.019 1.00 49.06 752 GLN A C 1
ATOM 5908 O O . GLN A 1 752 ? -47.641 -35.544 73.589 1.00 49.06 752 GLN A O 1
ATOM 5913 N N . THR A 1 753 ? -47.124 -37.716 73.596 1.00 51.88 753 THR A N 1
ATOM 5914 C CA . THR A 1 753 ? -47.694 -38.009 74.916 1.00 51.88 753 THR A CA 1
ATOM 5915 C C . THR A 1 753 ? -47.041 -37.172 76.029 1.00 51.88 753 THR A C 1
ATOM 5917 O O . THR A 1 753 ? -45.970 -36.615 75.826 1.00 51.88 753 THR A O 1
ATOM 5920 N N . SER A 1 754 ? -47.672 -37.056 77.214 1.00 52.78 754 SER A N 1
ATOM 5921 C CA . SER A 1 754 ? -47.088 -36.297 78.346 1.00 52.78 754 SER A CA 1
ATOM 5922 C C . SER A 1 754 ? -45.609 -36.662 78.521 1.00 52.78 754 SER A C 1
ATOM 5924 O O . SER A 1 754 ? -45.291 -37.844 78.418 1.00 52.78 754 SER A O 1
ATOM 5926 N N . GLY A 1 755 ? -44.717 -35.698 78.767 1.00 54.25 755 GLY A N 1
ATOM 5927 C CA . GLY A 1 755 ? -43.274 -35.928 78.956 1.00 54.25 755 GLY A CA 1
ATOM 5928 C C . GLY A 1 755 ? -42.379 -35.796 77.713 1.00 54.25 755 GLY A C 1
ATOM 5929 O O . GLY A 1 755 ? -41.244 -36.267 77.761 1.00 54.25 755 GLY A O 1
ATOM 5930 N N . THR A 1 756 ? -42.861 -35.195 76.623 1.00 60.66 756 THR A N 1
ATOM 5931 C CA . THR A 1 756 ? -42.022 -34.720 75.509 1.00 60.66 756 THR A CA 1
ATOM 5932 C C . THR A 1 756 ? -41.718 -33.237 75.652 1.00 60.66 756 THR A C 1
ATOM 5934 O O . THR A 1 756 ? -42.660 -32.478 75.863 1.00 60.66 756 THR A O 1
ATOM 5937 N N . ALA A 1 757 ? -40.450 -32.858 75.447 1.00 65.12 757 ALA A N 1
ATOM 5938 C CA . ALA A 1 757 ? -39.966 -31.482 75.544 1.00 65.12 757 ALA A CA 1
ATOM 5939 C C . ALA A 1 757 ? -40.863 -30.475 74.812 1.00 65.12 757 ALA A C 1
ATOM 5941 O O . ALA A 1 757 ? -41.380 -30.761 73.734 1.00 65.12 757 ALA A O 1
ATOM 5942 N N . ASP A 1 758 ? -40.986 -29.273 75.370 1.00 70.19 758 ASP A N 1
ATOM 5943 C CA . ASP A 1 758 ? -41.800 -28.192 74.811 1.00 70.19 758 ASP A CA 1
ATOM 5944 C C . ASP A 1 758 ? -41.072 -27.465 73.669 1.00 70.19 758 ASP A C 1
ATOM 5946 O O . ASP A 1 758 ? -41.687 -27.023 72.690 1.00 70.19 758 ASP A O 1
ATOM 5950 N N . PHE A 1 759 ? -39.743 -27.355 73.776 1.00 75.00 759 PHE A N 1
ATOM 5951 C CA . PHE A 1 759 ? -38.914 -26.573 72.865 1.00 75.00 759 PHE A CA 1
ATOM 5952 C C . PHE A 1 759 ? -37.620 -27.288 72.469 1.00 75.00 759 PHE A C 1
ATOM 5954 O O . PHE A 1 759 ? -37.105 -28.114 73.211 1.00 75.00 759 PHE A O 1
ATOM 5961 N N . ILE A 1 760 ? -37.046 -26.919 71.325 1.00 68.56 760 ILE A N 1
ATOM 5962 C CA . ILE A 1 760 ? -35.627 -27.113 71.022 1.00 68.56 760 ILE A CA 1
ATOM 5963 C C . ILE A 1 760 ? -34.972 -25.737 71.057 1.00 68.56 760 ILE A C 1
ATOM 5965 O O . ILE A 1 760 ? -35.374 -24.838 70.316 1.00 68.56 760 ILE A O 1
ATOM 5969 N N . ILE A 1 761 ? -33.977 -25.570 71.924 1.00 73.06 761 ILE A N 1
ATOM 5970 C CA . ILE A 1 761 ? -33.198 -24.333 72.055 1.00 73.06 761 ILE A CA 1
ATOM 5971 C C . ILE A 1 761 ? -31.726 -24.726 72.071 1.00 73.06 761 ILE A C 1
ATOM 5973 O O . ILE A 1 761 ? -31.325 -25.575 72.864 1.00 73.06 761 ILE A O 1
ATOM 5977 N N . ASP A 1 762 ? -30.945 -24.151 71.156 1.00 70.06 762 ASP A N 1
ATOM 5978 C CA . ASP A 1 762 ? -29.520 -24.475 70.965 1.00 70.06 762 ASP A CA 1
ATOM 5979 C C . ASP A 1 762 ? -29.242 -25.992 70.842 1.00 70.06 762 ASP A C 1
ATOM 5981 O O . ASP A 1 762 ? -28.314 -26.555 71.419 1.00 70.06 762 ASP A O 1
ATOM 5985 N N . GLY A 1 763 ? -30.121 -26.691 70.114 1.00 65.25 763 GLY A N 1
ATOM 5986 C CA . GLY A 1 763 ? -30.012 -28.133 69.872 1.00 65.25 763 GLY A CA 1
ATOM 5987 C C . GLY A 1 763 ? -30.406 -29.034 71.047 1.00 65.25 763 GLY A C 1
ATOM 5988 O O . GLY A 1 763 ? -30.294 -30.250 70.915 1.00 65.25 763 GLY A O 1
ATOM 5989 N N . LEU A 1 764 ? -30.885 -28.472 72.160 1.00 73.12 764 LEU A N 1
ATOM 5990 C CA . LEU A 1 764 ? -31.348 -29.227 73.323 1.00 73.12 764 LEU A CA 1
ATOM 5991 C C . LEU A 1 764 ? -32.868 -29.279 73.368 1.00 73.12 764 LEU A C 1
ATOM 5993 O O . LEU A 1 764 ? -33.523 -28.245 73.254 1.00 73.12 764 LEU A O 1
ATOM 5997 N N . GLU A 1 765 ? -33.419 -30.468 73.592 1.00 80.62 765 GLU A N 1
ATOM 5998 C CA . GLU A 1 765 ? -34.840 -30.646 73.880 1.00 80.62 765 GLU A CA 1
ATOM 5999 C C . GLU A 1 765 ? -35.130 -30.171 75.312 1.00 80.62 765 GLU A C 1
ATOM 6001 O O . GLU A 1 765 ? -34.667 -30.761 76.289 1.00 80.62 765 GLU A O 1
ATOM 6006 N N . ILE A 1 766 ? -35.863 -29.072 75.451 1.00 84.62 766 ILE A N 1
ATOM 6007 C CA . ILE A 1 766 ? -36.157 -28.415 76.721 1.00 84.62 766 ILE A CA 1
ATOM 6008 C C . ILE A 1 766 ? -37.625 -28.609 77.084 1.00 84.62 766 ILE A C 1
ATOM 6010 O O . ILE A 1 766 ? -38.516 -28.136 76.382 1.00 84.62 766 ILE A O 1
ATOM 6014 N N . GLU A 1 767 ? -37.865 -29.243 78.225 1.00 85.94 767 GLU A N 1
ATOM 6015 C CA . GLU A 1 767 ? -39.155 -29.199 78.908 1.00 85.94 767 GLU A CA 1
ATOM 6016 C C . GLU A 1 767 ? -39.207 -27.977 79.825 1.00 85.94 767 GLU A C 1
ATOM 6018 O O . GLU A 1 767 ? -38.278 -27.717 80.600 1.00 85.94 767 GLU A O 1
ATOM 6023 N N . PHE A 1 768 ? -40.324 -27.265 79.796 1.00 85.44 768 PHE A N 1
ATOM 6024 C CA . PHE A 1 768 ? -40.606 -26.150 80.672 1.00 85.44 768 PHE A CA 1
ATOM 6025 C C . PHE A 1 768 ? -41.789 -26.470 81.599 1.00 85.44 768 PHE A C 1
ATOM 6027 O O . PHE A 1 768 ? -42.912 -26.735 81.178 1.00 85.44 768 PHE A O 1
ATOM 6034 N N . LYS A 1 769 ? -41.565 -26.401 82.915 1.00 85.94 769 LYS A N 1
ATOM 6035 C CA . LYS A 1 769 ? -42.598 -26.661 83.924 1.00 85.94 769 LYS A CA 1
ATOM 6036 C C . LYS A 1 769 ? -42.736 -25.494 84.893 1.00 85.94 769 LYS A C 1
ATOM 6038 O O . LYS A 1 769 ? -41.863 -25.235 85.723 1.00 85.94 769 LYS A O 1
ATOM 6043 N N . GLY A 1 770 ? -43.910 -24.866 84.887 1.00 82.19 770 GLY A N 1
ATOM 6044 C CA . GLY A 1 770 ? -44.315 -23.942 85.944 1.00 82.19 770 GLY A CA 1
ATOM 6045 C C . GLY A 1 770 ? -44.542 -24.675 87.273 1.00 82.19 770 GLY A C 1
ATOM 6046 O O . GLY A 1 770 ? -45.371 -25.591 87.375 1.00 82.19 770 GLY A O 1
ATOM 6047 N N . LEU A 1 771 ? -43.831 -24.271 88.328 1.00 80.56 771 LEU A N 1
ATOM 6048 C CA . LEU A 1 771 ? -44.039 -24.803 89.674 1.00 80.56 771 LEU A CA 1
ATOM 6049 C C . LEU A 1 771 ? -45.079 -23.976 90.427 1.00 80.56 771 LEU A C 1
ATOM 6051 O O . LEU A 1 771 ? -44.985 -22.759 90.554 1.00 80.56 771 LEU A O 1
ATOM 6055 N N . ASN A 1 772 ? -46.069 -24.675 90.982 1.00 77.00 772 ASN A N 1
ATOM 6056 C CA . ASN A 1 772 ? -47.097 -24.100 91.843 1.00 77.00 772 ASN A CA 1
ATOM 6057 C C . ASN A 1 772 ? -47.322 -25.036 93.043 1.00 77.00 772 ASN A C 1
ATOM 6059 O O . ASN A 1 772 ? -48.004 -26.062 92.919 1.00 77.00 772 ASN A O 1
ATOM 6063 N N . ALA A 1 773 ? -46.656 -24.736 94.163 1.00 78.25 773 ALA A N 1
ATOM 6064 C CA . ALA A 1 773 ? -46.744 -25.437 95.446 1.00 78.25 773 ALA A CA 1
ATOM 6065 C C . ALA A 1 773 ? -46.339 -24.490 96.596 1.00 78.25 773 ALA A C 1
ATOM 6067 O O . ALA A 1 773 ? -45.527 -23.596 96.398 1.00 78.25 773 ALA A O 1
ATOM 6068 N N . LYS A 1 774 ? -46.917 -24.665 97.796 1.00 78.06 774 LYS A N 1
ATOM 6069 C CA . LYS A 1 774 ? -46.848 -23.667 98.891 1.00 78.06 774 LYS A CA 1
ATOM 6070 C C . LYS A 1 774 ? -45.824 -23.944 100.000 1.00 78.06 774 LYS A C 1
ATOM 6072 O O . LYS A 1 774 ? -45.635 -23.090 100.857 1.00 78.06 774 LYS A O 1
ATOM 6077 N N . THR A 1 775 ? -45.213 -25.125 100.040 1.00 86.06 775 THR A N 1
ATOM 6078 C CA . THR A 1 775 ? -44.217 -25.499 101.063 1.00 86.06 775 THR A CA 1
ATOM 6079 C C . THR A 1 775 ? -43.008 -26.135 100.394 1.00 86.06 775 THR A C 1
ATOM 6081 O O . THR A 1 775 ? -43.172 -26.769 99.351 1.00 86.06 775 THR A O 1
ATOM 6084 N N . TYR A 1 776 ? -41.824 -26.011 101.003 1.00 85.88 776 TYR A N 1
ATOM 6085 C CA . TYR A 1 776 ? -40.590 -26.594 100.466 1.00 85.88 776 TYR A CA 1
ATOM 6086 C C . TYR A 1 776 ? -40.741 -28.090 100.168 1.00 85.88 776 TYR A C 1
ATOM 6088 O O . TYR A 1 776 ? -40.487 -28.499 99.044 1.00 85.88 776 TYR A O 1
ATOM 6096 N N . ASP A 1 777 ? -41.275 -28.886 101.101 1.00 87.06 777 ASP A N 1
ATOM 6097 C CA . ASP A 1 777 ? -41.462 -30.331 100.894 1.00 87.06 777 ASP A CA 1
ATOM 6098 C C . ASP A 1 777 ? -42.343 -30.651 99.675 1.00 87.06 777 ASP A C 1
ATOM 6100 O O . ASP A 1 777 ? -42.081 -31.602 98.937 1.00 87.06 777 ASP A O 1
ATOM 6104 N N . ASN A 1 778 ? -43.370 -29.832 99.423 1.00 86.38 778 ASN A N 1
ATOM 6105 C CA . ASN A 1 778 ? -44.249 -29.999 98.269 1.00 86.38 778 ASN A CA 1
ATOM 6106 C C . ASN A 1 778 ? -43.587 -29.527 96.969 1.00 86.38 778 ASN A C 1
ATOM 6108 O O . ASN A 1 778 ? -43.800 -30.144 95.928 1.00 86.38 778 ASN A O 1
ATOM 6112 N N . ILE A 1 779 ? -42.794 -28.451 97.015 1.00 88.75 779 ILE A N 1
ATOM 6113 C CA . ILE A 1 779 ? -41.997 -27.984 95.873 1.00 88.75 779 ILE A CA 1
ATOM 6114 C C . ILE A 1 779 ? -40.961 -29.048 95.512 1.00 88.75 779 ILE A C 1
ATOM 6116 O O . ILE A 1 779 ? -40.882 -29.445 94.355 1.00 88.75 779 ILE A O 1
ATOM 6120 N N . PHE A 1 780 ? -40.244 -29.568 96.507 1.00 91.06 780 PHE A N 1
ATOM 6121 C CA . PHE A 1 780 ? -39.262 -30.632 96.363 1.00 91.06 780 PHE A CA 1
ATOM 6122 C C . PHE A 1 780 ? -39.897 -31.874 95.736 1.00 91.06 780 PHE A C 1
ATOM 6124 O O . PHE A 1 780 ? -39.462 -32.319 94.678 1.00 91.06 780 PHE A O 1
ATOM 6131 N N . ALA A 1 781 ? -40.982 -32.396 96.319 1.00 90.06 781 ALA A N 1
ATOM 6132 C CA . ALA A 1 781 ? -41.664 -33.575 95.790 1.00 90.06 781 ALA A CA 1
ATOM 6133 C C . ALA A 1 781 ? -42.154 -33.375 94.345 1.00 90.06 781 ALA A C 1
ATOM 6135 O O . ALA A 1 781 ? -42.017 -34.275 93.515 1.00 90.06 781 ALA A O 1
ATOM 6136 N N . LYS A 1 782 ? -42.688 -32.190 94.027 1.00 91.31 782 LYS A N 1
ATOM 6137 C CA . LYS A 1 782 ? -43.212 -31.868 92.694 1.00 91.31 782 LYS A CA 1
ATOM 6138 C C . LYS A 1 782 ? -42.103 -31.662 91.662 1.00 91.31 782 LYS A C 1
ATOM 6140 O O . LYS A 1 782 ? -42.247 -32.127 90.539 1.00 91.31 782 LYS A O 1
ATOM 6145 N N . ALA A 1 783 ? -40.987 -31.048 92.047 1.00 91.31 783 ALA A N 1
ATOM 6146 C CA . ALA A 1 783 ? -39.810 -30.906 91.197 1.00 91.31 783 ALA A CA 1
ATOM 6147 C C . ALA A 1 783 ? -39.212 -32.272 90.827 1.00 91.31 783 ALA A C 1
ATOM 6149 O O . ALA A 1 783 ? -38.908 -32.505 89.660 1.00 91.31 783 ALA A O 1
ATOM 6150 N N . ILE A 1 784 ? -39.120 -33.206 91.785 1.00 93.38 784 ILE A N 1
ATOM 6151 C CA . ILE A 1 784 ? -38.678 -34.580 91.492 1.00 93.38 784 ILE A CA 1
ATOM 6152 C C . ILE A 1 784 ? -39.670 -35.291 90.562 1.00 93.38 784 ILE A C 1
ATOM 6154 O O . ILE A 1 784 ? -39.247 -35.957 89.622 1.00 93.38 784 ILE A O 1
ATOM 6158 N N . ALA A 1 785 ? -40.978 -35.126 90.782 1.00 90.50 785 ALA A N 1
ATOM 6159 C CA . ALA A 1 785 ? -41.995 -35.726 89.920 1.00 90.50 785 ALA A CA 1
ATOM 6160 C C . ALA A 1 785 ? -41.937 -35.189 88.479 1.00 90.50 785 ALA A C 1
ATOM 6162 O O . ALA A 1 785 ? -42.034 -35.967 87.536 1.00 90.50 785 ALA A O 1
ATOM 6163 N N . TYR A 1 786 ? -41.731 -33.883 88.302 1.00 91.31 786 TYR A N 1
ATOM 6164 C CA . TYR A 1 786 ? -41.551 -33.282 86.982 1.00 91.31 786 TYR A CA 1
ATOM 6165 C C . TYR A 1 786 ? -40.257 -33.732 86.310 1.00 91.31 786 TYR A C 1
ATOM 6167 O O . TYR A 1 786 ? -40.281 -34.040 85.124 1.00 91.31 786 TYR A O 1
ATOM 6175 N N . ALA A 1 787 ? -39.152 -33.856 87.045 1.00 90.19 787 ALA A N 1
ATOM 6176 C CA . ALA A 1 787 ? -37.928 -34.439 86.499 1.00 90.19 787 ALA A CA 1
ATOM 6177 C C . ALA A 1 787 ? -38.142 -35.884 86.030 1.00 90.19 787 ALA A C 1
ATOM 6179 O O . ALA A 1 787 ? -37.698 -36.256 84.947 1.00 90.19 787 ALA A O 1
ATOM 6180 N N . ASP A 1 788 ? -38.878 -36.680 86.805 1.00 88.50 788 ASP A N 1
ATOM 6181 C CA . ASP A 1 788 ? -39.228 -38.045 86.422 1.00 88.50 788 ASP A CA 1
ATOM 6182 C C . ASP A 1 788 ? -40.102 -38.098 85.171 1.00 88.50 788 ASP A C 1
ATOM 6184 O O . ASP A 1 788 ? -39.892 -38.955 84.314 1.00 88.50 788 ASP A O 1
ATOM 6188 N N . GLU A 1 789 ? -41.053 -37.177 85.042 1.00 86.12 789 GLU A N 1
ATOM 6189 C CA . GLU A 1 789 ? -41.896 -37.074 83.856 1.00 86.12 789 GLU A CA 1
ATOM 6190 C C . GLU A 1 789 ? -41.105 -36.654 82.613 1.00 86.12 789 GLU A C 1
ATOM 6192 O O . GLU A 1 789 ? -41.318 -37.231 81.548 1.00 86.12 789 GLU A O 1
ATOM 6197 N N . SER A 1 790 ? -40.198 -35.687 82.766 1.00 86.69 790 SER A N 1
ATOM 6198 C CA . SER A 1 790 ? -39.525 -35.009 81.651 1.00 86.69 790 SER A CA 1
ATOM 6199 C C . SER A 1 790 ? -38.314 -35.786 81.136 1.00 86.69 790 SER A C 1
ATOM 6201 O O . SER A 1 790 ? -38.031 -35.775 79.944 1.00 86.69 790 SER A O 1
ATOM 6203 N N . PHE A 1 791 ? -37.579 -36.480 82.013 1.00 88.50 791 PHE A N 1
ATOM 6204 C CA . PHE A 1 791 ? -36.317 -37.138 81.649 1.00 88.50 791 PHE A CA 1
ATOM 6205 C C . PHE A 1 791 ? -36.432 -38.634 81.368 1.00 88.50 791 PHE A C 1
ATOM 6207 O O . PHE A 1 791 ? -35.536 -39.215 80.746 1.00 88.50 791 PHE A O 1
ATOM 6214 N N . THR A 1 792 ? -37.511 -39.283 81.805 1.00 81.50 792 THR A N 1
ATOM 6215 C CA . THR A 1 792 ? -37.702 -40.713 81.543 1.00 81.50 792 THR A CA 1
ATOM 6216 C C . THR A 1 792 ? -38.036 -40.931 80.069 1.00 81.50 792 THR A C 1
ATOM 6218 O O . THR A 1 792 ? -39.044 -40.435 79.580 1.00 81.50 792 THR A O 1
ATOM 6221 N N . SER A 1 793 ? -37.211 -41.709 79.361 1.00 66.88 793 SER A N 1
ATOM 6222 C CA . SER A 1 793 ? -37.442 -42.038 77.944 1.00 66.88 793 SER A CA 1
ATOM 6223 C C . SER A 1 793 ? -38.724 -42.858 77.756 1.00 66.88 793 SER A C 1
ATOM 6225 O O . SER A 1 793 ? -38.999 -43.766 78.549 1.00 66.88 793 SER A O 1
ATOM 6227 N N . LYS A 1 794 ? -39.491 -42.565 76.700 1.00 66.62 794 LYS A N 1
ATOM 6228 C CA . LYS A 1 794 ? -40.792 -43.190 76.408 1.00 66.62 794 LYS A CA 1
ATOM 6229 C C . LYS A 1 794 ? -40.754 -43.949 75.070 1.00 66.62 794 LYS A C 1
ATOM 6231 O O . LYS A 1 794 ? -39.799 -43.797 74.312 1.00 66.62 794 LYS A O 1
ATOM 6236 N N . PRO A 1 795 ? -41.724 -44.840 74.781 1.00 53.34 795 PRO A N 1
ATOM 6237 C CA . PRO A 1 795 ? -41.698 -45.693 73.583 1.00 53.34 795 PRO A CA 1
ATOM 6238 C C . PRO A 1 795 ? -41.640 -44.934 72.246 1.00 53.34 795 PRO A C 1
ATOM 6240 O O . PRO A 1 795 ? -41.282 -45.523 71.229 1.00 53.34 795 PRO A O 1
ATOM 6243 N N . ASP A 1 796 ? -42.014 -43.657 72.254 1.00 53.50 796 ASP A N 1
ATOM 6244 C CA . ASP A 1 796 ? -42.102 -42.726 71.132 1.00 53.50 796 ASP A CA 1
ATOM 6245 C C . ASP A 1 796 ? -40.897 -41.772 71.001 1.00 53.50 796 ASP A C 1
ATOM 6247 O O . ASP A 1 796 ? -40.772 -41.125 69.962 1.00 53.50 796 ASP A O 1
ATOM 6251 N N . GLY A 1 797 ? -39.971 -41.713 71.970 1.00 58.41 797 GLY A N 1
ATOM 6252 C CA . GLY A 1 797 ? -38.833 -40.791 71.890 1.00 58.41 797 GLY A CA 1
ATOM 6253 C C . GLY A 1 797 ? -37.905 -40.749 73.108 1.00 58.41 797 GLY A C 1
ATOM 6254 O O . GLY A 1 797 ? -38.109 -41.416 74.128 1.00 58.41 797 GLY A O 1
ATOM 6255 N N . LYS A 1 798 ? -36.840 -39.947 72.991 1.00 64.06 798 LYS A N 1
ATOM 6256 C CA . LYS A 1 798 ? -35.988 -39.586 74.133 1.00 64.06 798 LYS A CA 1
ATOM 6257 C C . LYS A 1 798 ? -36.764 -38.641 75.062 1.00 64.06 798 LYS A C 1
ATOM 6259 O O . LYS A 1 798 ? -37.614 -37.892 74.606 1.00 64.06 798 LYS A O 1
ATOM 6264 N N . GLY A 1 799 ? -36.486 -38.706 76.366 1.00 72.56 799 GLY A N 1
ATOM 6265 C CA . GLY A 1 799 ? -36.933 -37.667 77.303 1.00 72.56 799 GLY A CA 1
ATOM 6266 C C . GLY A 1 799 ? -36.079 -36.404 77.148 1.00 72.56 799 GLY A C 1
ATOM 6267 O O . GLY A 1 799 ? -34.928 -36.515 76.706 1.00 72.56 799 GLY A O 1
ATOM 6268 N N . ALA A 1 800 ? -36.613 -35.254 77.563 1.00 83.25 800 ALA A N 1
ATOM 6269 C CA . ALA A 1 800 ? -36.004 -33.931 77.423 1.00 83.25 800 ALA A CA 1
ATOM 6270 C C . ALA A 1 800 ? -34.534 -33.910 77.866 1.00 83.25 800 ALA A C 1
ATOM 6272 O O . ALA A 1 800 ? -34.135 -34.600 78.806 1.00 83.25 800 ALA A O 1
ATOM 6273 N N . ASP A 1 801 ? -33.695 -33.138 77.191 1.00 85.56 801 ASP A N 1
ATOM 6274 C CA . ASP A 1 801 ? -32.291 -32.922 77.549 1.00 85.56 801 ASP A CA 1
ATOM 6275 C C . ASP A 1 801 ? -32.130 -31.926 78.688 1.00 85.56 801 ASP A C 1
ATOM 6277 O O . ASP A 1 801 ? -31.212 -32.060 79.505 1.00 85.56 801 ASP A O 1
ATOM 6281 N N . LYS A 1 802 ? -33.062 -30.976 78.782 1.00 89.56 802 LYS A N 1
ATOM 6282 C CA . LYS A 1 802 ? -33.099 -29.980 79.841 1.00 89.56 802 LYS A CA 1
ATOM 6283 C C . LYS A 1 802 ? -34.497 -29.827 80.421 1.00 89.56 802 LYS A C 1
ATOM 6285 O O . LYS A 1 802 ? -35.479 -29.825 79.691 1.00 89.56 802 LYS A O 1
ATOM 6290 N N . LEU A 1 803 ? -34.574 -29.667 81.738 1.00 90.50 803 LEU A N 1
ATOM 6291 C CA . LEU A 1 803 ? -35.794 -29.271 82.434 1.00 90.50 803 LEU A CA 1
ATOM 6292 C C . LEU A 1 803 ? -35.602 -27.888 83.043 1.00 90.50 803 LEU A C 1
ATOM 6294 O O . LEU A 1 803 ? -34.674 -27.673 83.828 1.00 90.50 803 LEU A O 1
ATOM 6298 N N . ILE A 1 804 ? -36.517 -26.983 82.721 1.00 89.62 804 ILE A N 1
ATOM 6299 C CA . ILE A 1 804 ? -36.626 -25.674 83.353 1.00 89.62 804 ILE A CA 1
ATOM 6300 C C . ILE A 1 804 ? -37.810 -25.696 84.312 1.00 89.62 804 ILE A C 1
ATOM 6302 O O . ILE A 1 804 ? -38.946 -25.963 83.924 1.00 89.62 804 ILE A O 1
ATOM 6306 N N . LEU A 1 805 ? -37.536 -25.404 85.578 1.00 89.12 805 LEU A N 1
ATOM 6307 C CA . LEU A 1 805 ? -38.532 -25.284 86.630 1.00 89.12 805 LEU A CA 1
ATOM 6308 C C . LEU A 1 805 ? -38.713 -23.812 86.989 1.00 89.12 805 LEU A C 1
ATOM 6310 O O . LEU A 1 805 ? -37.867 -23.221 87.661 1.00 89.12 805 LEU A O 1
ATOM 6314 N N . ASP A 1 806 ? -39.833 -23.223 86.583 1.00 85.62 806 ASP A N 1
ATOM 6315 C CA . ASP A 1 806 ? -40.112 -21.823 86.889 1.00 85.62 806 ASP A CA 1
ATOM 6316 C C . ASP A 1 806 ? -40.878 -21.678 88.210 1.00 85.62 806 ASP A C 1
ATOM 6318 O O . ASP A 1 806 ? -42.087 -21.918 88.299 1.00 85.62 806 ASP A O 1
ATOM 6322 N N . CYS A 1 807 ? -40.154 -21.279 89.257 1.00 79.12 807 CYS A N 1
ATOM 6323 C CA . CYS A 1 807 ? -40.707 -20.875 90.551 1.00 79.12 807 CYS A CA 1
ATOM 6324 C C . CYS A 1 807 ? -40.945 -19.357 90.634 1.00 79.12 807 CYS A C 1
ATOM 6326 O O . CYS A 1 807 ? -41.616 -18.888 91.561 1.00 79.12 807 CYS A O 1
ATOM 6328 N N . SER A 1 808 ? -40.370 -18.585 89.709 1.00 70.56 808 SER A N 1
ATOM 6329 C CA . SER A 1 808 ? -40.398 -17.124 89.690 1.00 70.56 808 SER A CA 1
ATOM 6330 C C . SER A 1 808 ? -41.756 -16.588 89.244 1.00 70.56 808 SER A C 1
ATOM 6332 O O . SER A 1 808 ? -42.279 -15.673 89.882 1.00 70.56 808 SER A O 1
ATOM 6334 N N . TYR A 1 809 ? -42.383 -17.228 88.253 1.00 65.75 809 TYR A N 1
ATOM 6335 C CA . TYR A 1 809 ? -43.694 -16.836 87.733 1.00 65.75 809 TYR A CA 1
ATOM 6336 C C . TYR A 1 809 ? -44.781 -16.811 88.822 1.00 65.75 809 TYR A C 1
ATOM 6338 O O . TYR A 1 809 ? -45.580 -15.880 88.905 1.00 65.75 809 TYR A O 1
ATOM 6346 N N . ASN A 1 810 ? -44.763 -17.795 89.730 1.00 69.75 810 ASN A N 1
ATOM 6347 C CA . ASN A 1 810 ? -45.707 -17.901 90.851 1.00 69.75 810 ASN A CA 1
ATOM 6348 C C . ASN A 1 810 ? -45.204 -17.250 92.157 1.00 69.75 810 ASN A C 1
ATOM 6350 O O . ASN A 1 810 ? -45.844 -17.391 93.201 1.00 69.75 810 ASN A O 1
ATOM 6354 N N . ASN A 1 811 ? -44.074 -16.534 92.113 1.00 69.38 811 ASN A N 1
ATOM 6355 C CA . ASN A 1 811 ? -43.472 -15.808 93.236 1.00 69.38 811 ASN A CA 1
ATOM 6356 C C . ASN A 1 811 ? -43.170 -16.674 94.484 1.00 69.38 811 ASN A C 1
ATOM 6358 O O . ASN A 1 811 ? -43.304 -16.214 95.624 1.00 69.38 811 ASN A O 1
ATOM 6362 N N . LEU A 1 812 ? -42.773 -17.936 94.283 1.00 77.12 812 LEU A N 1
ATOM 6363 C CA . LEU A 1 812 ? -42.550 -18.894 95.371 1.00 77.12 812 LEU A CA 1
ATOM 6364 C C . LEU A 1 812 ? -41.318 -18.530 96.225 1.00 77.12 812 LEU A C 1
ATOM 6366 O O . LEU A 1 812 ? -40.289 -18.093 95.710 1.00 77.12 812 LEU A O 1
ATOM 6370 N N . ASP A 1 813 ? -41.412 -18.737 97.544 1.00 72.31 813 ASP A N 1
ATOM 6371 C CA . ASP A 1 813 ? -40.298 -18.599 98.500 1.00 72.31 813 ASP A CA 1
ATOM 6372 C C . ASP A 1 813 ? -39.404 -19.851 98.483 1.00 72.31 813 ASP A C 1
ATOM 6374 O O . ASP A 1 813 ? -39.359 -20.609 99.447 1.00 72.31 813 ASP A O 1
ATOM 6378 N N . LEU A 1 814 ? -38.719 -20.090 97.364 1.00 84.25 814 LEU A N 1
ATOM 6379 C CA . LEU A 1 814 ? -37.663 -21.098 97.266 1.00 84.25 814 LEU A CA 1
ATOM 6380 C C . LEU A 1 814 ? -36.311 -20.386 97.305 1.00 84.25 814 LEU A C 1
ATOM 6382 O O . LEU A 1 814 ? -35.989 -19.622 96.393 1.00 84.25 814 LEU A O 1
ATOM 6386 N N . THR A 1 815 ? -35.527 -20.601 98.360 1.00 86.69 815 THR A N 1
ATOM 6387 C CA . THR A 1 815 ? -34.183 -20.014 98.448 1.00 86.69 815 THR A CA 1
ATOM 6388 C C . THR A 1 815 ? -33.226 -20.682 97.458 1.00 86.69 815 THR A C 1
ATOM 6390 O O . THR A 1 815 ? -33.431 -21.823 97.045 1.00 86.69 815 THR A O 1
ATOM 6393 N N . LEU A 1 816 ? -32.134 -19.999 97.095 1.00 84.69 816 LEU A N 1
ATOM 6394 C CA . LEU A 1 816 ? -31.115 -20.574 96.207 1.00 84.69 816 LEU A CA 1
ATOM 6395 C C . LEU A 1 816 ? -30.503 -21.864 96.779 1.00 84.69 816 LEU A C 1
ATOM 6397 O O . LEU A 1 816 ? -30.166 -22.766 96.021 1.00 84.69 816 LEU A O 1
ATOM 6401 N N . GLU A 1 817 ? -30.374 -21.975 98.104 1.00 86.81 817 GLU A N 1
ATOM 6402 C CA . GLU A 1 817 ? -29.803 -23.163 98.748 1.00 86.81 817 GLU A CA 1
ATOM 6403 C C . GLU A 1 817 ? -30.761 -24.359 98.689 1.00 86.81 817 GLU A C 1
ATOM 6405 O O . GLU A 1 817 ? -30.368 -25.465 98.333 1.00 86.81 817 GLU A O 1
ATOM 6410 N N . GLU A 1 818 ? -32.047 -24.123 98.934 1.00 90.75 818 GLU A N 1
ATOM 6411 C CA . GLU A 1 818 ? -33.107 -25.116 98.748 1.00 90.75 818 GLU A CA 1
ATOM 6412 C C . GLU A 1 818 ? -33.231 -25.561 97.281 1.00 90.75 818 GLU A C 1
ATOM 6414 O O . GLU A 1 818 ? -33.392 -26.750 97.000 1.00 90.75 818 GLU A O 1
ATOM 6419 N N . ALA A 1 819 ? -33.094 -24.628 96.333 1.00 90.75 819 ALA A N 1
ATOM 6420 C CA . ALA A 1 819 ? -33.084 -24.929 94.904 1.00 90.75 819 ALA A CA 1
ATOM 6421 C C . ALA A 1 819 ? -31.884 -25.806 94.502 1.00 90.75 819 ALA A C 1
ATOM 6423 O O . ALA A 1 819 ? -32.057 -26.757 93.738 1.00 90.75 819 ALA A O 1
ATOM 6424 N N . LYS A 1 820 ? -30.686 -25.565 95.058 1.00 91.94 820 LYS A N 1
ATOM 6425 C CA . LYS A 1 820 ? -29.524 -26.450 94.840 1.00 91.94 820 LYS A CA 1
ATOM 6426 C C . LYS A 1 820 ? -29.788 -27.866 95.323 1.00 91.94 820 LYS A C 1
ATOM 6428 O O . LYS A 1 820 ? -29.491 -28.801 94.591 1.00 91.94 820 LYS A O 1
ATOM 6433 N N . ILE A 1 821 ? -30.374 -28.034 96.511 1.00 93.50 821 ILE A N 1
ATOM 6434 C CA . ILE A 1 821 ? -30.683 -29.364 97.059 1.00 93.50 821 ILE A CA 1
ATOM 6435 C C . ILE A 1 821 ? -31.632 -30.125 96.118 1.00 93.50 821 ILE A C 1
ATOM 6437 O O . ILE A 1 821 ? -31.463 -31.326 95.894 1.00 93.50 821 ILE A O 1
ATOM 6441 N N . ILE A 1 822 ? -32.606 -29.430 95.522 1.00 94.25 822 ILE A N 1
ATOM 6442 C CA . ILE A 1 822 ? -33.492 -30.003 94.499 1.00 94.25 822 ILE A CA 1
ATOM 6443 C C . ILE A 1 822 ? -32.690 -30.422 93.258 1.00 94.25 822 ILE A C 1
ATOM 6445 O O . ILE A 1 822 ? -32.819 -31.565 92.819 1.00 94.25 822 ILE A O 1
ATOM 6449 N N . ILE A 1 823 ? -31.839 -29.543 92.716 1.00 94.06 823 ILE A N 1
ATOM 6450 C CA . ILE A 1 823 ? -31.010 -29.839 91.534 1.00 94.06 823 ILE A CA 1
ATOM 6451 C C . ILE A 1 823 ? -30.090 -31.034 91.792 1.00 94.06 823 ILE A C 1
ATOM 6453 O O . ILE A 1 823 ? -30.054 -31.958 90.983 1.00 94.06 823 ILE A O 1
ATOM 6457 N N . GLU A 1 824 ? -29.381 -31.062 92.921 1.00 93.25 824 GLU A N 1
ATOM 6458 C CA . GLU A 1 824 ? -28.501 -32.169 93.307 1.00 93.25 824 GLU A CA 1
ATOM 6459 C C . GLU A 1 824 ? -29.275 -33.482 93.398 1.00 93.25 824 GLU A C 1
ATOM 6461 O O . GLU A 1 824 ? -28.812 -34.524 92.922 1.00 93.25 824 GLU A O 1
ATOM 6466 N N . LYS A 1 825 ? -30.492 -33.442 93.955 1.00 94.88 825 LYS A N 1
ATOM 6467 C CA . LYS A 1 825 ? -31.340 -34.627 94.019 1.00 94.88 825 LYS A CA 1
ATOM 6468 C C . LYS A 1 825 ? -31.743 -35.106 92.627 1.00 94.88 825 LYS A C 1
ATOM 6470 O O . LYS A 1 825 ? -31.677 -36.312 92.384 1.00 94.88 825 LYS A O 1
ATOM 6475 N N . ILE A 1 826 ? -32.126 -34.203 91.726 1.00 94.62 826 ILE A N 1
ATOM 6476 C CA . ILE A 1 826 ? -32.484 -34.550 90.346 1.00 94.62 826 ILE A CA 1
ATOM 6477 C C . ILE A 1 826 ? -31.265 -35.115 89.607 1.00 94.62 826 ILE A C 1
ATOM 6479 O O . ILE A 1 826 ? -31.350 -36.214 89.059 1.00 94.62 826 ILE A O 1
ATOM 6483 N N . LYS A 1 827 ? -30.107 -34.447 89.676 1.00 92.25 827 LYS A N 1
ATOM 6484 C CA . LYS A 1 827 ? -28.859 -34.901 89.040 1.00 92.25 827 LYS A CA 1
ATOM 6485 C C . LYS A 1 827 ? -28.348 -36.229 89.603 1.00 92.25 827 LYS A C 1
ATOM 6487 O O . LYS A 1 827 ? -27.777 -37.020 88.863 1.00 92.25 827 LYS A O 1
ATOM 6492 N N . SER A 1 828 ? -28.623 -36.548 90.873 1.00 93.00 828 SER A N 1
ATOM 6493 C CA . SER A 1 828 ? -28.312 -37.877 91.431 1.00 93.00 828 SER A CA 1
ATOM 6494 C C . SER A 1 828 ? -29.077 -39.019 90.747 1.00 93.00 828 SER A C 1
ATOM 6496 O O . SER A 1 828 ? -28.638 -40.166 90.795 1.00 93.00 828 SER A O 1
ATOM 6498 N N . LYS A 1 829 ? -30.222 -38.710 90.122 1.00 91.75 829 LYS A N 1
ATOM 6499 C CA . LYS A 1 829 ? -31.062 -39.662 89.388 1.00 91.75 829 LYS A CA 1
ATOM 6500 C C . LYS A 1 829 ? -30.848 -39.577 87.872 1.00 91.75 829 LYS A C 1
ATOM 6502 O O . LYS A 1 829 ? -30.900 -40.607 87.207 1.00 91.75 829 LYS A O 1
ATOM 6507 N N . TYR A 1 830 ? -30.561 -38.383 87.352 1.00 91.56 830 TYR A N 1
ATOM 6508 C CA . TYR A 1 830 ? -30.361 -38.098 85.930 1.00 91.56 830 TYR A CA 1
ATOM 6509 C C . TYR A 1 830 ? -29.074 -37.290 85.730 1.00 91.56 830 TYR A C 1
ATOM 6511 O O . TYR A 1 830 ? -29.109 -36.076 85.550 1.00 91.56 830 TYR A O 1
ATOM 6519 N N . ALA A 1 831 ? -27.928 -37.968 85.807 1.00 87.31 831 ALA A N 1
ATOM 6520 C CA . ALA A 1 831 ? -26.619 -37.309 85.827 1.00 87.31 831 ALA A CA 1
ATOM 6521 C C . ALA A 1 831 ? -26.298 -36.531 84.538 1.00 87.31 831 ALA A C 1
ATOM 6523 O O . ALA A 1 831 ? -25.645 -35.494 84.604 1.00 87.31 831 ALA A O 1
ATOM 6524 N N . ASP A 1 832 ? -26.798 -37.009 83.396 1.00 84.62 832 ASP A N 1
ATOM 6525 C CA . ASP A 1 832 ? -26.505 -36.457 82.066 1.00 84.62 832 ASP A CA 1
ATOM 6526 C C . ASP A 1 832 ? -27.548 -35.431 81.588 1.00 84.62 832 ASP A C 1
ATOM 6528 O O . ASP A 1 832 ? -27.506 -34.996 80.438 1.00 84.62 832 ASP A O 1
ATOM 6532 N N . LYS A 1 833 ? -28.518 -35.071 82.440 1.00 90.00 833 LYS A N 1
ATOM 6533 C CA . LYS A 1 833 ? -29.600 -34.140 82.100 1.00 90.00 833 LYS A CA 1
ATOM 6534 C C . LYS A 1 833 ? -29.379 -32.777 82.744 1.00 90.00 833 LYS A C 1
ATOM 6536 O O . LYS A 1 833 ? -28.906 -32.672 83.879 1.00 90.00 833 LYS A O 1
ATOM 6541 N N . LEU A 1 834 ? -29.729 -31.732 82.001 1.00 91.62 834 LEU A N 1
ATOM 6542 C CA . LEU A 1 834 ? -29.568 -30.351 82.432 1.00 91.62 834 LEU A CA 1
ATOM 6543 C C . LEU A 1 834 ? -30.792 -29.909 83.231 1.00 91.62 834 LEU A C 1
ATOM 6545 O O . LEU A 1 834 ? -31.928 -30.207 82.867 1.00 91.62 834 LEU A O 1
ATOM 6549 N N . VAL A 1 835 ? -30.578 -29.189 84.326 1.00 91.88 835 VAL A N 1
ATOM 6550 C CA . VAL A 1 835 ? -31.671 -28.682 85.161 1.00 91.88 835 VAL A CA 1
ATOM 6551 C C . VAL A 1 835 ? -31.416 -27.231 85.491 1.00 91.88 835 VAL A C 1
ATOM 6553 O O . VAL A 1 835 ? -30.347 -26.865 85.980 1.00 91.88 835 VAL A O 1
ATOM 6556 N N . GLU A 1 836 ? -32.432 -26.416 85.266 1.00 91.50 836 GLU A N 1
ATOM 6557 C CA . GLU A 1 836 ? -32.433 -25.006 85.605 1.00 91.50 836 GLU A CA 1
ATOM 6558 C C . GLU A 1 836 ? -33.671 -24.689 86.443 1.00 91.50 836 GLU A C 1
ATOM 6560 O O . GLU A 1 836 ? -34.773 -25.141 86.135 1.00 91.50 836 GLU A O 1
ATOM 6565 N N . ILE A 1 837 ? -33.494 -23.937 87.528 1.00 90.56 837 ILE A N 1
ATOM 6566 C CA . ILE A 1 837 ? -34.599 -23.469 88.364 1.00 90.56 837 ILE A CA 1
ATOM 6567 C C . ILE A 1 837 ? -34.589 -21.945 88.369 1.00 90.56 837 ILE A C 1
ATOM 6569 O O . ILE A 1 837 ? -33.622 -21.330 88.822 1.00 90.56 837 ILE A O 1
ATOM 6573 N N . TRP A 1 838 ? -35.683 -21.341 87.909 1.00 88.31 838 TRP A N 1
ATOM 6574 C CA . TRP A 1 838 ? -35.876 -19.894 87.961 1.00 88.31 838 TRP A CA 1
ATOM 6575 C C . TRP A 1 838 ? -36.519 -19.522 89.282 1.00 88.31 838 TRP A C 1
ATOM 6577 O O . TRP A 1 838 ? -37.614 -19.983 89.604 1.00 88.31 838 TRP A O 1
ATOM 6587 N N . THR A 1 839 ? -35.847 -18.683 90.065 1.00 83.31 839 THR A N 1
ATOM 6588 C CA . THR A 1 839 ? -36.375 -18.189 91.340 1.00 83.31 839 THR A CA 1
ATOM 6589 C C . THR A 1 839 ? -36.424 -16.671 91.325 1.00 83.31 839 THR A C 1
ATOM 6591 O O . THR A 1 839 ? -35.669 -16.008 90.618 1.00 83.31 839 THR A O 1
ATOM 6594 N N . LYS A 1 840 ? -37.260 -16.083 92.183 1.00 79.75 840 LYS A N 1
ATOM 6595 C CA . LYS A 1 840 ? -37.270 -14.624 92.372 1.00 79.75 840 LYS A CA 1
ATOM 6596 C C . LYS A 1 840 ? -35.962 -14.063 92.953 1.00 79.75 840 LYS A C 1
ATOM 6598 O O . LYS A 1 840 ? -35.773 -12.852 92.957 1.00 79.75 840 LYS A O 1
ATOM 6603 N N . PHE A 1 841 ? -35.090 -14.929 93.476 1.00 79.19 841 PHE A N 1
ATOM 6604 C CA . PHE A 1 841 ? -33.793 -14.571 94.051 1.00 79.19 841 PHE A CA 1
ATOM 6605 C C . PHE A 1 841 ? -32.624 -14.799 93.079 1.00 79.19 841 PHE A C 1
ATOM 6607 O O . PHE A 1 841 ? -31.479 -14.545 93.449 1.00 79.19 841 PHE A O 1
ATOM 6614 N N . GLY A 1 842 ? -32.905 -15.261 91.857 1.00 78.69 842 GLY A N 1
ATOM 6615 C CA . GLY A 1 842 ? -31.918 -15.582 90.828 1.00 78.69 842 GLY A CA 1
ATOM 6616 C C . GLY A 1 842 ? -32.120 -16.981 90.247 1.00 78.69 842 GLY A C 1
ATOM 6617 O O . GLY A 1 842 ? -32.680 -17.867 90.899 1.00 78.69 842 GLY A O 1
ATOM 6618 N N . ASP A 1 843 ? -31.658 -17.167 89.017 1.00 86.88 843 ASP A N 1
ATOM 6619 C CA . ASP A 1 843 ? -31.707 -18.452 88.322 1.00 86.88 843 ASP A CA 1
ATOM 6620 C C . ASP A 1 843 ? -30.495 -19.303 88.719 1.00 86.88 843 ASP A C 1
ATOM 6622 O O . ASP A 1 843 ? -29.401 -18.781 88.956 1.00 86.88 843 ASP A O 1
ATOM 6626 N N . ILE A 1 844 ? -30.687 -20.614 88.853 1.00 86.12 844 ILE A N 1
ATOM 6627 C CA . ILE A 1 844 ? -29.645 -21.521 89.341 1.00 86.12 844 ILE A CA 1
ATOM 6628 C C . ILE A 1 844 ? -29.689 -22.872 88.630 1.00 86.12 844 ILE A C 1
ATOM 6630 O O . ILE A 1 844 ? -30.760 -23.371 88.287 1.00 86.12 844 ILE A O 1
ATOM 6634 N N . GLY A 1 845 ? -28.514 -23.474 88.436 1.00 87.69 845 GLY A N 1
ATOM 6635 C CA . GLY A 1 845 ? -28.340 -24.720 87.693 1.00 87.69 845 GLY A CA 1
ATOM 6636 C C . GLY A 1 845 ? -27.593 -24.490 86.386 1.00 87.69 845 GLY A C 1
ATOM 6637 O O . GLY A 1 845 ? -26.640 -23.714 86.348 1.00 87.69 845 GLY A O 1
ATOM 6638 N N . ASP A 1 846 ? -28.026 -25.168 85.329 1.00 85.31 846 ASP A N 1
ATOM 6639 C CA . ASP A 1 846 ? -27.390 -25.135 84.009 1.00 85.31 846 ASP A CA 1
ATOM 6640 C C . ASP A 1 846 ? -27.926 -23.970 83.146 1.00 85.31 846 ASP A C 1
ATOM 6642 O O . ASP A 1 846 ? -28.523 -24.201 82.098 1.00 85.31 846 ASP A O 1
ATOM 6646 N N . VAL A 1 847 ? -27.771 -22.723 83.610 1.00 79.25 847 VAL A N 1
ATOM 6647 C CA . VAL A 1 847 ? -28.284 -21.484 82.971 1.00 79.25 847 VAL A CA 1
ATOM 6648 C C . VAL A 1 847 ? -27.529 -21.155 81.670 1.00 79.25 847 VAL A C 1
ATOM 6650 O O . VAL A 1 847 ? -26.319 -21.359 81.601 1.00 79.25 847 VAL A O 1
ATOM 6653 N N . PHE A 1 848 ? -28.226 -20.643 80.643 1.00 63.16 848 PHE A N 1
ATOM 6654 C CA . PHE A 1 848 ? -27.640 -20.374 79.314 1.00 63.16 848 PHE A CA 1
ATOM 6655 C C . PHE A 1 848 ? -27.163 -18.933 79.051 1.00 63.16 848 PHE A C 1
ATOM 6657 O O . PHE A 1 848 ? -26.404 -18.748 78.102 1.00 63.16 848 PHE A O 1
ATOM 6664 N N . TRP A 1 849 ? -27.582 -17.931 79.834 1.00 60.38 849 TRP A N 1
ATOM 6665 C CA . TRP A 1 849 ? -27.279 -16.504 79.599 1.00 60.38 849 TRP A CA 1
ATOM 6666 C C . TRP A 1 849 ? -26.331 -15.882 80.623 1.00 60.38 849 TRP A C 1
ATOM 6668 O O . TRP A 1 849 ? -26.365 -16.289 81.809 1.00 60.38 849 TRP A O 1
#

Sequence (849 aa):
MSEQYSDVVSFAIYGQDPFGLNFTGSRDFNLEYKSVDLFNKKVTLSYEPATKEDAAIIEKYGDIFSVPAYLVKMVPVLKIDGETVARGKEVGLGYRQQFEIGIKSAGQSKEIINNDVVVGSYYNIGFNYQKISEFEIDNISNKLKDLKYTEKDIYSDEQLGEILNFAAKSYFAELGFMDEVIAEQMNVSVVRQLNECITGFRVNAKYLFMTPVELTGGGLYIDVDRNVYSVVSKDGDKDTSSNYMIASGMMGSALEHSIWEQVTGVEAISTIKVLEIAQEEDIPIYTLSKIDFEEKKDKLNLSNSVIEEISNAVNSGKIVIVAAEEVQVGDWSGAGYIVMDDSGAAGYMISGGIAGGSSSIKADLAFLANLGFGIADVVESVKLISLGIKALAISRILGVITIIVGLVFLGLALYSLWNTISLYKDYKNGDYEAGQELIEDLLWNIGLTLATFGLSSLLKYFAKRLALKKLTEIFGENVAKNITKNAEAYDVYRAVKKIRKLGVSDDVIKEFAERMGKDSLDWLENVKKIFNFTDDELRKLVKLGDDLYNYSDDFLEAFKNSNYQDEIIEAVSKYKDDAVDAITNYGDDAAKAISKNIDPDLIKRLDDLGIDPSDYDKFRIVGRESAEAAVEAIETLRPLGLDTEQNIVRFTKLSRAGVPKENIINVIQNNIRSSSYIQKKIIDTFEEFSHFDDAAKWKLKNAVDEGLIDVSTWVGKLNGDILTEKFTPEEAFAMERYLRNGFDVFRISPMQTSGTADFIIDGLEIEFKGLNAKTYDNIFAKAIAYADESFTSKPDGKGADKLILDCSYNNLDLTLEEAKIIIEKIKSKYADKLVEIWTKFGDIGDVFW

Secondary structure (DSSP, 8-state):
--GGGS-EEEEEEEEEESSS----S--SEEEEEEGGGGTT--EEEEEEESSHHHHHHHHHHSSTTTS-GGG-EEEEEEEETTEEEEE---EETT-EEEEEEEEE-TTSPPEEEEEEEETT-EEEEEEESSS--HHHHHHHHHHHHTPPP-TTTSSSIIIIIHHHHHHHHHHHHHHHHHHHHHHHHTTEEEEE--EEEEEEEEEEEEEETTEEEEEEEEEEEEEEEE--EEEEETT--HHHHHHHHHHHHHHHHHHHHHHHHHHHSS-EE-HHHHHHHHHHTT--EEEE-TTTHHHHGGG-B--HHHHHHHHHHHHTT-EEEEESB-EEETTEEE-EEEEE-TTS-EEEEETTTBSEEEESS---HHHHHHHHHHHHHHHHHHHHHHHHHHHHHH-TTTHHHHHHHHHHHHHHHHHHHHHHHHHHHHHHTT-HHHHHHHHHHHHHHHHHHHHHTSHHHHHHHHHHHHHHHHHHHHH-HHHHHHHTTTS-HHHHHHHHHHHHHTT--HHHHHHHHHHHTTHHHHHHHHHHHHH---HHHHHHHGGG-TTGGG--HHHHHHHHH-S-HHHHHHHHHHHTHHHHHHHHHHHHHHHHHHHTT--HHHHHHHHHTT--GGGTTTTT--SHHHHHHHHHHHHHHGGGT---HHHHHHHHHHHHTT--HHHHHHHHTT-S---HHHHHHHHHH-GGGTTS-HHHHHHHHHHHHTTS--GGG--S-B-S-TTSSPPPHHHHHHHHHHHHTT--EEEPPTTS-TTS-SEEETTEEEEEEE---SSHHHHHHHHHHHHHHHHS-BTTBPPPSEEEEE-TTTT----HHHHHHHHHHHHHH-TTSEEEEEETTEEEES---

Foldseek 3Di:
DPPLAFKKKKKWKFAWALFDPPTDDDTQDIDMDGVVVLPLKKKKKAKDFQDPVLVVQQVVLPHQQRHFQQVTWIWIFIDINNHTPDIGHTYTAQTKMWMWMWIDHRPDDIDIFIDIATHHKMKIKEKDAFAQDPVSLVVLLVLLLVDQFDLNDCSDCSHVSSLQRNLRSLLRNLLSVLLVVLCVVLQKDKGWHIWIKMWIFGWHFDDDPSHGTGIFFFWGFMFRRGTDMDMAHPVRDLVSRLLSLLLSLLSSQVSQQLSCCLLQLFGKDGLLVFLLVCVLVVFDKFKDALQCCVVCVVLAPFDPVVSVVCVVLRVVGWIKIWGSYWDQGAQDTWIWMWTADPSNDIQTDTPPGGSGMIGNYGDGSVSSSVSSVCNSVSSVVSVVVVVVVVVVVDDDPVVVVLVVLLVVLVVVLVVLSVLLVVLVVVVSVPDPVSRVVNSVSVSVNSVSSCVRSCVVVVVLVSLLVSLLVVCCVLQNNVLSVVLCVVPRSNLQSSLVVLLVVLVADSVLLNLQCSAAHRVSSVVSSVCCVPPVDDSVLSVLLSLLDNCSVVQDPLLSVLLRPAPLSVLLSVLCVVQNPLSSVQCSVQRNLSSQQVVLVARSVLQVLVVVLVQHSVCCVLLVPRHHLLSVQLSVQSVLCVVVVQPDSVLSSQRSQCVVLVHDPVLSVCLSVVPDLRQLVSQLSCCVGPPLNVPDDPLRSVVSSVCSVVVVDRNSPFDEHEDEDPDPDDDDPQRSVVVVVCRVVHWHKYADDPPDDFQFAGIQIPNWREHEDEDDDADLVRSLVVLLVNLCSQQDADPVGGGTQEYEYEPDVVQYPQDPVSVVVSVVVSCVVVVRHWYWYHHPVGIDTPDDD

Organism: Acetivibrio clariflavus (strain DSM 19732 / NBRC 101661 / EBR45) (NCBI:txid720554)

Radius of gyration: 50.03 Å; chains: 1; bounding box: 88×78×148 Å